Protein 5XEB (pdb70)

Foldseek 3Di:
DDDPDDPDDDDDDDDDDDDWPKDKDKFKKWKKFKWFDDQFKKKKFKWKWKKKAEAADPPDPRGDIDIDTAADADDPVQRVVCVVVLWHFAFDWDAFQKAPRQCVSPDPTDRHHIGNFFDWFQADDHPDHRMMTIGMTMGMDMDTGTFTWWWDADQQDIFIFGADLVGDTHGDDQQAWDWDDDRGMIMIGHNPRMDIDTDTDIWTWMQTPCRWTWTDDFQDTDTADFQAWAGETGMIIHGPPGHHPRDPHRYDDSVPQNDDDDPVRVVVVVVVVVVVVVVVVVVVVVVVVVVVVVVVVVLLVCLVVCCVPQCSVCVVVVAAWGWHDPDSRDIDIDHDDDDDDDPPPDDDDDDDDDHRHDDDHHPCPRPVNVVVVVVVVVNVVNVPDYDHRD/DDDPPVPDDDDDDDDDDDDWPKDWDKFKKWKKFKDFDDQFKKKKFKWKWKKKAEAADPVDPRGDIDIDIAADADDPVQSVVCVVVLWHFAFDWDAFQKAVSQCVSPDPTDRHHIGNFFDFFQADDHPDHRMMTMGITMGMHMDTHTFTWWWDADQNRIFIFGADLVGDTHGDDQQAWDWDDDGRMIMIGHNPRMDIDIDTDIWTWMQTPCRWTWTDDDLDIDTADAQAWAGDTGMIIHGPPGHHDRDDHNYDDLVDQNDDDDPVRVVVVVVVVVVVVVVVVVVVVVVVVVVVVCVVVVLLVCLVVCCVPQQVVCVVVVFGWGWDDPDSNDIDIGHDDPDDDDDPPDDDDDDDDDRRHDDDHHPCPRPVNVVVVVVVVVNVVNVPDYDHSD/DDDPPPDDDDDDDDDDDDDWKDKDKFWKWKKFKDFDDLFKKKKFKWKWKWKAEAQDPPDPRGGIDIDTAADADDPVQRVVCVVVVKHWAFDWDAFQKAVRRCVSVDPTDRDDIDNFFDFFFADDYDPHRMMTMGITMGMDMDGGTFDWFWDDDQNDIFIWGADLVRDTHGDDLPAWDWDADRRMIMTGHSPRMDIDTDTDIWTWMQTPCRWIWTDDDLDTDTDDAQEKEGDGRMIIGGPPGHYPSDPHNYDDSCDQADDDDPVVVVVVVVVVVVVVVVVVVVVVVVVVVVVVCVVVVLLVCLVVCCVPQQSVCVVVVHAWGWADPDSRDIDIGHDDDDDDDPDPDDDDDDDDDRRHDDDHHPCPRVVVVVVVVVVVSNCVSPPDYDHRD

Organism: Dhori virus (strain Indian/1313/61) (NCBI:txid11319)

B-factor: mean 64.74, std 34.16, range [5.28, 204.79]

Radius of gyration: 55.86 Å; Cα contacts (8 Å, |Δi|>4): 2138; chains: 3; bounding box: 98×103×205 Å

Sequence (1169 aa):
CNKAQQQGPYTLVDYQEKPLNISRIQIKVVKTSVATKGLNFHIGYRAVWRGYCYNGGSLDKNTGCYNDLIPKSPTESELRTWSKSQKCCTGPDAVDAWGSDARICWAEWKMELCHTAKELKKYSNNNHFAYHTCNLSWRCGLKSTHIEVRLQASGGLVSMVAVMPNGTLIPIEGTRPTYWTEDSFAYLYDPAGTEKKTESTFLWCFKEHIFNYYCRDNGYYFELPANRLVCLPTSCYKREGAIVNTMHPNTWKVSEKLHSASQFDVNNVVHSLVYETEGLRLALSQLDHRFATLSRLFNRLTQSLAKIDDRLLGTLLGQDVSSKFISPTKFMLSPCLSQPVDLYSFKELWLPQLLDVNVKGVVADEEGWSFVAQSKQALIDTMTYTKNGGCNKAQQQGPYTLVDYQEKPLNISRIQIKVVKTSVATKGLNFHIGYRAVWRGYCYNGGSLDKNTGCYNDLIPKSPTESELRTWSKSQKCCTGPDAVDAWGSDARICWAEWKMELCHTAKELKKYSNNNHFAYHTCNLSWRCGLKSTHIEVRLQASGGLVSMVAVMPNGTLIPIEGTRPTYWTEDSFAYLYDPAGTEKKTESTFLWCFKEHIFNYYCRDNGYYFELPANRLVCLPTSCYKREGAIVNTMHPNTWKVSEKLHSASQFDVNNVVHSLVYETEGLRLALSQLDHRFATLSRLFNRLTQSLAKIDDRLLGTLLGQDVSSKFISPTKFMLSPCLSQPVDLYSFKELWLPQLLDVNVKGVVADEEGWSFVAQSKQALIDTMTYTKNGGNKAQQQGPYTLVDYQEKPLNISRIQIKVVKTSVATKGLNFHIGYRAVWRGYCYNGGSLDKNTGCYNDLIPKSPTESELRTWSKSQKCCTGPDAVDAWGSDARICWAEWKMELCHTAKELKKYSNNNNHFAYHTCNLSWRCGLKSTHIEVRLQASGGLVSMVAVMPNGTLIPIEGTRPTYWTEDSFAYLYDPAGTEKKTESTFLWCFKEHIFNYYCRDNGYYFELPANRLVCLPTSCYKREGAIVNTMHPNTWKVSEKLHSASQFDVNNVVHSLVYETEGLRLALSQLDHRFATLSRLFNRLTQSLAKIDDRLLGTLLGQDVSSKFISPTKFMLSPCLSQPVDLYSFKELWLPQLLDVNVKGVVADEEGWSFVAQSKQALIDTMTYTKNGG

Secondary structure (DSSP, 8-state):
---S-------PPPP-PPP--EEEEEEEEEEEEEEE-SS-EEEEEEEEEEEEEEE--TT-TT-EEEEEEEE-PPPHHHHHHHHHHT-EEE---EEEEETTGGGGGGS-----EEES-B----B----STTEEEEEEEEEEEEEEE----EEEESSS-EEEEEE-TTS-EEEE-SSSPEEEEETTEEEEE--TTEEEEEEEEEEEEEEE---EEEEE-SS-EEE--SS--EEETTEEEEETT----SS--EE--THHHHSPPPHHHHHHHHHHHHHHHHHHHHHHHHHHHHHHHHHHHHHHHHHHHHTT-TTHHHHHHTS--EEE-SSSS--EEE--------SS---PPPPPPP--------GGGSHHHHHHHHHHHHHHHHTSS-B---/-----------PPPP-PPP--EEEEEEEEEEEEEEE-SS-EEEEEEEEEEEEEEE--TT-TT-EEEEEEEE-PPPHHHHHHHHHHT-EEE---EEEEETTGGGGGGS-----EEES-B----B----SBTEEEEEEEEEEEEEEE----EEEESSS-EEEEEE-TTS-EEEE-SSS-EEEEETTEEEEE--TTEEEEEEEEEEEEEEE---EEEEE-SS-EEE--TT--EEETTEEEEETT----SS--B---HHHHHSPPPHHHHHHHHHHHHHHHHHHHHHHHHHHHHHHHHHHHHHHHHHHHHTT-TTHHHHHHTS-EEEE-SSSS--EEEE-------SS-PPPP-PPPPP-------GGGSHHHHHHHHHHHHHHHHTSS-B---/--S-----------------EEEEEEEEEEEE-EE-SS-EEEEEEEEEEEEEEB--SS-TT-EEEEEEEE-PPPHHHHHHHHHHS-EEE---EEEEEGGGGGGGGS-----EEES------B----SBTSEEEEEEEEEEEEEE----EEEESSS-EEEEEE-TT-PEEEE-SSSPEEEEETTEEEEE--TTEE--EEEEEEEEEEE---EEEEE-SS-EEE--SS--EEETTEEE-BTT----SS--EEPPTHHHHSPPPHHHHHHHHHHHHHHHHHHHHHHHHHHHHHHHHHHHHHHHHHHHHTT-TTHHHHHHSS-EEEEESSSS-EEEEE-------SS-----PPPP---------STTSHHHHHHHHHHHHHHHHTSS-B---

Nearest PDB structures (foldseek):
  5xeb-assembly1_A  TM=1.003E+00  e=1.326E-77  Dhori virus (strain Indian/1313/61)
  5zkx-assembly1_A  TM=9.727E-01  e=6.119E-53  Bourbon virus
  5xea-assembly1_A  TM=9.105E-01  e=9.340E-40  Thogoto virus (isolate SiAr 126)
  5xea-assembly1_B  TM=9.023E-01  e=2.107E-38  Thogoto virus (isolate SiAr 126)
  5xea-assembly1_C  TM=9.132E-01  e=4.237E-38  Thogoto virus (isolate SiAr 126)

Structure (mmCIF, N/CA/C/O backbone):
data_5XEB
#
_entry.id   5XEB
#
_cell.length_a   106.729
_cell.length_b   106.729
_cell.length_c   134.440
_cell.angle_alpha   90.00
_cell.angle_beta   90.00
_cell.angle_gamma   120.00
#
_symmetry.space_group_name_H-M   'P 3'
#
loop_
_entity.id
_entity.type
_entity.pdbx_description
1 polymer 'Envelope glycoprotein'
2 non-polymer 2-acetamido-2-deoxy-beta-D-glucopyranose
3 water water
#
loop_
_atom_site.group_PDB
_atom_site.id
_atom_site.type_symbol
_atom_site.label_atom_id
_atom_site.label_alt_id
_atom_site.label_comp_id
_atom_site.label_asym_id
_atom_site.label_entity_id
_atom_site.label_seq_id
_atom_site.pdbx_PDB_ins_code
_atom_site.Cartn_x
_atom_site.Cartn_y
_atom_site.Cartn_z
_atom_site.occupancy
_atom_site.B_iso_or_equiv
_atom_site.auth_seq_id
_atom_site.auth_comp_id
_atom_site.auth_asym_id
_atom_site.auth_atom_id
_atom_site.pdbx_PDB_model_num
ATOM 1 N N . CYS A 1 4 ? -18.039 -10.460 73.860 1.00 93.59 24 CYS A N 1
ATOM 2 C CA . CYS A 1 4 ? -18.420 -11.850 74.079 1.00 103.26 24 CYS A CA 1
ATOM 3 C C . CYS A 1 4 ? -17.213 -12.775 73.943 1.00 90.94 24 CYS A C 1
ATOM 4 O O . CYS A 1 4 ? -16.432 -12.935 74.882 1.00 108.38 24 CYS A O 1
ATOM 7 N N . ASN A 1 5 ? -17.095 -13.385 72.762 1.00 72.73 25 ASN A N 1
ATOM 8 C CA . ASN A 1 5 ? -15.982 -14.240 72.354 1.00 70.49 25 ASN A CA 1
ATOM 9 C C . ASN A 1 5 ? -15.994 -15.578 73.083 1.00 61.26 25 ASN A C 1
ATOM 10 O O . ASN A 1 5 ? -16.730 -15.761 74.057 1.00 70.41 25 ASN A O 1
ATOM 15 N N . LYS A 1 6 ? -15.185 -16.521 72.606 1.00 65.27 26 LYS A N 1
ATOM 16 C CA . LYS A 1 6 ? -15.267 -17.917 73.005 1.00 73.10 26 LYS A CA 1
ATOM 17 C C . LYS A 1 6 ? -13.909 -18.414 73.481 1.00 74.53 26 LYS A C 1
ATOM 18 O O . LYS A 1 6 ? -12.872 -17.785 73.255 1.00 65.68 26 LYS A O 1
ATOM 24 N N . ALA A 1 7 ? -13.931 -19.563 74.163 1.00 95.69 27 ALA A N 1
ATOM 25 C CA . ALA A 1 7 ? -12.726 -20.356 74.368 1.00 102.28 27 ALA A CA 1
ATOM 26 C C . ALA A 1 7 ? -12.362 -21.158 73.129 1.00 99.68 27 ALA A C 1
ATOM 27 O O . ALA A 1 7 ? -11.253 -21.700 73.057 1.00 92.02 27 ALA A O 1
ATOM 29 N N . GLN A 1 8 ? -13.287 -21.263 72.177 1.00 109.21 28 GLN A N 1
ATOM 30 C CA . GLN A 1 8 ? -12.977 -21.733 70.836 1.00 118.42 28 GLN A CA 1
ATOM 31 C C . GLN A 1 8 ? -11.756 -21.009 70.284 1.00 122.31 28 GLN A C 1
ATOM 32 O O . GLN A 1 8 ? -11.618 -19.791 70.428 1.00 135.52 28 GLN A O 1
ATOM 38 N N . GLN A 1 9 ? -10.859 -21.768 69.656 1.00 106.28 29 GLN A N 1
ATOM 39 C CA . GLN A 1 9 ? -9.680 -21.206 69.003 1.00 95.02 29 GLN A CA 1
ATOM 40 C C . GLN A 1 9 ? -9.547 -21.806 67.599 1.00 103.86 29 GLN A C 1
ATOM 41 O O . GLN A 1 9 ? -8.568 -22.465 67.254 1.00 106.55 29 GLN A O 1
ATOM 47 N N . GLN A 1 10 ? -10.565 -21.564 66.768 1.00 108.38 30 GLN A N 1
ATOM 48 C CA . GLN A 1 10 ? -10.587 -22.091 65.405 1.00 105.76 30 GLN A CA 1
ATOM 49 C C . GLN A 1 10 ? -9.503 -21.390 64.591 1.00 86.27 30 GLN A C 1
ATOM 50 O O . GLN A 1 10 ? -9.732 -20.397 63.897 1.00 89.85 30 GLN A O 1
ATOM 56 N N . GLY A 1 11 ? -8.291 -21.919 64.707 1.00 71.69 31 GLY A N 1
ATOM 57 C CA . GLY A 1 11 ? -7.181 -21.534 63.861 1.00 74.18 31 GLY A CA 1
ATOM 58 C C . GLY A 1 11 ? -6.501 -22.810 63.414 1.00 87.41 31 GLY A C 1
ATOM 59 O O . GLY A 1 11 ? -7.175 -23.811 63.165 1.00 91.57 31 GLY A O 1
ATOM 60 N N . PRO A 1 12 ? -5.165 -22.791 63.304 1.00 85.03 32 PRO A N 1
ATOM 61 C CA . PRO A 1 12 ? -4.297 -21.616 63.423 1.00 75.30 32 PRO A CA 1
ATOM 62 C C . PRO A 1 12 ? -4.017 -20.994 62.060 1.00 81.81 32 PRO A C 1
ATOM 63 O O . PRO A 1 12 ? -3.845 -21.725 61.083 1.00 89.20 32 PRO A O 1
ATOM 67 N N . TYR A 1 13 ? -3.968 -19.669 61.991 1.00 65.05 33 TYR A N 1
ATOM 68 C CA . TYR A 1 13 ? -3.767 -18.972 60.731 1.00 49.28 33 TYR A CA 1
ATOM 69 C C . TYR A 1 13 ? -2.428 -18.245 60.726 1.00 40.89 33 TYR A C 1
ATOM 70 O O . TYR A 1 13 ? -1.798 -18.041 61.767 1.00 42.59 33 TYR A O 1
ATOM 79 N N . THR A 1 14 ? -1.997 -17.866 59.523 1.00 35.67 34 THR A N 1
ATOM 80 C CA . THR A 1 14 ? -0.735 -17.161 59.332 1.00 41.15 34 THR A CA 1
ATOM 81 C C . THR A 1 14 ? -0.824 -16.361 58.042 1.00 37.95 34 THR A C 1
ATOM 82 O O . THR A 1 14 ? -1.206 -16.906 57.001 1.00 51.37 34 THR A O 1
ATOM 86 N N . LEU A 1 15 ? -0.480 -15.078 58.115 1.00 36.55 35 LEU A N 1
ATOM 87 C CA . LEU A 1 15 ? -0.617 -14.193 56.965 1.00 48.84 35 LEU A CA 1
ATOM 88 C C . LEU A 1 15 ? 0.371 -14.578 55.871 1.00 48.00 35 LEU A C 1
ATOM 89 O O . LEU A 1 15 ? 1.556 -14.804 56.137 1.00 56.04 35 LEU A O 1
ATOM 94 N N . VAL A 1 16 ? -0.118 -14.648 54.636 1.00 46.05 36 VAL A N 1
ATOM 95 C CA . VAL A 1 16 ? 0.706 -14.969 53.477 1.00 53.38 36 VAL A CA 1
ATOM 96 C C . VAL A 1 16 ? 0.985 -13.694 52.698 1.00 56.60 36 VAL A C 1
ATOM 97 O O . VAL A 1 16 ? 0.095 -12.854 52.509 1.00 59.56 36 VAL A O 1
ATOM 101 N N . ASP A 1 17 ? 2.228 -13.544 52.250 1.00 40.93 37 ASP A N 1
ATOM 102 C CA . ASP A 1 17 ? 2.602 -12.411 51.421 1.00 30.46 37 ASP A CA 1
ATOM 103 C C . ASP A 1 17 ? 2.238 -12.676 49.967 1.00 42.18 37 ASP A C 1
ATOM 104 O O . ASP A 1 17 ? 2.231 -13.820 49.503 1.00 45.99 37 ASP A O 1
ATOM 109 N N . TYR A 1 18 ? 1.935 -11.602 49.246 1.00 41.55 38 TYR A N 1
ATOM 110 C CA . TYR A 1 18 ? 1.658 -11.708 47.822 1.00 29.37 38 TYR A CA 1
ATOM 111 C C . TYR A 1 18 ? 2.967 -11.890 47.066 1.00 39.73 38 TYR A C 1
ATOM 112 O O . TYR A 1 18 ? 3.876 -11.061 47.179 1.00 49.50 38 TYR A O 1
ATOM 121 N N . GLN A 1 19 ? 3.062 -12.967 46.292 1.00 55.74 39 GLN A N 1
ATOM 122 C CA . GLN A 1 19 ? 4.241 -13.247 45.484 1.00 61.14 39 GLN A CA 1
ATOM 123 C C . GLN A 1 19 ? 3.846 -13.252 44.015 1.00 46.89 39 GLN A C 1
ATOM 124 O O . GLN A 1 19 ? 3.033 -14.079 43.589 1.00 41.52 39 GLN A O 1
ATOM 130 N N . GLU A 1 20 ? 4.421 -12.332 43.249 1.00 44.11 40 GLU A N 1
ATOM 131 C CA . GLU A 1 20 ? 4.136 -12.209 41.830 1.00 45.64 40 GLU A CA 1
ATOM 132 C C . GLU A 1 20 ? 5.083 -13.089 41.022 1.00 57.57 40 GLU A C 1
ATOM 133 O O . GLU A 1 20 ? 6.178 -13.440 41.469 1.00 59.88 40 GLU A O 1
ATOM 139 N N . LYS A 1 21 ? 4.646 -13.449 39.823 1.00 66.63 41 LYS A N 1
ATOM 140 C CA . LYS A 1 21 ? 5.498 -14.226 38.931 1.00 67.03 41 LYS A CA 1
ATOM 141 C C . LYS A 1 21 ? 6.620 -13.341 38.407 1.00 67.57 41 LYS A C 1
ATOM 142 O O . LYS A 1 21 ? 6.344 -12.333 37.742 1.00 78.90 41 LYS A O 1
ATOM 148 N N . PRO A 1 22 ? 7.883 -13.669 38.675 1.00 55.36 42 PRO A N 1
ATOM 149 C CA . PRO A 1 22 ? 8.978 -12.766 38.307 1.00 56.50 42 PRO A CA 1
ATOM 150 C C . PRO A 1 22 ? 9.092 -12.602 36.800 1.00 70.42 42 PRO A C 1
ATOM 151 O O . PRO A 1 22 ? 8.592 -13.410 36.014 1.00 72.51 42 PRO A O 1
ATOM 155 N N . LEU A 1 23 ? 9.761 -11.525 36.402 1.00 72.27 43 LEU A N 1
ATOM 156 C CA . LEU A 1 23 ? 9.978 -11.241 34.989 1.00 67.84 43 LEU A CA 1
ATOM 157 C C . LEU A 1 23 ? 11.351 -10.610 34.838 1.00 72.12 43 LEU A C 1
ATOM 158 O O . LEU A 1 23 ? 11.585 -9.505 35.334 1.00 71.56 43 LEU A O 1
ATOM 163 N N . ASN A 1 24 ? 12.245 -11.299 34.141 1.00 74.84 44 ASN A N 1
ATOM 164 C CA . ASN A 1 24 ? 13.615 -10.831 33.945 1.00 82.06 44 ASN A CA 1
ATOM 165 C C . ASN A 1 24 ? 13.736 -9.889 32.748 1.00 70.75 44 ASN A C 1
ATOM 166 O O . ASN A 1 24 ? 14.605 -10.021 31.888 1.00 74.49 44 ASN A O 1
ATOM 171 N N . ILE A 1 25 ? 12.850 -8.910 32.694 1.00 55.22 45 ILE A N 1
ATOM 172 C CA . ILE A 1 25 ? 12.866 -7.915 31.634 1.00 43.01 45 ILE A CA 1
ATOM 173 C C . ILE A 1 25 ? 13.533 -6.662 32.176 1.00 39.79 45 ILE A C 1
ATOM 174 O O . ILE A 1 25 ? 13.350 -6.308 33.349 1.00 33.20 45 ILE A O 1
ATOM 179 N N . SER A 1 26 ? 14.336 -6.006 31.342 1.00 39.52 46 SER A N 1
ATOM 180 C CA . SER A 1 26 ? 15.031 -4.807 31.789 1.00 38.06 46 SER A CA 1
ATOM 181 C C . SER A 1 26 ? 15.474 -4.011 30.572 1.00 35.97 46 SER A C 1
ATOM 182 O O . SER A 1 26 ? 15.680 -4.568 29.494 1.00 28.92 46 SER A O 1
ATOM 185 N N . ARG A 1 27 ? 15.618 -2.701 30.763 1.00 23.12 47 ARG A N 1
ATOM 186 C CA . ARG A 1 27 ? 15.971 -1.770 29.696 1.00 27.09 47 ARG A CA 1
ATOM 187 C C . ARG A 1 27 ? 17.446 -1.408 29.831 1.00 49.10 47 ARG A C 1
ATOM 188 O O . ARG A 1 27 ? 17.823 -0.656 30.736 1.00 56.02 47 ARG A O 1
ATOM 196 N N . ILE A 1 28 ? 18.280 -1.940 28.940 1.00 58.64 48 ILE A N 1
ATOM 197 C CA . ILE A 1 28 ? 19.719 -1.707 28.996 1.00 55.08 48 ILE A CA 1
ATOM 198 C C . ILE A 1 28 ? 20.152 -0.847 27.817 1.00 50.52 48 ILE A C 1
ATOM 199 O O . ILE A 1 28 ? 19.428 -0.669 26.829 1.00 41.41 48 ILE A O 1
ATOM 204 N N . GLN A 1 29 ? 21.360 -0.300 27.943 1.00 48.72 49 GLN A N 1
ATOM 205 C CA . GLN A 1 29 ? 22.095 0.257 26.818 1.00 32.87 49 GLN A CA 1
ATOM 206 C C . GLN A 1 29 ? 22.988 -0.826 26.231 1.00 41.16 49 GLN A C 1
ATOM 207 O O . GLN A 1 29 ? 23.768 -1.454 26.954 1.00 50.85 49 GLN A O 1
ATOM 213 N N . ILE A 1 30 ? 22.871 -1.046 24.926 1.00 40.85 50 ILE A N 1
ATOM 214 C CA . ILE A 1 30 ? 23.680 -2.023 24.208 1.00 39.15 50 ILE A CA 1
ATOM 215 C C . ILE A 1 30 ? 24.667 -1.260 23.337 1.00 41.34 50 ILE A C 1
ATOM 216 O O . ILE A 1 30 ? 24.266 -0.431 22.511 1.00 40.27 50 ILE A O 1
ATOM 221 N N . LYS A 1 31 ? 25.956 -1.534 23.527 1.00 49.73 51 LYS A N 1
ATOM 222 C CA . LYS A 1 31 ? 26.977 -0.923 22.688 1.00 45.79 51 LYS A CA 1
ATOM 223 C C . LYS A 1 31 ? 26.977 -1.574 21.311 1.00 50.45 51 LYS A C 1
ATOM 224 O O . LYS A 1 31 ? 27.008 -2.804 21.195 1.00 49.79 51 LYS A O 1
ATOM 230 N N . VAL A 1 32 ? 26.940 -0.750 20.264 1.00 49.03 52 VAL A N 1
ATOM 231 C CA . VAL A 1 32 ? 26.838 -1.242 18.897 1.00 45.99 52 VAL A CA 1
ATOM 232 C C . VAL A 1 32 ? 27.780 -0.467 17.986 1.00 48.41 52 VAL A C 1
ATOM 233 O O . VAL A 1 32 ? 28.038 0.726 18.184 1.00 45.94 52 VAL A O 1
ATOM 237 N N . VAL A 1 33 ? 28.309 -1.175 16.994 1.00 39.22 53 VAL A N 1
ATOM 238 C CA . VAL A 1 33 ? 28.869 -0.568 15.795 1.00 33.28 53 VAL A CA 1
ATOM 239 C C . VAL A 1 33 ? 27.727 -0.408 14.802 1.00 42.03 53 VAL A C 1
ATOM 240 O O . VAL A 1 33 ? 27.097 -1.393 14.400 1.00 41.83 53 VAL A O 1
ATOM 244 N N . LYS A 1 34 ? 27.451 0.834 14.418 1.00 30.91 54 LYS A N 1
ATOM 245 C CA . LYS A 1 34 ? 26.320 1.185 13.572 1.00 33.54 54 LYS A CA 1
ATOM 246 C C . LYS A 1 34 ? 26.842 1.821 12.293 1.00 39.76 54 LYS A C 1
ATOM 247 O O . LYS A 1 34 ? 27.536 2.843 12.343 1.00 49.57 54 LYS A O 1
ATOM 253 N N . THR A 1 35 ? 26.515 1.215 11.157 1.00 47.23 55 THR A N 1
ATOM 254 C CA . THR A 1 35 ? 26.849 1.757 9.847 1.00 45.01 55 THR A CA 1
ATOM 255 C C . THR A 1 35 ? 25.635 2.508 9.314 1.00 49.90 55 THR A C 1
ATOM 256 O O . THR A 1 35 ? 24.572 1.912 9.108 1.00 39.88 55 THR A O 1
ATOM 260 N N . SER A 1 36 ? 25.792 3.810 9.100 1.00 42.18 56 SER A N 1
ATOM 261 C CA . SER A 1 36 ? 24.706 4.677 8.672 1.00 34.81 56 SER A CA 1
ATOM 262 C C . SER A 1 36 ? 24.963 5.191 7.261 1.00 46.31 56 SER A C 1
ATOM 263 O O . SER A 1 36 ? 26.066 5.080 6.721 1.00 57.33 56 SER A O 1
ATOM 266 N N . VAL A 1 37 ? 23.917 5.753 6.661 1.00 45.70 57 VAL A N 1
ATOM 267 C CA . VAL A 1 37 ? 24.020 6.395 5.353 1.00 32.76 57 VAL A CA 1
ATOM 268 C C . VAL A 1 37 ? 22.905 7.426 5.237 1.00 37.50 57 VAL A C 1
ATOM 269 O O . VAL A 1 37 ? 21.754 7.157 5.596 1.00 33.39 57 VAL A O 1
ATOM 273 N N . ALA A 1 38 ? 23.255 8.617 4.758 1.00 37.19 58 ALA A N 1
ATOM 274 C CA . ALA A 1 38 ? 22.297 9.694 4.568 1.00 31.31 58 ALA A CA 1
ATOM 275 C C . ALA A 1 38 ? 22.595 10.390 3.250 1.00 35.90 58 ALA A C 1
ATOM 276 O O . ALA A 1 38 ? 23.749 10.481 2.828 1.00 50.24 58 ALA A O 1
ATOM 278 N N . THR A 1 39 ? 21.541 10.873 2.597 1.00 41.56 59 THR A N 1
ATOM 279 C CA . THR A 1 39 ? 21.664 11.557 1.319 1.00 48.08 59 THR A CA 1
ATOM 280 C C . THR A 1 39 ? 20.937 12.892 1.387 1.00 59.75 59 THR A C 1
ATOM 281 O O . THR A 1 39 ? 19.973 13.053 2.140 1.00 49.40 59 THR A O 1
ATOM 285 N N . LYS A 1 40 ? 21.406 13.850 0.591 1.00 66.97 60 LYS A N 1
ATOM 286 C CA . LYS A 1 40 ? 20.836 15.189 0.606 1.00 61.65 60 LYS A CA 1
ATOM 287 C C . LYS A 1 40 ? 20.963 15.826 -0.769 1.00 53.57 60 LYS A C 1
ATOM 288 O O . LYS A 1 40 ? 21.945 15.598 -1.481 1.00 51.49 60 LYS A O 1
ATOM 294 N N . GLY A 1 41 ? 19.958 16.619 -1.133 1.00 44.18 61 GLY A N 1
ATOM 295 C CA . GLY A 1 41 ? 19.986 17.377 -2.364 1.00 44.93 61 GLY A CA 1
ATOM 296 C C . GLY A 1 41 ? 19.613 16.553 -3.582 1.00 55.35 61 GLY A C 1
ATOM 297 O O . GLY A 1 41 ? 19.445 15.333 -3.535 1.00 60.59 61 GLY A O 1
ATOM 298 N N . LEU A 1 42 ? 19.476 17.256 -4.703 1.00 52.79 62 LEU A N 1
ATOM 299 C CA . LEU A 1 42 ? 19.191 16.629 -5.992 1.00 41.03 62 LEU A CA 1
ATOM 300 C C . LEU A 1 42 ? 20.432 15.875 -6.449 1.00 49.27 62 LEU A C 1
ATOM 301 O O . LEU A 1 42 ? 21.378 16.467 -6.973 1.00 60.71 62 LEU A O 1
ATOM 306 N N . ASN A 1 43 ? 20.434 14.559 -6.249 1.00 44.86 63 ASN A N 1
ATOM 307 C CA . ASN A 1 43 ? 21.589 13.731 -6.561 1.00 47.97 63 ASN A CA 1
ATOM 308 C C . ASN A 1 43 ? 21.314 12.675 -7.621 1.00 47.87 63 ASN A C 1
ATOM 309 O O . ASN A 1 43 ? 22.205 11.868 -7.909 1.00 50.56 63 ASN A O 1
ATOM 314 N N . PHE A 1 44 ? 20.120 12.650 -8.209 1.00 26.68 64 PHE A N 1
ATOM 315 C CA . PHE A 1 44 ? 19.773 11.647 -9.207 1.00 30.95 64 PHE A CA 1
ATOM 316 C C . PHE A 1 44 ? 19.228 12.341 -10.444 1.00 38.11 64 PHE A C 1
ATOM 317 O O . PHE A 1 44 ? 18.333 13.184 -10.341 1.00 44.21 64 PHE A O 1
ATOM 325 N N . HIS A 1 45 ? 19.765 11.989 -11.609 1.00 44.55 65 HIS A N 1
ATOM 326 C CA . HIS A 1 45 ? 19.378 12.614 -12.866 1.00 37.08 65 HIS A CA 1
ATOM 327 C C . HIS A 1 45 ? 18.988 11.534 -13.863 1.00 33.76 65 HIS A C 1
ATOM 328 O O . HIS A 1 45 ? 19.770 10.615 -14.127 1.00 33.06 65 HIS A O 1
ATOM 335 N N . ILE A 1 46 ? 17.780 11.652 -14.410 1.00 35.79 66 ILE A N 1
ATOM 336 C CA . ILE A 1 46 ? 17.212 10.663 -15.318 1.00 38.15 66 ILE A CA 1
ATOM 337 C C . ILE A 1 46 ? 16.953 11.334 -16.659 1.00 38.33 66 ILE A C 1
ATOM 338 O O . ILE A 1 46 ? 16.298 12.381 -16.718 1.00 33.95 66 ILE A O 1
ATOM 343 N N . GLY A 1 47 ? 17.460 10.731 -17.728 1.00 37.49 67 GLY A N 1
ATOM 344 C CA . GLY A 1 47 ? 17.209 11.227 -19.066 1.00 25.11 67 GLY A CA 1
ATOM 345 C C . GLY A 1 47 ? 16.780 10.107 -19.989 1.00 34.68 67 GLY A C 1
ATOM 346 O O . GLY A 1 47 ? 17.135 8.946 -19.797 1.00 41.56 67 GLY A O 1
ATOM 347 N N . TYR A 1 48 ? 15.990 10.471 -20.996 1.00 28.84 68 TYR A N 1
ATOM 348 C CA . TYR A 1 48 ? 15.600 9.513 -22.020 1.00 42.37 68 TYR A CA 1
ATOM 349 C C . TYR A 1 48 ? 15.477 10.233 -23.353 1.00 45.60 68 TYR A C 1
ATOM 350 O O . TYR A 1 48 ? 15.193 11.433 -23.403 1.00 57.22 68 TYR A O 1
ATOM 359 N N . ARG A 1 49 ? 15.687 9.482 -24.433 1.00 38.56 69 ARG A N 1
ATOM 360 C CA . ARG A 1 49 ? 15.697 10.044 -25.776 1.00 38.91 69 ARG A CA 1
ATOM 361 C C . ARG A 1 49 ? 15.589 8.911 -26.785 1.00 43.29 69 ARG A C 1
ATOM 362 O O . ARG A 1 49 ? 16.268 7.889 -26.647 1.00 46.01 69 ARG A O 1
ATOM 370 N N . ALA A 1 50 ? 14.737 9.096 -27.792 1.00 31.55 70 ALA A N 1
ATOM 371 C CA . ALA A 1 50 ? 14.551 8.086 -28.826 1.00 32.21 70 ALA A CA 1
ATOM 372 C C . ALA A 1 50 ? 14.033 8.756 -30.089 1.00 23.33 70 ALA A C 1
ATOM 373 O O . ALA A 1 50 ? 13.492 9.865 -30.049 1.00 40.33 70 ALA A O 1
ATOM 375 N N . VAL A 1 51 ? 14.206 8.062 -31.214 1.00 29.37 71 VAL A N 1
ATOM 376 C CA . VAL A 1 51 ? 13.850 8.579 -32.532 1.00 30.06 71 VAL A CA 1
ATOM 377 C C . VAL A 1 51 ? 12.879 7.616 -33.197 1.00 28.88 71 VAL A C 1
ATOM 378 O O . VAL A 1 51 ? 13.154 6.415 -33.289 1.00 31.04 71 VAL A O 1
ATOM 382 N N . TRP A 1 52 ? 11.760 8.146 -33.676 1.00 31.45 72 TRP A N 1
ATOM 383 C CA . TRP A 1 52 ? 10.874 7.415 -34.573 1.00 21.33 72 TRP A CA 1
ATOM 384 C C . TRP A 1 52 ? 11.313 7.709 -36.000 1.00 30.24 72 TRP A C 1
ATOM 385 O O . TRP A 1 52 ? 11.212 8.851 -36.467 1.00 36.45 72 TRP A O 1
ATOM 396 N N . ARG A 1 53 ? 11.813 6.683 -36.687 1.00 31.37 73 ARG A N 1
ATOM 397 C CA . ARG A 1 53 ? 12.291 6.799 -38.060 1.00 42.54 73 ARG A CA 1
ATOM 398 C C . ARG A 1 53 ? 11.449 5.892 -38.947 1.00 31.71 73 ARG A C 1
ATOM 399 O O . ARG A 1 53 ? 11.558 4.664 -38.868 1.00 32.07 73 ARG A O 1
ATOM 407 N N . GLY A 1 54 ? 10.610 6.499 -39.781 1.00 30.60 74 GLY A N 1
ATOM 408 C CA . GLY A 1 54 ? 9.850 5.764 -40.770 1.00 28.35 74 GLY A CA 1
ATOM 409 C C . GLY A 1 54 ? 10.353 6.056 -42.167 1.00 38.82 74 GLY A C 1
ATOM 410 O O . GLY A 1 54 ? 10.148 7.157 -42.687 1.00 43.67 74 GLY A O 1
ATOM 411 N N . TYR A 1 55 ? 11.020 5.083 -42.784 1.00 41.02 75 TYR A N 1
ATOM 412 C CA . TYR A 1 55 ? 11.678 5.276 -44.073 1.00 38.58 75 TYR A CA 1
ATOM 413 C C . TYR A 1 55 ? 11.005 4.382 -45.105 1.00 41.45 75 TYR A C 1
ATOM 414 O O . TYR A 1 55 ? 11.134 3.156 -45.048 1.00 39.68 75 TYR A O 1
ATOM 423 N N . CYS A 1 56 ? 10.302 4.993 -46.055 1.00 45.50 76 CYS A N 1
ATOM 424 C CA . CYS A 1 56 ? 9.537 4.267 -47.056 1.00 50.37 76 CYS A CA 1
ATOM 425 C C . CYS A 1 56 ? 10.099 4.526 -48.448 1.00 43.77 76 CYS A C 1
ATOM 426 O O . CYS A 1 56 ? 10.860 5.471 -48.674 1.00 34.78 76 CYS A O 1
ATOM 429 N N . TYR A 1 57 ? 9.712 3.664 -49.386 1.00 45.22 77 TYR A N 1
ATOM 430 C CA . TYR A 1 57 ? 9.987 3.860 -50.801 1.00 39.85 77 TYR A CA 1
ATOM 431 C C . TYR A 1 57 ? 8.776 3.409 -51.600 1.00 36.07 77 TYR A C 1
ATOM 432 O O . TYR A 1 57 ? 8.166 2.379 -51.290 1.00 46.83 77 TYR A O 1
ATOM 441 N N . ASN A 1 58 ? 8.439 4.182 -52.631 1.00 22.49 78 ASN A N 1
ATOM 442 C CA . ASN A 1 58 ? 7.250 3.939 -53.446 1.00 25.30 78 ASN A CA 1
ATOM 443 C C . ASN A 1 58 ? 7.684 3.644 -54.880 1.00 32.59 78 ASN A C 1
ATOM 444 O O . ASN A 1 58 ? 7.848 4.558 -55.691 1.00 36.48 78 ASN A O 1
ATOM 449 N N . GLY A 1 59 ? 7.860 2.361 -55.192 1.00 30.85 79 GLY A N 1
ATOM 450 C CA . GLY A 1 59 ? 8.173 1.927 -56.539 1.00 30.49 79 GLY A CA 1
ATOM 451 C C . GLY A 1 59 ? 7.065 1.182 -57.247 1.00 23.61 79 GLY A C 1
ATOM 452 O O . GLY A 1 59 ? 7.304 0.635 -58.332 1.00 34.84 79 GLY A O 1
ATOM 453 N N . GLY A 1 60 ? 5.862 1.142 -56.688 1.00 19.48 80 GLY A N 1
ATOM 454 C CA . GLY A 1 60 ? 4.754 0.419 -57.271 1.00 17.90 80 GLY A CA 1
ATOM 455 C C . GLY A 1 60 ? 4.586 -0.959 -56.656 1.00 17.07 80 GLY A C 1
ATOM 456 O O . GLY A 1 60 ? 5.480 -1.501 -56.003 1.00 28.59 80 GLY A O 1
ATOM 457 N N . SER A 1 61 ? 3.402 -1.535 -56.877 1.00 18.59 81 SER A N 1
ATOM 458 C CA . SER A 1 61 ? 3.132 -2.891 -56.416 1.00 15.43 81 SER A CA 1
ATOM 459 C C . SER A 1 61 ? 4.087 -3.906 -57.029 1.00 37.68 81 SER A C 1
ATOM 460 O O . SER A 1 61 ? 4.256 -4.998 -56.476 1.00 49.91 81 SER A O 1
ATOM 463 N N . LEU A 1 62 ? 4.719 -3.566 -58.153 1.00 46.44 82 LEU A N 1
ATOM 464 C CA . LEU A 1 62 ? 5.599 -4.501 -58.842 1.00 43.95 82 LEU A CA 1
ATOM 465 C C . LEU A 1 62 ? 7.006 -4.500 -58.258 1.00 42.23 82 LEU A C 1
ATOM 466 O O . LEU A 1 62 ? 7.683 -5.534 -58.285 1.00 46.69 82 LEU A O 1
ATOM 471 N N . ASP A 1 63 ? 7.460 -3.365 -57.732 1.00 31.54 83 ASP A N 1
ATOM 472 C CA . ASP A 1 63 ? 8.813 -3.256 -57.204 1.00 28.64 83 ASP A CA 1
ATOM 473 C C . ASP A 1 63 ? 8.892 -3.920 -55.833 1.00 37.30 83 ASP A C 1
ATOM 474 O O . ASP A 1 63 ? 8.090 -3.623 -54.943 1.00 41.20 83 ASP A O 1
ATOM 479 N N . LYS A 1 64 ? 9.865 -4.822 -55.667 1.00 44.15 84 LYS A N 1
ATOM 480 C CA . LYS A 1 64 ? 10.058 -5.479 -54.379 1.00 36.99 84 LYS A CA 1
ATOM 481 C C . LYS A 1 64 ? 10.607 -4.539 -53.313 1.00 31.99 84 LYS A C 1
ATOM 482 O O . LYS A 1 64 ? 10.543 -4.871 -52.126 1.00 52.43 84 LYS A O 1
ATOM 488 N N . ASN A 1 65 ? 11.156 -3.388 -53.707 1.00 27.16 85 ASN A N 1
ATOM 489 C CA . ASN A 1 65 ? 11.660 -2.405 -52.757 1.00 24.30 85 ASN A CA 1
ATOM 490 C C . ASN A 1 65 ? 10.573 -1.483 -52.220 1.00 35.53 85 ASN A C 1
ATOM 491 O O . ASN A 1 65 ? 10.842 -0.700 -51.302 1.00 51.11 85 ASN A O 1
ATOM 496 N N . THR A 1 66 ? 9.362 -1.552 -52.765 1.00 26.93 86 THR A N 1
ATOM 497 C CA . THR A 1 66 ? 8.262 -0.736 -52.269 1.00 24.07 86 THR A CA 1
ATOM 498 C C . THR A 1 66 ? 7.879 -1.179 -50.862 1.00 46.64 86 THR A C 1
ATOM 499 O O . THR A 1 66 ? 7.730 -2.373 -50.595 1.00 57.14 86 THR A O 1
ATOM 503 N N . GLY A 1 67 ? 7.721 -0.220 -49.965 1.00 43.77 87 GLY A N 1
ATOM 504 C CA . GLY A 1 67 ? 7.313 -0.523 -48.610 1.00 31.41 87 GLY A CA 1
ATOM 505 C C . GLY A 1 67 ? 7.973 0.417 -47.625 1.00 31.75 87 GLY A C 1
ATOM 506 O O . GLY A 1 67 ? 8.645 1.370 -48.004 1.00 34.37 87 GLY A O 1
ATOM 507 N N . CYS A 1 68 ? 7.771 0.120 -46.345 1.00 36.11 88 CYS A N 1
ATOM 508 C CA . CYS A 1 68 ? 8.251 0.966 -45.262 1.00 35.27 88 CYS A CA 1
ATOM 509 C C . CYS A 1 68 ? 9.072 0.150 -44.275 1.00 31.73 88 CYS A C 1
ATOM 510 O O . CYS A 1 68 ? 8.633 -0.908 -43.813 1.00 29.33 88 CYS A O 1
ATOM 513 N N . TYR A 1 69 ? 10.267 0.647 -43.968 1.00 29.06 89 TYR A N 1
ATOM 514 C CA . TYR A 1 69 ? 11.092 0.167 -42.866 1.00 29.71 89 TYR A CA 1
ATOM 515 C C . TYR A 1 69 ? 11.035 1.223 -41.769 1.00 33.01 89 TYR A C 1
ATOM 516 O O . TYR A 1 69 ? 11.556 2.332 -41.939 1.00 50.07 89 TYR A O 1
ATOM 525 N N . ASN A 1 70 ? 10.387 0.888 -40.659 1.00 25.31 90 ASN A N 1
ATOM 526 C CA . ASN A 1 70 ? 10.242 1.788 -39.526 1.00 26.52 90 ASN A CA 1
ATOM 527 C C . ASN A 1 70 ? 11.019 1.251 -38.332 1.00 31.30 90 ASN A C 1
ATOM 528 O O . ASN A 1 70 ? 11.299 0.053 -38.233 1.00 41.97 90 ASN A O 1
ATOM 533 N N . ASP A 1 71 ? 11.364 2.154 -37.417 1.00 31.02 91 ASP A N 1
ATOM 534 C CA . ASP A 1 71 ? 12.093 1.752 -36.223 1.00 40.79 91 ASP A CA 1
ATOM 535 C C . ASP A 1 71 ? 11.995 2.846 -35.169 1.00 43.35 91 ASP A C 1
ATOM 536 O O . ASP A 1 71 ? 11.950 4.037 -35.491 1.00 48.44 91 ASP A O 1
ATOM 541 N N . LEU A 1 72 ? 11.964 2.421 -33.909 1.00 37.88 92 LEU A N 1
ATOM 542 C CA . LEU A 1 72 ? 12.016 3.311 -32.752 1.00 20.00 92 LEU A CA 1
ATOM 543 C C . LEU A 1 72 ? 13.402 3.141 -32.133 1.00 27.15 92 LEU A C 1
ATOM 544 O O . LEU A 1 72 ? 13.597 2.342 -31.215 1.00 41.59 92 LEU A O 1
ATOM 549 N N . ILE A 1 73 ? 14.364 3.897 -32.650 1.00 27.66 93 ILE A N 1
ATOM 550 C CA . ILE A 1 73 ? 15.767 3.778 -32.262 1.00 27.48 93 ILE A CA 1
ATOM 551 C C . ILE A 1 73 ? 15.991 4.427 -30.901 1.00 35.77 93 ILE A C 1
ATOM 552 O O . ILE A 1 73 ? 15.757 5.634 -30.738 1.00 45.38 93 ILE A O 1
ATOM 557 N N . PRO A 1 74 ? 16.441 3.670 -29.902 1.00 32.04 94 PRO A N 1
ATOM 558 C CA . PRO A 1 74 ? 16.801 4.284 -28.620 1.00 28.63 94 PRO A CA 1
ATOM 559 C C . PRO A 1 74 ? 18.149 4.985 -28.709 1.00 46.78 94 PRO A C 1
ATOM 560 O O . PRO A 1 74 ? 19.115 4.456 -29.266 1.00 46.28 94 PRO A O 1
ATOM 564 N N . LYS A 1 75 ? 18.206 6.200 -28.152 1.00 41.04 95 LYS A N 1
ATOM 565 C CA . LYS A 1 75 ? 19.424 7.003 -28.141 1.00 35.15 95 LYS A CA 1
ATOM 566 C C . LYS A 1 75 ? 19.597 7.604 -26.744 1.00 46.85 95 LYS A C 1
ATOM 567 O O . LYS A 1 75 ? 19.441 8.806 -26.520 1.00 49.22 95 LYS A O 1
ATOM 573 N N . SER A 1 76 ? 19.940 6.746 -25.790 1.00 39.70 96 SER A N 1
ATOM 574 C CA . SER A 1 76 ? 20.111 7.190 -24.416 1.00 43.12 96 SER A CA 1
ATOM 575 C C . SER A 1 76 ? 21.304 8.139 -24.319 1.00 44.69 96 SER A C 1
ATOM 576 O O . SER A 1 76 ? 22.321 7.932 -24.992 1.00 52.51 96 SER A O 1
ATOM 579 N N . PRO A 1 77 ? 21.219 9.183 -23.498 1.00 48.80 97 PRO A N 1
ATOM 580 C CA . PRO A 1 77 ? 22.313 10.155 -23.426 1.00 52.18 97 PRO A CA 1
ATOM 581 C C . PRO A 1 77 ? 23.540 9.571 -22.748 1.00 54.76 97 PRO A C 1
ATOM 582 O O . PRO A 1 77 ? 23.456 8.640 -21.944 1.00 62.96 97 PRO A O 1
ATOM 586 N N . THR A 1 78 ? 24.696 10.140 -23.078 1.00 60.85 98 THR A N 1
ATOM 587 C CA . THR A 1 78 ? 25.927 9.793 -22.392 1.00 59.74 98 THR A CA 1
ATOM 588 C C . THR A 1 78 ? 25.985 10.488 -21.034 1.00 58.62 98 THR A C 1
ATOM 589 O O . THR A 1 78 ? 25.185 11.375 -20.724 1.00 62.56 98 THR A O 1
ATOM 593 N N . GLU A 1 79 ? 26.945 10.061 -20.209 1.00 58.82 99 GLU A N 1
ATOM 594 C CA . GLU A 1 79 ? 27.165 10.723 -18.927 1.00 48.99 99 GLU A CA 1
ATOM 595 C C . GLU A 1 79 ? 27.477 12.202 -19.125 1.00 54.12 99 GLU A C 1
ATOM 596 O O . GLU A 1 79 ? 26.955 13.059 -18.400 1.00 53.05 99 GLU A O 1
ATOM 602 N N . SER A 1 80 ? 28.313 12.517 -20.117 1.00 48.90 100 SER A N 1
ATOM 603 C CA . SER A 1 80 ? 28.592 13.910 -20.449 1.00 47.79 100 SER A CA 1
ATOM 604 C C . SER A 1 80 ? 27.316 14.644 -20.842 1.00 50.39 100 SER A C 1
ATOM 605 O O . SER A 1 80 ? 26.999 15.707 -20.293 1.00 61.81 100 SER A O 1
ATOM 608 N N . GLU A 1 81 ? 26.564 14.081 -21.791 1.00 51.17 101 GLU A N 1
ATOM 609 C CA . GLU A 1 81 ? 25.354 14.739 -22.266 1.00 49.99 101 GLU A CA 1
ATOM 610 C C . GLU A 1 81 ? 24.299 14.816 -21.170 1.00 53.39 101 GLU A C 1
ATOM 611 O O . GLU A 1 81 ? 23.542 15.790 -21.095 1.00 58.32 101 GLU A O 1
ATOM 617 N N . LEU A 1 82 ? 24.240 13.804 -20.301 1.00 55.36 102 LEU A N 1
ATOM 618 C CA . LEU A 1 82 ? 23.267 13.831 -19.214 1.00 52.29 102 LEU A CA 1
ATOM 619 C C . LEU A 1 82 ? 23.616 14.906 -18.194 1.00 63.33 102 LEU A C 1
ATOM 620 O O . LEU A 1 82 ? 22.722 15.561 -17.646 1.00 51.79 102 LEU A O 1
ATOM 625 N N . ARG A 1 83 ? 24.910 15.101 -17.923 1.00 68.30 103 ARG A N 1
ATOM 626 C CA . ARG A 1 83 ? 25.325 16.186 -17.040 1.00 61.92 103 ARG A CA 1
ATOM 627 C C . ARG A 1 83 ? 25.015 17.543 -17.665 1.00 66.17 103 ARG A C 1
ATOM 628 O O . ARG A 1 83 ? 24.482 18.442 -16.999 1.00 73.56 103 ARG A O 1
ATOM 636 N N . THR A 1 84 ? 25.336 17.700 -18.953 1.00 70.09 104 THR A N 1
ATOM 637 C CA . THR A 1 84 ? 25.039 18.949 -19.651 1.00 69.41 104 THR A CA 1
ATOM 638 C C . THR A 1 84 ? 23.549 19.264 -19.611 1.00 73.47 104 THR A C 1
ATOM 639 O O . THR A 1 84 ? 23.156 20.411 -19.363 1.00 70.76 104 THR A O 1
ATOM 643 N N . TRP A 1 85 ? 22.703 18.261 -19.860 1.00 74.09 105 TRP A N 1
ATOM 644 C CA . TRP A 1 85 ? 21.266 18.438 -19.677 1.00 59.00 105 TRP A CA 1
ATOM 645 C C . TRP A 1 85 ? 20.944 18.835 -18.243 1.00 58.80 105 TRP A C 1
ATOM 646 O O . TRP A 1 85 ? 20.069 19.676 -18.003 1.00 57.50 105 TRP A O 1
ATOM 657 N N . SER A 1 86 ? 21.641 18.230 -17.277 1.00 63.24 106 SER A N 1
ATOM 658 C CA . SER A 1 86 ? 21.335 18.472 -15.872 1.00 69.41 106 SER A CA 1
ATOM 659 C C . SER A 1 86 ? 21.549 19.933 -15.503 1.00 69.50 106 SER A C 1
ATOM 660 O O . SER A 1 86 ? 20.732 20.525 -14.790 1.00 74.75 106 SER A O 1
ATOM 663 N N . LYS A 1 87 ? 22.641 20.534 -15.979 1.00 67.74 107 LYS A N 1
ATOM 664 C CA . LYS A 1 87 ? 22.862 21.947 -15.696 1.00 72.53 107 LYS A CA 1
ATOM 665 C C . LYS A 1 87 ? 22.072 22.861 -16.623 1.00 77.48 107 LYS A C 1
ATOM 666 O O . LYS A 1 87 ? 21.796 24.008 -16.253 1.00 81.31 107 LYS A O 1
ATOM 672 N N . SER A 1 88 ? 21.699 22.381 -17.809 1.00 71.40 108 SER A N 1
ATOM 673 C CA . SER A 1 88 ? 20.999 23.203 -18.788 1.00 57.07 108 SER A CA 1
ATOM 674 C C . SER A 1 88 ? 19.487 23.194 -18.614 1.00 58.50 108 SER A C 1
ATOM 675 O O . SER A 1 88 ? 18.819 24.101 -19.124 1.00 66.59 108 SER A O 1
ATOM 678 N N . GLN A 1 89 ? 18.939 22.197 -17.915 1.00 58.33 109 GLN A N 1
ATOM 679 C CA . GLN A 1 89 ? 17.491 22.011 -17.771 1.00 55.83 109 GLN A CA 1
ATOM 680 C C . GLN A 1 89 ? 16.798 21.865 -19.123 1.00 67.35 109 GLN A C 1
ATOM 681 O O . GLN A 1 89 ? 15.645 22.272 -19.290 1.00 71.72 109 GLN A O 1
ATOM 687 N N . LYS A 1 90 ? 17.497 21.277 -20.092 1.00 60.84 110 LYS A N 1
ATOM 688 C CA . LYS A 1 90 ? 16.948 21.003 -21.412 1.00 54.62 110 LYS A CA 1
ATOM 689 C C . LYS A 1 90 ? 17.557 19.709 -21.929 1.00 59.94 110 LYS A C 1
ATOM 690 O O . LYS A 1 90 ? 18.741 19.445 -21.701 1.00 68.02 110 LYS A O 1
ATOM 696 N N . CYS A 1 91 ? 16.750 18.909 -22.624 1.00 58.63 111 CYS A N 1
ATOM 697 C CA . CYS A 1 91 ? 17.233 17.698 -23.277 1.00 59.22 111 CYS A CA 1
ATOM 698 C C . CYS A 1 91 ? 17.458 17.980 -24.756 1.00 65.31 111 CYS A C 1
ATOM 699 O O . CYS A 1 91 ? 16.567 18.493 -25.440 1.00 55.95 111 CYS A O 1
ATOM 702 N N . CYS A 1 92 ? 18.648 17.652 -25.243 1.00 67.01 112 CYS A N 1
ATOM 703 C CA . CYS A 1 92 ? 19.038 17.975 -26.606 1.00 59.85 112 CYS A CA 1
ATOM 704 C C . CYS A 1 92 ? 18.816 16.777 -27.526 1.00 51.71 112 CYS A C 1
ATOM 705 O O . CYS A 1 92 ? 18.786 15.621 -27.097 1.00 44.83 112 CYS A O 1
ATOM 708 N N . THR A 1 93 ? 18.661 17.080 -28.811 1.00 56.39 113 THR A N 1
ATOM 709 C CA . THR A 1 93 ? 18.038 16.176 -29.765 1.00 59.79 113 THR A CA 1
ATOM 710 C C . THR A 1 93 ? 18.490 16.563 -31.165 1.00 56.01 113 THR A C 1
ATOM 711 O O . THR A 1 93 ? 19.049 17.643 -31.387 1.00 77.95 113 THR A O 1
ATOM 715 N N . GLY A 1 94 ? 18.226 15.664 -32.110 1.00 48.71 114 GLY A N 1
ATOM 716 C CA . GLY A 1 94 ? 18.486 15.912 -33.506 1.00 54.99 114 GLY A CA 1
ATOM 717 C C . GLY A 1 94 ? 17.295 16.553 -34.188 1.00 57.98 114 GLY A C 1
ATOM 718 O O . GLY A 1 94 ? 16.400 17.104 -33.539 1.00 56.42 114 GLY A O 1
ATOM 719 N N . PRO A 1 95 ? 17.262 16.497 -35.518 1.00 51.16 115 PRO A N 1
ATOM 720 C CA . PRO A 1 95 ? 16.179 17.148 -36.263 1.00 51.42 115 PRO A CA 1
ATOM 721 C C . PRO A 1 95 ? 14.993 16.230 -36.523 1.00 51.60 115 PRO A C 1
ATOM 722 O O . PRO A 1 95 ? 15.134 15.026 -36.746 1.00 48.43 115 PRO A O 1
ATOM 726 N N . ASP A 1 96 ? 13.804 16.825 -36.492 1.00 46.45 116 ASP A N 1
ATOM 727 C CA . ASP A 1 96 ? 12.587 16.151 -36.917 1.00 44.41 116 ASP A CA 1
ATOM 728 C C . ASP A 1 96 ? 12.336 16.417 -38.396 1.00 51.50 116 ASP A C 1
ATOM 729 O O . ASP A 1 96 ? 12.742 17.448 -38.940 1.00 51.23 116 ASP A O 1
ATOM 734 N N . ALA A 1 97 ? 11.658 15.474 -39.048 1.00 50.58 117 ALA A N 1
ATOM 735 C CA . ALA A 1 97 ? 11.386 15.567 -40.478 1.00 33.95 117 ALA A CA 1
ATOM 736 C C . ALA A 1 97 ? 10.007 14.996 -40.760 1.00 30.82 117 ALA A C 1
ATOM 737 O O . ALA A 1 97 ? 9.732 13.841 -40.422 1.00 46.93 117 ALA A O 1
ATOM 739 N N . VAL A 1 98 ? 9.149 15.799 -41.383 1.00 40.14 118 VAL A N 1
ATOM 740 C CA . VAL A 1 98 ? 7.799 15.389 -41.752 1.00 42.09 118 VAL A CA 1
ATOM 741 C C . VAL A 1 98 ? 7.681 15.452 -43.268 1.00 43.05 118 VAL A C 1
ATOM 742 O O . VAL A 1 98 ? 7.859 16.522 -43.865 1.00 61.07 118 VAL A O 1
ATOM 746 N N . ASP A 1 99 ? 7.385 14.307 -43.886 1.00 38.99 119 ASP A N 1
ATOM 747 C CA . ASP A 1 99 ? 7.102 14.224 -45.320 1.00 37.82 119 ASP A CA 1
ATOM 748 C C . ASP A 1 99 ? 8.278 14.744 -46.148 1.00 38.48 119 ASP A C 1
ATOM 749 O O . ASP A 1 99 ? 8.112 15.504 -47.103 1.00 40.70 119 ASP A O 1
ATOM 754 N N . ALA A 1 100 ? 9.484 14.327 -45.767 1.00 51.34 120 ALA A N 1
ATOM 755 C CA . ALA A 1 100 ? 10.703 14.704 -46.478 1.00 55.85 120 ALA A CA 1
ATOM 756 C C . ALA A 1 100 ? 11.009 13.612 -47.495 1.00 56.61 120 ALA A C 1
ATOM 757 O O . ALA A 1 100 ? 11.484 12.531 -47.139 1.00 57.68 120 ALA A O 1
ATOM 759 N N . TRP A 1 101 ? 10.742 13.894 -48.767 1.00 71.37 121 TRP A N 1
ATOM 760 C CA . TRP A 1 101 ? 10.841 12.896 -49.819 1.00 60.37 121 TRP A CA 1
ATOM 761 C C . TRP A 1 101 ? 11.921 13.269 -50.827 1.00 59.53 121 TRP A C 1
ATOM 762 O O . TRP A 1 101 ? 12.345 14.424 -50.924 1.00 56.51 121 TRP A O 1
ATOM 773 N N . GLY A 1 102 ? 12.360 12.262 -51.580 1.00 62.43 122 GLY A N 1
ATOM 774 C CA . GLY A 1 102 ? 13.385 12.449 -52.586 1.00 49.90 122 GLY A CA 1
ATOM 775 C C . GLY A 1 102 ? 14.766 12.646 -51.997 1.00 60.95 122 GLY A C 1
ATOM 776 O O . GLY A 1 102 ? 15.266 11.787 -51.265 1.00 62.29 122 GLY A O 1
ATOM 777 N N . SER A 1 103 ? 15.393 13.781 -52.314 1.00 70.51 123 SER A N 1
ATOM 778 C CA . SER A 1 103 ? 16.725 14.060 -51.790 1.00 61.25 123 SER A CA 1
ATOM 779 C C . SER A 1 103 ? 16.693 14.342 -50.294 1.00 49.13 123 SER A C 1
ATOM 780 O O . SER A 1 103 ? 17.645 14.001 -49.582 1.00 66.15 123 SER A O 1
ATOM 783 N N . ASP A 1 104 ? 15.616 14.958 -49.801 1.00 50.59 124 ASP A N 1
ATOM 784 C CA . ASP A 1 104 ? 15.528 15.272 -48.379 1.00 51.48 124 ASP A CA 1
ATOM 785 C C . ASP A 1 104 ? 15.445 14.012 -47.527 1.00 34.10 124 ASP A C 1
ATOM 786 O O . ASP A 1 104 ? 15.882 14.019 -46.370 1.00 49.68 124 ASP A O 1
ATOM 791 N N . ALA A 1 105 ? 14.904 12.924 -48.083 1.00 34.31 125 ALA A N 1
ATOM 792 C CA . ALA A 1 105 ? 14.752 11.683 -47.332 1.00 43.37 125 ALA A CA 1
ATOM 793 C C . ALA A 1 105 ? 16.076 11.159 -46.794 1.00 54.76 125 ALA A C 1
ATOM 794 O O . ALA A 1 105 ? 16.080 10.409 -45.810 1.00 72.57 125 ALA A O 1
ATOM 796 N N . ARG A 1 106 ? 17.199 11.547 -47.404 1.00 50.46 126 ARG A N 1
ATOM 797 C CA . ARG A 1 106 ? 18.504 11.121 -46.912 1.00 51.70 126 ARG A CA 1
ATOM 798 C C . ARG A 1 106 ? 18.773 11.595 -45.491 1.00 58.47 126 ARG A C 1
ATOM 799 O O . ARG A 1 106 ? 19.683 11.068 -44.839 1.00 74.52 126 ARG A O 1
ATOM 807 N N . ILE A 1 107 ? 18.002 12.566 -44.992 1.00 46.77 127 ILE A N 1
ATOM 808 C CA . ILE A 1 107 ? 18.133 12.982 -43.600 1.00 52.38 127 ILE A CA 1
ATOM 809 C C . ILE A 1 107 ? 17.873 11.817 -42.655 1.00 49.17 127 ILE A C 1
ATOM 810 O O . ILE A 1 107 ? 18.338 11.832 -41.511 1.00 55.35 127 ILE A O 1
ATOM 815 N N . CYS A 1 108 ? 17.150 10.792 -43.117 1.00 57.69 128 CYS A N 1
ATOM 816 C CA . CYS A 1 108 ? 16.906 9.610 -42.301 1.00 60.03 128 CYS A CA 1
ATOM 817 C C . CYS A 1 108 ? 18.178 8.821 -42.018 1.00 65.11 128 CYS A C 1
ATOM 818 O O . CYS A 1 108 ? 18.186 7.997 -41.098 1.00 72.91 128 CYS A O 1
ATOM 821 N N . TRP A 1 109 ? 19.255 9.052 -42.777 1.00 69.75 129 TRP A N 1
ATOM 822 C CA . TRP A 1 109 ? 20.463 8.246 -42.638 1.00 74.60 129 TRP A CA 1
ATOM 823 C C . TRP A 1 109 ? 21.713 9.094 -42.435 1.00 69.04 129 TRP A C 1
ATOM 824 O O . TRP A 1 109 ? 22.828 8.596 -42.615 1.00 77.71 129 TRP A O 1
ATOM 835 N N . ALA A 1 110 ? 21.553 10.361 -42.067 1.00 54.68 130 ALA A N 1
ATOM 836 C CA . ALA A 1 110 ? 22.681 11.197 -41.691 1.00 52.43 130 ALA A CA 1
ATOM 837 C C . ALA A 1 110 ? 22.968 11.011 -40.210 1.00 68.24 130 ALA A C 1
ATOM 838 O O . ALA A 1 110 ? 22.048 10.858 -39.403 1.00 73.12 130 ALA A O 1
ATOM 840 N N . GLU A 1 111 ? 24.250 11.011 -39.859 1.00 61.20 131 GLU A N 1
ATOM 841 C CA . GLU A 1 111 ? 24.649 10.954 -38.456 1.00 68.42 131 GLU A CA 1
ATOM 842 C C . GLU A 1 111 ? 24.349 12.308 -37.828 1.00 71.06 131 GLU A C 1
ATOM 843 O O . GLU A 1 111 ? 25.121 13.259 -37.969 1.00 67.92 131 GLU A O 1
ATOM 849 N N . TRP A 1 112 ? 23.218 12.399 -37.135 1.00 65.80 132 TRP A N 1
ATOM 850 C CA . TRP A 1 112 ? 22.729 13.682 -36.653 1.00 68.11 132 TRP A CA 1
ATOM 851 C C . TRP A 1 112 ? 23.596 14.219 -35.521 1.00 78.60 132 TRP A C 1
ATOM 852 O O . TRP A 1 112 ? 24.179 13.466 -34.737 1.00 86.71 132 TRP A O 1
ATOM 863 N N . LYS A 1 113 ? 23.669 15.542 -35.440 1.00 72.87 133 LYS A N 1
ATOM 864 C CA . LYS A 1 113 ? 24.237 16.224 -34.288 1.00 76.23 133 LYS A CA 1
ATOM 865 C C . LYS A 1 113 ? 23.107 16.630 -33.353 1.00 74.03 133 LYS A C 1
ATOM 866 O O . LYS A 1 113 ? 22.154 17.297 -33.772 1.00 68.57 133 LYS A O 1
ATOM 872 N N . MET A 1 114 ? 23.209 16.213 -32.091 1.00 68.75 134 MET A N 1
ATOM 873 C CA . MET A 1 114 ? 22.182 16.504 -31.098 1.00 54.20 134 MET A CA 1
ATOM 874 C C . MET A 1 114 ? 22.209 17.979 -30.720 1.00 59.67 134 MET A C 1
ATOM 875 O O . MET A 1 114 ? 22.651 18.336 -29.623 1.00 76.01 134 MET A O 1
ATOM 880 N N . GLU A 1 115 ? 21.727 18.841 -31.615 1.00 62.15 135 GLU A N 1
ATOM 881 C CA . GLU A 1 115 ? 21.869 20.282 -31.448 1.00 72.09 135 GLU A CA 1
ATOM 882 C C . GLU A 1 115 ? 20.690 20.915 -30.713 1.00 72.46 135 GLU A C 1
ATOM 883 O O . GLU A 1 115 ? 20.889 21.734 -29.811 1.00 80.50 135 GLU A O 1
ATOM 889 N N . LEU A 1 116 ? 19.463 20.551 -31.078 1.00 69.43 136 LEU A N 1
ATOM 890 C CA . LEU A 1 116 ? 18.289 21.303 -30.648 1.00 74.45 136 LEU A CA 1
ATOM 891 C C . LEU A 1 116 ? 17.836 20.833 -29.270 1.00 72.19 136 LEU A C 1
ATOM 892 O O . LEU A 1 116 ? 17.549 19.652 -29.082 1.00 76.55 136 LEU A O 1
ATOM 897 N N . CYS A 1 117 ? 17.754 21.744 -28.305 1.00 64.47 137 CYS A N 1
ATOM 898 C CA . CYS A 1 117 ? 17.440 21.356 -26.937 1.00 58.89 137 CYS A CA 1
ATOM 899 C C . CYS A 1 117 ? 16.059 21.866 -26.532 1.00 56.44 137 CYS A C 1
ATOM 900 O O . CYS A 1 117 ? 15.571 22.874 -27.051 1.00 56.70 137 CYS A O 1
ATOM 903 N N . HIS A 1 118 ? 15.424 21.138 -25.609 1.00 58.22 138 HIS A N 1
ATOM 904 C CA . HIS A 1 118 ? 14.006 21.287 -25.310 1.00 65.36 138 HIS A CA 1
ATOM 905 C C . HIS A 1 118 ? 13.760 21.327 -23.809 1.00 69.13 138 HIS A C 1
ATOM 906 O O . HIS A 1 118 ? 14.477 20.697 -23.025 1.00 57.03 138 HIS A O 1
ATOM 913 N N . THR A 1 119 ? 12.716 22.066 -23.422 1.00 84.38 139 THR A N 1
ATOM 914 C CA . THR A 1 119 ? 12.108 21.851 -22.112 1.00 90.98 139 THR A CA 1
ATOM 915 C C . THR A 1 119 ? 11.456 20.477 -22.043 1.00 78.81 139 THR A C 1
ATOM 916 O O . THR A 1 119 ? 11.531 19.794 -21.015 1.00 79.19 139 THR A O 1
ATOM 920 N N . ALA A 1 120 ? 10.807 20.064 -23.129 1.00 68.27 140 ALA A N 1
ATOM 921 C CA . ALA A 1 120 ? 10.138 18.776 -23.226 1.00 61.01 140 ALA A CA 1
ATOM 922 C C . ALA A 1 120 ? 9.965 18.452 -24.702 1.00 66.89 140 ALA A C 1
ATOM 923 O O . ALA A 1 120 ? 9.911 19.354 -25.542 1.00 65.72 140 ALA A O 1
ATOM 925 N N . LYS A 1 121 ? 9.888 17.160 -25.014 1.00 62.08 141 LYS A N 1
ATOM 926 C CA . LYS A 1 121 ? 9.764 16.742 -26.408 1.00 44.23 141 LYS A CA 1
ATOM 927 C C . LYS A 1 121 ? 9.180 15.341 -26.465 1.00 41.04 141 LYS A C 1
ATOM 928 O O . LYS A 1 121 ? 9.745 14.410 -25.882 1.00 38.23 141 LYS A O 1
ATOM 934 N N . GLU A 1 122 ? 8.057 15.197 -27.164 1.00 40.72 142 GLU A N 1
ATOM 935 C CA . GLU A 1 122 ? 7.458 13.907 -27.468 1.00 35.78 142 GLU A CA 1
ATOM 936 C C . GLU A 1 122 ? 7.394 13.742 -28.981 1.00 42.53 142 GLU A C 1
ATOM 937 O O . GLU A 1 122 ? 7.227 14.718 -29.720 1.00 42.21 142 GLU A O 1
ATOM 943 N N . LEU A 1 123 ? 7.538 12.505 -29.445 1.00 42.41 143 LEU A N 1
ATOM 944 C CA . LEU A 1 123 ? 7.580 12.249 -30.875 1.00 44.03 143 LEU A CA 1
ATOM 945 C C . LEU A 1 123 ? 6.178 12.003 -31.434 1.00 47.81 143 LEU A C 1
ATOM 946 O O . LEU A 1 123 ? 5.198 11.857 -30.700 1.00 44.76 143 LEU A O 1
ATOM 951 N N . LYS A 1 124 ? 6.097 11.972 -32.764 1.00 48.86 144 LYS A N 1
ATOM 952 C CA . LYS A 1 124 ? 4.871 11.675 -33.491 1.00 27.06 144 LYS A CA 1
ATOM 953 C C . LYS A 1 124 ? 5.125 10.515 -34.441 1.00 23.98 144 LYS A C 1
ATOM 954 O O . LYS A 1 124 ? 6.158 10.471 -35.116 1.00 27.15 144 LYS A O 1
ATOM 960 N N . LYS A 1 125 ? 4.180 9.576 -34.497 1.00 21.11 145 LYS A N 1
ATOM 961 C CA . LYS A 1 125 ? 4.333 8.375 -35.319 1.00 20.76 145 LYS A CA 1
ATOM 962 C C . LYS A 1 125 ? 3.913 8.683 -36.758 1.00 23.21 145 LYS A C 1
ATOM 963 O O . LYS A 1 125 ? 2.898 8.206 -37.271 1.00 37.25 145 LYS A O 1
ATOM 969 N N . TYR A 1 126 ? 4.729 9.505 -37.416 1.00 25.73 146 TYR A N 1
ATOM 970 C CA . TYR A 1 126 ? 4.472 9.889 -38.798 1.00 27.92 146 TYR A CA 1
ATOM 971 C C . TYR A 1 126 ? 4.937 8.804 -39.760 1.00 20.01 146 TYR A C 1
ATOM 972 O O . TYR A 1 126 ? 6.000 8.203 -39.574 1.00 33.60 146 TYR A O 1
ATOM 981 N N . SER A 1 127 ? 4.138 8.564 -40.799 1.00 30.83 147 SER A N 1
ATOM 982 C CA . SER A 1 127 ? 4.530 7.657 -41.871 1.00 38.33 147 SER A CA 1
ATOM 983 C C . SER A 1 127 ? 3.636 7.899 -43.077 1.00 41.57 147 SER A C 1
ATOM 984 O O . SER A 1 127 ? 2.410 7.962 -42.940 1.00 33.97 147 SER A O 1
ATOM 987 N N . ASN A 1 128 ? 4.254 8.043 -44.248 1.00 51.17 148 ASN A N 1
ATOM 988 C CA . ASN A 1 128 ? 3.536 8.122 -45.512 1.00 25.71 148 ASN A CA 1
ATOM 989 C C . ASN A 1 128 ? 4.470 7.656 -46.619 1.00 28.31 148 ASN A C 1
ATOM 990 O O . ASN A 1 128 ? 5.688 7.584 -46.438 1.00 30.11 148 ASN A O 1
ATOM 995 N N . ASN A 1 129 ? 3.885 7.334 -47.775 1.00 26.87 149 ASN A N 1
ATOM 996 C CA . ASN A 1 129 ? 4.638 6.700 -48.853 1.00 28.39 149 ASN A CA 1
ATOM 997 C C . ASN A 1 129 ? 3.981 6.999 -50.198 1.00 24.73 149 ASN A C 1
ATOM 998 O O . ASN A 1 129 ? 3.845 6.115 -51.051 1.00 37.19 149 ASN A O 1
ATOM 1003 N N . ASN A 1 130 ? 3.574 8.251 -50.406 1.00 19.96 150 ASN A N 1
ATOM 1004 C CA . ASN A 1 130 ? 2.727 8.618 -51.533 1.00 27.90 150 ASN A CA 1
ATOM 1005 C C . ASN A 1 130 ? 3.484 9.342 -52.642 1.00 27.66 150 ASN A C 1
ATOM 1006 O O . ASN A 1 130 ? 2.853 9.955 -53.510 1.00 48.93 150 ASN A O 1
ATOM 1011 N N . HIS A 1 131 ? 4.812 9.287 -52.640 1.00 28.52 151 HIS A N 1
ATOM 1012 C CA . HIS A 1 131 ? 5.630 9.945 -53.658 1.00 26.59 151 HIS A CA 1
ATOM 1013 C C . HIS A 1 131 ? 6.231 8.865 -54.555 1.00 25.56 151 HIS A C 1
ATOM 1014 O O . HIS A 1 131 ? 7.255 8.263 -54.217 1.00 29.43 151 HIS A O 1
ATOM 1021 N N . PHE A 1 132 ? 5.587 8.634 -55.700 1.00 45.83 152 PHE A N 1
ATOM 1022 C CA . PHE A 1 132 ? 5.979 7.555 -56.600 1.00 42.42 152 PHE A CA 1
ATOM 1023 C C . PHE A 1 132 ? 7.427 7.707 -57.050 1.00 41.00 152 PHE A C 1
ATOM 1024 O O . PHE A 1 132 ? 7.902 8.817 -57.305 1.00 46.09 152 PHE A O 1
ATOM 1032 N N . ALA A 1 133 ? 8.124 6.574 -57.147 1.00 40.78 153 ALA A N 1
ATOM 1033 C CA . ALA A 1 133 ? 9.524 6.500 -57.564 1.00 38.92 153 ALA A CA 1
ATOM 1034 C C . ALA A 1 133 ? 10.456 7.267 -56.632 1.00 48.41 153 ALA A C 1
ATOM 1035 O O . ALA A 1 133 ? 11.567 7.633 -57.027 1.00 50.12 153 ALA A O 1
ATOM 1037 N N . TYR A 1 134 ? 10.033 7.513 -55.393 1.00 69.67 154 TYR A N 1
ATOM 1038 C CA . TYR A 1 134 ? 10.847 8.246 -54.435 1.00 59.07 154 TYR A CA 1
ATOM 1039 C C . TYR A 1 134 ? 10.771 7.577 -53.070 1.00 58.99 154 TYR A C 1
ATOM 1040 O O . TYR A 1 134 ? 9.890 6.753 -52.797 1.00 69.00 154 TYR A O 1
ATOM 1049 N N . HIS A 1 135 ? 11.731 7.937 -52.221 1.00 60.12 155 HIS A N 1
ATOM 1050 C CA . HIS A 1 135 ? 11.719 7.596 -50.808 1.00 43.42 155 HIS A CA 1
ATOM 1051 C C . HIS A 1 135 ? 11.022 8.699 -50.024 1.00 38.32 155 HIS A C 1
ATOM 1052 O O . HIS A 1 135 ? 11.064 9.872 -50.401 1.00 38.40 155 HIS A O 1
ATOM 1059 N N . THR A 1 136 ? 10.381 8.314 -48.922 1.00 37.88 156 THR A N 1
ATOM 1060 C CA . THR A 1 136 ? 9.729 9.260 -48.024 1.00 28.46 156 THR A CA 1
ATOM 1061 C C . THR A 1 136 ? 10.209 8.988 -46.608 1.00 34.13 156 THR A C 1
ATOM 1062 O O . THR A 1 136 ? 10.045 7.875 -46.098 1.00 37.43 156 THR A O 1
ATOM 1066 N N . CYS A 1 137 ? 10.795 10.001 -45.978 1.00 35.73 157 CYS A N 1
ATOM 1067 C CA . CYS A 1 137 ? 11.398 9.878 -44.659 1.00 43.48 157 CYS A CA 1
ATOM 1068 C C . CYS A 1 137 ? 10.590 10.675 -43.645 1.00 46.46 157 CYS A C 1
ATOM 1069 O O . CYS A 1 137 ? 10.232 11.830 -43.899 1.00 44.36 157 CYS A O 1
ATOM 1072 N N . ASN A 1 138 ? 10.303 10.052 -42.505 1.00 48.65 158 ASN A N 1
ATOM 1073 C CA . ASN A 1 138 ? 9.669 10.715 -41.374 1.00 35.97 158 ASN A CA 1
ATOM 1074 C C . ASN A 1 138 ? 10.537 10.501 -40.145 1.00 39.89 158 ASN A C 1
ATOM 1075 O O . ASN A 1 138 ? 10.917 9.366 -39.840 1.00 33.51 158 ASN A O 1
ATOM 1080 N N . LEU A 1 139 ? 10.855 11.588 -39.448 1.00 38.53 159 LEU A N 1
ATOM 1081 C CA . LEU A 1 139 ? 11.754 11.553 -38.302 1.00 34.36 159 LEU A CA 1
ATOM 1082 C C . LEU A 1 139 ? 11.126 12.370 -37.184 1.00 33.03 159 LEU A C 1
ATOM 1083 O O . LEU A 1 139 ? 10.804 13.545 -37.382 1.00 48.62 159 LEU A O 1
ATOM 1088 N N . SER A 1 140 ? 10.943 11.753 -36.016 1.00 37.30 160 SER A N 1
ATOM 1089 C CA . SER A 1 140 ? 10.287 12.425 -34.898 1.00 35.71 160 SER A CA 1
ATOM 1090 C C . SER A 1 140 ? 10.959 12.012 -33.598 1.00 32.65 160 SER A C 1
ATOM 1091 O O . SER A 1 140 ? 10.920 10.838 -33.226 1.00 28.16 160 SER A O 1
ATOM 1094 N N . TRP A 1 141 ? 11.552 12.976 -32.900 1.00 32.99 161 TRP A N 1
ATOM 1095 C CA . TRP A 1 141 ? 12.344 12.716 -31.706 1.00 32.86 161 TRP A CA 1
ATOM 1096 C C . TRP A 1 141 ? 11.526 12.921 -30.435 1.00 32.28 161 TRP A C 1
ATOM 1097 O O . TRP A 1 141 ? 10.538 13.659 -30.412 1.00 41.93 161 TRP A O 1
ATOM 1108 N N . ARG A 1 142 ? 11.963 12.256 -29.363 1.00 32.25 162 ARG A N 1
ATOM 1109 C CA . ARG A 1 142 ? 11.419 12.481 -28.030 1.00 37.50 162 ARG A CA 1
ATOM 1110 C C . ARG A 1 142 ? 12.557 12.446 -27.020 1.00 39.32 162 ARG A C 1
ATOM 1111 O O . ARG A 1 142 ? 13.500 11.659 -27.164 1.00 38.12 162 ARG A O 1
ATOM 1119 N N . CYS A 1 143 ? 12.479 13.318 -26.014 1.00 42.47 163 CYS A N 1
ATOM 1120 C CA . CYS A 1 143 ? 13.464 13.343 -24.941 1.00 41.93 163 CYS A CA 1
ATOM 1121 C C . CYS A 1 143 ? 12.831 13.918 -23.683 1.00 42.12 163 CYS A C 1
ATOM 1122 O O . CYS A 1 143 ? 11.841 14.652 -23.737 1.00 46.61 163 CYS A O 1
ATOM 1125 N N . GLY A 1 144 ? 13.425 13.578 -22.544 1.00 43.94 164 GLY A N 1
ATOM 1126 C CA . GLY A 1 144 ? 12.947 14.074 -21.268 1.00 35.42 164 GLY A CA 1
ATOM 1127 C C . GLY A 1 144 ? 14.012 13.937 -20.209 1.00 38.63 164 GLY A C 1
ATOM 1128 O O . GLY A 1 144 ? 14.885 13.066 -20.291 1.00 41.97 164 GLY A O 1
ATOM 1129 N N . LEU A 1 145 ? 13.933 14.801 -19.199 1.00 37.26 165 LEU A N 1
ATOM 1130 C CA . LEU A 1 145 ? 14.927 14.852 -18.137 1.00 28.69 165 LEU A CA 1
ATOM 1131 C C . LEU A 1 145 ? 14.253 15.240 -16.830 1.00 41.29 165 LEU A C 1
ATOM 1132 O O . LEU A 1 145 ? 13.427 16.157 -16.800 1.00 48.79 165 LEU A O 1
ATOM 1137 N N . LYS A 1 146 ? 14.613 14.542 -15.754 1.00 46.59 166 LYS A N 1
ATOM 1138 C CA . LYS A 1 146 ? 14.177 14.917 -14.416 1.00 34.38 166 LYS A CA 1
ATOM 1139 C C . LYS A 1 146 ? 15.349 14.817 -13.454 1.00 31.36 166 LYS A C 1
ATOM 1140 O O . LYS A 1 146 ? 16.074 13.816 -13.451 1.00 33.60 166 LYS A O 1
ATOM 1146 N N . SER A 1 147 ? 15.531 15.862 -12.651 1.00 38.82 167 SER A N 1
ATOM 1147 C CA . SER A 1 147 ? 16.501 15.884 -11.566 1.00 39.86 167 SER A CA 1
ATOM 1148 C C . SER A 1 147 ? 15.749 15.760 -10.250 1.00 45.26 167 SER A C 1
ATOM 1149 O O . SER A 1 147 ? 14.798 16.509 -10.001 1.00 39.06 167 SER A O 1
ATOM 1152 N N . THR A 1 148 ? 16.170 14.814 -9.416 1.00 44.63 168 THR A N 1
ATOM 1153 C CA . THR A 1 148 ? 15.436 14.480 -8.207 1.00 45.42 168 THR A CA 1
ATOM 1154 C C . THR A 1 148 ? 16.409 13.963 -7.155 1.00 46.97 168 THR A C 1
ATOM 1155 O O . THR A 1 148 ? 17.628 13.936 -7.358 1.00 52.87 168 THR A O 1
ATOM 1159 N N . HIS A 1 149 ? 15.848 13.540 -6.026 1.00 41.44 169 HIS A N 1
ATOM 1160 C CA . HIS A 1 149 ? 16.603 13.084 -4.867 1.00 38.03 169 HIS A CA 1
ATOM 1161 C C . HIS A 1 149 ? 16.343 11.599 -4.652 1.00 39.11 169 HIS A C 1
ATOM 1162 O O . HIS A 1 149 ? 15.204 11.197 -4.391 1.00 46.05 169 HIS A O 1
ATOM 1169 N N . ILE A 1 150 ? 17.395 10.792 -4.763 1.00 26.03 170 ILE A N 1
ATOM 1170 C CA . ILE A 1 150 ? 17.315 9.359 -4.510 1.00 40.68 170 ILE A CA 1
ATOM 1171 C C . ILE A 1 150 ? 17.884 9.085 -3.125 1.00 48.31 170 ILE A C 1
ATOM 1172 O O . ILE A 1 150 ? 18.696 9.856 -2.597 1.00 65.95 170 ILE A O 1
ATOM 1177 N N . GLU A 1 151 ? 17.442 7.986 -2.517 1.00 44.46 171 GLU A N 1
ATOM 1178 C CA . GLU A 1 151 ? 17.877 7.598 -1.179 1.00 39.27 171 GLU A CA 1
ATOM 1179 C C . GLU A 1 151 ? 18.735 6.344 -1.286 1.00 37.21 171 GLU A C 1
ATOM 1180 O O . GLU A 1 151 ? 18.231 5.266 -1.617 1.00 46.53 171 GLU A O 1
ATOM 1186 N N . VAL A 1 152 ? 20.029 6.490 -1.003 1.00 34.04 172 VAL A N 1
ATOM 1187 C CA . VAL A 1 152 ? 20.943 5.356 -1.046 1.00 35.04 172 VAL A CA 1
ATOM 1188 C C . VAL A 1 152 ? 20.666 4.433 0.133 1.00 31.36 172 VAL A C 1
ATOM 1189 O O . VAL A 1 152 ? 20.406 4.888 1.255 1.00 40.93 172 VAL A O 1
ATOM 1193 N N . ARG A 1 153 ? 20.713 3.128 -0.116 1.00 33.42 173 ARG A N 1
ATOM 1194 C CA . ARG A 1 153 ? 20.414 2.138 0.907 1.00 29.14 173 ARG A CA 1
ATOM 1195 C C . ARG A 1 153 ? 21.605 1.206 1.091 1.00 38.31 173 ARG A C 1
ATOM 1196 O O . ARG A 1 153 ? 22.573 1.242 0.331 1.00 47.92 173 ARG A O 1
ATOM 1204 N N . LEU A 1 154 ? 21.542 0.377 2.130 1.00 29.20 174 LEU A N 1
ATOM 1205 C CA . LEU A 1 154 ? 22.662 -0.470 2.513 1.00 34.45 174 LEU A CA 1
ATOM 1206 C C . LEU A 1 154 ? 22.337 -1.940 2.284 1.00 37.38 174 LEU A C 1
ATOM 1207 O O . LEU A 1 154 ? 21.176 -2.356 2.341 1.00 25.90 174 LEU A O 1
ATOM 1212 N N . GLN A 1 155 ? 23.384 -2.723 2.030 1.00 34.88 175 GLN A N 1
ATOM 1213 C CA . GLN A 1 155 ? 23.236 -4.160 1.849 1.00 46.39 175 GLN A CA 1
ATOM 1214 C C . GLN A 1 155 ? 24.576 -4.823 2.137 1.00 51.19 175 GLN A C 1
ATOM 1215 O O . GLN A 1 155 ? 25.623 -4.310 1.738 1.00 52.19 175 GLN A O 1
ATOM 1221 N N . ALA A 1 156 ? 24.534 -5.959 2.831 1.00 55.02 176 ALA A N 1
ATOM 1222 C CA . ALA A 1 156 ? 25.735 -6.674 3.248 1.00 60.77 176 ALA A CA 1
ATOM 1223 C C . ALA A 1 156 ? 25.718 -8.075 2.657 1.00 72.62 176 ALA A C 1
ATOM 1224 O O . ALA A 1 156 ? 24.816 -8.867 2.953 1.00 69.13 176 ALA A O 1
ATOM 1226 N N . SER A 1 157 ? 26.714 -8.379 1.827 1.00 88.04 177 SER A N 1
ATOM 1227 C CA . SER A 1 157 ? 26.868 -9.700 1.227 1.00 91.95 177 SER A CA 1
ATOM 1228 C C . SER A 1 157 ? 28.344 -10.060 1.262 1.00 89.28 177 SER A C 1
ATOM 1229 O O . SER A 1 157 ? 29.168 -9.365 0.661 1.00 83.59 177 SER A O 1
ATOM 1232 N N . GLY A 1 158 ? 28.672 -11.144 1.956 1.00 99.25 178 GLY A N 1
ATOM 1233 C CA . GLY A 1 158 ? 30.043 -11.421 2.319 1.00 110.18 178 GLY A CA 1
ATOM 1234 C C . GLY A 1 158 ? 30.487 -10.763 3.604 1.00 116.47 178 GLY A C 1
ATOM 1235 O O . GLY A 1 158 ? 31.688 -10.762 3.899 1.00 122.37 178 GLY A O 1
ATOM 1236 N N . GLY A 1 159 ? 29.555 -10.203 4.380 1.00 109.93 179 GLY A N 1
ATOM 1237 C CA . GLY A 1 159 ? 29.872 -9.505 5.606 1.00 105.23 179 GLY A CA 1
ATOM 1238 C C . GLY A 1 159 ? 30.214 -8.042 5.441 1.00 97.81 179 GLY A C 1
ATOM 1239 O O . GLY A 1 159 ? 30.331 -7.332 6.449 1.00 90.93 179 GLY A O 1
ATOM 1240 N N . LEU A 1 160 ? 30.372 -7.565 4.210 1.00 90.16 180 LEU A N 1
ATOM 1241 C CA . LEU A 1 160 ? 30.789 -6.195 3.944 1.00 78.94 180 LEU A CA 1
ATOM 1242 C C . LEU A 1 160 ? 29.565 -5.351 3.614 1.00 62.82 180 LEU A C 1
ATOM 1243 O O . LEU A 1 160 ? 28.806 -5.683 2.696 1.00 62.65 180 LEU A O 1
ATOM 1248 N N . VAL A 1 161 ? 29.380 -4.263 4.355 1.00 59.13 181 VAL A N 1
ATOM 1249 C CA . VAL A 1 161 ? 28.248 -3.368 4.141 1.00 53.49 181 VAL A CA 1
ATOM 1250 C C . VAL A 1 161 ? 28.593 -2.401 3.015 1.00 63.49 181 VAL A C 1
ATOM 1251 O O . VAL A 1 161 ? 29.600 -1.688 3.082 1.00 65.14 181 VAL A O 1
ATOM 1255 N N . SER A 1 162 ? 27.753 -2.371 1.984 1.00 56.31 182 SER A N 1
ATOM 1256 C CA . SER A 1 162 ? 27.963 -1.535 0.814 1.00 43.36 182 SER A CA 1
ATOM 1257 C C . SER A 1 162 ? 26.675 -0.796 0.474 1.00 44.08 182 SER A C 1
ATOM 1258 O O . SER A 1 162 ? 25.587 -1.127 0.957 1.00 60.77 182 SER A O 1
ATOM 1261 N N . MET A 1 163 ? 26.814 0.216 -0.377 1.00 37.64 183 MET A N 1
ATOM 1262 C CA . MET A 1 163 ? 25.717 1.095 -0.754 1.00 33.02 183 MET A CA 1
ATOM 1263 C C . MET A 1 163 ? 25.139 0.652 -2.091 1.00 34.38 183 MET A C 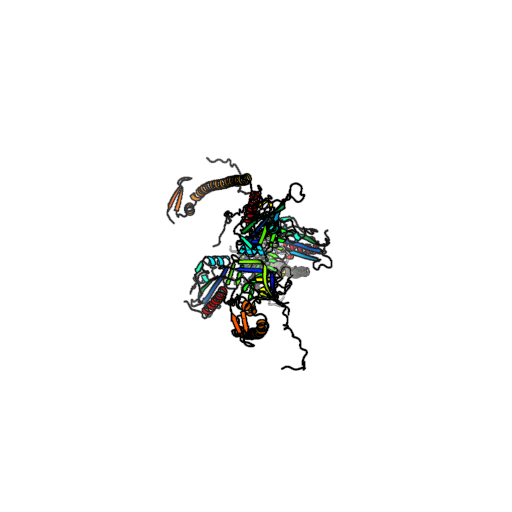1
ATOM 1264 O O . MET A 1 163 ? 25.885 0.370 -3.034 1.00 40.29 183 MET A O 1
ATOM 1269 N N . VAL A 1 164 ? 23.808 0.591 -2.164 1.00 27.24 184 VAL A N 1
ATOM 1270 C CA . VAL A 1 164 ? 23.088 0.205 -3.369 1.00 25.26 184 VAL A CA 1
ATOM 1271 C C . VAL A 1 164 ? 21.914 1.155 -3.567 1.00 27.48 184 VAL A C 1
ATOM 1272 O O . VAL A 1 164 ? 21.439 1.805 -2.631 1.00 23.43 184 VAL A O 1
ATOM 1276 N N . ALA A 1 165 ? 21.453 1.230 -4.815 1.00 31.53 185 ALA A N 1
ATOM 1277 C CA . ALA A 1 165 ? 20.250 1.965 -5.185 1.00 42.08 185 ALA A CA 1
ATOM 1278 C C . ALA A 1 165 ? 19.231 0.964 -5.708 1.00 32.25 185 ALA A C 1
ATOM 1279 O O . ALA A 1 165 ? 19.497 0.254 -6.683 1.00 32.12 185 ALA A O 1
ATOM 1281 N N . VAL A 1 166 ? 18.077 0.903 -5.056 1.00 36.98 186 VAL A N 1
ATOM 1282 C CA . VAL A 1 166 ? 17.063 -0.088 -5.396 1.00 31.09 186 VAL A CA 1
ATOM 1283 C C . VAL A 1 166 ? 16.216 0.438 -6.545 1.00 31.80 186 VAL A C 1
ATOM 1284 O O . VAL A 1 166 ? 15.752 1.584 -6.519 1.00 36.48 186 VAL A O 1
ATOM 1288 N N . MET A 1 167 ? 16.015 -0.394 -7.554 1.00 33.07 187 MET A N 1
ATOM 1289 C CA . MET A 1 167 ? 15.180 -0.062 -8.694 1.00 37.78 187 MET A CA 1
ATOM 1290 C C . MET A 1 167 ? 13.841 -0.776 -8.595 1.00 34.87 187 MET A C 1
ATOM 1291 O O . MET A 1 167 ? 13.727 -1.815 -7.935 1.00 39.09 187 MET A O 1
ATOM 1296 N N . PRO A 1 168 ? 12.797 -0.237 -9.239 1.00 32.91 188 PRO A N 1
ATOM 1297 C CA . PRO A 1 168 ? 11.444 -0.795 -9.064 1.00 31.81 188 PRO A CA 1
ATOM 1298 C C . PRO A 1 168 ? 11.331 -2.297 -9.266 1.00 20.91 188 PRO A C 1
ATOM 1299 O O . PRO A 1 168 ? 10.491 -2.931 -8.612 1.00 43.38 188 PRO A O 1
ATOM 1303 N N . ASN A 1 169 ? 12.140 -2.896 -10.134 1.00 20.62 189 ASN A N 1
ATOM 1304 C CA . ASN A 1 169 ? 12.046 -4.330 -10.372 1.00 23.51 189 ASN A CA 1
ATOM 1305 C C . ASN A 1 169 ? 12.863 -5.154 -9.382 1.00 23.71 189 ASN A C 1
ATOM 1306 O O . ASN A 1 169 ? 12.905 -6.383 -9.508 1.00 39.00 189 ASN A O 1
ATOM 1311 N N . GLY A 1 170 ? 13.501 -4.516 -8.402 1.00 23.08 190 GLY A N 1
ATOM 1312 C CA . GLY A 1 170 ? 14.211 -5.217 -7.353 1.00 20.16 190 GLY A CA 1
ATOM 1313 C C . GLY A 1 170 ? 15.714 -5.292 -7.525 1.00 27.74 190 GLY A C 1
ATOM 1314 O O . GLY A 1 170 ? 16.403 -5.731 -6.594 1.00 26.38 190 GLY A O 1
ATOM 1315 N N . THR A 1 171 ? 16.243 -4.886 -8.676 1.00 25.48 191 THR A N 1
ATOM 1316 C CA . THR A 1 171 ? 17.681 -4.948 -8.898 1.00 25.08 191 THR A CA 1
ATOM 1317 C C . THR A 1 171 ? 18.395 -3.916 -8.033 1.00 37.03 191 THR A C 1
ATOM 1318 O O . THR A 1 171 ? 18.005 -2.745 -7.993 1.00 27.80 191 THR A O 1
ATOM 1322 N N . LEU A 1 172 ? 19.438 -4.357 -7.334 1.00 38.96 192 LEU A N 1
ATOM 1323 C CA . LEU A 1 172 ? 20.244 -3.472 -6.505 1.00 29.44 192 LEU A CA 1
ATOM 1324 C C . LEU A 1 172 ? 21.434 -2.980 -7.320 1.00 30.31 192 LEU A C 1
ATOM 1325 O O . LEU A 1 172 ? 22.273 -3.780 -7.748 1.00 39.38 192 LEU A O 1
ATOM 1330 N N . ILE A 1 173 ? 21.501 -1.670 -7.539 1.00 37.57 193 ILE A N 1
ATOM 1331 C CA . ILE A 1 173 ? 22.568 -1.057 -8.324 1.00 38.84 193 ILE A CA 1
ATOM 1332 C C . ILE A 1 173 ? 23.716 -0.725 -7.371 1.00 49.87 193 ILE A C 1
ATOM 1333 O O . ILE A 1 173 ? 23.541 0.135 -6.491 1.00 53.83 193 ILE A O 1
ATOM 1338 N N . PRO A 1 174 ? 24.875 -1.370 -7.498 1.00 51.50 194 PRO A N 1
ATOM 1339 C CA . PRO A 1 174 ? 26.007 -1.025 -6.627 1.00 36.55 194 PRO A CA 1
ATOM 1340 C C . PRO A 1 174 ? 26.435 0.420 -6.839 1.00 34.18 194 PRO A C 1
ATOM 1341 O O . PRO A 1 174 ? 26.578 0.885 -7.971 1.00 43.55 194 PRO A O 1
ATOM 1345 N N . ILE A 1 175 ? 26.634 1.131 -5.732 1.00 34.36 195 ILE A N 1
ATOM 1346 C CA . ILE A 1 175 ? 26.952 2.553 -5.745 1.00 36.84 195 ILE A CA 1
ATOM 1347 C C . ILE A 1 175 ? 28.204 2.779 -4.910 1.00 52.41 195 ILE A C 1
ATOM 1348 O O . ILE A 1 175 ? 28.315 2.256 -3.795 1.00 51.28 195 ILE A O 1
ATOM 1353 N N . GLU A 1 176 ? 29.145 3.546 -5.452 1.00 61.53 196 GLU A N 1
ATOM 1354 C CA . GLU A 1 176 ? 30.323 3.973 -4.714 1.00 68.06 196 GLU A CA 1
ATOM 1355 C C . GLU A 1 176 ? 30.154 5.416 -4.249 1.00 66.01 196 GLU A C 1
ATOM 1356 O O . GLU A 1 176 ? 29.268 6.146 -4.701 1.00 57.91 196 GLU A O 1
ATOM 1362 N N . GLY A 1 177 ? 31.027 5.825 -3.333 1.00 70.27 197 GLY A N 1
ATOM 1363 C CA . GLY A 1 177 ? 30.911 7.108 -2.677 1.00 77.87 197 GLY A CA 1
ATOM 1364 C C . GLY A 1 177 ? 31.823 8.211 -3.165 1.00 86.59 197 GLY A C 1
ATOM 1365 O O . GLY A 1 177 ? 31.718 9.338 -2.670 1.00 93.23 197 GLY A O 1
ATOM 1366 N N . THR A 1 178 ? 32.712 7.936 -4.119 1.00 90.85 198 THR A N 1
ATOM 1367 C CA . THR A 1 178 ? 33.644 8.943 -4.621 1.00 93.39 198 THR A CA 1
ATOM 1368 C C . THR A 1 178 ? 33.235 9.474 -5.992 1.00 97.49 198 THR A C 1
ATOM 1369 O O . THR A 1 178 ? 32.941 10.664 -6.138 1.00 98.57 198 THR A O 1
ATOM 1373 N N . ARG A 1 179 ? 33.212 8.606 -7.006 1.00 97.55 199 ARG A N 1
ATOM 1374 C CA . ARG A 1 179 ? 32.909 8.979 -8.384 1.00 96.02 199 ARG A CA 1
ATOM 1375 C C . ARG A 1 179 ? 31.426 8.766 -8.683 1.00 88.82 199 ARG A C 1
ATOM 1376 O O . ARG A 1 179 ? 30.816 7.830 -8.155 1.00 90.26 199 ARG A O 1
ATOM 1384 N N . PRO A 1 180 ? 30.824 9.631 -9.502 1.00 81.37 200 PRO A N 1
ATOM 1385 C CA . PRO A 1 180 ? 29.430 9.414 -9.910 1.00 64.98 200 PRO A CA 1
ATOM 1386 C C . PRO A 1 180 ? 29.242 8.080 -10.620 1.00 43.20 200 PRO A C 1
ATOM 1387 O O . PRO A 1 180 ? 30.072 7.655 -11.425 1.00 51.68 200 PRO A O 1
ATOM 1391 N N . THR A 1 181 ? 28.132 7.416 -10.305 1.00 45.81 201 THR A N 1
ATOM 1392 C CA . THR A 1 181 ? 27.739 6.169 -10.942 1.00 55.59 201 THR A CA 1
ATOM 1393 C C . THR A 1 181 ? 26.739 6.477 -12.048 1.00 42.12 201 THR A C 1
ATOM 1394 O O . THR A 1 181 ? 25.812 7.267 -11.848 1.00 42.39 201 THR A O 1
ATOM 1398 N N . TYR A 1 182 ? 26.930 5.855 -13.209 1.00 31.32 202 TYR A N 1
ATOM 1399 C CA . TYR A 1 182 ? 26.109 6.114 -14.384 1.00 33.86 202 TYR A CA 1
ATOM 1400 C C . TYR A 1 182 ? 25.783 4.792 -15.058 1.00 41.65 202 TYR A C 1
ATOM 1401 O O . TYR A 1 182 ? 26.682 3.972 -15.271 1.00 49.06 202 TYR A O 1
ATOM 1410 N N . TRP A 1 183 ? 24.512 4.581 -15.401 1.00 38.96 203 TRP A N 1
ATOM 1411 C CA . TRP A 1 183 ? 24.139 3.368 -16.120 1.00 39.65 203 TRP A CA 1
ATOM 1412 C C . TRP A 1 183 ? 22.996 3.691 -17.076 1.00 44.82 203 TRP A C 1
ATOM 1413 O O . TRP A 1 183 ? 22.476 4.808 -17.097 1.00 54.16 203 TRP A O 1
ATOM 1424 N N . THR A 1 184 ? 22.615 2.700 -17.880 1.00 36.97 204 THR A N 1
ATOM 1425 C CA . THR A 1 184 ? 21.711 2.926 -18.999 1.00 42.65 204 THR A CA 1
ATOM 1426 C C . THR A 1 184 ? 20.888 1.672 -19.256 1.00 45.94 204 THR A C 1
ATOM 1427 O O . THR A 1 184 ? 21.424 0.561 -19.242 1.00 60.11 204 THR A O 1
ATOM 1431 N N . GLU A 1 185 ? 19.586 1.855 -19.484 1.00 43.40 205 GLU A N 1
ATOM 1432 C CA . GLU A 1 185 ? 18.701 0.764 -19.882 1.00 53.65 205 GLU A CA 1
ATOM 1433 C C . GLU A 1 185 ? 17.879 1.222 -21.081 1.00 48.81 205 GLU A C 1
ATOM 1434 O O . GLU A 1 185 ? 17.034 2.114 -20.957 1.00 53.44 205 GLU A O 1
ATOM 1440 N N . ASP A 1 186 ? 18.140 0.618 -22.243 1.00 50.41 206 ASP A N 1
ATOM 1441 C CA . ASP A 1 186 ? 17.421 0.923 -23.476 1.00 45.56 206 ASP A CA 1
ATOM 1442 C C . ASP A 1 186 ? 17.436 2.414 -23.792 1.00 39.71 206 ASP A C 1
ATOM 1443 O O . ASP A 1 186 ? 18.454 2.953 -24.239 1.00 49.62 206 ASP A O 1
ATOM 1448 N N . SER A 1 187 ? 16.311 3.086 -23.559 1.00 36.51 207 SER A N 1
ATOM 1449 C CA . SER A 1 187 ? 16.181 4.499 -23.888 1.00 47.56 207 SER A CA 1
ATOM 1450 C C . SER A 1 187 ? 16.642 5.424 -22.769 1.00 56.88 207 SER A C 1
ATOM 1451 O O . SER A 1 187 ? 16.893 6.606 -23.030 1.00 53.08 207 SER A O 1
ATOM 1454 N N . PHE A 1 188 ? 16.767 4.918 -21.546 1.00 53.05 208 PHE A N 1
ATOM 1455 C CA . PHE A 1 188 ? 17.034 5.732 -20.370 1.00 33.57 208 PHE A CA 1
ATOM 1456 C C . PHE A 1 188 ? 18.502 5.677 -19.966 1.00 31.09 208 PHE A C 1
ATOM 1457 O O . PHE A 1 188 ? 19.187 4.668 -20.156 1.00 35.29 208 PHE A O 1
ATOM 1465 N N . ALA A 1 189 ? 18.969 6.783 -19.389 1.00 29.76 209 ALA A N 1
ATOM 1466 C CA . ALA A 1 189 ? 20.290 6.895 -18.789 1.00 36.88 209 ALA A CA 1
ATOM 1467 C C . ALA A 1 189 ? 20.142 7.587 -17.443 1.00 39.49 209 ALA A C 1
ATOM 1468 O O . ALA A 1 189 ? 19.472 8.622 -17.342 1.00 39.50 209 ALA A O 1
ATOM 1470 N N . TYR A 1 190 ? 20.757 7.005 -16.414 1.00 45.68 210 TYR A N 1
ATOM 1471 C CA . TYR A 1 190 ? 20.676 7.494 -15.047 1.00 32.03 210 TYR A CA 1
ATOM 1472 C C . TYR A 1 190 ? 22.069 7.841 -14.542 1.00 34.95 210 TYR A C 1
ATOM 1473 O O . TYR A 1 190 ? 23.034 7.101 -14.787 1.00 31.39 210 TYR A O 1
ATOM 1482 N N . LEU A 1 191 ? 22.156 8.961 -13.822 1.00 38.71 211 LEU A N 1
ATOM 1483 C CA . LEU A 1 191 ? 23.408 9.468 -13.270 1.00 42.06 211 LEU A CA 1
ATOM 1484 C C . LEU A 1 191 ? 23.190 9.875 -11.820 1.00 45.76 211 LEU A C 1
ATOM 1485 O O . LEU A 1 191 ? 22.389 10.772 -11.539 1.00 52.50 211 LEU A O 1
ATOM 1490 N N . TYR A 1 192 ? 23.905 9.225 -10.908 1.00 39.83 212 TYR A N 1
ATOM 1491 C CA . TYR A 1 192 ? 23.906 9.576 -9.494 1.00 44.24 212 TYR A CA 1
ATOM 1492 C C . TYR A 1 192 ? 25.289 10.082 -9.114 1.00 39.19 212 TYR A C 1
ATOM 1493 O O . TYR A 1 192 ? 26.294 9.441 -9.435 1.00 49.05 212 TYR A O 1
ATOM 1502 N N . ASP A 1 193 ? 25.346 11.226 -8.436 1.00 30.60 213 ASP A N 1
ATOM 1503 C CA . ASP A 1 193 ? 26.631 11.700 -7.945 1.00 47.09 213 ASP A CA 1
ATOM 1504 C C . ASP A 1 193 ? 26.680 11.577 -6.430 1.00 50.35 213 ASP A C 1
ATOM 1505 O O . ASP A 1 193 ? 25.730 11.982 -5.746 1.00 34.73 213 ASP A O 1
ATOM 1510 N N . PRO A 1 194 ? 27.750 11.008 -5.873 1.00 52.77 214 PRO A N 1
ATOM 1511 C CA . PRO A 1 194 ? 27.798 10.742 -4.432 1.00 52.13 214 PRO A CA 1
ATOM 1512 C C . PRO A 1 194 ? 28.102 11.955 -3.567 1.00 59.16 214 PRO A C 1
ATOM 1513 O O . PRO A 1 194 ? 28.350 11.787 -2.370 1.00 71.59 214 PRO A O 1
ATOM 1517 N N . ALA A 1 195 ? 28.100 13.161 -4.129 1.00 59.68 215 ALA A N 1
ATOM 1518 C CA . ALA A 1 195 ? 28.239 14.359 -3.313 1.00 47.99 215 ALA A CA 1
ATOM 1519 C C . ALA A 1 195 ? 26.956 14.601 -2.530 1.00 57.95 215 ALA A C 1
ATOM 1520 O O . ALA A 1 195 ? 25.852 14.350 -3.022 1.00 80.38 215 ALA A O 1
ATOM 1522 N N . GLY A 1 196 ? 27.104 15.087 -1.301 1.00 46.04 216 GLY A N 1
ATOM 1523 C CA . GLY A 1 196 ? 25.968 15.225 -0.415 1.00 65.72 216 GLY A CA 1
ATOM 1524 C C . GLY A 1 196 ? 25.486 13.933 0.202 1.00 64.43 216 GLY A C 1
ATOM 1525 O O . GLY A 1 196 ? 24.433 13.930 0.852 1.00 67.05 216 GLY A O 1
ATOM 1526 N N . THR A 1 197 ? 26.218 12.837 0.018 1.00 51.95 217 THR A N 1
ATOM 1527 C CA . THR A 1 197 ? 25.878 11.536 0.575 1.00 45.36 217 THR A CA 1
ATOM 1528 C C . THR A 1 197 ? 26.997 11.086 1.505 1.00 44.07 217 THR A C 1
ATOM 1529 O O . THR A 1 197 ? 28.179 11.272 1.200 1.00 60.69 217 THR A O 1
ATOM 1533 N N . GLU A 1 198 ? 26.621 10.495 2.639 1.00 41.21 218 GLU A N 1
ATOM 1534 C CA . GLU A 1 198 ? 27.563 10.173 3.702 1.00 30.58 218 GLU A CA 1
ATOM 1535 C C . GLU A 1 198 ? 27.287 8.777 4.241 1.00 34.15 218 GLU A C 1
ATOM 1536 O O . GLU A 1 198 ? 26.138 8.442 4.543 1.00 46.36 218 GLU A O 1
ATOM 1542 N N . LYS A 1 199 ? 28.343 7.971 4.369 1.00 38.35 219 LYS A N 1
ATOM 1543 C CA . LYS A 1 199 ? 28.263 6.616 4.910 1.00 38.74 219 LYS A CA 1
ATOM 1544 C C . LYS A 1 199 ? 29.169 6.532 6.132 1.00 40.89 219 LYS A C 1
ATOM 1545 O O . LYS A 1 199 ? 30.397 6.581 6.003 1.00 55.05 219 LYS A O 1
ATOM 1551 N N . LYS A 1 200 ? 28.568 6.396 7.311 1.00 49.30 220 LYS A N 1
ATOM 1552 C CA . LYS A 1 200 ? 29.289 6.375 8.575 1.00 43.49 220 LYS A CA 1
ATOM 1553 C C . LYS A 1 200 ? 29.438 4.955 9.114 1.00 51.43 220 LYS A C 1
ATOM 1554 O O . LYS A 1 200 ? 28.665 4.050 8.791 1.00 58.60 220 LYS A O 1
ATOM 1560 N N . THR A 1 201 ? 30.455 4.781 9.956 1.00 44.96 221 THR A N 1
ATOM 1561 C CA . THR A 1 201 ? 30.592 3.631 10.840 1.00 42.40 221 THR A CA 1
ATOM 1562 C C . THR A 1 201 ? 30.925 4.174 12.220 1.00 34.99 221 THR A C 1
ATOM 1563 O O . THR A 1 201 ? 31.873 4.952 12.366 1.00 51.66 221 THR A O 1
ATOM 1567 N N . GLU A 1 202 ? 30.147 3.778 13.227 1.00 50.18 222 GLU A N 1
ATOM 1568 C CA . GLU A 1 202 ? 30.089 4.543 14.466 1.00 24.66 222 GLU A CA 1
ATOM 1569 C C . GLU A 1 202 ? 29.962 3.637 15.680 1.00 36.10 222 GLU A C 1
ATOM 1570 O O . GLU A 1 202 ? 29.134 2.724 15.691 1.00 57.51 222 GLU A O 1
ATOM 1576 N N . SER A 1 203 ? 30.756 3.910 16.710 1.00 39.10 223 SER A N 1
ATOM 1577 C CA . SER A 1 203 ? 30.618 3.234 17.997 1.00 46.07 223 SER A CA 1
ATOM 1578 C C . SER A 1 203 ? 29.646 4.033 18.858 1.00 48.05 223 SER A C 1
ATOM 1579 O O . SER A 1 203 ? 29.965 5.142 19.298 1.00 59.71 223 SER A O 1
ATOM 1582 N N . THR A 1 204 ? 28.462 3.479 19.097 1.00 40.49 224 THR A N 1
ATOM 1583 C CA . THR A 1 204 ? 27.453 4.187 19.880 1.00 34.09 224 THR A CA 1
ATOM 1584 C C . THR A 1 204 ? 26.663 3.167 20.696 1.00 39.20 224 THR A C 1
ATOM 1585 O O . THR A 1 204 ? 27.134 2.053 20.947 1.00 46.63 224 THR A O 1
ATOM 1589 N N . PHE A 1 205 ? 25.457 3.552 21.112 1.00 48.02 225 PHE A N 1
ATOM 1590 C CA . PHE A 1 205 ? 24.638 2.749 22.007 1.00 54.42 225 PHE A CA 1
ATOM 1591 C C . PHE A 1 205 ? 23.194 2.759 21.523 1.00 48.83 225 PHE A C 1
ATOM 1592 O O . PHE A 1 205 ? 22.776 3.641 20.767 1.00 55.74 225 PHE A O 1
ATOM 1600 N N . LEU A 1 206 ? 22.434 1.764 21.980 1.00 36.69 226 LEU A N 1
ATOM 1601 C CA . LEU A 1 206 ? 21.008 1.665 21.706 1.00 27.51 226 LEU A CA 1
ATOM 1602 C C . LEU A 1 206 ? 20.269 1.338 22.996 1.00 28.32 226 LEU A C 1
ATOM 1603 O O . LEU A 1 206 ? 20.782 0.599 23.841 1.00 33.08 226 LEU A O 1
ATOM 1608 N N . TRP A 1 207 ? 19.069 1.889 23.148 1.00 23.64 227 TRP A N 1
ATOM 1609 C CA . TRP A 1 207 ? 18.211 1.572 24.286 1.00 32.87 227 TRP A CA 1
ATOM 1610 C C . TRP A 1 207 ? 17.343 0.378 23.911 1.00 34.98 227 TRP A C 1
ATOM 1611 O O . TRP A 1 207 ? 16.463 0.487 23.052 1.00 39.36 227 TRP A O 1
ATOM 1622 N N . CYS A 1 208 ? 17.585 -0.761 24.554 1.00 25.85 228 CYS A N 1
ATOM 1623 C CA . CYS A 1 208 ? 16.923 -2.002 24.183 1.00 34.71 228 CYS A CA 1
ATOM 1624 C C . CYS A 1 208 ? 16.279 -2.647 25.402 1.00 32.87 228 CYS A C 1
ATOM 1625 O O . CYS A 1 208 ? 16.661 -2.392 26.549 1.00 38.93 228 CYS A O 1
ATOM 1628 N N . PHE A 1 209 ? 15.291 -3.500 25.129 1.00 28.70 229 PHE A N 1
ATOM 1629 C CA . PHE A 1 209 ? 14.622 -4.301 26.147 1.00 20.30 229 PHE A CA 1
ATOM 1630 C C . PHE A 1 209 ? 15.154 -5.728 26.062 1.00 36.12 229 PHE A C 1
ATOM 1631 O O . PHE A 1 209 ? 14.958 -6.416 25.053 1.00 39.52 229 PHE A O 1
ATOM 1639 N N . LYS A 1 210 ? 15.848 -6.151 27.115 1.00 39.80 230 LYS A N 1
ATOM 1640 C CA . LYS A 1 210 ? 16.350 -7.509 27.261 1.00 41.77 230 LYS A CA 1
ATOM 1641 C C . LYS A 1 210 ? 15.348 -8.313 28.077 1.00 34.82 230 LYS A C 1
ATOM 1642 O O . LYS A 1 210 ? 14.978 -7.908 29.188 1.00 36.58 230 LYS A O 1
ATOM 1648 N N . GLU A 1 211 ? 14.903 -9.443 27.525 1.00 24.06 231 GLU A N 1
ATOM 1649 C CA . GLU A 1 211 ? 13.853 -10.235 28.161 1.00 37.56 231 GLU A CA 1
ATOM 1650 C C . GLU A 1 211 ? 14.060 -11.702 27.807 1.00 43.80 231 GLU A C 1
ATOM 1651 O O . GLU A 1 211 ? 13.937 -12.079 26.639 1.00 55.50 231 GLU A O 1
ATOM 1657 N N . HIS A 1 212 ? 14.353 -12.523 28.814 1.00 36.22 232 HIS A N 1
ATOM 1658 C CA . HIS A 1 212 ? 14.572 -13.946 28.590 1.00 52.06 232 HIS A CA 1
ATOM 1659 C C . HIS A 1 212 ? 13.289 -14.628 28.130 1.00 64.12 232 HIS A C 1
ATOM 1660 O O . HIS A 1 212 ? 12.198 -14.338 28.627 1.00 70.12 232 HIS A O 1
ATOM 1667 N N . ILE A 1 213 ? 13.429 -15.548 27.179 1.00 67.35 233 ILE A N 1
ATOM 1668 C CA . ILE A 1 213 ? 12.289 -16.289 26.650 1.00 67.41 233 ILE A CA 1
ATOM 1669 C C . ILE A 1 213 ? 11.776 -17.264 27.703 1.00 63.62 233 ILE A C 1
ATOM 1670 O O . ILE A 1 213 ? 10.685 -17.820 27.573 1.00 67.67 233 ILE A O 1
ATOM 1675 N N . PHE A 1 239 ? 17.434 -14.879 26.450 1.00 56.36 259 PHE A N 1
ATOM 1676 C CA . PHE A 1 239 ? 17.254 -13.442 26.280 1.00 56.42 259 PHE A CA 1
ATOM 1677 C C . PHE A 1 239 ? 17.006 -13.048 24.831 1.00 58.83 259 PHE A C 1
ATOM 1678 O O . PHE A 1 239 ? 17.703 -13.498 23.923 1.00 53.89 259 PHE A O 1
ATOM 1686 N N . ASN A 1 240 ? 16.003 -12.202 24.626 1.00 59.15 260 ASN A N 1
ATOM 1687 C CA . ASN A 1 240 ? 15.838 -11.458 23.389 1.00 33.50 260 ASN A CA 1
ATOM 1688 C C . ASN A 1 240 ? 16.084 -9.981 23.662 1.00 31.80 260 ASN A C 1
ATOM 1689 O O . ASN A 1 240 ? 16.004 -9.513 24.803 1.00 49.57 260 ASN A O 1
ATOM 1694 N N . TYR A 1 241 ? 16.394 -9.251 22.593 1.00 38.39 261 TYR A N 1
ATOM 1695 C CA . TYR A 1 241 ? 16.771 -7.846 22.679 1.00 35.54 261 TYR A CA 1
ATOM 1696 C C . TYR A 1 241 ? 15.961 -7.066 21.657 1.00 36.27 261 TYR A C 1
ATOM 1697 O O . TYR A 1 241 ? 16.078 -7.313 20.452 1.00 41.87 261 TYR A O 1
ATOM 1706 N N . TYR A 1 242 ? 15.142 -6.133 22.136 1.00 33.17 262 TYR A N 1
ATOM 1707 C CA . TYR A 1 242 ? 14.260 -5.342 21.285 1.00 21.15 262 TYR A CA 1
ATOM 1708 C C . TYR A 1 242 ? 14.750 -3.901 21.283 1.00 27.27 262 TYR A C 1
ATOM 1709 O O . TYR A 1 242 ? 14.713 -3.228 22.319 1.00 29.82 262 TYR A O 1
ATOM 1718 N N . CYS A 1 243 ? 15.200 -3.429 20.123 1.00 22.63 263 CYS A N 1
ATOM 1719 C CA . CYS A 1 243 ? 15.958 -2.192 20.028 1.00 16.76 263 CYS A CA 1
ATOM 1720 C C . CYS A 1 243 ? 15.272 -1.176 19.124 1.00 20.89 263 CYS A C 1
ATOM 1721 O O . CYS A 1 243 ? 14.428 -1.511 18.284 1.00 20.70 263 CYS A O 1
ATOM 1724 N N . ARG A 1 244 ? 15.679 0.080 19.307 1.00 20.25 264 ARG A N 1
ATOM 1725 C CA . ARG A 1 244 ? 15.155 1.225 18.578 1.00 28.86 264 ARG A CA 1
ATOM 1726 C C . ARG A 1 244 ? 16.309 2.156 18.233 1.00 39.80 264 ARG A C 1
ATOM 1727 O O . ARG A 1 244 ? 17.285 2.255 18.982 1.00 35.15 264 ARG A O 1
ATOM 1735 N N . ASP A 1 245 ? 16.199 2.833 17.088 1.00 47.41 265 ASP A N 1
ATOM 1736 C CA . ASP A 1 245 ? 17.226 3.787 16.683 1.00 59.82 265 ASP A CA 1
ATOM 1737 C C . ASP A 1 245 ? 16.632 5.165 16.405 1.00 93.56 265 ASP A C 1
ATOM 1738 O O . ASP A 1 245 ? 16.538 5.999 17.310 1.00 105.26 265 ASP A O 1
ATOM 1743 N N . ASN A 1 246 ? 16.246 5.421 15.155 1.00 100.95 266 ASN A N 1
ATOM 1744 C CA . ASN A 1 246 ? 15.630 6.690 14.780 1.00 114.36 266 ASN A CA 1
ATOM 1745 C C . ASN A 1 246 ? 14.135 6.492 14.594 1.00 105.40 266 ASN A C 1
ATOM 1746 O O . ASN A 1 246 ? 13.327 6.911 15.430 1.00 115.52 266 ASN A O 1
ATOM 1751 N N . GLY A 1 247 ? 13.760 5.863 13.488 1.00 56.33 267 GLY A N 1
ATOM 1752 C CA . GLY A 1 247 ? 12.384 5.481 13.245 1.00 42.75 267 GLY A CA 1
ATOM 1753 C C . GLY A 1 247 ? 12.276 3.993 12.997 1.00 36.25 267 GLY A C 1
ATOM 1754 O O . GLY A 1 247 ? 11.254 3.498 12.512 1.00 38.21 267 GLY A O 1
ATOM 1755 N N . TYR A 1 248 ? 13.343 3.275 13.332 1.00 22.92 268 TYR A N 1
ATOM 1756 C CA . TYR A 1 248 ? 13.450 1.845 13.102 1.00 25.81 268 TYR A CA 1
ATOM 1757 C C . TYR A 1 248 ? 13.378 1.101 14.425 1.00 22.14 268 TYR A C 1
ATOM 1758 O O . TYR A 1 248 ? 13.987 1.513 15.417 1.00 38.43 268 TYR A O 1
ATOM 1767 N N . TYR A 1 249 ? 12.630 0.003 14.428 1.00 28.97 269 TYR A N 1
ATOM 1768 C CA . TYR A 1 249 ? 12.490 -0.867 15.585 1.00 29.36 269 TYR A CA 1
ATOM 1769 C C . TYR A 1 249 ? 12.784 -2.285 15.128 1.00 26.44 269 TYR A C 1
ATOM 1770 O O . TYR A 1 249 ? 12.262 -2.725 14.099 1.00 21.96 269 TYR A O 1
ATOM 1779 N N . PHE A 1 250 ? 13.629 -2.991 15.873 1.00 19.70 270 PHE A N 1
ATOM 1780 C CA . PHE A 1 250 ? 14.161 -4.244 15.358 1.00 15.83 270 PHE A CA 1
ATOM 1781 C C . PHE A 1 250 ? 14.778 -5.051 16.488 1.00 19.90 270 PHE A C 1
ATOM 1782 O O . PHE A 1 250 ? 15.316 -4.492 17.446 1.00 18.50 270 PHE A O 1
ATOM 1790 N N . GLU A 1 251 ? 14.702 -6.373 16.356 1.00 31.77 271 GLU A N 1
ATOM 1791 C CA . GLU A 1 251 ? 15.440 -7.250 17.252 1.00 29.61 271 GLU A CA 1
ATOM 1792 C C . GLU A 1 251 ? 16.916 -7.238 16.881 1.00 24.14 271 GLU A C 1
ATOM 1793 O O . GLU A 1 251 ? 17.278 -7.269 15.701 1.00 46.41 271 GLU A O 1
ATOM 1799 N N . LEU A 1 252 ? 17.774 -7.190 17.899 1.00 33.75 272 LEU A N 1
ATOM 1800 C CA . LEU A 1 252 ? 19.225 -7.142 17.722 1.00 39.94 272 LEU A CA 1
ATOM 1801 C C . LEU A 1 252 ? 19.815 -8.381 18.382 1.00 43.99 272 LEU A C 1
ATOM 1802 O O . LEU A 1 252 ? 20.186 -8.351 19.566 1.00 56.45 272 LEU A O 1
ATOM 1807 N N . PRO A 1 253 ? 19.909 -9.501 17.658 1.00 55.76 273 PRO A N 1
ATOM 1808 C CA . PRO A 1 253 ? 20.445 -10.730 18.259 1.00 63.54 273 PRO A CA 1
ATOM 1809 C C . PRO A 1 253 ? 21.938 -10.655 18.540 1.00 63.43 273 PRO A C 1
ATOM 1810 O O . PRO A 1 253 ? 22.570 -9.615 18.334 1.00 58.77 273 PRO A O 1
ATOM 1814 N N . ALA A 1 254 ? 22.508 -11.763 19.005 1.00 67.97 274 ALA A N 1
ATOM 1815 C CA . ALA A 1 254 ? 23.924 -11.842 19.332 1.00 63.41 274 ALA A CA 1
ATOM 1816 C C . ALA A 1 254 ? 24.695 -12.493 18.192 1.00 64.11 274 ALA A C 1
ATOM 1817 O O . ALA A 1 254 ? 24.257 -13.501 17.627 1.00 53.56 274 ALA A O 1
ATOM 1819 N N . ASN A 1 255 ? 25.846 -11.905 17.858 1.00 71.70 275 ASN A N 1
ATOM 1820 C CA . ASN A 1 255 ? 26.734 -12.420 16.814 1.00 81.77 275 ASN A CA 1
ATOM 1821 C C . ASN A 1 255 ? 26.017 -12.509 15.466 1.00 71.72 275 ASN A C 1
ATOM 1822 O O . ASN A 1 255 ? 26.089 -13.517 14.760 1.00 66.82 275 ASN A O 1
ATOM 1827 N N . ARG A 1 256 ? 25.322 -11.431 15.110 1.00 73.56 276 ARG A N 1
ATOM 1828 C CA . ARG A 1 256 ? 24.626 -11.349 13.833 1.00 55.04 276 ARG A CA 1
ATOM 1829 C C . ARG A 1 256 ? 24.472 -9.883 13.461 1.00 38.87 276 ARG A C 1
ATOM 1830 O O . ARG A 1 256 ? 24.052 -9.074 14.292 1.00 27.83 276 ARG A O 1
ATOM 1838 N N . LEU A 1 257 ? 24.825 -9.547 12.223 1.00 43.35 277 LEU A N 1
ATOM 1839 C CA . LEU A 1 257 ? 24.665 -8.185 11.731 1.00 38.59 277 LEU A CA 1
ATOM 1840 C C . LEU A 1 257 ? 23.222 -7.966 11.295 1.00 44.62 277 LEU A C 1
ATOM 1841 O O . LEU A 1 257 ? 22.672 -8.759 10.525 1.00 55.36 277 LEU A O 1
ATOM 1846 N N . VAL A 1 258 ? 22.609 -6.896 11.792 1.00 40.10 278 VAL A N 1
ATOM 1847 C CA . VAL A 1 258 ? 21.210 -6.591 11.513 1.00 40.00 278 VAL A CA 1
ATOM 1848 C C . VAL A 1 258 ? 21.173 -5.395 10.575 1.00 26.30 278 VAL A C 1
ATOM 1849 O O . VAL A 1 258 ? 21.436 -4.261 10.991 1.00 45.10 278 VAL A O 1
ATOM 1853 N N . CYS A 1 259 ? 20.834 -5.633 9.314 1.00 23.42 279 CYS A N 1
ATOM 1854 C CA . CYS A 1 259 ? 20.807 -4.574 8.316 1.00 32.41 279 CYS A CA 1
ATOM 1855 C C . CYS A 1 259 ? 19.373 -4.160 8.014 1.00 40.15 279 CYS A C 1
ATOM 1856 O O . CYS A 1 259 ? 18.504 -5.006 7.778 1.00 41.95 279 CYS A O 1
ATOM 1859 N N . LEU A 1 260 ? 19.139 -2.857 8.039 1.00 32.59 280 LEU A N 1
ATOM 1860 C CA . LEU A 1 260 ? 17.917 -2.184 7.643 1.00 31.31 280 LEU A CA 1
ATOM 1861 C C . LEU A 1 260 ? 18.266 -1.207 6.527 1.00 34.78 280 LEU A C 1
ATOM 1862 O O . LEU A 1 260 ? 19.425 -0.788 6.411 1.00 51.54 280 LEU A O 1
ATOM 1867 N N . PRO A 1 261 ? 17.280 -0.816 5.681 1.00 35.25 281 PRO A N 1
ATOM 1868 C CA . PRO A 1 261 ? 17.578 -0.059 4.451 1.00 27.26 281 PRO A CA 1
ATOM 1869 C C . PRO A 1 261 ? 18.728 0.935 4.529 1.00 30.48 281 PRO A C 1
ATOM 1870 O O . PRO A 1 261 ? 19.608 0.931 3.662 1.00 44.49 281 PRO A O 1
ATOM 1874 N N . THR A 1 262 ? 18.758 1.773 5.567 1.00 35.18 282 THR A N 1
ATOM 1875 C CA . THR A 1 262 ? 19.759 2.829 5.657 1.00 40.51 282 THR A CA 1
ATOM 1876 C C . THR A 1 262 ? 20.644 2.721 6.901 1.00 30.20 282 THR A C 1
ATOM 1877 O O . THR A 1 262 ? 21.311 3.695 7.259 1.00 32.26 282 THR A O 1
ATOM 1881 N N . SER A 1 263 ? 20.698 1.567 7.563 1.00 33.26 283 SER A N 1
ATOM 1882 C CA . SER A 1 263 ? 21.499 1.456 8.777 1.00 27.61 283 SER A CA 1
ATOM 1883 C C . SER A 1 263 ? 21.647 -0.012 9.138 1.00 34.91 283 SER A C 1
ATOM 1884 O O . SER A 1 263 ? 20.648 -0.730 9.180 1.00 34.59 283 SER A O 1
ATOM 1887 N N . CYS A 1 264 ? 22.880 -0.438 9.404 1.00 31.43 284 CYS A N 1
ATOM 1888 C CA . CYS A 1 264 ? 23.171 -1.766 9.932 1.00 30.16 284 CYS A CA 1
ATOM 1889 C C . CYS A 1 264 ? 23.758 -1.653 11.338 1.00 19.52 284 CYS A C 1
ATOM 1890 O O . CYS A 1 264 ? 24.368 -0.643 11.703 1.00 28.98 284 CYS A O 1
ATOM 1893 N N . TYR A 1 265 ? 23.563 -2.709 12.129 1.00 23.03 285 TYR A N 1
ATOM 1894 C CA . TYR A 1 265 ? 23.926 -2.704 13.539 1.00 25.25 285 TYR A CA 1
ATOM 1895 C C . TYR A 1 265 ? 24.590 -4.019 13.912 1.00 28.54 285 TYR A C 1
ATOM 1896 O O . TYR A 1 265 ? 24.137 -5.096 13.509 1.00 42.10 285 TYR A O 1
ATOM 1905 N N . LYS A 1 266 ? 25.658 -3.914 14.697 1.00 34.42 286 LYS A N 1
ATOM 1906 C CA . LYS A 1 266 ? 26.437 -5.053 15.157 1.00 25.16 286 LYS A CA 1
ATOM 1907 C C . LYS A 1 266 ? 26.776 -4.837 16.623 1.00 39.11 286 LYS A C 1
ATOM 1908 O O . LYS A 1 266 ? 26.995 -3.704 17.051 1.00 50.32 286 LYS A O 1
ATOM 1914 N N . ARG A 1 267 ? 26.794 -5.916 17.398 1.00 42.41 287 ARG A N 1
ATOM 1915 C CA . ARG A 1 267 ? 27.198 -5.808 18.793 1.00 43.42 287 ARG A CA 1
ATOM 1916 C C . ARG A 1 267 ? 28.699 -5.559 18.883 1.00 40.22 287 ARG A C 1
ATOM 1917 O O . ARG A 1 267 ? 29.493 -6.253 18.240 1.00 48.73 287 ARG A O 1
ATOM 1925 N N . GLU A 1 268 ? 29.082 -4.559 19.677 1.00 34.14 288 GLU A N 1
ATOM 1926 C CA . GLU A 1 268 ? 30.483 -4.171 19.781 1.00 53.59 288 GLU A CA 1
ATOM 1927 C C . GLU A 1 268 ? 31.310 -5.291 20.398 1.00 64.81 288 GLU A C 1
ATOM 1928 O O . GLU A 1 268 ? 30.985 -5.800 21.476 1.00 62.89 288 GLU A O 1
ATOM 1934 N N . GLY A 1 269 ? 32.389 -5.666 19.713 1.00 80.32 289 GLY A N 1
ATOM 1935 C CA . GLY A 1 269 ? 33.243 -6.737 20.167 1.00 96.57 289 GLY A CA 1
ATOM 1936 C C . GLY A 1 269 ? 32.692 -8.132 19.976 1.00 105.35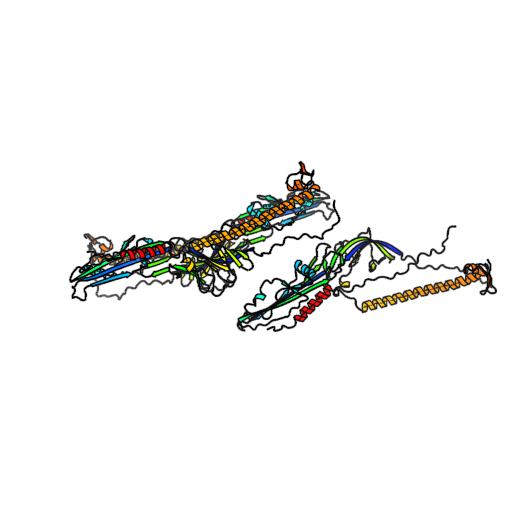 289 GLY A C 1
ATOM 1937 O O . GLY A 1 269 ? 33.333 -9.097 20.409 1.00 121.26 289 GLY A O 1
ATOM 1938 N N . ALA A 1 270 ? 31.521 -8.274 19.361 1.00 93.85 290 ALA A N 1
ATOM 1939 C CA . ALA A 1 270 ? 30.960 -9.571 19.018 1.00 83.19 290 ALA A CA 1
ATOM 1940 C C . ALA A 1 270 ? 31.312 -9.910 17.575 1.00 90.68 290 ALA A C 1
ATOM 1941 O O . ALA A 1 270 ? 31.522 -9.024 16.744 1.00 84.05 290 ALA A O 1
ATOM 1943 N N . ILE A 1 271 ? 31.387 -11.202 17.283 1.00 109.23 291 ILE A N 1
ATOM 1944 C CA . ILE A 1 271 ? 31.814 -11.680 15.974 1.00 116.81 291 ILE A CA 1
ATOM 1945 C C . ILE A 1 271 ? 30.572 -11.973 15.146 1.00 112.55 291 ILE A C 1
ATOM 1946 O O . ILE A 1 271 ? 29.860 -12.951 15.393 1.00 107.11 291 ILE A O 1
ATOM 1951 N N . VAL A 1 272 ? 30.301 -11.109 14.167 1.00 111.58 292 VAL A N 1
ATOM 1952 C CA . VAL A 1 272 ? 29.241 -11.387 13.210 1.00 111.09 292 VAL A CA 1
ATOM 1953 C C . VAL A 1 272 ? 29.560 -12.679 12.478 1.00 112.42 292 VAL A C 1
ATOM 1954 O O . VAL A 1 272 ? 30.701 -12.912 12.060 1.00 119.17 292 VAL A O 1
ATOM 1958 N N . ASN A 1 273 ? 28.559 -13.542 12.337 1.00 107.58 293 ASN A N 1
ATOM 1959 C CA . ASN A 1 273 ? 28.666 -14.612 11.358 1.00 110.23 293 ASN A CA 1
ATOM 1960 C C . ASN A 1 273 ? 28.734 -13.972 9.976 1.00 117.97 293 ASN A C 1
ATOM 1961 O O . ASN A 1 273 ? 27.783 -13.308 9.547 1.00 115.40 293 ASN A O 1
ATOM 1966 N N . THR A 1 274 ? 29.877 -14.150 9.306 1.00 119.16 294 THR A N 1
ATOM 1967 C CA . THR A 1 274 ? 30.233 -13.518 8.037 1.00 115.78 294 THR A CA 1
ATOM 1968 C C . THR A 1 274 ? 29.018 -13.160 7.188 1.00 105.21 294 THR A C 1
ATOM 1969 O O . THR A 1 274 ? 28.725 -11.978 6.986 1.00 101.56 294 THR A O 1
ATOM 1973 N N . MET A 1 275 ? 28.289 -14.163 6.705 1.00 95.20 295 MET A N 1
ATOM 1974 C CA . MET A 1 275 ? 27.061 -13.931 5.967 1.00 95.91 295 MET A CA 1
ATOM 1975 C C . MET A 1 275 ? 25.883 -14.410 6.829 1.00 105.79 295 MET A C 1
ATOM 1976 O O . MET A 1 275 ? 25.963 -14.347 8.068 1.00 102.78 295 MET A O 1
ATOM 1981 N N . HIS A 1 276 ? 24.815 -14.892 6.184 1.00 115.72 296 HIS A N 1
ATOM 1982 C CA . HIS A 1 276 ? 23.567 -15.246 6.850 1.00 118.35 296 HIS A CA 1
ATOM 1983 C C . HIS A 1 276 ? 23.065 -14.147 7.799 1.00 102.82 296 HIS A C 1
ATOM 1984 O O . HIS A 1 276 ? 22.649 -14.435 8.924 1.00 101.35 296 HIS A O 1
ATOM 1991 N N . PRO A 1 277 ? 23.077 -12.889 7.367 1.00 79.65 297 PRO A N 1
ATOM 1992 C CA . PRO A 1 277 ? 22.714 -11.813 8.288 1.00 58.41 297 PRO A CA 1
ATOM 1993 C C . PRO A 1 277 ? 21.203 -11.602 8.292 1.00 59.82 297 PRO A C 1
ATOM 1994 O O . PRO A 1 277 ? 20.465 -12.202 7.519 1.00 64.73 297 PRO A O 1
ATOM 1998 N N . ASN A 1 278 ? 20.768 -10.750 9.219 1.00 54.30 298 ASN A N 1
ATOM 1999 C CA . ASN A 1 278 ? 19.373 -10.320 9.286 1.00 49.87 298 ASN A CA 1
ATOM 2000 C C . ASN A 1 278 ? 19.270 -8.996 8.537 1.00 42.78 298 ASN A C 1
ATOM 2001 O O . ASN A 1 278 ? 19.587 -7.937 9.082 1.00 48.45 298 ASN A O 1
ATOM 2006 N N . THR A 1 279 ? 18.829 -9.056 7.284 1.00 46.09 299 THR A N 1
ATOM 2007 C CA . THR A 1 279 ? 18.752 -7.878 6.437 1.00 43.18 299 THR A CA 1
ATOM 2008 C C . THR A 1 279 ? 17.323 -7.677 5.949 1.00 42.99 299 THR A C 1
ATOM 2009 O O . THR A 1 279 ? 16.518 -8.612 5.899 1.00 49.63 299 THR A O 1
ATOM 2013 N N . TRP A 1 280 ? 17.019 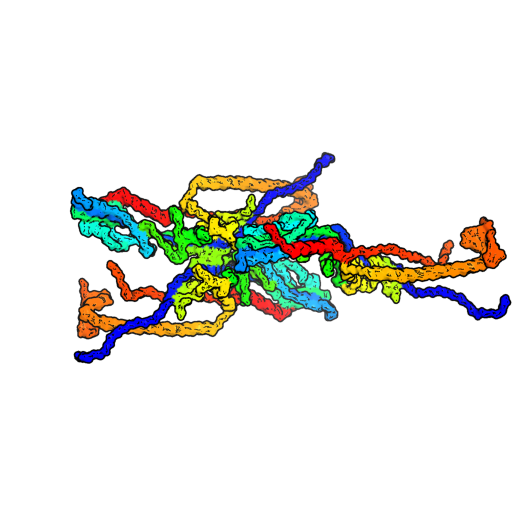-6.431 5.596 1.00 29.17 300 TRP A N 1
ATOM 2014 C CA . TRP A 1 280 ? 15.689 -6.083 5.117 1.00 27.12 300 TRP A CA 1
ATOM 2015 C C . TRP A 1 280 ? 15.403 -6.761 3.784 1.00 31.56 300 TRP A C 1
ATOM 2016 O O . TRP A 1 280 ? 16.292 -6.912 2.941 1.00 27.60 300 TRP A O 1
ATOM 2027 N N . LYS A 1 281 ? 14.152 -7.174 3.597 1.00 28.13 301 LYS A N 1
ATOM 2028 C CA . LYS A 1 281 ? 13.741 -7.804 2.349 1.00 30.34 301 LYS A CA 1
ATOM 2029 C C . LYS A 1 281 ? 13.391 -6.721 1.337 1.00 38.40 301 LYS A C 1
ATOM 2030 O O . LYS A 1 281 ? 12.506 -5.892 1.585 1.00 48.91 301 LYS A O 1
ATOM 2036 N N . VAL A 1 282 ? 14.096 -6.722 0.202 1.00 47.94 302 VAL A N 1
ATOM 2037 C CA . VAL A 1 282 ? 13.865 -5.717 -0.833 1.00 39.55 302 VAL A CA 1
ATOM 2038 C C . VAL A 1 282 ? 12.415 -5.737 -1.302 1.00 40.07 302 VAL A C 1
ATOM 2039 O O . VAL A 1 282 ? 11.837 -4.684 -1.606 1.00 47.54 302 VAL A O 1
ATOM 2043 N N . SER A 1 283 ? 11.805 -6.925 -1.355 1.00 35.72 303 SER A N 1
ATOM 2044 C CA . SER A 1 283 ? 10.405 -7.043 -1.763 1.00 18.47 303 SER A CA 1
ATOM 2045 C C . SER A 1 283 ? 9.502 -6.117 -0.959 1.00 21.81 303 SER A C 1
ATOM 2046 O O . SER A 1 283 ? 8.639 -5.431 -1.521 1.00 44.53 303 SER A O 1
ATOM 2049 N N . GLU A 1 284 ? 9.692 -6.078 0.362 1.00 22.54 304 GLU A N 1
ATOM 2050 C CA . GLU A 1 284 ? 8.843 -5.273 1.233 1.00 27.64 304 GLU A CA 1
ATOM 2051 C C . GLU A 1 284 ? 9.009 -3.776 1.009 1.00 21.48 304 GLU A C 1
ATOM 2052 O O . GLU A 1 284 ? 8.189 -3.000 1.511 1.00 36.51 304 GLU A O 1
ATOM 2058 N N . LYS A 1 285 ? 10.040 -3.354 0.278 1.00 21.50 305 LYS A N 1
ATOM 2059 C CA . LYS A 1 285 ? 10.165 -1.960 -0.124 1.00 26.71 305 LYS A CA 1
ATOM 2060 C C . LYS A 1 285 ? 9.560 -1.691 -1.494 1.00 33.07 305 LYS A C 1
ATOM 2061 O O . LYS A 1 285 ? 9.245 -0.535 -1.802 1.00 34.10 305 LYS A O 1
ATOM 2067 N N . LEU A 1 286 ? 9.393 -2.728 -2.317 1.00 21.24 306 LEU A N 1
ATOM 2068 C CA . LEU A 1 286 ? 8.757 -2.585 -3.621 1.00 33.52 306 LEU A CA 1
ATOM 2069 C C . LEU A 1 286 ? 7.255 -2.808 -3.559 1.00 34.90 306 LEU A C 1
ATOM 2070 O O . LEU A 1 286 ? 6.513 -2.217 -4.353 1.00 28.22 306 LEU A O 1
ATOM 2075 N N . HIS A 1 287 ? 6.797 -3.645 -2.632 1.00 21.77 307 HIS A N 1
ATOM 2076 C CA . HIS A 1 287 ? 5.410 -4.081 -2.574 1.00 22.42 307 HIS A CA 1
ATOM 2077 C C . HIS A 1 287 ? 4.661 -3.345 -1.472 1.00 22.12 307 HIS A C 1
ATOM 2078 O O . HIS A 1 287 ? 5.186 -3.138 -0.374 1.00 28.74 307 HIS A O 1
ATOM 2085 N N . SER A 1 288 ? 3.427 -2.963 -1.773 1.00 22.07 308 SER A N 1
ATOM 2086 C CA . SER A 1 288 ? 2.614 -2.191 -0.852 1.00 34.58 308 SER A CA 1
ATOM 2087 C C . SER A 1 288 ? 1.888 -3.104 0.133 1.00 40.11 308 SER A C 1
ATOM 2088 O O . SER A 1 288 ? 1.714 -4.305 -0.096 1.00 42.05 308 SER A O 1
ATOM 2091 N N . ALA A 1 289 ? 1.461 -2.511 1.242 1.00 25.74 309 ALA A N 1
ATOM 2092 C CA . ALA A 1 289 ? 0.670 -3.214 2.239 1.00 6.53 309 ALA A CA 1
ATOM 2093 C C . ALA A 1 289 ? -0.810 -3.057 1.929 1.00 15.48 309 ALA A C 1
ATOM 2094 O O . ALA A 1 289 ? -1.269 -1.970 1.568 1.00 22.50 309 ALA A O 1
ATOM 2096 N N . SER A 1 290 ? -1.554 -4.148 2.071 1.00 15.93 310 SER A N 1
ATOM 2097 C CA . SER A 1 290 ? -2.979 -4.113 1.794 1.00 17.33 310 SER A CA 1
ATOM 2098 C C . SER A 1 290 ? -3.728 -3.435 2.936 1.00 16.51 310 SER A C 1
ATOM 2099 O O . SER A 1 290 ? -3.221 -3.300 4.053 1.00 26.99 310 SER A O 1
ATOM 2102 N N . GLN A 1 291 ? -4.955 -2.996 2.639 1.00 25.20 311 GLN A N 1
ATOM 2103 C CA . GLN A 1 291 ? -5.809 -2.447 3.688 1.00 15.07 311 GLN A CA 1
ATOM 2104 C C . GLN A 1 291 ? -6.103 -3.487 4.759 1.00 17.00 311 GLN A C 1
ATOM 2105 O O . GLN A 1 291 ? -6.299 -3.137 5.929 1.00 28.96 311 GLN A O 1
ATOM 2111 N N . PHE A 1 292 ? -6.134 -4.768 4.381 1.00 21.15 312 PHE A N 1
ATOM 2112 C CA . PHE A 1 292 ? -6.374 -5.820 5.361 1.00 30.16 312 PHE A CA 1
ATOM 2113 C C . PHE A 1 292 ? -5.212 -5.942 6.339 1.00 29.59 312 PHE A C 1
ATOM 2114 O O . PHE A 1 292 ? -5.422 -6.228 7.523 1.00 37.85 312 PHE A O 1
ATOM 2122 N N . ASP A 1 293 ? -3.980 -5.741 5.865 1.00 37.65 313 ASP A N 1
ATOM 2123 C CA . ASP A 1 293 ? -2.827 -5.789 6.760 1.00 29.40 313 ASP A CA 1
ATOM 2124 C C . ASP A 1 293 ? -2.920 -4.702 7.825 1.00 22.39 313 ASP A C 1
ATOM 2125 O O . ASP A 1 293 ? -2.744 -4.967 9.021 1.00 21.17 313 ASP A O 1
ATOM 2130 N N . VAL A 1 294 ? -3.208 -3.468 7.404 1.00 13.57 314 VAL A N 1
ATOM 2131 C CA . VAL A 1 294 ? -3.261 -2.356 8.348 1.00 12.48 314 VAL A CA 1
ATOM 2132 C C . VAL A 1 294 ? -4.452 -2.501 9.286 1.00 11.12 314 VAL A C 1
ATOM 2133 O O . VAL A 1 294 ? -4.333 -2.268 10.495 1.00 25.90 314 VAL A O 1
ATOM 2137 N N . ASN A 1 295 ? -5.615 -2.891 8.754 1.00 13.83 315 ASN A N 1
ATOM 2138 C CA . ASN A 1 295 ? -6.759 -3.169 9.620 1.00 6.26 315 ASN A CA 1
ATOM 2139 C C . ASN A 1 295 ? -6.426 -4.255 10.636 1.00 14.94 315 ASN A C 1
ATOM 2140 O O . ASN A 1 295 ? -6.880 -4.204 11.786 1.00 26.44 315 ASN A O 1
ATOM 2145 N N . ASN A 1 296 ? -5.624 -5.242 10.229 1.00 13.90 316 ASN A N 1
ATOM 2146 C CA . ASN A 1 296 ? -5.202 -6.283 11.158 1.00 19.11 316 ASN A CA 1
ATOM 2147 C C . ASN A 1 296 ? -4.293 -5.716 12.241 1.00 18.85 316 ASN A C 1
ATOM 2148 O O . ASN A 1 296 ? -4.402 -6.100 13.412 1.00 20.87 316 ASN A O 1
ATOM 2153 N N . VAL A 1 297 ? -3.391 -4.800 11.873 1.00 23.55 317 VAL A N 1
ATOM 2154 C CA . VAL A 1 297 ? -2.565 -4.134 12.878 1.00 14.16 317 VAL A CA 1
ATOM 2155 C C . VAL A 1 297 ? -3.441 -3.357 13.853 1.00 21.85 317 VAL A C 1
ATOM 2156 O O . VAL A 1 297 ? -3.184 -3.335 15.064 1.00 25.22 317 VAL A O 1
ATOM 2160 N N . VAL A 1 298 ? -4.499 -2.722 13.342 1.00 17.96 318 VAL A N 1
ATOM 2161 C CA . VAL A 1 298 ? -5.438 -2.008 14.205 1.00 25.01 318 VAL A CA 1
ATOM 2162 C C . VAL A 1 298 ? -6.101 -2.972 15.183 1.00 20.14 318 VAL A C 1
ATOM 2163 O O . VAL A 1 298 ? -6.211 -2.691 16.383 1.00 34.03 318 VAL A O 1
ATOM 2167 N N . HIS A 1 299 ? -6.546 -4.129 14.684 1.00 16.80 319 HIS A N 1
ATOM 2168 C CA . HIS A 1 299 ? -7.204 -5.102 15.552 1.00 19.18 319 HIS A CA 1
ATOM 2169 C C . HIS A 1 299 ? -6.248 -5.638 16.612 1.00 22.70 319 HIS A C 1
ATOM 2170 O O . HIS A 1 299 ? -6.639 -5.834 17.770 1.00 34.08 319 HIS A O 1
ATOM 2177 N N . SER A 1 300 ? -4.990 -5.888 16.235 1.00 22.35 320 SER A N 1
ATOM 2178 C CA . SER A 1 300 ? -3.990 -6.277 17.224 1.00 17.74 320 SER A CA 1
ATOM 2179 C C . SER A 1 300 ? -3.818 -5.190 18.275 1.00 19.15 320 SER A C 1
ATOM 2180 O O . SER A 1 300 ? -3.699 -5.481 19.471 1.00 21.38 320 SER A O 1
ATOM 2183 N N . LEU A 1 301 ? -3.818 -3.926 17.847 1.00 33.34 321 LEU A N 1
ATOM 2184 C CA . LEU A 1 301 ? -3.772 -2.827 18.804 1.00 24.73 321 LEU A CA 1
ATOM 2185 C C . LEU A 1 301 ? -4.965 -2.874 19.752 1.00 18.84 321 LEU A C 1
ATOM 2186 O O . LEU A 1 301 ? -4.823 -2.601 20.948 1.00 29.59 321 LEU A O 1
ATOM 2191 N N . VAL A 1 302 ? -6.144 -3.239 19.241 1.00 12.93 322 VAL A N 1
ATOM 2192 C CA . VAL A 1 302 ? -7.335 -3.311 20.087 1.00 15.61 322 VAL A CA 1
ATOM 2193 C C . VAL A 1 302 ? -7.190 -4.419 21.125 1.00 19.02 322 VAL A C 1
ATOM 2194 O O . VAL A 1 302 ? -7.447 -4.213 22.317 1.00 33.48 322 VAL A O 1
ATOM 2198 N N . TYR A 1 303 ? -6.792 -5.614 20.682 1.00 15.87 323 TYR A N 1
ATOM 2199 C CA . TYR A 1 303 ? -6.543 -6.729 21.595 1.00 25.58 323 TYR A CA 1
ATOM 2200 C C . TYR A 1 303 ? -5.549 -6.332 22.686 1.00 22.82 323 TYR A C 1
ATOM 2201 O O . TYR A 1 303 ? -5.788 -6.542 23.887 1.00 30.16 323 TYR A O 1
ATOM 2210 N N . GLU A 1 304 ? -4.433 -5.731 22.270 1.00 20.04 324 GLU A N 1
ATOM 2211 C CA . GLU A 1 304 ? -3.418 -5.262 23.207 1.00 5.28 324 GLU A CA 1
ATOM 2212 C C . GLU A 1 304 ? -4.008 -4.301 24.232 1.00 29.81 324 GLU A C 1
ATOM 2213 O O . GLU A 1 304 ? -3.845 -4.488 25.445 1.00 32.97 324 GLU A O 1
ATOM 2219 N N . THR A 1 305 ? -4.704 -3.261 23.762 1.00 16.80 325 THR A N 1
ATOM 2220 C CA . THR A 1 305 ? -5.268 -2.278 24.679 1.00 30.86 325 THR A CA 1
ATOM 2221 C C . THR A 1 305 ? -6.305 -2.900 25.603 1.00 31.96 325 THR A C 1
ATOM 2222 O O . THR A 1 305 ? -6.505 -2.412 26.717 1.00 36.39 325 THR A O 1
ATOM 2226 N N . GLU A 1 306 ? -6.977 -3.965 25.163 1.00 29.89 326 GLU A N 1
ATOM 2227 C CA . GLU A 1 306 ? -7.848 -4.703 26.072 1.00 20.73 326 GLU A CA 1
ATOM 2228 C C . GLU A 1 306 ? -7.039 -5.326 27.202 1.00 26.81 326 GLU A C 1
ATOM 2229 O O . GLU A 1 306 ? -7.406 -5.218 28.380 1.00 28.89 326 GLU A O 1
ATOM 2235 N N . GLY A 1 307 ? -5.920 -5.974 26.862 1.00 11.29 327 GLY A N 1
ATOM 2236 C CA . GLY A 1 307 ? -5.037 -6.476 27.906 1.00 11.26 327 GLY A CA 1
ATOM 2237 C C . GLY A 1 307 ? -4.587 -5.389 28.867 1.00 23.36 327 GLY A C 1
ATOM 2238 O O . GLY A 1 307 ? -4.567 -5.588 30.087 1.00 32.18 327 GLY A O 1
ATOM 2239 N N . LEU A 1 308 ? -4.241 -4.215 28.330 1.00 21.54 328 LEU A N 1
ATOM 2240 C CA . LEU A 1 308 ? -3.779 -3.115 29.174 1.00 19.95 328 LEU A CA 1
ATOM 2241 C C . LEU A 1 308 ? -4.892 -2.600 30.081 1.00 19.20 328 LEU A C 1
ATOM 2242 O O . LEU A 1 308 ? -4.647 -2.276 31.249 1.00 31.53 328 LEU A O 1
ATOM 2247 N N . ARG A 1 309 ? -6.119 -2.509 29.557 1.00 21.67 329 ARG A N 1
ATOM 2248 C CA . ARG A 1 309 ? -7.262 -2.139 30.386 1.00 21.64 329 ARG A CA 1
ATOM 2249 C C . ARG A 1 309 ? -7.451 -3.128 31.526 1.00 24.67 329 ARG A C 1
ATOM 2250 O O . ARG A 1 309 ? -7.694 -2.731 32.674 1.00 23.06 329 ARG A O 1
ATOM 2258 N N . LEU A 1 310 ? -7.350 -4.424 31.224 1.00 16.12 330 LEU A N 1
ATOM 2259 C CA . LEU A 1 310 ? -7.467 -5.441 32.263 1.00 15.44 330 LEU A CA 1
ATOM 2260 C C . LEU A 1 310 ? -6.421 -5.235 33.353 1.00 26.82 330 LEU A C 1
ATOM 2261 O O . LEU A 1 310 ? -6.758 -5.124 34.539 1.00 41.06 330 LEU A O 1
ATOM 2266 N N . ALA A 1 311 ? -5.143 -5.164 32.965 1.00 18.89 331 ALA A N 1
ATOM 2267 C CA . ALA A 1 311 ? -4.073 -5.050 33.955 1.00 19.09 331 ALA A CA 1
ATOM 2268 C C . ALA A 1 311 ? -4.217 -3.779 34.787 1.00 20.07 331 ALA A C 1
ATOM 2269 O O . ALA A 1 311 ? -4.163 -3.820 36.025 1.00 24.62 331 ALA A O 1
ATOM 2271 N N . LEU A 1 312 ? -4.410 -2.636 34.120 1.00 15.25 332 LEU A N 1
ATOM 2272 C CA . LEU A 1 312 ? -4.521 -1.368 34.837 1.00 29.01 332 LEU A CA 1
ATOM 2273 C C . LEU A 1 312 ? -5.708 -1.369 35.793 1.00 16.64 332 LEU A C 1
ATOM 2274 O O . LEU A 1 312 ? -5.610 -0.858 36.916 1.00 25.14 332 LEU A O 1
ATOM 2279 N N . SER A 1 313 ? -6.838 -1.943 35.369 1.00 27.84 333 SER A N 1
ATOM 2280 C CA . SER A 1 313 ? -7.995 -2.019 36.256 1.00 10.88 333 SER A CA 1
ATOM 2281 C C . SER A 1 313 ? -7.709 -2.913 37.457 1.00 19.20 333 SER A C 1
ATOM 2282 O O . SER A 1 313 ? -8.142 -2.617 38.578 1.00 31.24 333 SER A O 1
ATOM 2285 N N . GLN A 1 314 ? -6.974 -4.008 37.244 1.00 22.82 334 GLN A N 1
ATOM 2286 C CA . GLN A 1 314 ? -6.607 -4.877 38.359 1.00 17.90 334 GLN A CA 1
ATOM 2287 C C . GLN A 1 314 ? -5.750 -4.132 39.376 1.00 26.45 334 GLN A C 1
ATOM 2288 O O . GLN A 1 314 ? -5.997 -4.206 40.587 1.00 40.21 334 GLN A O 1
ATOM 2294 N N . LEU A 1 315 ? -4.733 -3.404 38.902 1.00 27.41 335 LEU A N 1
ATOM 2295 C CA . LEU A 1 315 ? -3.930 -2.583 39.807 1.00 21.76 335 LEU A CA 1
ATOM 2296 C C . LEU A 1 315 ? -4.797 -1.570 40.549 1.00 26.41 335 LEU A C 1
ATOM 2297 O O . LEU A 1 315 ? -4.610 -1.337 41.753 1.00 41.17 335 LEU A O 1
ATOM 2302 N N . ASP A 1 316 ? -5.754 -0.961 39.843 1.00 25.38 336 ASP A N 1
ATOM 2303 C CA . ASP A 1 316 ? -6.689 -0.040 40.481 1.00 28.98 336 ASP A CA 1
ATOM 2304 C C . ASP A 1 316 ? -7.403 -0.709 41.653 1.00 23.01 336 ASP A C 1
ATOM 2305 O O . ASP A 1 316 ? -7.418 -0.186 42.779 1.00 43.19 336 ASP A O 1
ATOM 2310 N N . HIS A 1 317 ? -7.991 -1.882 41.403 1.00 14.14 337 HIS A N 1
ATOM 2311 C CA . HIS A 1 317 ? -8.664 -2.629 42.461 1.00 18.61 337 HIS A CA 1
ATOM 2312 C C . HIS A 1 317 ? -7.716 -2.926 43.616 1.00 17.09 337 HIS A C 1
ATOM 2313 O O . HIS A 1 317 ? -8.116 -2.888 44.788 1.00 33.94 337 HIS A O 1
ATOM 2320 N N . ARG A 1 318 ? -6.450 -3.217 43.305 1.00 22.81 338 ARG A N 1
ATOM 2321 C CA . ARG A 1 318 ? -5.466 -3.450 44.357 1.00 23.61 338 ARG A CA 1
ATOM 2322 C C . ARG A 1 318 ? -5.325 -2.228 45.255 1.00 31.10 338 ARG A C 1
ATOM 2323 O O . ARG A 1 318 ? -5.310 -2.347 46.487 1.00 47.08 338 ARG A O 1
ATOM 2331 N N . PHE A 1 319 ? -5.218 -1.037 44.657 1.00 17.50 339 PHE A N 1
ATOM 2332 C CA . PHE A 1 319 ? -5.127 0.163 45.485 1.00 18.84 339 PHE A CA 1
ATOM 2333 C C . PHE A 1 319 ? -6.395 0.386 46.296 1.00 24.21 339 PHE A C 1
ATOM 2334 O O . PHE A 1 319 ? -6.333 0.947 47.396 1.00 33.21 339 PHE A O 1
ATOM 2342 N N . ALA A 1 320 ? -7.553 -0.030 45.777 1.00 25.45 340 ALA A N 1
ATOM 2343 C CA . ALA A 1 320 ? -8.766 0.024 46.592 1.00 18.51 340 ALA A CA 1
ATOM 2344 C C . ALA A 1 320 ? -8.631 -0.861 47.829 1.00 33.81 340 ALA A C 1
ATOM 2345 O O . ALA A 1 320 ? -8.905 -0.425 48.959 1.00 34.30 340 ALA A O 1
ATOM 2347 N N . THR A 1 321 ? -8.197 -2.109 47.631 1.00 31.93 341 THR A N 1
ATOM 2348 C CA . THR A 1 321 ? -8.000 -3.024 48.753 1.00 14.42 341 THR A CA 1
ATOM 2349 C C . THR A 1 321 ? -7.046 -2.435 49.788 1.00 21.41 341 THR A C 1
ATOM 2350 O O . THR A 1 321 ? -7.367 -2.371 50.983 1.00 31.14 341 THR A O 1
ATOM 2354 N N . LEU A 1 322 ? -5.866 -1.990 49.340 1.00 26.67 342 LEU A N 1
ATOM 2355 C CA . LEU A 1 322 ? -4.892 -1.410 50.261 1.00 14.49 342 LEU A CA 1
ATOM 2356 C C . LEU A 1 322 ? -5.459 -0.189 50.973 1.00 19.35 342 LEU A C 1
ATOM 2357 O O . LEU A 1 322 ? -5.146 0.056 52.144 1.00 23.32 342 LEU A O 1
ATOM 2362 N N . SER A 1 323 ? -6.289 0.594 50.282 1.00 30.47 343 SER A N 1
ATOM 2363 C CA . SER A 1 323 ? -6.948 1.725 50.927 1.00 19.99 343 SER A CA 1
ATOM 2364 C C . SER A 1 323 ? -7.811 1.259 52.093 1.00 21.26 343 SER A C 1
ATOM 2365 O O . SER A 1 323 ? -7.737 1.811 53.198 1.00 19.69 343 SER A O 1
ATOM 2368 N N . ARG A 1 324 ? -8.630 0.228 51.865 1.00 30.50 344 ARG A N 1
ATOM 2369 C CA . ARG A 1 324 ? -9.490 -0.279 52.933 1.00 22.34 344 ARG A CA 1
ATOM 2370 C C . ARG A 1 324 ? -8.666 -0.789 54.113 1.00 35.81 344 ARG A C 1
ATOM 2371 O O . ARG A 1 324 ? -8.859 -0.354 55.260 1.00 42.86 344 ARG A O 1
ATOM 2379 N N . LEU A 1 325 ? -7.734 -1.711 53.846 1.00 27.11 345 LEU A N 1
ATOM 2380 C CA . LEU A 1 325 ? -6.926 -2.291 54.917 1.00 25.34 345 LEU A CA 1
ATOM 2381 C C . LEU A 1 325 ? -6.189 -1.211 55.700 1.00 29.53 345 LEU A C 1
ATOM 2382 O O . LEU A 1 325 ? -6.229 -1.183 56.939 1.00 45.41 345 LEU A O 1
ATOM 2387 N N . PHE A 1 326 ? -5.513 -0.306 54.988 1.00 33.77 346 PHE A N 1
ATOM 2388 C CA . PHE A 1 326 ? -4.780 0.765 55.650 1.00 30.24 346 PHE A CA 1
ATOM 2389 C C . PHE A 1 326 ? -5.704 1.651 56.473 1.00 31.72 346 PHE A C 1
ATOM 2390 O O . PHE A 1 326 ? -5.289 2.180 57.510 1.00 28.01 346 PHE A O 1
ATOM 2398 N N . ASN A 1 327 ? -6.952 1.828 56.035 1.00 38.88 347 ASN A N 1
ATOM 2399 C CA . ASN A 1 327 ? -7.886 2.630 56.820 1.00 34.38 347 ASN A CA 1
ATOM 2400 C C . ASN A 1 327 ? -8.247 1.936 58.128 1.00 33.40 347 ASN A C 1
ATOM 2401 O O . ASN A 1 327 ? -8.201 2.553 59.200 1.00 32.84 347 ASN A O 1
ATOM 2406 N N . ARG A 1 328 ? -8.609 0.651 58.064 1.00 26.19 348 ARG A N 1
ATOM 2407 C CA . ARG A 1 328 ? -8.948 -0.076 59.286 1.00 31.85 348 ARG A CA 1
ATOM 2408 C C . ARG A 1 328 ? -7.780 -0.075 60.265 1.00 29.06 348 ARG A C 1
ATOM 2409 O O . ARG A 1 328 ? -7.935 0.252 61.452 1.00 30.43 348 ARG A O 1
ATOM 2417 N N . LEU A 1 329 ? -6.592 -0.429 59.775 1.00 22.88 349 LEU A N 1
ATOM 2418 C CA . LEU A 1 329 ? -5.416 -0.470 60.634 1.00 23.26 349 LEU A CA 1
ATOM 2419 C C . LEU A 1 329 ? -5.082 0.913 61.187 1.00 42.52 349 LEU A C 1
ATOM 2420 O O . LEU A 1 329 ? -4.645 1.044 62.338 1.00 45.57 349 LEU A O 1
ATOM 2425 N N . THR A 1 330 ? -5.297 1.960 60.384 1.00 46.02 350 THR A N 1
ATOM 2426 C CA . THR A 1 330 ? -5.113 3.324 60.871 1.00 35.86 350 THR A CA 1
ATOM 2427 C C . THR A 1 330 ? -6.066 3.630 62.020 1.00 39.31 350 THR A C 1
ATOM 2428 O O . THR A 1 330 ? -5.681 4.282 62.998 1.00 40.75 350 THR A O 1
ATOM 2432 N N . GLN A 1 331 ? -7.317 3.174 61.916 1.00 44.96 351 GLN A N 1
ATOM 2433 C CA . GLN A 1 331 ? -8.241 3.305 63.038 1.00 37.15 351 GLN A CA 1
ATOM 2434 C C . GLN A 1 331 ? -7.706 2.594 64.272 1.00 30.14 351 GLN A C 1
ATOM 2435 O O . GLN A 1 331 ? -7.790 3.120 65.388 1.00 38.03 351 GLN A O 1
ATOM 2441 N N . SER A 1 332 ? -7.159 1.390 64.091 1.00 39.87 352 SER A N 1
ATOM 2442 C CA . SER A 1 332 ? -6.671 0.623 65.234 1.00 23.11 352 SER A CA 1
ATOM 2443 C C . SER A 1 332 ? -5.526 1.345 65.938 1.00 33.91 352 SER A C 1
ATOM 2444 O O . SER A 1 332 ? -5.557 1.538 67.157 1.00 40.91 352 SER A O 1
ATOM 2447 N N . LEU A 1 333 ? -4.503 1.757 65.183 1.00 47.71 353 LEU A N 1
ATOM 2448 C CA . LEU A 1 333 ? -3.361 2.419 65.808 1.00 28.24 353 LEU A CA 1
ATOM 2449 C C . LEU A 1 333 ? -3.719 3.813 66.310 1.00 42.21 353 LEU A C 1
ATOM 2450 O O . LEU A 1 333 ? -3.084 4.317 67.245 1.00 38.49 353 LEU A O 1
ATOM 2455 N N . ALA A 1 334 ? -4.741 4.440 65.722 1.00 49.00 354 ALA A N 1
ATOM 2456 C CA . ALA A 1 334 ? -5.046 5.832 66.036 1.00 37.10 354 ALA A CA 1
ATOM 2457 C C . ALA A 1 334 ? -5.669 5.976 67.420 1.00 36.48 354 ALA A C 1
ATOM 2458 O O . ALA A 1 334 ? -5.422 6.968 68.115 1.00 42.86 354 ALA A O 1
ATOM 2460 N N . LYS A 1 335 ? -6.486 5.005 67.838 1.00 27.61 355 LYS A N 1
ATOM 2461 C CA . LYS A 1 335 ? -7.060 5.058 69.178 1.00 19.94 355 LYS A CA 1
ATOM 2462 C C . LYS A 1 335 ? -5.995 4.953 70.262 1.00 20.23 355 LYS A C 1
ATOM 2463 O O . LYS A 1 335 ? -6.253 5.333 71.409 1.00 41.16 355 LYS A O 1
ATOM 2469 N N . ILE A 1 336 ? -4.813 4.443 69.928 1.00 49.47 356 ILE A N 1
ATOM 2470 C CA . ILE A 1 336 ? -3.692 4.411 70.864 1.00 38.57 356 ILE A CA 1
ATOM 2471 C C . ILE A 1 336 ? -2.851 5.674 70.756 1.00 36.92 356 ILE A C 1
ATOM 2472 O O . ILE A 1 336 ? -2.549 6.324 71.762 1.00 50.35 356 ILE A O 1
ATOM 2477 N N . ASP A 1 337 ? -2.462 6.039 69.536 1.00 39.87 357 ASP A N 1
ATOM 2478 C CA . ASP A 1 337 ? -1.661 7.231 69.276 1.00 34.94 357 ASP A CA 1
ATOM 2479 C C . ASP A 1 337 ? -2.575 8.297 68.682 1.00 38.28 357 ASP A C 1
ATOM 2480 O O . ASP A 1 337 ? -2.949 8.218 67.506 1.00 49.86 357 ASP A O 1
ATOM 2485 N N . ASP A 1 338 ? -2.931 9.294 69.492 1.00 34.61 358 ASP A N 1
ATOM 2486 C CA . ASP A 1 338 ? -3.828 10.348 69.037 1.00 48.34 358 ASP A CA 1
ATOM 2487 C C . ASP A 1 338 ? -3.134 11.390 68.169 1.00 41.69 358 ASP A C 1
ATOM 2488 O O . ASP A 1 338 ? -3.821 12.212 67.553 1.00 42.84 358 ASP A O 1
ATOM 2493 N N . ARG A 1 339 ? -1.804 11.381 68.103 1.00 29.17 359 ARG A N 1
ATOM 2494 C CA . ARG A 1 339 ? -1.066 12.239 67.185 1.00 37.60 359 ARG A CA 1
ATOM 2495 C C . ARG A 1 339 ? -0.821 11.578 65.833 1.00 37.92 359 ARG A C 1
ATOM 2496 O O . ARG A 1 339 ? -0.174 12.183 64.972 1.00 47.40 359 ARG A O 1
ATOM 2504 N N . LEU A 1 340 ? -1.328 10.360 65.628 1.00 40.27 360 LEU A N 1
ATOM 2505 C CA . LEU A 1 340 ? -1.073 9.625 64.392 1.00 41.26 360 LEU A CA 1
ATOM 2506 C C . LEU A 1 340 ? -1.737 10.304 63.198 1.00 42.48 360 LEU A C 1
ATOM 2507 O O . LEU A 1 340 ? -1.065 10.694 62.235 1.00 37.03 360 LEU A O 1
ATOM 2512 N N . LEU A 1 341 ? -3.066 10.445 63.247 1.00 33.32 361 LEU A N 1
ATOM 2513 C CA . LEU A 1 341 ? -3.807 11.034 62.136 1.00 22.75 361 LEU A CA 1
ATOM 2514 C C . LEU A 1 341 ? -3.286 12.419 61.773 1.00 33.71 361 LEU A C 1
ATOM 2515 O O . LEU A 1 341 ? -3.346 12.817 60.604 1.00 58.44 361 LEU A O 1
ATOM 2520 N N . GLY A 1 342 ? -2.772 13.160 62.755 1.00 21.03 362 GLY A N 1
ATOM 2521 C CA . GLY A 1 342 ? -2.208 14.468 62.503 1.00 34.31 362 GLY A CA 1
ATOM 2522 C C . GLY A 1 342 ? -1.036 14.426 61.549 1.00 27.42 362 GLY A C 1
ATOM 2523 O O . GLY A 1 342 ? -1.044 15.085 60.506 1.00 45.37 362 GLY A O 1
ATOM 2524 N N . THR A 1 343 ? -0.009 13.646 61.898 1.00 40.52 363 THR A N 1
ATOM 2525 C CA . THR A 1 343 ? 1.143 13.508 61.019 1.00 45.71 363 THR A CA 1
ATOM 2526 C C . THR A 1 343 ? 0.759 12.820 59.719 1.00 52.88 363 THR A C 1
ATOM 2527 O O . THR A 1 343 ? 1.423 13.017 58.695 1.00 50.67 363 THR A O 1
ATOM 2531 N N . LEU A 1 344 ? -0.310 12.020 59.736 1.00 52.18 364 LEU A N 1
ATOM 2532 C CA . LEU A 1 344 ? -0.800 11.430 58.497 1.00 34.15 364 LEU A CA 1
ATOM 2533 C C . LEU A 1 344 ? -1.346 12.499 57.562 1.00 45.05 364 LEU A C 1
ATOM 2534 O O . LEU A 1 344 ? -1.176 12.411 56.341 1.00 61.11 364 LEU A O 1
ATOM 2539 N N . LEU A 1 345 ? -2.016 13.507 58.112 1.00 41.32 365 LEU A N 1
ATOM 2540 C CA . LEU A 1 345 ? -2.582 14.588 57.318 1.00 38.63 365 LEU A CA 1
ATOM 2541 C C . LEU A 1 345 ? -1.604 15.736 57.100 1.00 44.69 365 LEU A C 1
ATOM 2542 O O . LEU A 1 345 ? -1.959 16.717 56.443 1.00 54.63 365 LEU A O 1
ATOM 2547 N N . GLY A 1 346 ? -0.388 15.651 57.629 1.00 48.04 366 GLY A N 1
ATOM 2548 C CA . GLY A 1 346 ? 0.450 16.833 57.692 1.00 54.54 366 GLY A CA 1
ATOM 2549 C C . GLY A 1 346 ? -0.127 17.988 58.507 1.00 68.80 366 GLY A C 1
ATOM 2550 O O . GLY A 1 346 ? 0.458 19.078 58.508 1.00 81.24 366 GLY A O 1
ATOM 2551 N N . GLN A 1 347 ? -1.245 17.771 59.201 1.00 65.48 367 GLN A N 1
ATOM 2552 C CA . GLN A 1 347 ? -1.949 18.778 59.984 1.00 54.12 367 GLN A CA 1
ATOM 2553 C C . GLN A 1 347 ? -1.614 18.573 61.451 1.00 63.06 367 GLN A C 1
ATOM 2554 O O . GLN A 1 347 ? -1.491 17.436 61.913 1.00 61.12 367 GLN A O 1
ATOM 2560 N N . ASP A 1 348 ? -1.441 19.669 62.162 1.00 75.11 368 ASP A N 1
ATOM 2561 C CA . ASP A 1 348 ? -1.134 19.615 63.579 1.00 75.66 368 ASP A CA 1
ATOM 2562 C C . ASP A 1 348 ? -2.442 19.416 64.328 1.00 71.77 368 ASP A C 1
ATOM 2563 O O . ASP A 1 348 ? -3.243 20.345 64.461 1.00 70.59 368 ASP A O 1
ATOM 2568 N N . VAL A 1 349 ? -2.665 18.197 64.817 1.00 66.12 369 VAL A N 1
ATOM 2569 C CA . VAL A 1 349 ? -3.994 17.797 65.257 1.00 55.26 369 VAL A CA 1
ATOM 2570 C C . VAL A 1 349 ? -3.914 16.490 66.046 1.00 62.38 369 VAL A C 1
ATOM 2571 O O . VAL A 1 349 ? -3.059 15.637 65.781 1.00 72.20 369 VAL A O 1
ATOM 2575 N N . SER A 1 350 ? -4.782 16.357 67.046 1.00 50.56 370 SER A N 1
ATOM 2576 C CA . SER A 1 350 ? -4.965 15.176 67.872 1.00 42.83 370 SER A CA 1
ATOM 2577 C C . SER A 1 350 ? -6.413 14.724 67.752 1.00 50.57 370 SER A C 1
ATOM 2578 O O . SER A 1 350 ? -7.320 15.542 67.554 1.00 53.92 370 SER A O 1
ATOM 2581 N N . SER A 1 351 ? -6.626 13.417 67.878 1.00 42.53 371 SER A N 1
ATOM 2582 C CA . SER A 1 351 ? -7.929 12.815 67.651 1.00 36.71 371 SER A CA 1
ATOM 2583 C C . SER A 1 351 ? -8.453 12.169 68.926 1.00 48.19 371 SER A C 1
ATOM 2584 O O . SER A 1 351 ? -7.684 11.785 69.813 1.00 49.60 371 SER A O 1
ATOM 2587 N N . LYS A 1 352 ? -9.777 12.060 69.006 1.00 44.70 372 LYS A N 1
ATOM 2588 C CA . LYS A 1 352 ? -10.451 11.309 70.059 1.00 39.66 372 LYS A CA 1
ATOM 2589 C C . LYS A 1 352 ? -11.608 10.560 69.421 1.00 50.71 372 LYS A C 1
ATOM 2590 O O . LYS A 1 352 ? -12.489 11.178 68.815 1.00 51.98 372 LYS A O 1
ATOM 2596 N N . PHE A 1 353 ? -11.605 9.237 69.550 1.00 48.56 373 PHE A N 1
ATOM 2597 C CA . PHE A 1 353 ? -12.602 8.394 68.900 1.00 46.00 373 PHE A CA 1
ATOM 2598 C C . PHE A 1 353 ? -13.820 8.261 69.807 1.00 53.67 373 PHE A C 1
ATOM 2599 O O . PHE A 1 353 ? -13.772 7.571 70.830 1.00 67.91 373 PHE A O 1
ATOM 2607 N N . ILE A 1 354 ? -14.913 8.935 69.430 1.00 40.64 374 ILE A N 1
ATOM 2608 C CA . ILE A 1 354 ? -16.202 8.738 70.091 1.00 40.87 374 ILE A CA 1
ATOM 2609 C C . ILE A 1 354 ? -16.917 7.498 69.589 1.00 43.41 374 ILE A C 1
ATOM 2610 O O . ILE A 1 354 ? -18.041 7.217 70.027 1.00 42.92 374 ILE A O 1
ATOM 2615 N N . SER A 1 355 ? -16.293 6.746 68.690 1.00 54.21 375 SER A N 1
ATOM 2616 C CA . SER A 1 355 ? -16.900 5.604 68.025 1.00 53.88 375 SER A CA 1
ATOM 2617 C C . SER A 1 355 ? -15.777 4.708 67.526 1.00 54.02 375 SER A C 1
ATOM 2618 O O . SER A 1 355 ? -14.630 5.157 67.417 1.00 61.33 375 SER A O 1
ATOM 2621 N N . PRO A 1 356 ? -16.060 3.434 67.247 1.00 48.47 376 PRO A N 1
ATOM 2622 C CA . PRO A 1 356 ? -15.039 2.598 66.597 1.00 42.48 376 PRO A CA 1
ATOM 2623 C C . PRO A 1 356 ? -14.502 3.192 65.304 1.00 59.94 376 PRO A C 1
ATOM 2624 O O . PRO A 1 356 ? -13.349 2.923 64.939 1.00 65.43 376 PRO A O 1
ATOM 2628 N N . THR A 1 357 ? -15.294 4.006 64.610 1.00 61.09 377 THR A N 1
ATOM 2629 C CA . THR A 1 357 ? -14.889 4.616 63.348 1.00 59.29 377 THR A CA 1
ATOM 2630 C C . THR A 1 357 ? -14.869 6.137 63.387 1.00 68.39 377 THR A C 1
ATOM 2631 O O . THR A 1 357 ? -13.974 6.749 62.796 1.00 68.07 377 THR A O 1
ATOM 2635 N N . LYS A 1 358 ? -15.827 6.767 64.064 1.00 67.51 378 LYS A N 1
ATOM 2636 C CA . LYS A 1 358 ? -15.914 8.222 64.085 1.00 61.48 378 LYS A CA 1
ATOM 2637 C C . LYS A 1 358 ? -14.975 8.810 65.134 1.00 40.94 378 LYS A C 1
ATOM 2638 O O . LYS A 1 358 ? -14.761 8.231 66.204 1.00 55.85 378 LYS A O 1
ATOM 2644 N N . PHE A 1 359 ? -14.419 9.982 64.823 1.00 27.01 379 PHE A N 1
ATOM 2645 C CA . PHE A 1 359 ? -13.431 10.610 65.692 1.00 42.35 379 PHE A CA 1
ATOM 2646 C C . PHE A 1 359 ? -13.507 12.127 65.552 1.00 51.11 379 PHE A C 1
ATOM 2647 O O . PHE A 1 359 ? -14.167 12.660 64.657 1.00 60.55 379 PHE A O 1
ATOM 2655 N N . MET A 1 360 ? -12.811 12.819 66.458 1.00 45.60 380 MET A N 1
ATOM 2656 C CA . MET A 1 360 ? -12.833 14.274 66.554 1.00 55.21 380 MET A CA 1
ATOM 2657 C C . MET A 1 360 ? -11.405 14.805 66.664 1.00 47.02 380 MET A C 1
ATOM 2658 O O . MET A 1 360 ? -10.491 14.087 67.074 1.00 51.70 380 MET A O 1
ATOM 2663 N N . LEU A 1 361 ? -11.218 16.083 66.310 1.00 43.42 381 LEU A N 1
ATOM 2664 C CA . LEU A 1 361 ? -9.886 16.644 66.087 1.00 63.91 381 LEU A CA 1
ATOM 2665 C C . LEU A 1 361 ? -9.690 17.975 66.818 1.00 72.68 381 LEU A C 1
ATOM 2666 O O . LEU A 1 361 ? -10.638 18.746 66.999 1.00 83.79 381 LEU A O 1
ATOM 2671 N N . SER A 1 362 ? -8.441 18.239 67.216 1.00 60.04 382 SER A N 1
ATOM 2672 C CA . SER A 1 362 ? -8.030 19.439 67.939 1.00 60.27 382 SER A CA 1
ATOM 2673 C C . SER A 1 362 ? -6.586 19.758 67.564 1.00 68.41 382 SER A C 1
ATOM 2674 O O . SER A 1 362 ? -5.836 18.862 67.182 1.00 82.33 382 SER A O 1
ATOM 2677 N N . PRO A 1 363 ? -6.153 21.026 67.679 1.00 57.85 383 PRO A N 1
ATOM 2678 C CA . PRO A 1 363 ? -4.907 21.419 66.994 1.00 71.74 383 PRO A CA 1
ATOM 2679 C C . PRO A 1 363 ? -3.658 21.569 67.862 1.00 71.67 383 PRO A C 1
ATOM 2680 O O . PRO A 1 363 ? -3.185 20.600 68.467 1.00 71.00 383 PRO A O 1
ATOM 2684 N N . CYS A 1 364 ? -3.078 22.779 67.834 1.00 69.71 384 CYS A N 1
ATOM 2685 C CA . CYS A 1 364 ? -2.012 23.263 68.715 1.00 91.91 384 CYS A CA 1
ATOM 2686 C C . CYS A 1 364 ? -0.605 22.772 68.383 1.00 87.40 384 CYS A C 1
ATOM 2687 O O . CYS A 1 364 ? -0.345 21.564 68.376 1.00 90.72 384 CYS A O 1
ATOM 2690 N N . LEU A 1 365 ? 0.307 23.715 68.128 1.00 84.96 385 LEU A N 1
ATOM 2691 C CA . LEU A 1 365 ? 1.753 23.471 68.163 1.00 91.06 385 LEU A CA 1
ATOM 2692 C C . LEU A 1 365 ? 2.369 24.328 69.263 1.00 91.10 385 LEU A C 1
ATOM 2693 O O . LEU A 1 365 ? 3.377 23.961 69.863 1.00 94.65 385 LEU A O 1
ATOM 2698 N N . SER A 1 400 ? 21.900 12.028 59.841 1.00 72.98 420 SER A N 1
ATOM 2699 C CA . SER A 1 400 ? 21.297 10.708 59.984 1.00 78.46 420 SER A CA 1
ATOM 2700 C C . SER A 1 400 ? 21.288 9.961 58.655 1.00 71.40 420 SER A C 1
ATOM 2701 O O . SER A 1 400 ? 21.125 10.562 57.594 1.00 66.77 420 SER A O 1
ATOM 2704 N N . GLN A 1 401 ? 21.465 8.646 58.723 1.00 69.66 421 GLN A N 1
ATOM 2705 C CA . GLN A 1 401 ? 21.413 7.822 57.528 1.00 74.14 421 GLN A CA 1
ATOM 2706 C C . GLN A 1 401 ? 19.964 7.591 57.101 1.00 73.75 421 GLN A C 1
ATOM 2707 O O . GLN A 1 401 ? 19.070 7.491 57.944 1.00 78.41 421 GLN A O 1
ATOM 2713 N N . PRO A 1 402 ? 19.705 7.523 55.799 1.00 66.72 422 PRO A N 1
ATOM 2714 C CA . PRO A 1 402 ? 18.362 7.181 55.323 1.00 56.00 422 PRO A CA 1
ATOM 2715 C C . PRO A 1 402 ? 18.160 5.678 55.219 1.00 45.75 422 PRO A C 1
ATOM 2716 O O . PRO A 1 402 ? 19.087 4.909 54.958 1.00 56.33 422 PRO A O 1
ATOM 2720 N N . VAL A 1 403 ? 16.913 5.263 55.435 1.00 43.48 423 VAL A N 1
ATOM 2721 C CA . VAL A 1 403 ? 16.525 3.859 55.357 1.00 48.74 423 VAL A CA 1
ATOM 2722 C C . VAL A 1 403 ? 15.260 3.755 54.518 1.00 42.89 423 VAL A C 1
ATOM 2723 O O . VAL A 1 403 ? 14.266 4.436 54.795 1.00 46.43 423 VAL A O 1
ATOM 2727 N N . ASP A 1 404 ? 15.301 2.908 53.493 1.00 42.28 424 ASP A N 1
ATOM 2728 C CA . ASP A 1 404 ? 14.218 2.765 52.527 1.00 42.52 424 ASP A CA 1
ATOM 2729 C C . ASP A 1 404 ? 13.620 1.370 52.653 1.00 41.63 424 ASP A C 1
ATOM 2730 O O . ASP A 1 404 ? 14.298 0.374 52.379 1.00 40.18 424 ASP A O 1
ATOM 2735 N N . LEU A 1 405 ? 12.352 1.303 53.055 1.00 37.29 425 LEU A N 1
ATOM 2736 C CA . LEU A 1 405 ? 11.674 0.032 53.272 1.00 25.88 425 LEU A CA 1
ATOM 2737 C C . LEU A 1 405 ? 11.067 -0.555 52.005 1.00 27.14 425 LEU A C 1
ATOM 2738 O O . LEU A 1 405 ? 10.649 -1.718 52.023 1.00 38.04 425 LEU A O 1
ATOM 2743 N N . TYR A 1 406 ? 11.008 0.205 50.912 1.00 31.20 426 TYR A N 1
ATOM 2744 C CA . TYR A 1 406 ? 10.178 -0.159 49.771 1.00 34.60 426 TYR A CA 1
ATOM 2745 C C . TYR A 1 406 ? 10.957 -0.576 48.536 1.00 28.93 426 TYR A C 1
ATOM 2746 O O . TYR A 1 406 ? 10.458 -1.397 47.762 1.00 33.64 426 TYR A O 1
ATOM 2755 N N . SER A 1 407 ? 12.159 -0.034 48.330 1.00 30.68 427 SER A N 1
ATOM 2756 C CA . SER A 1 407 ? 12.981 -0.341 47.159 1.00 38.06 427 SER A CA 1
ATOM 2757 C C . SER A 1 407 ? 12.256 -0.013 45.856 1.00 38.00 427 SER A C 1
ATOM 2758 O O . SER A 1 407 ? 12.517 -0.623 44.817 1.00 48.47 427 SER A O 1
ATOM 2761 N N . PHE A 1 408 ? 11.334 0.945 45.905 1.00 47.32 428 PHE A N 1
ATOM 2762 C CA . PHE A 1 408 ? 10.665 1.400 44.694 1.00 33.06 428 PHE A CA 1
ATOM 2763 C C . PHE A 1 408 ? 11.665 2.114 43.793 1.00 38.30 428 PHE A C 1
ATOM 2764 O O . PHE A 1 408 ? 12.358 3.039 44.229 1.00 44.17 428 PHE A O 1
ATOM 2772 N N . LYS A 1 409 ? 11.738 1.693 42.536 1.00 43.05 429 LYS A N 1
ATOM 2773 C CA . LYS A 1 409 ? 12.653 2.285 41.573 1.00 47.51 429 LYS A CA 1
ATOM 2774 C C . LYS A 1 409 ? 11.886 3.110 40.548 1.00 39.63 429 LYS A C 1
ATOM 2775 O O . LYS A 1 409 ? 10.654 3.075 40.477 1.00 52.23 429 LYS A O 1
ATOM 2781 N N . GLU A 1 410 ? 12.640 3.869 39.756 1.00 36.37 430 GLU A N 1
ATOM 2782 C CA . GLU A 1 410 ? 12.046 4.788 38.792 1.00 34.56 430 GLU A CA 1
ATOM 2783 C C . GLU A 1 410 ? 11.186 4.028 37.792 1.00 36.91 430 GLU A C 1
ATOM 2784 O O . GLU A 1 410 ? 11.672 3.132 37.093 1.00 34.79 430 GLU A O 1
ATOM 2790 N N . LEU A 1 411 ? 9.907 4.385 37.728 1.00 27.04 431 LEU A N 1
ATOM 2791 C CA . LEU A 1 411 ? 8.969 3.715 36.838 1.00 21.11 431 LEU A CA 1
ATOM 2792 C C . LEU A 1 411 ? 9.197 4.193 35.410 1.00 39.85 431 LEU A C 1
ATOM 2793 O O . LEU A 1 411 ? 9.149 5.398 35.136 1.00 41.88 431 LEU A O 1
ATOM 2798 N N . TRP A 1 412 ? 9.442 3.255 34.500 1.00 35.07 432 TRP A N 1
ATOM 2799 C CA . TRP A 1 412 ? 9.696 3.608 33.111 1.00 45.31 432 TRP A CA 1
ATOM 2800 C C . TRP A 1 412 ? 8.384 3.965 32.423 1.00 55.11 432 TRP A C 1
ATOM 2801 O O . TRP A 1 412 ? 7.489 3.122 32.298 1.00 62.62 432 TRP A O 1
ATOM 2812 N N . LEU A 1 413 ? 8.272 5.205 31.983 1.00 40.77 433 LEU A N 1
ATOM 2813 C CA . LEU A 1 413 ? 7.097 5.619 31.229 1.00 29.55 433 LEU A CA 1
ATOM 2814 C C . LEU A 1 413 ? 7.370 5.474 29.739 1.00 46.24 433 LEU A C 1
ATOM 2815 O O . LEU A 1 413 ? 8.392 5.973 29.253 1.00 52.78 433 LEU A O 1
ATOM 2820 N N . PRO A 1 414 ? 6.493 4.805 28.995 1.00 48.80 434 PRO A N 1
ATOM 2821 C CA . PRO A 1 414 ? 6.758 4.579 27.570 1.00 39.12 434 PRO A CA 1
ATOM 2822 C C . PRO A 1 414 ? 6.788 5.889 26.800 1.00 36.63 434 PRO A C 1
ATOM 2823 O O . PRO A 1 414 ? 5.959 6.775 27.013 1.00 23.73 434 PRO A O 1
ATOM 2827 N N . GLN A 1 415 ? 7.756 6.004 25.900 1.00 26.33 435 GLN A N 1
ATOM 2828 C CA . GLN A 1 415 ? 7.948 7.222 25.131 1.00 26.83 435 GLN A CA 1
ATOM 2829 C C . GLN A 1 415 ? 7.131 7.177 23.843 1.00 28.49 435 GLN A C 1
ATOM 2830 O O . GLN A 1 415 ? 6.714 6.114 23.377 1.00 42.42 435 GLN A O 1
ATOM 2836 N N . LEU A 1 416 ? 6.896 8.357 23.273 1.00 41.29 436 LEU A N 1
ATOM 2837 C CA . LEU A 1 416 ? 6.176 8.445 22.010 1.00 45.70 436 LEU A CA 1
ATOM 2838 C C . LEU A 1 416 ? 7.068 7.959 20.875 1.00 46.08 436 LEU A C 1
ATOM 2839 O O . LEU A 1 416 ? 8.229 8.365 20.767 1.00 57.78 436 LEU A O 1
ATOM 2844 N N . LEU A 1 417 ? 6.522 7.096 20.023 1.00 40.51 437 LEU A N 1
ATOM 2845 C CA . LEU A 1 417 ? 7.330 6.342 19.072 1.00 62.88 437 LEU A CA 1
ATOM 2846 C C . LEU A 1 417 ? 7.434 7.069 17.735 1.00 63.57 437 LEU A C 1
ATOM 2847 O O . LEU A 1 417 ? 6.429 7.263 17.040 1.00 50.16 437 LEU A O 1
ATOM 2852 N N . ASP A 1 418 ? 8.656 7.468 17.388 1.00 60.49 438 ASP A N 1
ATOM 2853 C CA . ASP A 1 418 ? 8.985 7.933 16.046 1.00 56.72 438 ASP A CA 1
ATOM 2854 C C . ASP A 1 418 ? 9.063 6.729 15.112 1.00 38.59 438 ASP A C 1
ATOM 2855 O O . ASP A 1 418 ? 9.900 5.843 15.309 1.00 46.20 438 ASP A O 1
ATOM 2860 N N . VAL A 1 419 ? 8.196 6.688 14.100 1.00 9.70 439 VAL A N 1
ATOM 2861 C CA . VAL A 1 419 ? 8.103 5.544 13.197 1.00 24.22 439 VAL A CA 1
ATOM 2862 C C . VAL A 1 419 ? 8.160 6.038 11.758 1.00 32.94 439 VAL A C 1
ATOM 2863 O O . VAL A 1 419 ? 7.418 6.951 11.380 1.00 38.86 439 VAL A O 1
ATOM 2867 N N . ASN A 1 420 ? 9.027 5.422 10.955 1.00 42.27 440 ASN A N 1
ATOM 2868 C CA . ASN A 1 420 ? 9.199 5.816 9.563 1.00 34.11 440 ASN A CA 1
ATOM 2869 C C . ASN A 1 420 ? 8.146 5.167 8.675 1.00 35.79 440 ASN A C 1
ATOM 2870 O O . ASN A 1 420 ? 7.863 3.971 8.792 1.00 39.45 440 ASN A O 1
ATOM 2875 N N . VAL A 1 421 ? 7.569 5.966 7.779 1.00 26.72 441 VAL A N 1
ATOM 2876 C CA . VAL A 1 421 ? 6.642 5.495 6.754 1.00 20.59 441 VAL A CA 1
ATOM 2877 C C . VAL A 1 421 ? 7.075 6.144 5.446 1.00 28.05 441 VAL A C 1
ATOM 2878 O O . VAL A 1 421 ? 6.888 7.352 5.259 1.00 52.22 441 VAL A O 1
ATOM 2882 N N . LYS A 1 422 ? 7.653 5.348 4.542 1.00 28.32 442 LYS A N 1
ATOM 2883 C CA . LYS A 1 422 ? 8.268 5.881 3.334 1.00 25.23 442 LYS A CA 1
ATOM 2884 C C . LYS A 1 422 ? 7.582 5.462 2.041 1.00 25.28 442 LYS A C 1
ATOM 2885 O O . LYS A 1 422 ? 7.807 6.106 1.012 1.00 29.27 442 LYS A O 1
ATOM 2891 N N . GLY A 1 423 ? 6.770 4.413 2.059 1.00 17.89 443 GLY A N 1
ATOM 2892 C CA . GLY A 1 423 ? 6.076 3.987 0.860 1.00 15.40 443 GLY A CA 1
ATOM 2893 C C . GLY A 1 423 ? 6.893 3.039 0.007 1.00 27.44 443 GLY A C 1
ATOM 2894 O O . GLY A 1 423 ? 7.946 2.526 0.401 1.00 37.37 443 GLY A O 1
ATOM 2895 N N . VAL A 1 424 ? 6.383 2.805 -1.201 1.00 24.18 444 VAL A N 1
ATOM 2896 C CA . VAL A 1 424 ? 7.005 1.873 -2.129 1.00 15.89 444 VAL A CA 1
ATOM 2897 C C . VAL A 1 424 ? 7.990 2.622 -3.018 1.00 19.34 444 VAL A C 1
ATOM 2898 O O . VAL A 1 424 ? 7.929 3.845 -3.172 1.00 26.16 444 VAL A O 1
ATOM 2902 N N . VAL A 1 425 ? 8.912 1.867 -3.620 1.00 17.95 445 VAL A N 1
ATOM 2903 C CA . VAL A 1 425 ? 9.942 2.468 -4.462 1.00 22.32 445 VAL A CA 1
ATOM 2904 C C . VAL A 1 425 ? 9.342 3.021 -5.748 1.00 18.75 445 VAL A C 1
ATOM 2905 O O . VAL A 1 425 ? 9.794 4.054 -6.257 1.00 22.69 445 VAL A O 1
ATOM 2909 N N . ALA A 1 426 ? 8.314 2.361 -6.289 1.00 25.37 446 ALA A N 1
ATOM 2910 C CA . ALA A 1 426 ? 7.723 2.811 -7.546 1.00 35.70 446 ALA A CA 1
ATOM 2911 C C . ALA A 1 426 ? 7.152 4.218 -7.436 1.00 34.03 446 ALA A C 1
ATOM 2912 O O . ALA A 1 426 ? 7.048 4.925 -8.445 1.00 45.01 446 ALA A O 1
ATOM 2914 N N . ASP A 1 427 ? 6.780 4.643 -6.231 1.00 36.88 447 ASP A N 1
ATOM 2915 C CA . ASP A 1 427 ? 6.222 5.971 -6.022 1.00 23.97 447 ASP A CA 1
ATOM 2916 C C . ASP A 1 427 ? 7.282 7.025 -5.732 1.00 32.54 447 ASP A C 1
ATOM 2917 O O . ASP A 1 427 ? 6.929 8.185 -5.492 1.00 35.58 447 ASP A O 1
ATOM 2922 N N . GLU A 1 428 ? 8.562 6.657 -5.739 1.00 28.33 448 GLU A N 1
ATOM 2923 C CA . GLU A 1 428 ? 9.614 7.663 -5.718 1.00 13.83 448 GLU A CA 1
ATOM 2924 C C . GLU A 1 428 ? 9.522 8.521 -6.975 1.00 25.59 448 GLU A C 1
ATOM 2925 O O . GLU A 1 428 ? 9.120 8.053 -8.044 1.00 40.71 448 GLU A O 1
ATOM 2931 N N . GLU A 1 429 ? 9.899 9.795 -6.836 1.00 33.52 449 GLU A N 1
ATOM 2932 C CA . GLU A 1 429 ? 9.655 10.771 -7.896 1.00 32.67 449 GLU A CA 1
ATOM 2933 C C . GLU A 1 429 ? 10.299 10.348 -9.213 1.00 36.28 449 GLU A C 1
ATOM 2934 O O . GLU A 1 429 ? 9.672 10.427 -10.276 1.00 41.21 449 GLU A O 1
ATOM 2940 N N . GLY A 1 430 ? 11.551 9.889 -9.160 1.00 33.17 450 GLY A N 1
ATOM 2941 C CA . GLY A 1 430 ? 12.259 9.560 -10.387 1.00 20.51 450 GLY A CA 1
ATOM 2942 C C . GLY A 1 430 ? 11.657 8.372 -11.114 1.00 31.14 450 GLY A C 1
ATOM 2943 O O . GLY A 1 430 ? 11.417 8.424 -12.326 1.00 35.99 450 GLY A O 1
ATOM 2944 N N . TRP A 1 431 ? 11.406 7.280 -10.386 1.00 26.67 451 TRP A N 1
ATOM 2945 C CA . TRP A 1 431 ? 10.810 6.106 -11.015 1.00 22.47 451 TRP A CA 1
ATOM 2946 C C . TRP A 1 431 ? 9.388 6.382 -11.486 1.00 29.65 451 TRP A C 1
ATOM 2947 O O . TRP A 1 431 ? 8.963 5.848 -12.519 1.00 52.59 451 TRP A O 1
ATOM 2958 N N . SER A 1 432 ? 8.641 7.207 -10.746 1.00 26.06 452 SER A N 1
ATOM 2959 C CA . SER A 1 432 ? 7.356 7.692 -11.241 1.00 29.74 452 SER A CA 1
ATOM 2960 C C . SER A 1 432 ? 7.519 8.419 -12.571 1.00 35.02 452 SER A C 1
ATOM 2961 O O . SER A 1 432 ? 6.705 8.249 -13.488 1.00 51.69 452 SER A O 1
ATOM 2964 N N . PHE A 1 433 ? 8.573 9.230 -12.693 1.00 29.98 453 PHE A N 1
ATOM 2965 C CA . PHE A 1 433 ? 8.836 9.933 -13.945 1.00 20.98 453 PHE A CA 1
ATOM 2966 C C . PHE A 1 433 ? 9.138 8.956 -15.074 1.00 33.84 453 PHE A C 1
ATOM 2967 O O . PHE A 1 433 ? 8.660 9.134 -16.202 1.00 39.68 453 PHE A O 1
ATOM 2975 N N . VAL A 1 434 ? 9.926 7.916 -14.790 1.00 24.17 454 VAL A N 1
ATOM 2976 C CA . VAL A 1 434 ? 10.243 6.918 -15.811 1.00 27.07 454 VAL A CA 1
ATOM 2977 C C . VAL A 1 434 ? 8.973 6.220 -16.285 1.00 32.26 454 VAL A C 1
ATOM 2978 O O . VAL A 1 434 ? 8.707 6.122 -17.492 1.00 41.72 454 VAL A O 1
ATOM 2982 N N . ALA A 1 435 ? 8.167 5.727 -15.340 1.00 27.50 455 ALA A N 1
ATOM 2983 C CA . ALA A 1 435 ? 6.925 5.052 -15.706 1.00 22.10 455 ALA A CA 1
ATOM 2984 C C . ALA A 1 435 ? 6.009 5.973 -16.504 1.00 26.63 455 ALA A C 1
ATOM 2985 O O . ALA A 1 435 ? 5.376 5.543 -17.477 1.00 38.18 455 ALA A O 1
ATOM 2987 N N . GLN A 1 436 ? 5.933 7.247 -16.109 1.00 26.53 456 GLN A N 1
ATOM 2988 C CA . GLN A 1 436 ? 5.125 8.209 -16.851 1.00 18.15 456 GLN A CA 1
ATOM 2989 C C . GLN A 1 436 ? 5.627 8.356 -18.281 1.00 28.82 456 GLN A C 1
ATOM 2990 O O . GLN A 1 436 ? 4.837 8.372 -19.232 1.00 35.34 456 GLN A O 1
ATOM 2996 N N . SER A 1 437 ? 6.947 8.464 -18.449 1.00 30.63 457 SER A N 1
ATOM 2997 C CA . SER A 1 437 ? 7.527 8.579 -19.784 1.00 24.50 457 SER A CA 1
ATOM 2998 C C . SER A 1 437 ? 7.157 7.381 -20.650 1.00 38.39 457 SER A C 1
ATOM 2999 O O . SER A 1 437 ? 6.697 7.538 -21.790 1.00 38.34 457 SER A O 1
ATOM 3002 N N . LYS A 1 438 ? 7.356 6.169 -20.120 1.00 32.96 458 LYS A N 1
ATOM 3003 C CA . LYS A 1 438 ? 7.001 4.970 -20.873 1.00 16.27 458 LYS A CA 1
ATOM 3004 C C . LYS A 1 438 ? 5.527 4.977 -21.258 1.00 20.82 458 LYS A C 1
ATOM 3005 O O . LYS A 1 438 ? 5.173 4.649 -22.399 1.00 26.62 458 LYS A O 1
ATOM 3011 N N . GLN A 1 439 ? 4.654 5.368 -20.327 1.00 24.69 459 GLN A N 1
ATOM 3012 C CA . GLN A 1 439 ? 3.226 5.387 -20.629 1.00 29.12 459 GLN A CA 1
ATOM 3013 C C . GLN A 1 439 ? 2.900 6.410 -21.711 1.00 31.13 459 GLN A C 1
ATOM 3014 O O . GLN A 1 439 ? 2.014 6.182 -22.542 1.00 47.48 459 GLN A O 1
ATOM 3020 N N . ALA A 1 440 ? 3.602 7.545 -21.716 1.00 19.25 460 ALA A N 1
ATOM 3021 C CA . ALA A 1 440 ? 3.409 8.522 -22.782 1.00 19.03 460 ALA A CA 1
ATOM 3022 C C . ALA A 1 440 ? 3.822 7.945 -24.130 1.00 32.59 460 ALA A C 1
ATOM 3023 O O . ALA A 1 440 ? 3.106 8.101 -25.130 1.00 30.73 460 ALA A O 1
ATOM 3025 N N . LEU A 1 441 ? 4.974 7.267 -24.173 1.00 45.83 461 LEU A N 1
ATOM 3026 C CA . LEU A 1 441 ? 5.400 6.608 -25.404 1.00 28.34 461 LEU A CA 1
ATOM 3027 C C . LEU A 1 441 ? 4.350 5.619 -25.895 1.00 25.10 461 LEU A C 1
ATOM 3028 O O . LEU A 1 441 ? 4.044 5.573 -27.092 1.00 29.50 461 LEU A O 1
ATOM 3033 N N . ILE A 1 442 ? 3.787 4.818 -24.987 1.00 28.05 462 ILE A N 1
ATOM 3034 C CA . ILE A 1 442 ? 2.726 3.894 -25.381 1.00 20.01 462 ILE A CA 1
ATOM 3035 C C . ILE A 1 442 ? 1.530 4.660 -25.932 1.00 31.01 462 ILE A C 1
ATOM 3036 O O . ILE A 1 442 ? 0.946 4.279 -26.953 1.00 34.63 462 ILE A O 1
ATOM 3041 N N . ASP A 1 443 ? 1.154 5.760 -25.270 1.00 33.94 463 ASP A N 1
ATOM 3042 C CA . ASP A 1 443 ? -0.013 6.525 -25.695 1.00 16.01 463 ASP A CA 1
ATOM 3043 C C . ASP A 1 443 ? 0.163 7.109 -27.088 1.00 30.62 463 ASP A C 1
ATOM 3044 O O . ASP A 1 443 ? -0.814 7.230 -27.836 1.00 38.32 463 ASP A O 1
ATOM 3049 N N . THR A 1 444 ? 1.385 7.482 -27.457 1.00 29.36 464 THR A N 1
ATOM 3050 C CA . THR A 1 444 ? 1.592 8.162 -28.728 1.00 18.13 464 THR A CA 1
ATOM 3051 C C . THR A 1 444 ? 1.890 7.214 -29.887 1.00 34.15 464 THR A C 1
ATOM 3052 O O . THR A 1 444 ? 1.872 7.651 -31.043 1.00 22.84 464 THR A O 1
ATOM 3056 N N . MET A 1 445 ? 2.148 5.933 -29.616 1.00 37.54 465 MET A N 1
ATOM 3057 C CA . MET A 1 445 ? 2.374 4.941 -30.659 1.00 32.33 465 MET A CA 1
ATOM 3058 C C . MET A 1 445 ? 1.110 4.158 -31.002 1.00 36.62 465 MET A C 1
ATOM 3059 O O . MET A 1 445 ? 1.198 3.100 -31.636 1.00 50.52 465 MET A O 1
ATOM 3064 N N . THR A 1 446 ? -0.062 4.659 -30.604 1.00 23.41 466 THR A N 1
ATOM 3065 C CA . THR A 1 446 ? -1.293 3.887 -30.758 1.00 19.48 466 THR A CA 1
ATOM 3066 C C . THR A 1 446 ? -1.657 3.686 -32.225 1.00 28.20 466 THR A C 1
ATOM 3067 O O . THR A 1 446 ? -2.130 2.610 -32.609 1.00 49.41 466 THR A O 1
ATOM 3071 N N . TYR A 1 447 ? -1.452 4.700 -33.061 1.00 17.49 467 TYR A N 1
ATOM 3072 C CA . TYR A 1 447 ? -1.777 4.572 -34.473 1.00 24.37 467 TYR A CA 1
ATOM 3073 C C . TYR A 1 447 ? -0.909 5.523 -35.281 1.00 27.44 467 TYR A C 1
ATOM 3074 O O . TYR A 1 447 ? -0.515 6.590 -34.802 1.00 29.29 467 TYR A O 1
ATOM 3083 N N . THR A 1 448 ? -0.612 5.114 -36.511 1.00 42.76 468 THR A N 1
ATOM 3084 C CA . THR A 1 448 ? 0.201 5.923 -37.407 1.00 35.06 468 THR A CA 1
ATOM 3085 C C . THR A 1 448 ? -0.580 7.143 -37.879 1.00 27.88 468 THR A C 1
ATOM 3086 O O . THR A 1 448 ? -1.774 7.059 -38.178 1.00 34.61 468 THR A O 1
ATOM 3090 N N . LYS A 1 449 ? 0.102 8.283 -37.940 1.00 21.44 469 LYS A N 1
ATOM 3091 C CA . LYS A 1 449 ? -0.481 9.528 -38.417 1.00 34.24 469 LYS A CA 1
ATOM 3092 C C . LYS A 1 449 ? 0.177 9.928 -39.730 1.00 38.76 469 LYS A C 1
ATOM 3093 O O . LYS A 1 449 ? 1.409 9.950 -39.832 1.00 48.46 469 LYS A O 1
ATOM 3099 N N . ASN A 1 450 ? -0.645 10.237 -40.730 1.00 41.55 470 ASN A N 1
ATOM 3100 C CA . ASN A 1 450 ? -0.163 10.647 -42.045 1.00 37.55 470 ASN A CA 1
ATOM 3101 C C . ASN A 1 450 ? 0.038 12.159 -42.031 1.00 43.25 470 ASN A C 1
ATOM 3102 O O . ASN A 1 450 ? -0.930 12.921 -41.940 1.00 43.31 470 ASN A O 1
ATOM 3107 N N . GLY A 1 451 ? 1.292 12.591 -42.120 1.00 41.44 471 GLY A N 1
ATOM 3108 C CA . GLY A 1 451 ? 1.636 13.994 -42.065 1.00 54.13 471 GLY A CA 1
ATOM 3109 C C . GLY A 1 451 ? 1.814 14.685 -43.396 1.00 64.11 471 GLY A C 1
ATOM 3110 O O . GLY A 1 451 ? 2.148 15.873 -43.418 1.00 78.32 471 GLY A O 1
ATOM 3111 N N . GLY A 1 452 ? 1.604 13.986 -44.507 1.00 60.18 472 GLY A N 1
ATOM 3112 C CA . GLY A 1 452 ? 1.733 14.591 -45.819 1.00 52.87 472 GLY A CA 1
ATOM 3113 C C . GLY A 1 452 ? 0.622 15.575 -46.130 1.00 56.03 472 GLY A C 1
ATOM 3114 O O . GLY A 1 452 ? -0.430 15.196 -46.645 1.00 53.70 472 GLY A O 1
ATOM 3115 N N . CYS B 1 4 ? 74.235 41.755 -53.897 1.00 146.63 24 CYS B N 1
ATOM 3116 C CA . CYS B 1 4 ? 74.280 41.933 -52.451 1.00 150.89 24 CYS B CA 1
ATOM 3117 C C . CYS B 1 4 ? 74.539 40.598 -51.759 1.00 144.17 24 CYS B C 1
ATOM 3118 O O . CYS B 1 4 ? 75.470 40.458 -50.965 1.00 151.76 24 CYS B O 1
ATOM 3121 N N . ASN B 1 5 ? 73.687 39.627 -52.079 1.00 127.42 25 ASN B N 1
ATOM 3122 C CA . ASN B 1 5 ? 73.828 38.260 -51.594 1.00 114.77 25 ASN B CA 1
ATOM 3123 C C . ASN B 1 5 ? 75.046 37.592 -52.233 1.00 108.91 25 ASN B C 1
ATOM 3124 O O . ASN B 1 5 ? 75.398 37.862 -53.383 1.00 118.78 25 ASN B O 1
ATOM 3129 N N . LYS B 1 6 ? 75.692 36.710 -51.468 1.00 94.79 26 LYS B N 1
ATOM 3130 C CA . LYS B 1 6 ? 76.874 35.979 -51.917 1.00 98.40 26 LYS B CA 1
ATOM 3131 C C . LYS B 1 6 ? 76.773 34.546 -51.401 1.00 94.99 26 LYS B C 1
ATOM 3132 O O . LYS B 1 6 ? 75.929 34.227 -50.561 1.00 85.02 26 LYS B O 1
ATOM 3138 N N . ALA B 1 7 ? 77.627 33.670 -51.920 1.00 106.56 27 ALA B N 1
ATOM 3139 C CA . ALA B 1 7 ? 77.533 32.229 -51.670 1.00 114.38 27 ALA B CA 1
ATOM 3140 C C . ALA B 1 7 ? 78.503 31.754 -50.595 1.00 117.73 27 ALA B C 1
ATOM 3141 O O . ALA B 1 7 ? 79.226 30.779 -50.793 1.00 111.64 27 ALA B O 1
ATOM 3143 N N . GLN B 1 8 ? 78.540 32.420 -49.441 1.00 127.83 28 GLN B N 1
ATOM 3144 C CA . GLN B 1 8 ? 79.073 31.794 -48.230 1.00 130.98 28 GLN B CA 1
ATOM 3145 C C . GLN B 1 8 ? 77.934 30.971 -47.639 1.00 119.00 28 GLN B C 1
ATOM 3146 O O . GLN B 1 8 ? 77.275 31.364 -46.673 1.00 126.81 28 GLN B O 1
ATOM 3152 N N . GLN B 1 9 ? 77.683 29.807 -48.243 1.00 98.61 29 GLN B N 1
ATOM 3153 C CA . GLN B 1 9 ? 76.568 28.990 -47.778 1.00 77.03 29 GLN B CA 1
ATOM 3154 C C . GLN B 1 9 ? 76.879 28.448 -46.386 1.00 84.96 29 GLN B C 1
ATOM 3155 O O . GLN B 1 9 ? 76.915 27.234 -46.162 1.00 87.81 29 GLN B O 1
ATOM 3161 N N . GLN B 1 10 ? 77.088 29.361 -45.438 1.00 88.36 30 GLN B N 1
ATOM 3162 C CA . GLN B 1 10 ? 77.497 28.993 -44.090 1.00 85.95 30 GLN B CA 1
ATOM 3163 C C . GLN B 1 10 ? 76.384 28.195 -43.430 1.00 69.73 30 GLN B C 1
ATOM 3164 O O . GLN B 1 10 ? 75.291 28.714 -43.184 1.00 68.50 30 GLN B O 1
ATOM 3170 N N . GLY B 1 11 ? 76.663 26.928 -43.162 1.00 62.52 31 GLY B N 1
ATOM 3171 C CA . GLY B 1 11 ? 75.718 26.033 -42.533 1.00 57.10 31 GLY B CA 1
ATOM 3172 C C . GLY B 1 11 ? 76.365 24.672 -42.405 1.00 67.32 31 GLY B C 1
ATOM 3173 O O . GLY B 1 11 ? 77.591 24.571 -42.371 1.00 77.58 31 GLY B O 1
ATOM 3174 N N . PRO B 1 12 ? 75.547 23.615 -42.342 1.00 62.38 32 PRO B N 1
ATOM 3175 C CA . PRO B 1 12 ? 74.087 23.721 -42.355 1.00 64.98 32 PRO B CA 1
ATOM 3176 C C . PRO B 1 12 ? 73.506 23.864 -40.950 1.00 83.26 32 PRO B C 1
ATOM 3177 O O . PRO B 1 12 ? 74.129 23.424 -39.983 1.00 96.08 32 PRO B O 1
ATOM 3181 N N . TYR B 1 13 ? 72.330 24.475 -40.840 1.00 64.65 33 TYR B N 1
ATOM 3182 C CA . TYR B 1 13 ? 71.687 24.702 -39.556 1.00 39.58 33 TYR B CA 1
ATOM 3183 C C . TYR B 1 13 ? 70.421 23.860 -39.439 1.00 42.03 33 TYR B C 1
ATOM 3184 O O . TYR B 1 13 ? 69.900 23.338 -40.428 1.00 59.11 33 TYR B O 1
ATOM 3193 N N . THR B 1 14 ? 69.951 23.708 -38.201 1.00 48.44 34 THR B N 1
ATOM 3194 C CA . THR B 1 14 ? 68.762 22.917 -37.907 1.00 50.02 34 THR B CA 1
ATOM 3195 C C . THR B 1 14 ? 68.111 23.463 -36.646 1.00 41.26 34 THR B C 1
ATOM 3196 O O . THR B 1 14 ? 68.771 23.578 -35.609 1.00 54.72 34 THR B O 1
ATOM 3200 N N . LEU B 1 15 ? 66.825 23.796 -36.740 1.00 31.93 35 LEU B N 1
ATOM 3201 C CA . LEU B 1 15 ? 66.113 24.379 -35.609 1.00 45.39 35 LEU B CA 1
ATOM 3202 C C . LEU B 1 15 ? 65.944 23.355 -34.494 1.00 45.75 35 LEU B C 1
ATOM 3203 O O . LEU B 1 15 ? 65.526 22.218 -34.737 1.00 51.92 35 LEU B O 1
ATOM 3208 N N . VAL B 1 16 ? 66.263 23.761 -33.269 1.00 41.45 36 VAL B N 1
ATOM 3209 C CA . VAL B 1 16 ? 66.127 22.907 -32.095 1.00 45.75 36 VAL B CA 1
ATOM 3210 C C . VAL B 1 16 ? 64.880 23.319 -31.328 1.00 49.98 36 VAL B C 1
ATOM 3211 O O . VAL B 1 16 ? 64.631 24.514 -31.121 1.00 49.80 36 VAL B O 1
ATOM 3215 N N . ASP B 1 17 ? 64.091 22.331 -30.917 1.00 46.03 37 ASP B N 1
ATOM 3216 C CA . ASP B 1 17 ? 62.947 22.588 -30.062 1.00 35.03 37 ASP B CA 1
ATOM 3217 C C . ASP B 1 17 ? 63.414 22.903 -28.644 1.00 40.51 37 ASP B C 1
ATOM 3218 O O . ASP B 1 17 ? 64.576 22.704 -28.280 1.00 57.04 37 ASP B O 1
ATOM 3223 N N . TYR B 1 18 ? 62.487 23.403 -27.833 1.00 36.18 38 TYR B N 1
ATOM 3224 C CA . TYR B 1 18 ? 62.734 23.574 -26.410 1.00 35.39 38 TYR B CA 1
ATOM 3225 C C . TYR B 1 18 ? 62.274 22.326 -25.670 1.00 40.29 38 TYR B C 1
ATOM 3226 O O . TYR B 1 18 ? 61.139 21.874 -25.846 1.00 42.60 38 TYR B O 1
ATOM 3235 N N . GLN B 1 19 ? 63.160 21.770 -24.847 1.00 57.98 39 GLN B N 1
ATOM 3236 C CA . GLN B 1 19 ? 62.893 20.544 -24.102 1.00 58.38 39 GLN B CA 1
ATOM 3237 C C . GLN B 1 19 ? 62.947 20.867 -22.615 1.00 47.77 39 GLN B C 1
ATOM 3238 O O . GLN B 1 19 ? 64.026 21.126 -22.070 1.00 46.26 39 GLN B O 1
ATOM 3244 N N . GLU B 1 20 ? 61.789 20.853 -21.961 1.00 45.58 40 GLU B N 1
ATOM 3245 C CA . GLU B 1 20 ? 61.724 21.181 -20.546 1.00 45.52 40 GLU B CA 1
ATOM 3246 C C . GLU B 1 20 ? 62.049 19.956 -19.698 1.00 57.72 40 GLU B C 1
ATOM 3247 O O . GLU B 1 20 ? 61.901 18.810 -20.130 1.00 56.32 40 GLU B O 1
ATOM 3253 N N . LYS B 1 21 ? 62.503 20.213 -18.478 1.00 60.21 41 LYS B N 1
ATOM 3254 C CA . LYS B 1 21 ? 62.853 19.130 -17.566 1.00 59.93 41 LYS B CA 1
ATOM 3255 C C . LYS B 1 21 ? 61.584 18.441 -17.083 1.00 53.98 41 LYS B C 1
ATOM 3256 O O . LYS B 1 21 ? 60.725 19.098 -16.478 1.00 47.39 41 LYS B O 1
ATOM 3262 N N . PRO B 1 22 ? 61.420 17.141 -17.318 1.00 56.05 42 PRO B N 1
ATOM 3263 C CA . PRO B 1 22 ? 60.136 16.494 -17.028 1.00 54.17 42 PRO B CA 1
ATOM 3264 C C . PRO B 1 22 ? 59.855 16.419 -15.536 1.00 67.24 42 PRO B C 1
ATOM 3265 O O . PRO B 1 22 ? 60.759 16.267 -14.710 1.00 73.35 42 PRO B O 1
ATOM 3269 N N . LEU B 1 23 ? 58.571 16.523 -15.199 1.00 69.84 43 LEU B N 1
ATOM 3270 C CA . LEU B 1 23 ? 58.115 16.488 -13.812 1.00 68.66 43 LEU B CA 1
ATOM 3271 C C . LEU B 1 23 ? 56.789 15.743 -13.775 1.00 68.39 43 LEU B C 1
ATOM 3272 O O . LEU B 1 23 ? 55.763 16.284 -14.202 1.00 68.61 43 LEU B O 1
ATOM 3277 N N . ASN B 1 24 ? 56.802 14.509 -13.271 1.00 72.54 44 ASN B N 1
ATOM 3278 C CA . ASN B 1 24 ? 55.568 13.732 -13.139 1.00 82.77 44 ASN B CA 1
ATOM 3279 C C . ASN B 1 24 ? 54.973 13.956 -11.749 1.00 86.61 44 ASN B C 1
ATOM 3280 O O . ASN B 1 24 ? 54.929 13.073 -10.890 1.00 88.76 44 ASN B O 1
ATOM 3285 N N . ILE B 1 25 ? 54.527 15.186 -11.541 1.00 52.50 45 ILE B N 1
ATOM 3286 C CA . ILE B 1 25 ? 53.714 15.560 -10.394 1.00 47.92 45 ILE B CA 1
ATOM 3287 C C . ILE B 1 25 ? 52.272 15.630 -10.868 1.00 45.24 45 ILE B C 1
ATOM 3288 O O . ILE B 1 25 ? 52.000 15.946 -12.032 1.00 54.76 45 ILE B O 1
ATOM 3293 N N . SER B 1 26 ? 51.333 15.312 -9.981 1.00 36.61 46 SER B N 1
ATOM 3294 C CA . SER B 1 26 ? 49.937 15.407 -10.389 1.00 35.06 46 SER B CA 1
ATOM 3295 C C . SER B 1 26 ? 49.058 15.591 -9.162 1.00 20.83 46 SER B C 1
ATOM 3296 O O . SER B 1 26 ? 49.443 15.260 -8.033 1.00 19.42 46 SER B O 1
ATOM 3299 N N . ARG B 1 27 ? 47.866 16.129 -9.415 1.00 19.30 47 ARG B N 1
ATOM 3300 C CA . ARG B 1 27 ? 46.814 16.256 -8.414 1.00 25.56 47 ARG B CA 1
ATOM 3301 C C . ARG B 1 27 ? 45.897 15.045 -8.540 1.00 43.30 47 ARG B C 1
ATOM 3302 O O . ARG B 1 27 ? 45.177 14.903 -9.534 1.00 52.95 47 ARG B O 1
ATOM 3310 N N . ILE B 1 28 ? 45.924 14.172 -7.538 1.00 58.60 48 ILE B N 1
ATOM 3311 C CA . ILE B 1 28 ? 45.192 12.915 -7.585 1.00 52.19 48 ILE B CA 1
ATOM 3312 C C . ILE B 1 28 ? 44.220 12.845 -6.417 1.00 34.84 48 ILE B C 1
ATOM 3313 O O . ILE B 1 28 ? 44.475 13.373 -5.328 1.00 34.63 48 ILE B O 1
ATOM 3318 N N . GLN B 1 29 ? 43.084 12.196 -6.667 1.00 26.61 49 GLN B N 1
ATOM 3319 C CA . GLN B 1 29 ? 42.163 11.811 -5.609 1.00 24.23 49 GLN B CA 1
ATOM 3320 C C . GLN B 1 29 ? 42.628 10.499 -4.994 1.00 39.65 49 GLN B C 1
ATOM 3321 O O . GLN B 1 29 ? 42.908 9.533 -5.711 1.00 53.29 49 GLN B O 1
ATOM 3327 N N . ILE B 1 30 ? 42.709 10.462 -3.668 1.00 48.14 50 ILE B N 1
ATOM 3328 C CA . ILE B 1 30 ? 43.177 9.292 -2.938 1.00 35.28 50 ILE B CA 1
ATOM 3329 C C . ILE B 1 30 ? 42.054 8.823 -2.026 1.00 37.31 50 ILE B C 1
ATOM 3330 O O . ILE B 1 30 ? 41.611 9.568 -1.143 1.00 38.53 50 ILE B O 1
ATOM 3335 N N . LYS B 1 31 ? 41.590 7.594 -2.247 1.00 44.94 51 LYS B N 1
ATOM 3336 C CA . LYS B 1 31 ? 40.565 7.012 -1.392 1.00 41.44 51 LYS B CA 1
ATOM 3337 C C . LYS B 1 31 ? 41.155 6.688 -0.027 1.00 39.17 51 LYS B C 1
ATOM 3338 O O . LYS B 1 31 ? 42.190 6.022 0.071 1.00 46.54 51 LYS B O 1
ATOM 3344 N N . VAL B 1 32 ? 40.500 7.162 1.029 1.00 40.88 52 VAL B N 1
ATOM 3345 C CA . VAL B 1 32 ? 41.015 7.017 2.385 1.00 38.98 52 VAL B CA 1
ATOM 3346 C C . VAL B 1 32 ? 39.892 6.590 3.319 1.00 45.02 52 VAL B C 1
ATOM 3347 O O . VAL B 1 32 ? 38.743 7.024 3.178 1.00 50.21 52 VAL B O 1
ATOM 3351 N N . VAL B 1 33 ? 40.231 5.711 4.257 1.00 34.32 53 VAL B N 1
ATOM 3352 C CA . VAL B 1 33 ? 39.450 5.524 5.472 1.00 31.81 53 VAL B CA 1
ATOM 3353 C C . VAL B 1 33 ? 39.875 6.605 6.457 1.00 34.04 53 VAL B C 1
ATOM 3354 O O . VAL B 1 33 ? 41.053 6.703 6.822 1.00 32.18 53 VAL B O 1
ATOM 3358 N N . LYS B 1 34 ? 38.918 7.429 6.873 1.00 27.51 54 LYS B N 1
ATOM 3359 C CA . LYS B 1 34 ? 39.167 8.583 7.725 1.00 22.92 54 LYS B CA 1
ATOM 3360 C C . LYS B 1 34 ? 38.352 8.445 9.001 1.00 36.51 54 LYS B C 1
ATOM 3361 O O . LYS B 1 34 ? 37.115 8.432 8.955 1.00 42.57 54 LYS B O 1
ATOM 3367 N N . THR B 1 35 ? 39.045 8.323 10.128 1.00 42.89 55 THR B N 1
ATOM 3368 C CA . THR B 1 35 ? 38.433 8.437 11.441 1.00 36.45 55 THR B CA 1
ATOM 3369 C C . THR B 1 35 ? 38.429 9.903 11.853 1.00 37.88 55 THR B C 1
ATOM 3370 O O . THR B 1 35 ? 39.376 10.642 11.569 1.00 45.97 55 THR B O 1
ATOM 3374 N N . SER B 1 36 ? 37.353 10.324 12.510 1.00 40.38 56 SER B N 1
ATOM 3375 C CA . SER B 1 36 ? 37.183 11.722 12.870 1.00 32.77 56 SER B CA 1
ATOM 3376 C C . SER B 1 36 ? 36.407 11.806 14.175 1.00 29.46 56 SER B C 1
ATOM 3377 O O . SER B 1 36 ? 35.726 10.860 14.578 1.00 38.84 56 SER B O 1
ATOM 3380 N N . VAL B 1 37 ? 36.520 12.956 14.835 1.00 26.78 57 VAL B N 1
ATOM 3381 C CA . VAL B 1 37 ? 35.814 13.203 16.090 1.00 16.95 57 VAL B CA 1
ATOM 3382 C C . VAL B 1 37 ? 35.446 14.680 16.157 1.00 37.87 57 VAL B C 1
ATOM 3383 O O . VAL B 1 37 ? 36.271 15.551 15.862 1.00 26.19 57 VAL B O 1
ATOM 3387 N N . ALA B 1 38 ? 34.197 14.958 16.524 1.00 33.78 58 ALA B N 1
ATOM 3388 C CA . ALA B 1 38 ? 33.708 16.317 16.697 1.00 33.03 58 ALA B CA 1
ATOM 3389 C C . ALA B 1 38 ? 33.004 16.423 18.041 1.00 38.99 58 ALA B C 1
ATOM 3390 O O . ALA B 1 38 ? 32.443 15.446 18.543 1.00 51.36 58 ALA B O 1
ATOM 3392 N N . THR B 1 39 ? 33.050 17.615 18.630 1.00 38.60 59 THR B N 1
ATOM 3393 C CA . THR B 1 39 ? 32.443 17.866 19.930 1.00 44.80 59 THR B CA 1
ATOM 3394 C C . THR B 1 39 ? 31.556 19.100 19.847 1.00 58.33 59 THR B C 1
ATOM 3395 O O . THR B 1 39 ? 31.742 19.967 18.987 1.00 53.35 59 THR B O 1
ATOM 3399 N N . LYS B 1 40 ? 30.585 19.172 20.757 1.00 64.65 60 LYS B N 1
ATOM 3400 C CA . LYS B 1 40 ? 29.597 20.238 20.726 1.00 65.00 60 LYS B CA 1
ATOM 3401 C C . LYS B 1 40 ? 29.155 20.582 22.141 1.00 56.33 60 LYS B C 1
ATOM 3402 O O . LYS B 1 40 ? 28.886 19.690 22.951 1.00 61.14 60 LYS B O 1
ATOM 3408 N N . GLY B 1 41 ? 29.081 21.882 22.422 1.00 45.78 61 GLY B N 1
ATOM 3409 C CA . GLY B 1 41 ? 28.473 22.367 23.643 1.00 45.94 61 GLY B CA 1
ATOM 3410 C C . GLY B 1 41 ? 29.325 22.171 24.885 1.00 50.81 61 GLY B C 1
ATOM 3411 O O . GLY B 1 41 ? 30.406 21.579 24.869 1.00 49.99 61 GLY B O 1
ATOM 3412 N N . LEU B 1 42 ? 28.801 22.694 25.992 1.00 43.89 62 LEU B N 1
ATOM 3413 C CA . LEU B 1 42 ? 29.442 22.599 27.303 1.00 35.25 62 LEU B CA 1
ATOM 3414 C C . LEU B 1 42 ? 29.450 21.141 27.743 1.00 43.45 62 LEU B C 1
ATOM 3415 O O . LEU B 1 42 ? 28.469 20.639 28.295 1.00 55.60 62 LEU B O 1
ATOM 3420 N N . ASN B 1 43 ? 30.565 20.458 27.506 1.00 47.09 63 ASN B N 1
ATOM 3421 C CA . ASN B 1 43 ? 30.686 19.038 27.799 1.00 49.18 63 ASN B CA 1
ATOM 3422 C C . ASN B 1 43 ? 31.707 18.723 28.883 1.00 41.40 63 ASN B C 1
ATOM 3423 O O . ASN B 1 43 ? 31.907 17.543 29.194 1.00 44.91 63 ASN B O 1
ATOM 3428 N N . PHE B 1 44 ? 32.357 19.729 29.463 1.00 33.86 64 PHE B N 1
ATOM 3429 C CA . PHE B 1 44 ? 33.389 19.518 30.469 1.00 41.31 64 PHE B CA 1
ATOM 3430 C C . PHE B 1 44 ? 33.036 20.326 31.707 1.00 45.43 64 PHE B C 1
ATOM 3431 O O . PHE B 1 44 ? 32.654 21.494 31.599 1.00 54.68 64 PHE B O 1
ATOM 3439 N N . HIS B 1 45 ? 33.154 19.704 32.878 1.00 44.97 65 HIS B N 1
ATOM 3440 C CA . HIS B 1 45 ? 32.773 20.326 34.140 1.00 45.90 65 HIS B CA 1
ATOM 3441 C C . HIS B 1 45 ? 33.908 20.152 35.134 1.00 44.13 65 HIS B C 1
ATOM 3442 O O . HIS B 1 45 ? 34.329 19.022 35.410 1.00 41.68 65 HIS B O 1
ATOM 3449 N N . ILE B 1 46 ? 34.399 21.269 35.666 1.00 32.27 66 ILE B N 1
ATOM 3450 C CA . ILE B 1 46 ? 35.519 21.286 36.598 1.00 27.66 66 ILE B CA 1
ATOM 3451 C C . ILE B 1 46 ? 35.028 21.823 37.933 1.00 33.13 66 ILE B C 1
ATOM 3452 O O . ILE B 1 46 ? 34.440 22.910 37.992 1.00 46.25 66 ILE B O 1
ATOM 3457 N N . GLY B 1 47 ? 35.272 21.067 38.995 1.00 31.82 67 GLY B N 1
ATOM 3458 C CA . GLY B 1 47 ? 34.950 21.514 40.333 1.00 29.90 67 GLY B CA 1
ATOM 3459 C C . GLY B 1 47 ? 36.135 21.340 41.257 1.00 33.94 67 GLY B C 1
ATOM 3460 O O . GLY B 1 47 ? 36.992 20.482 41.051 1.00 41.64 67 GLY B O 1
ATOM 3461 N N . TYR B 1 48 ? 36.183 22.187 42.280 1.00 34.86 68 TYR B N 1
ATOM 3462 C CA . TYR B 1 48 ? 37.186 22.042 43.321 1.00 48.86 68 TYR B CA 1
ATOM 3463 C C . TYR B 1 48 ? 36.611 22.570 44.622 1.00 53.27 68 TYR B C 1
ATOM 3464 O O . TYR B 1 48 ? 35.680 23.383 44.628 1.00 62.61 68 TYR B O 1
ATOM 3473 N N . ARG B 1 49 ? 37.193 22.105 45.728 1.00 45.55 69 ARG B N 1
ATOM 3474 C CA . ARG B 1 49 ? 36.720 22.443 47.064 1.00 47.24 69 ARG B CA 1
ATOM 3475 C C . ARG B 1 49 ? 37.686 21.867 48.103 1.00 41.25 69 ARG B C 1
ATOM 3476 O O . ARG B 1 49 ? 38.131 20.726 47.974 1.00 51.77 69 ARG B O 1
ATOM 3484 N N . ALA B 1 50 ? 38.032 22.662 49.119 1.00 33.29 70 ALA B N 1
ATOM 3485 C CA . ALA B 1 50 ? 39.018 22.237 50.103 1.00 32.26 70 ALA B CA 1
ATOM 3486 C C . ALA B 1 50 ? 38.756 22.955 51.415 1.00 32.94 70 ALA B C 1
ATOM 3487 O O . ALA B 1 50 ? 37.997 23.931 51.477 1.00 35.80 70 ALA B O 1
ATOM 3489 N N . VAL B 1 51 ? 39.424 22.472 52.460 1.00 38.84 71 VAL B N 1
ATOM 3490 C CA . VAL B 1 51 ? 39.143 22.822 53.848 1.00 33.77 71 VAL B CA 1
ATOM 3491 C C . VAL B 1 51 ? 40.413 23.391 54.461 1.00 34.18 71 VAL B C 1
ATOM 3492 O O . VAL B 1 51 ? 41.455 22.727 54.451 1.00 38.28 71 VAL B O 1
ATOM 3496 N N . TRP B 1 52 ? 40.338 24.601 55.010 1.00 36.76 72 TRP B N 1
ATOM 3497 C CA . TRP B 1 52 ? 41.398 25.093 55.885 1.00 29.32 72 TRP B CA 1
ATOM 3498 C C . TRP B 1 52 ? 40.957 24.884 57.327 1.00 32.44 72 TRP B C 1
ATOM 3499 O O . TRP B 1 52 ? 39.978 25.494 57.774 1.00 43.90 72 TRP B O 1
ATOM 3510 N N . ARG B 1 53 ? 41.683 24.032 58.051 1.00 41.18 73 ARG B N 1
ATOM 3511 C CA . ARG B 1 53 ? 41.340 23.670 59.426 1.00 50.48 73 ARG B CA 1
ATOM 3512 C C . ARG B 1 53 ? 42.551 23.911 60.321 1.00 38.16 73 ARG B C 1
ATOM 3513 O O . ARG B 1 53 ? 43.506 23.129 60.304 1.00 48.34 73 ARG B O 1
ATOM 3521 N N . GLY B 1 54 ? 42.510 24.989 61.100 1.00 36.69 74 GLY B N 1
ATOM 3522 C CA . GLY B 1 54 ? 43.537 25.245 62.091 1.00 30.32 74 GLY B CA 1
ATOM 3523 C C . GLY B 1 54 ? 43.042 24.921 63.485 1.00 36.03 74 GLY B C 1
ATOM 3524 O O . GLY B 1 54 ? 42.189 25.638 64.023 1.00 44.25 74 GLY B O 1
ATOM 3525 N N . TYR B 1 55 ? 43.537 23.830 64.072 1.00 45.48 75 TYR B N 1
ATOM 3526 C CA . TYR B 1 55 ? 43.023 23.315 65.339 1.00 49.20 75 TYR B CA 1
ATOM 3527 C C . TYR B 1 55 ? 44.103 23.443 66.404 1.00 58.13 75 TYR B C 1
ATOM 3528 O O . TYR B 1 55 ? 45.095 22.709 66.383 1.00 47.39 75 TYR B O 1
ATOM 3537 N N . CYS B 1 56 ? 43.893 24.355 67.348 1.00 62.53 76 CYS B N 1
ATOM 3538 C CA . CYS B 1 56 ? 44.896 24.706 68.338 1.00 51.31 76 CYS B CA 1
ATOM 3539 C C . CYS B 1 56 ? 44.415 24.359 69.741 1.00 48.42 76 CYS B C 1
ATOM 3540 O O . CYS B 1 56 ? 43.218 24.180 69.989 1.00 38.49 76 CYS B O 1
ATOM 3543 N N . TYR B 1 57 ? 45.375 24.270 70.660 1.00 38.95 77 TYR B N 1
ATOM 3544 C CA . TYR B 1 57 ? 45.101 24.070 72.075 1.00 36.21 77 TYR B CA 1
ATOM 3545 C C . TYR B 1 57 ? 46.050 24.933 72.890 1.00 41.24 77 TYR B C 1
ATOM 3546 O O . TYR B 1 57 ? 47.262 24.938 72.643 1.00 37.95 77 TYR B O 1
ATOM 3555 N N . ASN B 1 58 ? 45.490 25.656 73.857 1.00 39.65 78 ASN B N 1
ATOM 3556 C CA . ASN B 1 58 ? 46.244 26.486 74.785 1.00 36.95 78 ASN B CA 1
ATOM 3557 C C . ASN B 1 58 ? 46.152 25.858 76.169 1.00 36.77 78 ASN B C 1
ATOM 3558 O O . ASN B 1 58 ? 45.051 25.709 76.719 1.00 40.61 78 ASN B O 1
ATOM 3563 N N . GLY B 1 59 ? 47.304 25.485 76.720 1.00 31.65 79 GLY B N 1
ATOM 3564 C CA . GLY B 1 59 ? 47.381 24.895 78.041 1.00 31.24 79 GLY B CA 1
ATOM 3565 C C . GLY B 1 59 ? 48.630 25.318 78.786 1.00 30.50 79 GLY B C 1
ATOM 3566 O O . GLY B 1 59 ? 48.967 24.749 79.828 1.00 53.83 79 GLY B O 1
ATOM 3567 N N . GLY B 1 60 ? 49.326 26.318 78.258 1.00 29.59 80 GLY B N 1
ATOM 3568 C CA . GLY B 1 60 ? 50.513 26.846 78.892 1.00 47.06 80 GLY B CA 1
ATOM 3569 C C . GLY B 1 60 ? 51.789 26.329 78.247 1.00 29.20 80 GLY B C 1
ATOM 3570 O O . GLY B 1 60 ? 51.818 25.284 77.593 1.00 26.76 80 GLY B O 1
ATOM 3571 N N . SER B 1 61 ? 52.870 27.088 78.448 1.00 30.43 81 SER B N 1
ATOM 3572 C CA . SER B 1 61 ? 54.172 26.707 77.913 1.00 30.24 81 SER B CA 1
ATOM 3573 C C . SER B 1 61 ? 54.664 25.381 78.478 1.00 40.28 81 SER B C 1
ATOM 3574 O O . SER B 1 61 ? 55.529 24.742 77.868 1.00 52.39 81 SER B O 1
ATOM 3577 N N . LEU B 1 62 ? 54.135 24.957 79.626 1.00 43.38 82 LEU B N 1
ATOM 3578 C CA . LEU B 1 62 ? 54.579 23.717 80.253 1.00 55.63 82 LEU B CA 1
ATOM 3579 C C . LEU B 1 62 ? 53.873 22.499 79.674 1.00 53.88 82 LEU B C 1
ATOM 3580 O O . LEU B 1 62 ? 54.415 21.389 79.726 1.00 56.11 82 LEU B O 1
ATOM 3585 N N . ASP B 1 63 ? 52.676 22.683 79.124 1.00 44.25 83 ASP B N 1
ATOM 3586 C CA . ASP B 1 63 ? 51.906 21.577 78.576 1.00 47.73 83 ASP B CA 1
ATOM 3587 C C . ASP B 1 63 ? 52.470 21.148 77.226 1.00 58.87 83 ASP B C 1
ATOM 3588 O O . ASP B 1 63 ? 52.781 21.983 76.371 1.00 57.44 83 ASP B O 1
ATOM 3593 N N . LYS B 1 64 ? 52.602 19.834 77.038 1.00 60.11 84 LYS B N 1
ATOM 3594 C CA . LYS B 1 64 ? 53.037 19.299 75.755 1.00 58.89 84 LYS B CA 1
ATOM 3595 C C . LYS B 1 64 ? 51.919 19.260 74.722 1.00 41.50 84 LYS B C 1
ATOM 3596 O O . LYS B 1 64 ? 52.198 19.014 73.545 1.00 48.82 84 LYS B O 1
ATOM 3602 N N . ASN B 1 65 ? 50.672 19.494 75.131 1.00 34.12 85 ASN B N 1
ATOM 3603 C CA . ASN B 1 65 ? 49.544 19.562 74.211 1.00 35.94 85 ASN B CA 1
ATOM 3604 C C . ASN B 1 65 ? 49.335 20.955 73.629 1.00 34.25 85 ASN B C 1
ATOM 3605 O O . ASN B 1 65 ? 48.555 21.104 72.682 1.00 52.56 85 ASN B O 1
ATOM 3610 N N . THR B 1 66 ? 50.002 21.970 74.171 1.00 34.67 86 THR B N 1
ATOM 3611 C CA . THR B 1 66 ? 49.869 23.325 73.654 1.00 34.06 86 THR B CA 1
ATOM 3612 C C . THR B 1 66 ? 50.472 23.415 72.259 1.00 46.31 86 THR B C 1
ATOM 3613 O O . THR B 1 66 ? 51.568 22.904 72.013 1.00 46.78 86 THR B O 1
ATOM 3617 N N . GLY B 1 67 ? 49.757 24.057 71.343 1.00 49.31 87 GLY B N 1
ATOM 3618 C CA . GLY B 1 67 ? 50.247 24.244 69.998 1.00 43.63 87 GLY B CA 1
ATOM 3619 C C . GLY B 1 67 ? 49.111 24.160 69.009 1.00 47.99 87 GLY B C 1
ATOM 3620 O O . GLY B 1 67 ? 47.940 24.146 69.381 1.00 56.03 87 GLY B O 1
ATOM 3621 N N . CYS B 1 68 ? 49.460 24.092 67.727 1.00 31.74 88 CYS B N 1
ATOM 3622 C CA . CYS B 1 68 ? 48.470 24.082 66.660 1.00 29.54 88 CYS B CA 1
ATOM 3623 C C . CYS B 1 68 ? 48.756 22.952 65.685 1.00 27.85 88 CYS B C 1
ATOM 3624 O O . CYS B 1 68 ? 49.905 22.752 65.276 1.00 24.95 88 CYS B O 1
ATOM 3627 N N . TYR B 1 69 ? 47.707 22.214 65.329 1.00 38.18 89 TYR B N 1
ATOM 3628 C CA . TYR B 1 69 ? 47.703 21.274 64.214 1.00 31.90 89 TYR B CA 1
ATOM 3629 C C . TYR B 1 69 ? 46.836 21.882 63.118 1.00 32.16 89 TYR B C 1
ATOM 3630 O O . TYR B 1 69 ? 45.609 21.943 63.253 1.00 38.48 89 TYR B O 1
ATOM 3639 N N . ASN B 1 70 ? 47.471 22.343 62.046 1.00 23.71 90 ASN B N 1
ATOM 3640 C CA . ASN B 1 70 ? 46.784 23.013 60.952 1.00 19.91 90 ASN B CA 1
ATOM 3641 C C . ASN B 1 70 ? 46.925 22.191 59.681 1.00 42.79 90 ASN B C 1
ATOM 3642 O O . ASN B 1 70 ? 48.017 21.709 59.364 1.00 54.06 90 ASN B O 1
ATOM 3647 N N . ASP B 1 71 ? 45.821 22.043 58.950 1.00 38.07 91 ASP B N 1
ATOM 3648 C CA . ASP B 1 71 ? 45.787 21.215 57.754 1.00 43.82 91 ASP B CA 1
ATOM 3649 C C . ASP B 1 71 ? 44.965 21.890 56.665 1.00 51.03 91 ASP B C 1
ATOM 3650 O O . ASP B 1 71 ? 44.021 22.638 56.943 1.00 50.92 91 ASP B O 1
ATOM 3655 N N . LEU B 1 72 ? 45.343 21.609 55.417 1.00 41.24 92 LEU B N 1
ATOM 3656 C CA . LEU B 1 72 ? 44.562 21.951 54.231 1.00 29.98 92 LEU B CA 1
ATOM 3657 C C . LEU B 1 72 ? 44.076 20.631 53.638 1.00 42.57 92 LEU B C 1
ATOM 3658 O O . LEU B 1 72 ? 44.826 19.933 52.949 1.00 56.21 92 LEU B O 1
ATOM 3663 N N . ILE B 1 73 ? 42.823 20.295 53.919 1.00 41.56 93 ILE B N 1
ATOM 3664 C CA . ILE B 1 73 ? 42.255 18.996 53.574 1.00 43.66 93 ILE B CA 1
ATOM 3665 C C . ILE B 1 73 ? 41.631 19.102 52.186 1.00 50.46 93 ILE B C 1
ATOM 3666 O O . ILE B 1 73 ? 40.689 19.890 52.005 1.00 69.20 93 ILE B O 1
ATOM 3671 N N . PRO B 1 74 ? 42.112 18.350 51.199 1.00 35.25 94 PRO B N 1
ATOM 3672 C CA . PRO B 1 74 ? 41.397 18.275 49.922 1.00 38.42 94 PRO B CA 1
ATOM 3673 C C . PRO B 1 74 ? 40.169 17.389 50.058 1.00 54.18 94 PRO B C 1
ATOM 3674 O O . PRO B 1 74 ? 40.211 16.326 50.683 1.00 53.36 94 PRO B O 1
ATOM 3678 N N . LYS B 1 75 ? 39.049 17.855 49.490 1.00 51.30 95 LYS B N 1
ATOM 3679 C CA . LYS B 1 75 ? 37.816 17.074 49.431 1.00 52.62 95 LYS B CA 1
ATOM 3680 C C . LYS B 1 75 ? 37.163 17.331 48.069 1.00 51.04 95 LYS B C 1
ATOM 3681 O O . LYS B 1 75 ? 36.150 18.020 47.951 1.00 51.45 95 LYS B O 1
ATOM 3687 N N . SER B 1 76 ? 37.759 16.765 47.027 1.00 46.67 96 SER B N 1
ATOM 3688 C CA . SER B 1 76 ? 37.234 16.939 45.681 1.00 45.60 96 SER B CA 1
ATOM 3689 C C . SER B 1 76 ? 35.795 16.433 45.606 1.00 50.74 96 SER B C 1
ATOM 3690 O O . SER B 1 76 ? 35.446 15.448 46.269 1.00 53.75 96 SER B O 1
ATOM 3693 N N . PRO B 1 77 ? 34.937 17.077 44.821 1.00 50.37 97 PRO B N 1
ATOM 3694 C CA . PRO B 1 77 ? 33.538 16.646 44.745 1.00 55.75 97 PRO B CA 1
ATOM 3695 C C . PRO B 1 77 ? 33.408 15.297 44.056 1.00 62.67 97 PRO B C 1
ATOM 3696 O O . PRO B 1 77 ? 34.270 14.868 43.287 1.00 71.18 97 PRO B O 1
ATOM 3700 N N . THR B 1 78 ? 32.301 14.623 44.348 1.00 60.95 98 THR B N 1
ATOM 3701 C CA . THR B 1 78 ? 31.992 13.383 43.660 1.00 57.51 98 THR B CA 1
ATOM 3702 C C . THR B 1 78 ? 31.309 13.676 42.328 1.00 62.76 98 THR B C 1
ATOM 3703 O O . THR B 1 78 ? 30.828 14.784 42.077 1.00 61.72 98 THR B O 1
ATOM 3707 N N . GLU B 1 79 ? 31.287 12.659 41.463 1.00 73.60 99 GLU B N 1
ATOM 3708 C CA . GLU B 1 79 ? 30.564 12.763 40.200 1.00 64.56 99 GLU B CA 1
ATOM 3709 C C . GLU B 1 79 ? 29.119 13.192 40.432 1.00 59.52 99 GLU B C 1
ATOM 3710 O O . GLU B 1 79 ? 28.596 14.061 39.722 1.00 53.05 99 GLU B O 1
ATOM 3716 N N . SER B 1 80 ? 28.470 12.602 41.437 1.00 63.72 100 SER B N 1
ATOM 3717 C CA . SER B 1 80 ? 27.130 13.029 41.829 1.00 56.84 100 SER B CA 1
ATOM 3718 C C . SER B 1 80 ? 27.111 14.510 42.194 1.00 52.67 100 SER B C 1
ATOM 3719 O O . SER B 1 80 ? 26.364 15.306 41.607 1.00 55.05 100 SER B O 1
ATOM 3722 N N . GLU B 1 81 ? 27.942 14.900 43.163 1.00 59.26 101 GLU B N 1
ATOM 3723 C CA . GLU B 1 81 ? 27.949 16.278 43.641 1.00 60.35 101 GLU B CA 1
ATOM 3724 C C . GLU B 1 81 ? 28.372 17.247 42.543 1.00 56.59 101 GLU B C 1
ATOM 3725 O O . GLU B 1 81 ? 27.798 18.334 42.409 1.00 54.39 101 GLU B O 1
ATOM 3731 N N . LEU B 1 82 ? 29.373 16.870 41.743 1.00 64.76 102 LEU B N 1
ATOM 3732 C CA . LEU B 1 82 ? 29.818 17.740 40.657 1.00 57.32 102 LEU B CA 1
ATOM 3733 C C . LEU B 1 82 ? 28.735 17.923 39.600 1.00 61.24 102 LEU B C 1
ATOM 3734 O O . LEU B 1 82 ? 28.623 19.004 39.011 1.00 55.60 102 LEU B O 1
ATOM 3739 N N . ARG B 1 83 ? 27.936 16.885 39.341 1.00 66.21 103 ARG B N 1
ATOM 3740 C CA . ARG B 1 83 ? 26.809 17.024 38.421 1.00 62.51 103 ARG B CA 1
ATOM 3741 C C . ARG B 1 83 ? 25.746 17.959 38.995 1.00 63.64 103 ARG B C 1
ATOM 3742 O O . ARG B 1 83 ? 25.263 18.874 38.309 1.00 62.80 103 ARG B O 1
ATOM 3750 N N . THR B 1 84 ? 25.380 17.745 40.265 1.00 75.57 104 THR B N 1
ATOM 3751 C CA . THR B 1 84 ? 24.426 18.634 40.925 1.00 72.22 104 THR B CA 1
ATOM 3752 C C . THR B 1 84 ? 24.893 20.084 40.869 1.00 71.53 104 THR B C 1
ATOM 3753 O O . THR B 1 84 ? 24.084 20.997 40.659 1.00 63.67 104 THR B O 1
ATOM 3757 N N . TRP B 1 85 ? 26.194 20.315 41.056 1.00 73.75 105 TRP B N 1
ATOM 3758 C CA . TRP B 1 85 ? 26.746 21.652 40.861 1.00 66.81 105 TRP B CA 1
ATOM 3759 C C . TRP B 1 85 ? 26.572 22.109 39.421 1.00 66.91 105 TRP B C 1
ATOM 3760 O O . TRP B 1 85 ? 26.222 23.267 39.166 1.00 56.50 105 TRP B O 1
ATOM 3771 N N . SER B 1 86 ? 26.824 21.210 38.465 1.00 88.40 106 SER B N 1
ATOM 3772 C CA . SER B 1 86 ? 26.760 21.577 37.054 1.00 90.86 106 SER B CA 1
ATOM 3773 C C . SER B 1 86 ? 25.383 22.106 36.681 1.00 77.94 106 SER B C 1
ATOM 3774 O O . SER B 1 86 ? 25.267 23.060 35.904 1.00 83.45 106 SER B O 1
ATOM 3777 N N . LYS B 1 87 ? 24.325 21.503 37.227 1.00 69.04 107 LYS B N 1
ATOM 3778 C CA . LYS B 1 87 ? 22.989 22.018 36.946 1.00 60.50 107 LYS B CA 1
ATOM 3779 C C . LYS B 1 87 ? 22.630 23.200 37.838 1.00 57.31 107 LYS B C 1
ATOM 3780 O O . LYS B 1 87 ? 21.888 24.092 37.410 1.00 55.83 107 LYS B O 1
ATOM 3786 N N . SER B 1 88 ? 23.145 23.229 39.068 1.00 61.36 108 SER B N 1
ATOM 3787 C CA . SER B 1 88 ? 22.831 24.305 39.999 1.00 54.68 108 SER B CA 1
ATOM 3788 C C . SER B 1 88 ? 23.700 25.537 39.794 1.00 60.67 108 SER B C 1
ATOM 3789 O O . SER B 1 88 ? 23.317 26.625 40.240 1.00 65.70 108 SER B O 1
ATOM 3792 N N . GLN B 1 89 ? 24.853 25.389 39.138 1.00 68.95 109 GLN B N 1
ATOM 3793 C CA . GLN B 1 89 ? 25.835 26.465 38.984 1.00 61.26 109 GLN B CA 1
ATOM 3794 C C . GLN B 1 89 ? 26.290 27.010 40.335 1.00 58.95 109 GLN B C 1
ATOM 3795 O O . GLN B 1 89 ? 26.633 28.188 40.460 1.00 49.66 109 GLN B O 1
ATOM 3801 N N . LYS B 1 90 ? 26.298 26.152 41.355 1.00 68.46 110 LYS B N 1
ATOM 3802 C CA . LYS B 1 90 ? 26.726 26.526 42.697 1.00 71.01 110 LYS B CA 1
ATOM 3803 C C . LYS B 1 90 ? 27.490 25.368 43.319 1.00 66.69 110 LYS B C 1
ATOM 3804 O O . LYS B 1 90 ? 27.048 24.219 43.239 1.00 62.95 110 LYS B O 1
ATOM 3810 N N . CYS B 1 91 ? 28.629 25.673 43.940 1.00 60.80 111 CYS B N 1
ATOM 3811 C CA . CYS B 1 91 ? 29.433 24.670 44.627 1.00 59.47 111 CYS B CA 1
ATOM 3812 C C . CYS B 1 91 ? 29.067 24.654 46.106 1.00 63.99 111 CYS B C 1
ATOM 3813 O O . CYS B 1 91 ? 29.123 25.687 46.778 1.00 54.45 111 CYS B O 1
ATOM 3816 N N . CYS B 1 92 ? 28.686 23.486 46.608 1.00 71.40 112 CYS B N 1
ATOM 3817 C CA . CYS B 1 92 ? 28.242 23.357 47.987 1.00 73.11 112 CYS B CA 1
ATOM 3818 C C . CYS B 1 92 ? 29.408 22.956 48.883 1.00 72.09 112 CYS B C 1
ATOM 3819 O O . CYS B 1 92 ? 30.389 22.360 48.433 1.00 65.98 112 CYS B O 1
ATOM 3822 N N . THR B 1 93 ? 29.286 23.288 50.165 1.00 73.05 113 THR B N 1
ATOM 3823 C CA . THR B 1 93 ? 30.415 23.257 51.084 1.00 75.93 113 THR B CA 1
ATOM 3824 C C . THR B 1 93 ? 29.886 23.152 52.508 1.00 71.79 113 THR B C 1
ATOM 3825 O O . THR B 1 93 ? 28.690 23.325 52.765 1.00 80.26 113 THR B O 1
ATOM 3829 N N . GLY B 1 94 ? 30.802 22.872 53.434 1.00 62.01 114 GLY B N 1
ATOM 3830 C CA . GLY B 1 94 ? 30.478 22.772 54.836 1.00 53.38 114 GLY B CA 1
ATOM 3831 C C . GLY B 1 94 ? 30.543 24.109 55.547 1.00 50.06 114 GLY B C 1
ATOM 3832 O O . GLY B 1 94 ? 30.615 25.172 54.921 1.00 53.96 114 GLY B O 1
ATOM 3833 N N . PRO B 1 95 ? 30.512 24.083 56.875 1.00 46.81 115 PRO B N 1
ATOM 3834 C CA . PRO B 1 95 ? 30.425 25.334 57.634 1.00 48.15 115 PRO B CA 1
ATOM 3835 C C . PRO B 1 95 ? 31.790 25.948 57.895 1.00 51.39 115 PRO B C 1
ATOM 3836 O O . PRO B 1 95 ? 32.781 25.246 58.108 1.00 50.34 115 PRO B O 1
ATOM 3840 N N . ASP B 1 96 ? 31.829 27.281 57.875 1.00 46.04 116 ASP B N 1
ATOM 3841 C CA . ASP B 1 96 ? 33.014 28.036 58.262 1.00 43.40 116 ASP B CA 1
ATOM 3842 C C . ASP B 1 96 ? 32.959 28.376 59.747 1.00 45.37 116 ASP B C 1
ATOM 3843 O O . ASP B 1 96 ? 31.903 28.733 60.276 1.00 50.99 116 ASP B O 1
ATOM 3848 N N . ALA B 1 97 ? 34.107 28.268 60.415 1.00 44.78 117 ALA B N 1
ATOM 3849 C CA . ALA B 1 97 ? 34.207 28.526 61.847 1.00 43.18 117 ALA B CA 1
ATOM 3850 C C . ALA B 1 97 ? 35.368 29.474 62.104 1.00 40.66 117 ALA B C 1
ATOM 3851 O O . ALA B 1 97 ? 36.521 29.139 61.813 1.00 52.51 117 ALA B O 1
ATOM 3853 N N . VAL B 1 98 ? 35.064 30.648 62.649 1.00 41.84 118 VAL B N 1
ATOM 3854 C CA . VAL B 1 98 ? 36.068 31.641 63.012 1.00 45.95 118 VAL B CA 1
ATOM 3855 C C . VAL B 1 98 ? 36.048 31.799 64.525 1.00 47.56 118 VAL B C 1
ATOM 3856 O O . VAL B 1 98 ? 35.013 32.151 65.105 1.00 61.93 118 VAL B O 1
ATOM 3860 N N . ASP B 1 99 ? 37.191 31.535 65.161 1.00 45.46 119 ASP B N 1
ATOM 3861 C CA . ASP B 1 99 ? 37.364 31.718 66.603 1.00 49.42 119 ASP B CA 1
ATOM 3862 C C . ASP B 1 99 ? 36.322 30.924 67.393 1.00 54.52 119 ASP B C 1
ATOM 3863 O O . ASP B 1 99 ? 35.638 31.448 68.274 1.00 58.91 119 ASP B O 1
ATOM 3868 N N . ALA B 1 100 ? 36.200 29.641 67.061 1.00 63.64 120 ALA B N 1
ATOM 3869 C CA . ALA B 1 100 ? 35.304 28.732 67.773 1.00 68.59 120 ALA B CA 1
ATOM 3870 C C . ALA B 1 100 ? 36.120 28.031 68.851 1.00 71.70 120 ALA B C 1
ATOM 3871 O O . ALA B 1 100 ? 36.872 27.096 68.569 1.00 76.79 120 ALA B O 1
ATOM 3873 N N . TRP B 1 101 ? 35.978 28.489 70.092 1.00 80.83 121 TRP B N 1
ATOM 3874 C CA . TRP B 1 101 ? 36.768 27.981 71.202 1.00 77.93 121 TRP B CA 1
ATOM 3875 C C . TRP B 1 101 ? 35.864 27.365 72.262 1.00 72.25 121 TRP B C 1
ATOM 3876 O O . TRP B 1 101 ? 34.679 27.693 72.371 1.00 81.65 121 TRP B O 1
ATOM 3887 N N . GLY B 1 102 ? 36.443 26.473 73.042 1.00 60.15 122 GLY B N 1
ATOM 3888 C CA . GLY B 1 102 ? 35.692 25.727 74.048 1.00 57.73 122 GLY B CA 1
ATOM 3889 C C . GLY B 1 102 ? 35.104 24.452 73.456 1.00 67.82 122 GLY B C 1
ATOM 3890 O O . GLY B 1 102 ? 35.837 23.631 72.905 1.00 61.74 122 GLY B O 1
ATOM 3891 N N . SER B 1 103 ? 33.785 24.297 73.573 1.00 74.51 123 SER B N 1
ATOM 3892 C CA . SER B 1 103 ? 33.108 23.150 72.984 1.00 74.83 123 SER B CA 1
ATOM 3893 C C . SER B 1 103 ? 32.637 23.412 71.561 1.00 57.81 123 SER B C 1
ATOM 3894 O O . SER B 1 103 ? 32.311 22.457 70.847 1.00 70.15 123 SER B O 1
ATOM 3897 N N . ASP B 1 104 ? 32.587 24.678 71.135 1.00 52.29 124 ASP B N 1
ATOM 3898 C CA . ASP B 1 104 ? 32.426 24.967 69.714 1.00 56.45 124 ASP B CA 1
ATOM 3899 C C . ASP B 1 104 ? 33.571 24.376 68.903 1.00 49.62 124 ASP B C 1
ATOM 3900 O O . ASP B 1 104 ? 33.384 23.999 67.741 1.00 54.00 124 ASP B O 1
ATOM 3905 N N . ALA B 1 105 ? 34.754 24.264 69.513 1.00 52.99 125 ALA B N 1
ATOM 3906 C CA . ALA B 1 105 ? 35.985 23.912 68.815 1.00 57.97 125 ALA B CA 1
ATOM 3907 C C . ALA B 1 105 ? 35.984 22.503 68.237 1.00 70.77 125 ALA B C 1
ATOM 3908 O O . ALA B 1 105 ? 36.902 22.171 67.481 1.00 79.26 125 ALA B O 1
ATOM 3910 N N . ARG B 1 106 ? 35.005 21.666 68.565 1.00 78.23 126 ARG B N 1
ATOM 3911 C CA . ARG B 1 106 ? 34.932 20.349 67.948 1.00 89.67 126 ARG B CA 1
ATOM 3912 C C . ARG B 1 106 ? 34.100 20.339 66.671 1.00 84.70 126 ARG B C 1
ATOM 3913 O O . ARG B 1 106 ? 33.969 19.280 66.045 1.00 82.83 126 ARG B O 1
ATOM 3921 N N . ILE B 1 107 ? 33.557 21.490 66.255 1.00 72.14 127 ILE B N 1
ATOM 3922 C CA . ILE B 1 107 ? 33.014 21.600 64.903 1.00 60.31 127 ILE B CA 1
ATOM 3923 C C . ILE B 1 107 ? 34.085 21.251 63.880 1.00 50.09 127 ILE B C 1
ATOM 3924 O O . ILE B 1 107 ? 33.778 20.807 62.766 1.00 52.14 127 ILE B O 1
ATOM 3929 N N . CYS B 1 108 ? 35.357 21.429 64.246 1.00 45.65 128 CYS B N 1
ATOM 3930 C CA . CYS B 1 108 ? 36.470 21.079 63.375 1.00 52.96 128 CYS B CA 1
ATOM 3931 C C . CYS B 1 108 ? 36.543 19.587 63.084 1.00 57.26 128 CYS B C 1
ATOM 3932 O O . CYS B 1 108 ? 37.236 19.186 62.141 1.00 73.40 128 CYS B O 1
ATOM 3935 N N . TRP B 1 109 ? 35.859 18.751 63.869 1.00 55.51 129 TRP B N 1
ATOM 3936 C CA . TRP B 1 109 ? 35.964 17.306 63.702 1.00 62.56 129 TRP B CA 1
ATOM 3937 C C . TRP B 1 109 ? 34.596 16.637 63.639 1.00 67.02 129 TRP B C 1
ATOM 3938 O O . TRP B 1 109 ? 34.493 15.426 63.864 1.00 70.17 129 TRP B O 1
ATOM 3949 N N . ALA B 1 110 ? 33.548 17.398 63.341 1.00 55.82 130 ALA B N 1
ATOM 3950 C CA . ALA B 1 110 ? 32.228 16.837 63.099 1.00 52.31 130 ALA B CA 1
ATOM 3951 C C . ALA B 1 110 ? 32.067 16.544 61.615 1.00 69.36 130 ALA B C 1
ATOM 3952 O O . ALA B 1 110 ? 32.461 17.349 60.767 1.00 75.99 130 ALA B O 1
ATOM 3954 N N . GLU B 1 111 ? 31.499 15.379 61.307 1.00 72.32 131 GLU B N 1
ATOM 3955 C CA . GLU B 1 111 ? 31.264 15.005 59.918 1.00 72.76 131 GLU B CA 1
ATOM 3956 C C . GLU B 1 111 ? 30.282 15.982 59.283 1.00 73.42 131 GLU B C 1
ATOM 3957 O O . GLU B 1 111 ? 29.064 15.825 59.417 1.00 75.41 131 GLU B O 1
ATOM 3963 N N . TRP B 1 112 ? 30.806 16.995 58.598 1.00 67.13 132 TRP B N 1
ATOM 3964 C CA . TRP B 1 112 ? 29.969 18.065 58.079 1.00 67.00 132 TRP B CA 1
ATOM 3965 C C . TRP B 1 112 ? 29.132 17.588 56.898 1.00 83.04 132 TRP B C 1
ATOM 3966 O O . TRP B 1 112 ? 29.529 16.697 56.141 1.00 82.29 132 TRP B O 1
ATOM 3977 N N . LYS B 1 113 ? 27.962 18.198 56.745 1.00 89.53 133 LYS B N 1
ATOM 3978 C CA . LYS B 1 113 ? 27.147 18.042 55.550 1.00 93.01 133 LYS B CA 1
ATOM 3979 C C . LYS B 1 113 ? 27.374 19.240 54.641 1.00 89.57 133 LYS B C 1
ATOM 3980 O O . LYS B 1 113 ? 27.244 20.390 55.076 1.00 84.65 133 LYS B O 1
ATOM 3986 N N . MET B 1 114 ? 27.727 18.968 53.384 1.00 86.16 134 MET B N 1
ATOM 3987 C CA . MET B 1 114 ? 28.008 20.015 52.402 1.00 70.00 134 MET B CA 1
ATOM 3988 C C . MET B 1 114 ? 26.696 20.703 52.042 1.00 76.83 134 MET B C 1
ATOM 3989 O O . MET B 1 114 ? 26.096 20.467 50.989 1.00 85.26 134 MET B O 1
ATOM 3994 N N . GLU B 1 115 ? 26.245 21.580 52.938 1.00 80.61 135 GLU B N 1
ATOM 3995 C CA . GLU B 1 115 ? 24.938 22.215 52.819 1.00 84.26 135 GLU B CA 1
ATOM 3996 C C . GLU B 1 115 ? 24.984 23.579 52.140 1.00 90.68 135 GLU B C 1
ATOM 3997 O O . GLU B 1 115 ? 24.106 23.883 51.327 1.00 96.27 135 GLU B O 1
ATOM 4003 N N . LEU B 1 116 ? 25.980 24.408 52.445 1.00 91.25 136 LEU B N 1
ATOM 4004 C CA . LEU B 1 116 ? 25.990 25.805 52.015 1.00 90.68 136 LEU B CA 1
ATOM 4005 C C . LEU B 1 116 ? 26.616 25.918 50.628 1.00 83.43 136 LEU B C 1
ATOM 4006 O O . LEU B 1 116 ? 27.821 25.718 50.469 1.00 85.61 136 LEU B O 1
ATOM 4011 N N . CYS B 1 117 ? 25.812 26.269 49.631 1.00 73.68 137 CYS B N 1
ATOM 4012 C CA . CYS B 1 117 ? 26.292 26.370 48.262 1.00 67.91 137 CYS B CA 1
ATOM 4013 C C . CYS B 1 117 ? 26.526 27.832 47.884 1.00 62.01 137 CYS B C 1
ATOM 4014 O O . CYS B 1 117 ? 25.894 28.743 48.425 1.00 60.07 137 CYS B O 1
ATOM 4017 N N . HIS B 1 118 ? 27.465 28.044 46.959 1.00 48.59 138 HIS B N 1
ATOM 4018 C CA . HIS B 1 118 ? 27.938 29.376 46.607 1.00 53.50 138 HIS B CA 1
ATOM 4019 C C . HIS B 1 118 ? 28.087 29.495 45.098 1.00 61.12 138 HIS B C 1
ATOM 4020 O O . HIS B 1 118 ? 28.276 28.501 44.389 1.00 49.57 138 HIS B O 1
ATOM 4027 N N . THR B 1 119 ? 28.010 30.736 44.613 1.00 74.49 139 THR B N 1
ATOM 4028 C CA . THR B 1 119 ? 28.482 31.032 43.266 1.00 72.85 139 THR B CA 1
ATOM 4029 C C . THR B 1 119 ? 30.005 31.054 43.210 1.00 69.45 139 THR B C 1
ATOM 4030 O O . THR B 1 119 ? 30.592 30.723 42.174 1.00 62.04 139 THR B O 1
ATOM 4034 N N . ALA B 1 120 ? 30.652 31.431 44.312 1.00 70.76 140 ALA B N 1
ATOM 4035 C CA . ALA B 1 120 ? 32.103 31.424 44.445 1.00 72.01 140 ALA B CA 1
ATOM 4036 C C . ALA B 1 120 ? 32.438 31.506 45.927 1.00 69.15 140 ALA B C 1
ATOM 4037 O O . ALA B 1 120 ? 31.676 32.074 46.713 1.00 70.54 140 ALA B O 1
ATOM 4039 N N . LYS B 1 121 ? 33.579 30.929 46.304 1.00 61.57 141 LYS B N 1
ATOM 4040 C CA . LYS B 1 121 ? 33.967 30.886 47.713 1.00 43.74 141 LYS B CA 1
ATOM 4041 C C . LYS B 1 121 ? 35.457 30.607 47.818 1.00 47.13 141 LYS B C 1
ATOM 4042 O O . LYS B 1 121 ? 35.936 29.598 47.292 1.00 48.45 141 LYS B O 1
ATOM 4048 N N . GLU B 1 122 ? 36.182 31.491 48.501 1.00 50.18 142 GLU B N 1
ATOM 4049 C CA . GLU B 1 122 ? 37.597 31.315 48.789 1.00 40.73 142 GLU B CA 1
ATOM 4050 C C . GLU B 1 122 ? 37.797 31.254 50.299 1.00 42.42 142 GLU B C 1
ATOM 4051 O O . GLU B 1 122 ? 37.040 31.860 51.064 1.00 48.14 142 GLU B O 1
ATOM 4057 N N . LEU B 1 123 ? 38.816 30.513 50.727 1.00 40.78 143 LEU B N 1
ATOM 4058 C CA . LEU B 1 123 ? 39.057 30.316 52.148 1.00 40.21 143 LEU B CA 1
ATOM 4059 C C . LEU B 1 123 ? 39.950 31.418 52.714 1.00 37.95 143 LEU B C 1
ATOM 4060 O O . LEU B 1 123 ? 40.582 32.187 51.986 1.00 29.76 143 LEU B O 1
ATOM 4065 N N . LYS B 1 124 ? 39.998 31.478 54.042 1.00 33.83 144 LYS B N 1
ATOM 4066 C CA . LYS B 1 124 ? 40.864 32.393 54.769 1.00 35.03 144 LYS B CA 1
ATOM 4067 C C . LYS B 1 124 ? 41.733 31.604 55.736 1.00 32.88 144 LYS B C 1
ATOM 4068 O O . LYS B 1 124 ? 41.255 30.682 56.404 1.00 37.94 144 LYS B O 1
ATOM 4074 N N . LYS B 1 125 ? 43.012 31.971 55.808 1.00 27.19 145 LYS B N 1
ATOM 4075 C CA . LYS B 1 125 ? 43.971 31.268 56.659 1.00 33.74 145 LYS B CA 1
ATOM 4076 C C . LYS B 1 125 ? 43.853 31.794 58.092 1.00 38.71 145 LYS B C 1
ATOM 4077 O O . LYS B 1 125 ? 44.721 32.494 58.617 1.00 39.21 145 LYS B O 1
ATOM 4083 N N . TYR B 1 126 ? 42.739 31.435 58.726 1.00 32.18 146 TYR B N 1
ATOM 4084 C CA . TYR B 1 126 ? 42.465 31.852 60.095 1.00 30.26 146 TYR B CA 1
ATOM 4085 C C . TYR B 1 126 ? 43.153 30.929 61.090 1.00 30.11 146 TYR B C 1
ATOM 4086 O O . TYR B 1 126 ? 43.177 29.707 60.912 1.00 39.23 146 TYR B O 1
ATOM 4095 N N . SER B 1 127 ? 43.708 31.522 62.148 1.00 46.58 147 SER B N 1
ATOM 4096 C CA . SER B 1 127 ? 44.312 30.755 63.231 1.00 48.48 147 SER B CA 1
ATOM 4097 C C . SER B 1 127 ? 44.556 31.624 64.459 1.00 46.59 147 SER B C 1
ATOM 4098 O O . SER B 1 127 ? 45.153 32.701 64.359 1.00 47.80 147 SER B O 1
ATOM 4101 N N . ASN B 1 128 ? 44.092 31.162 65.618 1.00 40.51 148 ASN B N 1
ATOM 4102 C CA . ASN B 1 128 ? 44.377 31.818 66.886 1.00 29.64 148 ASN B CA 1
ATOM 4103 C C . ASN B 1 128 ? 44.309 30.773 67.989 1.00 33.37 148 ASN B C 1
ATOM 4104 O O . ASN B 1 128 ? 43.739 29.693 67.812 1.00 34.93 148 ASN B O 1
ATOM 4109 N N . ASN B 1 129 ? 44.912 31.103 69.141 1.00 39.80 149 ASN B N 1
ATOM 4110 C CA . ASN B 1 129 ? 45.016 30.144 70.236 1.00 39.90 149 ASN B CA 1
ATOM 4111 C C . ASN B 1 129 ? 45.069 30.841 71.593 1.00 27.15 149 ASN B C 1
ATOM 4112 O O . ASN B 1 129 ? 45.717 30.344 72.521 1.00 39.07 149 ASN B O 1
ATOM 4117 N N . ASN B 1 130 ? 44.391 31.982 71.731 1.00 29.47 150 ASN B N 1
ATOM 4118 C CA . ASN B 1 130 ? 44.516 32.836 72.906 1.00 30.30 150 ASN B CA 1
ATOM 4119 C C . ASN B 1 130 ? 43.508 32.501 74.001 1.00 42.96 150 ASN B C 1
ATOM 4120 O O . ASN B 1 130 ? 43.145 33.383 74.791 1.00 55.43 150 ASN B O 1
ATOM 4125 N N . HIS B 1 131 ? 43.050 31.253 74.078 1.00 42.63 151 HIS B N 1
ATOM 4126 C CA . HIS B 1 131 ? 42.073 30.830 75.080 1.00 37.54 151 HIS B CA 1
ATOM 4127 C C . HIS B 1 131 ? 42.716 29.750 75.946 1.00 42.42 151 HIS B C 1
ATOM 4128 O O . HIS B 1 131 ? 42.731 28.572 75.575 1.00 32.68 151 HIS B O 1
ATOM 4135 N N . PHE B 1 132 ? 43.237 30.160 77.103 1.00 48.33 152 PHE B N 1
ATOM 4136 C CA . PHE B 1 132 ? 43.995 29.262 77.965 1.00 51.23 152 PHE B CA 1
ATOM 4137 C C . PHE B 1 132 ? 43.144 28.082 78.418 1.00 48.94 152 PHE B C 1
ATOM 4138 O O . PHE B 1 132 ? 41.937 28.206 78.644 1.00 51.26 152 PHE B O 1
ATOM 4146 N N . ALA B 1 133 ? 43.798 26.924 78.548 1.00 55.57 153 ALA B N 1
ATOM 4147 C CA . ALA B 1 133 ? 43.158 25.674 78.964 1.00 44.65 153 ALA B CA 1
ATOM 4148 C C . ALA B 1 133 ? 42.022 25.279 78.027 1.00 44.67 153 ALA B C 1
ATOM 4149 O O . ALA B 1 133 ? 41.079 24.596 78.437 1.00 48.83 153 ALA B O 1
ATOM 4151 N N . TYR B 1 134 ? 42.103 25.688 76.762 1.00 61.92 154 TYR B N 1
ATOM 4152 C CA . TYR B 1 134 ? 40.982 25.519 75.849 1.00 62.68 154 TYR B CA 1
ATOM 4153 C C . TYR B 1 134 ? 41.490 25.267 74.438 1.00 59.43 154 TYR B C 1
ATOM 4154 O O . TYR B 1 134 ? 42.606 25.652 74.077 1.00 59.87 154 TYR B O 1
ATOM 4163 N N . HIS B 1 135 ? 40.650 24.610 73.645 1.00 54.26 155 HIS B N 1
ATOM 4164 C CA . HIS B 1 135 ? 40.888 24.435 72.222 1.00 49.57 155 HIS B CA 1
ATOM 4165 C C . HIS B 1 135 ? 40.293 25.604 71.448 1.00 50.89 155 HIS B C 1
ATOM 4166 O O . HIS B 1 135 ? 39.301 26.207 71.863 1.00 49.12 155 HIS B O 1
ATOM 4173 N N . THR B 1 136 ? 40.909 25.914 70.310 1.00 39.99 156 THR B N 1
ATOM 4174 C CA . THR B 1 136 ? 40.401 26.929 69.396 1.00 30.93 156 THR B CA 1
ATOM 4175 C C . THR B 1 136 ? 40.408 26.362 67.985 1.00 34.40 156 THR B C 1
ATOM 4176 O O . THR B 1 136 ? 41.448 25.900 67.505 1.00 36.24 156 THR B O 1
ATOM 4180 N N . CYS B 1 137 ? 39.254 26.400 67.327 1.00 47.35 157 CYS B N 1
ATOM 4181 C CA . CYS B 1 137 ? 39.074 25.802 66.012 1.00 46.94 157 CYS B CA 1
ATOM 4182 C C . CYS B 1 137 ? 38.849 26.879 64.961 1.00 51.49 157 CYS B C 1
ATOM 4183 O O . CYS B 1 137 ? 38.147 27.865 65.207 1.00 46.98 157 CYS B O 1
ATOM 4186 N N . ASN B 1 138 ? 39.453 26.686 63.788 1.00 53.76 158 ASN B N 1
ATOM 4187 C CA . ASN B 1 138 ? 39.260 27.579 62.651 1.00 43.23 158 ASN B CA 1
ATOM 4188 C C . ASN B 1 138 ? 38.961 26.746 61.414 1.00 44.52 158 ASN B C 1
ATOM 4189 O O . ASN B 1 138 ? 39.744 25.861 61.053 1.00 34.59 158 ASN B O 1
ATOM 4194 N N . LEU B 1 139 ? 37.832 27.035 60.769 1.00 55.70 159 LEU B N 1
ATOM 4195 C CA . LEU B 1 139 ? 37.380 26.321 59.581 1.00 49.17 159 LEU B CA 1
ATOM 4196 C C . LEU B 1 139 ? 37.024 27.348 58.517 1.00 46.35 159 LEU B C 1
ATOM 4197 O O . LEU B 1 139 ? 36.176 28.215 58.753 1.00 48.53 159 LEU B O 1
ATOM 4202 N N . SER B 1 140 ? 37.673 27.261 57.355 1.00 45.69 160 SER B N 1
ATOM 4203 C CA . SER B 1 140 ? 37.426 28.198 56.260 1.00 39.38 160 SER B CA 1
ATOM 4204 C C . SER B 1 140 ? 37.501 27.442 54.942 1.00 45.25 160 SER B C 1
ATOM 4205 O O . SER B 1 140 ? 38.557 26.901 54.597 1.00 45.55 160 SER B O 1
ATOM 4208 N N . TRP B 1 141 ? 36.378 27.372 54.232 1.00 46.22 161 TRP B N 1
ATOM 4209 C CA . TRP B 1 141 ? 36.223 26.525 53.057 1.00 46.15 161 TRP B CA 1
ATOM 4210 C C . TRP B 1 141 ? 36.494 27.299 51.772 1.00 44.99 161 TRP B C 1
ATOM 4211 O O . TRP B 1 141 ? 36.401 28.529 51.726 1.00 43.75 161 TRP B O 1
ATOM 4222 N N . ARG B 1 142 ? 36.815 26.555 50.712 1.00 48.75 162 ARG B N 1
ATOM 4223 C CA . ARG B 1 142 ? 36.900 27.139 49.378 1.00 39.42 162 ARG B CA 1
ATOM 4224 C C . ARG B 1 142 ? 36.291 26.176 48.369 1.00 37.44 162 ARG B C 1
ATOM 4225 O O . ARG B 1 142 ? 36.447 24.959 48.493 1.00 40.33 162 ARG B O 1
ATOM 4233 N N . CYS B 1 143 ? 35.575 26.720 47.384 1.00 36.15 163 CYS B N 1
ATOM 4234 C CA . CYS B 1 143 ? 35.017 25.900 46.317 1.00 37.62 163 CYS B CA 1
ATOM 4235 C C . CYS B 1 143 ? 34.848 26.737 45.058 1.00 45.18 163 CYS B C 1
ATOM 4236 O O . CYS B 1 143 ? 34.731 27.965 45.109 1.00 51.79 163 CYS B O 1
ATOM 4239 N N . GLY B 1 144 ? 34.829 26.049 43.921 1.00 35.90 164 GLY B N 1
ATOM 4240 C CA . GLY B 1 144 ? 34.658 26.704 42.640 1.00 35.60 164 GLY B CA 1
ATOM 4241 C C . GLY B 1 144 ? 34.235 25.714 41.584 1.00 27.79 164 GLY B C 1
ATOM 4242 O O . GLY B 1 144 ? 34.574 24.527 41.648 1.00 40.38 164 GLY B O 1
ATOM 4243 N N . LEU B 1 145 ? 33.493 26.210 40.597 1.00 31.82 165 LEU B N 1
ATOM 4244 C CA . LEU B 1 145 ? 32.930 25.386 39.538 1.00 32.71 165 LEU B CA 1
ATOM 4245 C C . LEU B 1 145 ? 32.965 26.150 38.224 1.00 43.37 165 LEU B C 1
ATOM 4246 O O . LEU B 1 145 ? 32.734 27.362 38.197 1.00 49.08 165 LEU B O 1
ATOM 4251 N N . LYS B 1 146 ? 33.255 25.437 37.137 1.00 42.99 166 LYS B N 1
ATOM 4252 C CA . LYS B 1 146 ? 33.145 26.019 35.805 1.00 30.50 166 LYS B CA 1
ATOM 4253 C C . LYS B 1 146 ? 32.737 24.940 34.814 1.00 28.57 166 LYS B C 1
ATOM 4254 O O . LYS B 1 146 ? 33.299 23.840 34.821 1.00 34.63 166 LYS B O 1
ATOM 4260 N N . SER B 1 147 ? 31.755 25.262 33.976 1.00 36.83 167 SER B N 1
ATOM 4261 C CA . SER B 1 147 ? 31.329 24.411 32.874 1.00 37.54 167 SER B CA 1
ATOM 4262 C C . SER B 1 147 ? 31.837 25.028 31.578 1.00 43.08 167 SER B C 1
ATOM 4263 O O . SER B 1 147 ? 31.553 26.196 31.288 1.00 42.36 167 SER B O 1
ATOM 4266 N N . THR B 1 148 ? 32.591 24.247 30.807 1.00 46.56 168 THR B N 1
ATOM 4267 C CA . THR B 1 148 ? 33.241 24.733 29.600 1.00 52.23 168 THR B CA 1
ATOM 4268 C C . THR B 1 148 ? 33.184 23.647 28.533 1.00 44.51 168 THR B C 1
ATOM 4269 O O . THR B 1 148 ? 32.676 22.543 28.761 1.00 47.94 168 THR B O 1
ATOM 4273 N N . HIS B 1 149 ? 33.719 23.972 27.359 1.00 46.87 169 HIS B N 1
ATOM 4274 C CA . HIS B 1 149 ? 33.739 23.075 26.210 1.00 50.29 169 HIS B CA 1
ATOM 4275 C C . HIS B 1 149 ? 35.161 22.577 25.992 1.00 53.01 169 HIS B C 1
ATOM 4276 O O . HIS B 1 149 ? 36.078 23.378 25.779 1.00 52.69 169 HIS B O 1
ATOM 4283 N N . ILE B 1 150 ? 35.340 21.261 26.046 1.00 47.43 170 ILE B N 1
ATOM 4284 C CA . ILE B 1 150 ? 36.630 20.635 25.796 1.00 45.84 170 ILE B CA 1
ATOM 4285 C C . ILE B 1 150 ? 36.576 19.958 24.432 1.00 49.98 170 ILE B C 1
ATOM 4286 O O . ILE B 1 150 ? 35.507 19.604 23.923 1.00 61.70 170 ILE B O 1
ATOM 4291 N N . GLU B 1 151 ? 37.748 19.790 23.826 1.00 48.86 171 GLU B N 1
ATOM 4292 C CA . GLU B 1 151 ? 37.873 19.196 22.500 1.00 41.84 171 GLU B CA 1
ATOM 4293 C C . GLU B 1 151 ? 38.535 17.829 22.620 1.00 37.77 171 GLU B C 1
ATOM 4294 O O . GLU B 1 151 ? 39.692 17.731 23.040 1.00 51.15 171 GLU B O 1
ATOM 4300 N N . VAL B 1 152 ? 37.803 16.788 22.247 1.00 39.85 172 VAL B N 1
ATOM 4301 C CA . VAL B 1 152 ? 38.306 15.419 22.309 1.00 35.95 172 VAL B CA 1
ATOM 4302 C C . VAL B 1 152 ? 39.281 15.192 21.163 1.00 31.88 172 VAL B C 1
ATOM 4303 O O . VAL B 1 152 ? 39.050 15.638 20.031 1.00 44.82 172 VAL B O 1
ATOM 4307 N N . ARG B 1 153 ? 40.381 14.496 21.446 1.00 32.05 173 ARG B N 1
ATOM 4308 C CA . ARG B 1 153 ? 41.416 14.267 20.451 1.00 23.68 173 ARG B CA 1
ATOM 4309 C C . ARG B 1 153 ? 41.671 12.773 20.291 1.00 29.65 173 ARG B C 1
ATOM 4310 O O . ARG B 1 153 ? 41.305 11.968 21.146 1.00 50.83 173 ARG B O 1
ATOM 4318 N N . LEU B 1 154 ? 42.287 12.405 19.173 1.00 38.30 174 LEU B N 1
ATOM 4319 C CA . LEU B 1 154 ? 42.461 11.005 18.814 1.00 36.28 174 LEU B CA 1
ATOM 4320 C C . LEU B 1 154 ? 43.885 10.537 19.085 1.00 47.98 174 LEU B C 1
ATOM 4321 O O . LEU B 1 154 ? 44.841 11.315 19.015 1.00 41.67 174 LEU B O 1
ATOM 4326 N N . GLN B 1 155 ? 44.016 9.247 19.391 1.00 49.16 175 GLN B N 1
ATOM 4327 C CA . GLN B 1 155 ? 45.323 8.627 19.557 1.00 53.54 175 GLN B CA 1
ATOM 4328 C C . GLN B 1 155 ? 45.198 7.138 19.267 1.00 50.18 175 GLN B C 1
ATOM 4329 O O . GLN B 1 155 ? 44.199 6.514 19.629 1.00 61.47 175 GLN B O 1
ATOM 4335 N N . ALA B 1 156 ? 46.215 6.576 18.616 1.00 55.33 176 ALA B N 1
ATOM 4336 C CA . ALA B 1 156 ? 46.209 5.176 18.204 1.00 59.65 176 ALA B CA 1
ATOM 4337 C C . ALA B 1 156 ? 47.372 4.450 18.866 1.00 68.05 176 ALA B C 1
ATOM 4338 O O . ALA B 1 156 ? 48.536 4.775 18.613 1.00 61.85 176 ALA B O 1
ATOM 4340 N N . SER B 1 157 ? 47.053 3.466 19.704 1.00 84.65 177 SER B N 1
ATOM 4341 C CA . SER B 1 157 ? 48.045 2.648 20.392 1.00 98.29 177 SER B CA 1
ATOM 4342 C C . SER B 1 157 ? 47.772 1.189 20.062 1.00 113.87 177 SER B C 1
ATOM 4343 O O . SER B 1 157 ? 46.703 0.664 20.394 1.00 116.64 177 SER B O 1
ATOM 4346 N N . GLY B 1 158 ? 48.735 0.536 19.417 1.00 131.25 178 GLY B N 1
ATOM 4347 C CA . GLY B 1 158 ? 48.502 -0.797 18.904 1.00 137.32 178 GLY B CA 1
ATOM 4348 C C . GLY B 1 158 ? 47.663 -0.836 17.649 1.00 134.85 178 GLY B C 1
ATOM 4349 O O . GLY B 1 158 ? 47.070 -1.876 17.344 1.00 142.63 178 GLY B O 1
ATOM 4350 N N . GLY B 1 159 ? 47.592 0.270 16.910 1.00 118.84 179 GLY B N 1
ATOM 4351 C CA . GLY B 1 159 ? 46.770 0.332 15.719 1.00 104.87 179 GLY B CA 1
ATOM 4352 C C . GLY B 1 159 ? 45.291 0.508 15.969 1.00 89.21 179 GLY B C 1
ATOM 4353 O O . GLY B 1 159 ? 44.488 0.234 15.072 1.00 67.39 179 GLY B O 1
ATOM 4354 N N . LEU B 1 160 ? 44.901 0.962 17.160 1.00 88.73 180 LEU B N 1
ATOM 4355 C CA . LEU B 1 160 ? 43.498 1.114 17.535 1.00 78.36 180 LEU B CA 1
ATOM 4356 C C . LEU B 1 160 ? 43.248 2.573 17.893 1.00 60.79 180 LEU B C 1
ATOM 4357 O O . LEU B 1 160 ? 43.784 3.075 18.888 1.00 67.31 180 LEU B O 1
ATOM 4362 N N . VAL B 1 161 ? 42.436 3.249 17.086 1.00 57.19 181 VAL B N 1
ATOM 4363 C CA . VAL B 1 161 ? 42.155 4.667 17.282 1.00 60.78 181 VAL B CA 1
ATOM 4364 C C . VAL B 1 161 ? 41.130 4.827 18.396 1.00 59.26 181 VAL B C 1
ATOM 4365 O O . VAL B 1 161 ? 40.050 4.225 18.357 1.00 69.16 181 VAL B O 1
ATOM 4369 N N . SER B 1 162 ? 41.463 5.651 19.388 1.00 52.50 182 SER B N 1
ATOM 4370 C CA . SER B 1 162 ? 40.609 5.880 20.541 1.00 53.94 182 SER B CA 1
ATOM 4371 C C . SER B 1 162 ? 40.667 7.352 20.928 1.00 42.57 182 SER B C 1
ATOM 4372 O O . SER B 1 162 ? 41.542 8.105 20.486 1.00 60.38 182 SER B O 1
ATOM 4375 N N . MET B 1 163 ? 39.721 7.752 21.773 1.00 42.26 183 MET B N 1
ATOM 4376 C CA . MET B 1 163 ? 39.526 9.142 22.156 1.00 41.22 183 MET B CA 1
ATOM 4377 C C . MET B 1 163 ? 40.189 9.427 23.498 1.00 40.96 183 MET B C 1
ATOM 4378 O O . MET B 1 163 ? 40.116 8.617 24.427 1.00 41.30 183 MET B O 1
ATOM 4383 N N . VAL B 1 164 ? 40.829 10.595 23.591 1.00 30.17 184 VAL B N 1
ATOM 4384 C CA . VAL B 1 164 ? 41.553 11.024 24.779 1.00 32.83 184 VAL B CA 1
ATOM 4385 C C . VAL B 1 164 ? 41.340 12.519 24.981 1.00 29.95 184 VAL B C 1
ATOM 4386 O O . VAL B 1 164 ? 41.039 13.265 24.044 1.00 25.69 184 VAL B O 1
ATOM 4390 N N . ALA B 1 165 ? 41.504 12.944 26.231 1.00 33.06 185 ALA B N 1
ATOM 4391 C CA . ALA B 1 165 ? 41.527 14.350 26.610 1.00 38.43 185 ALA B CA 1
ATOM 4392 C C . ALA B 1 165 ? 42.927 14.696 27.099 1.00 36.52 185 ALA B C 1
ATOM 4393 O O . ALA B 1 165 ? 43.456 14.033 27.998 1.00 37.01 185 ALA B O 1
ATOM 4395 N N . VAL B 1 166 ? 43.523 15.723 26.504 1.00 40.03 186 VAL B N 1
ATOM 4396 C CA . VAL B 1 166 ? 44.906 16.091 26.786 1.00 28.88 186 VAL B CA 1
ATOM 4397 C C . VAL B 1 166 ? 44.938 17.037 27.979 1.00 27.19 186 VAL B C 1
ATOM 4398 O O . VAL B 1 166 ? 44.208 18.034 28.016 1.00 44.11 186 VAL B O 1
ATOM 4402 N N . MET B 1 167 ? 45.788 16.724 28.958 1.00 19.15 187 MET B N 1
ATOM 4403 C CA . MET B 1 167 ? 45.949 17.578 30.122 1.00 34.89 187 MET B CA 1
ATOM 4404 C C . MET B 1 167 ? 47.195 18.448 29.980 1.00 41.24 187 MET B C 1
ATOM 4405 O O . MET B 1 167 ? 48.126 18.091 29.251 1.00 42.76 187 MET B O 1
ATOM 4410 N N . PRO B 1 168 ? 47.230 19.598 30.662 1.00 33.73 188 PRO B N 1
ATOM 4411 C CA . PRO B 1 168 ? 48.359 20.529 30.483 1.00 38.66 188 PRO B CA 1
ATOM 4412 C C . PRO B 1 168 ? 49.731 19.913 30.706 1.00 36.85 188 PRO B C 1
ATOM 4413 O O . PRO B 1 168 ? 50.716 20.416 30.151 1.00 42.42 188 PRO B O 1
ATOM 4417 N N . ASN B 1 169 ? 49.835 18.844 31.491 1.00 35.01 189 ASN B N 1
ATOM 4418 C CA . ASN B 1 169 ? 51.121 18.210 31.741 1.00 35.65 189 ASN B CA 1
ATOM 4419 C C . ASN B 1 169 ? 51.411 17.064 30.776 1.00 31.68 189 ASN B C 1
ATOM 4420 O O . ASN B 1 169 ? 52.420 16.370 30.941 1.00 56.06 189 ASN B O 1
ATOM 4425 N N . GLY B 1 170 ? 50.556 16.852 29.775 1.00 21.63 190 GLY B N 1
ATOM 4426 C CA . GLY B 1 170 ? 50.797 15.870 28.739 1.00 19.46 190 GLY B CA 1
ATOM 4427 C C . GLY B 1 170 ? 50.054 14.561 28.896 1.00 39.69 190 GLY B C 1
ATOM 4428 O O . GLY B 1 170 ? 50.044 13.761 27.951 1.00 39.20 190 GLY B O 1
ATOM 4429 N N . THR B 1 171 ? 49.440 14.314 30.050 1.00 33.67 191 THR B N 1
ATOM 4430 C CA . THR B 1 171 ? 48.742 13.055 30.273 1.00 32.15 191 THR B CA 1
ATOM 4431 C C . THR B 1 171 ? 47.528 12.950 29.357 1.00 34.27 191 THR B C 1
ATOM 4432 O O . THR B 1 171 ? 46.750 13.900 29.227 1.00 35.50 191 THR B O 1
ATOM 4436 N N . LEU B 1 172 ? 47.376 11.795 28.710 1.00 42.28 192 LEU B N 1
ATOM 4437 C CA . LEU B 1 172 ? 46.240 11.519 27.839 1.00 33.60 192 LEU B CA 1
ATOM 4438 C C . LEU B 1 172 ? 45.208 10.724 28.630 1.00 39.08 192 LEU B C 1
ATOM 4439 O O . LEU B 1 172 ? 45.414 9.540 28.917 1.00 46.24 192 LEU B O 1
ATOM 4444 N N . ILE B 1 173 ? 44.104 11.375 28.983 1.00 41.45 193 ILE B N 1
ATOM 4445 C CA . ILE B 1 173 ? 43.030 10.732 29.735 1.00 42.64 193 ILE B CA 1
ATOM 4446 C C . ILE B 1 173 ? 42.142 9.955 28.769 1.00 58.24 193 ILE B C 1
ATOM 4447 O O . ILE B 1 173 ? 41.535 10.556 27.870 1.00 65.52 193 ILE B O 1
ATOM 4452 N N . PRO B 1 174 ? 42.043 8.632 28.904 1.00 57.25 194 PRO B N 1
ATOM 4453 C CA . PRO B 1 174 ? 41.165 7.865 28.011 1.00 42.55 194 PRO B CA 1
ATOM 4454 C C . PRO B 1 174 ? 39.709 8.268 28.193 1.00 42.42 194 PRO B C 1
ATOM 4455 O O . PRO B 1 174 ? 39.259 8.557 29.304 1.00 50.27 194 PRO B O 1
ATOM 4459 N N . ILE B 1 175 ? 38.973 8.290 27.085 1.00 29.81 195 ILE B N 1
ATOM 4460 C CA . ILE B 1 175 ? 37.575 8.702 27.079 1.00 37.51 195 ILE B CA 1
ATOM 4461 C C . ILE B 1 175 ? 36.770 7.703 26.259 1.00 44.78 195 ILE B C 1
ATOM 4462 O O . ILE B 1 175 ? 37.132 7.392 25.119 1.00 60.49 195 ILE B O 1
ATOM 4467 N N . GLU B 1 176 ? 35.688 7.197 26.845 1.00 42.08 196 GLU B N 1
ATOM 4468 C CA . GLU B 1 176 ? 34.742 6.331 26.158 1.00 64.98 196 GLU B CA 1
ATOM 4469 C C . GLU B 1 176 ? 33.523 7.144 25.735 1.00 68.23 196 GLU B C 1
ATOM 4470 O O . GLU B 1 176 ? 33.192 8.162 26.348 1.00 67.01 196 GLU B O 1
ATOM 4476 N N . GLY B 1 177 ? 32.852 6.681 24.685 1.00 69.11 197 GLY B N 1
ATOM 4477 C CA . GLY B 1 177 ? 31.849 7.477 24.010 1.00 73.93 197 GLY B CA 1
ATOM 4478 C C . GLY B 1 177 ? 30.407 7.292 24.434 1.00 76.12 197 GLY B C 1
ATOM 4479 O O . GLY B 1 177 ? 29.520 7.856 23.785 1.00 81.65 197 GLY B O 1
ATOM 4480 N N . THR B 1 178 ? 30.131 6.538 25.496 1.00 76.60 198 THR B N 1
ATOM 4481 C CA . THR B 1 178 ? 28.757 6.307 25.927 1.00 82.31 198 THR B CA 1
ATOM 4482 C C . THR B 1 178 ? 28.470 6.854 27.317 1.00 96.15 198 THR B C 1
ATOM 4483 O O . THR B 1 178 ? 27.470 7.558 27.505 1.00 96.82 198 THR B O 1
ATOM 4487 N N . ARG B 1 179 ? 29.317 6.552 28.301 1.00 106.92 199 ARG B N 1
ATOM 4488 C CA . ARG B 1 179 ? 29.119 6.994 29.673 1.00 116.02 199 ARG B CA 1
ATOM 4489 C C . ARG B 1 179 ? 30.102 8.102 30.015 1.00 107.09 199 ARG B C 1
ATOM 4490 O O . ARG B 1 179 ? 31.283 8.001 29.654 1.00 110.42 199 ARG B O 1
ATOM 4498 N N . PRO B 1 180 ? 29.648 9.190 30.666 1.00 92.28 200 PRO B N 1
ATOM 4499 C CA . PRO B 1 180 ? 30.581 10.198 31.187 1.00 75.04 200 PRO B CA 1
ATOM 4500 C C . PRO B 1 180 ? 31.804 9.635 31.898 1.00 54.64 200 PRO B C 1
ATOM 4501 O O . PRO B 1 180 ? 31.721 8.650 32.638 1.00 54.49 200 PRO B O 1
ATOM 4505 N N . THR B 1 181 ? 32.949 10.264 31.653 1.00 47.45 201 THR B N 1
ATOM 4506 C CA . THR B 1 181 ? 34.206 9.943 32.311 1.00 41.88 201 THR B CA 1
ATOM 4507 C C . THR B 1 181 ? 34.454 10.951 33.425 1.00 38.32 201 THR B C 1
ATOM 4508 O O . THR B 1 181 ? 34.375 12.163 33.203 1.00 48.95 201 THR B O 1
ATOM 4512 N N . TYR B 1 182 ? 34.745 10.447 34.618 1.00 40.76 202 TYR B N 1
ATOM 4513 C CA . TYR B 1 182 ? 34.987 11.270 35.794 1.00 36.88 202 TYR B CA 1
ATOM 4514 C C . TYR B 1 182 ? 36.327 10.887 36.398 1.00 48.94 202 TYR B C 1
ATOM 4515 O O . TYR B 1 182 ? 36.633 9.699 36.537 1.00 56.51 202 TYR B O 1
ATOM 4524 N N . TRP B 1 183 ? 37.129 11.888 36.758 1.00 43.39 203 TRP B N 1
ATOM 4525 C CA . TRP B 1 183 ? 38.378 11.601 37.450 1.00 41.14 203 TRP B CA 1
ATOM 4526 C C . TRP B 1 183 ? 38.686 12.740 38.412 1.00 45.02 203 TRP B C 1
ATOM 4527 O O . TRP B 1 183 ? 38.047 13.793 38.388 1.00 46.50 203 TRP B O 1
ATOM 4538 N N . THR B 1 184 ? 39.674 12.511 39.275 1.00 44.88 204 THR B N 1
ATOM 4539 C CA . THR B 1 184 ? 39.925 13.401 40.399 1.00 43.61 204 THR B CA 1
ATOM 4540 C C . THR B 1 184 ? 41.418 13.466 40.685 1.00 47.72 204 THR B C 1
ATOM 4541 O O . THR B 1 184 ? 42.097 12.436 40.699 1.00 63.90 204 THR B O 1
ATOM 4545 N N . GLU B 1 185 ? 41.921 14.679 40.913 1.00 46.54 205 GLU B N 1
ATOM 4546 C CA . GLU B 1 185 ? 43.298 14.887 41.348 1.00 48.25 205 GLU B CA 1
ATOM 4547 C C . GLU B 1 185 ? 43.303 15.900 42.483 1.00 55.51 205 GLU B C 1
ATOM 4548 O O . GLU B 1 185 ? 42.934 17.062 42.282 1.00 61.87 205 GLU B O 1
ATOM 4554 N N . ASP B 1 186 ? 43.714 15.453 43.672 1.00 54.14 206 ASP B N 1
ATOM 4555 C CA . ASP B 1 186 ? 43.771 16.302 44.859 1.00 38.69 206 ASP B CA 1
ATOM 4556 C C . ASP B 1 186 ? 42.432 16.978 45.124 1.00 33.64 206 ASP B C 1
ATOM 4557 O O . ASP B 1 186 ? 41.445 16.314 45.458 1.00 48.79 206 ASP B O 1
ATOM 4562 N N . SER B 1 187 ? 42.391 18.299 44.968 1.00 36.24 207 SER B N 1
ATOM 4563 C CA . SER B 1 187 ? 41.192 19.076 45.244 1.00 47.63 207 SER B CA 1
ATOM 4564 C C . SER B 1 187 ? 40.219 19.126 44.074 1.00 50.13 207 SER B C 1
ATOM 4565 O O . SER B 1 187 ? 39.071 19.544 44.265 1.00 48.11 207 SER B O 1
ATOM 4568 N N . PHE B 1 188 ? 40.636 18.709 42.882 1.00 38.86 208 PHE B N 1
ATOM 4569 C CA . PHE B 1 188 ? 39.856 18.902 41.668 1.00 28.46 208 PHE B CA 1
ATOM 4570 C C . PHE B 1 188 ? 39.149 17.622 41.246 1.00 31.69 208 PHE B C 1
ATOM 4571 O O . PHE B 1 188 ? 39.692 16.519 41.380 1.00 47.85 208 PHE B O 1
ATOM 4579 N N . ALA B 1 189 ? 37.934 17.786 40.729 1.00 35.00 209 ALA B N 1
ATOM 4580 C CA . ALA B 1 189 ? 37.162 16.721 40.108 1.00 41.71 209 ALA B CA 1
ATOM 4581 C C . ALA B 1 189 ? 36.719 17.196 38.734 1.00 42.24 209 ALA B C 1
ATOM 4582 O O . ALA B 1 189 ? 36.221 18.319 38.591 1.00 36.51 209 ALA B O 1
ATOM 4584 N N . TYR B 1 190 ? 36.912 16.343 37.729 1.00 42.70 210 TYR B N 1
ATOM 4585 C CA . TYR B 1 190 ? 36.568 16.632 36.346 1.00 30.99 210 TYR B CA 1
ATOM 4586 C C . TYR B 1 190 ? 35.550 15.615 35.850 1.00 40.25 210 TYR B C 1
ATOM 4587 O O . TYR B 1 190 ? 35.689 14.408 36.098 1.00 53.48 210 TYR B O 1
ATOM 4596 N N . LEU B 1 191 ? 34.538 16.114 35.138 1.00 34.34 211 LEU B N 1
ATOM 4597 C CA . LEU B 1 191 ? 33.447 15.298 34.616 1.00 41.51 211 LEU B CA 1
ATOM 4598 C C . LEU B 1 191 ? 33.196 15.671 33.162 1.00 40.19 211 LEU B C 1
ATOM 4599 O O . LEU B 1 191 ? 32.921 16.835 32.857 1.00 50.70 211 LEU B O 1
ATOM 4604 N N . TYR B 1 192 ? 33.279 14.687 32.272 1.00 41.45 212 TYR B N 1
ATOM 4605 C CA . TYR B 1 192 ? 33.015 14.875 30.851 1.00 43.70 212 TYR B CA 1
ATOM 4606 C C . TYR B 1 192 ? 31.880 13.952 30.433 1.00 41.99 212 TYR B C 1
ATOM 4607 O O . TYR B 1 192 ? 31.929 12.751 30.704 1.00 52.71 212 TYR B O 1
ATOM 4616 N N . ASP B 1 193 ? 30.862 14.503 29.775 1.00 43.87 213 ASP B N 1
ATOM 4617 C CA . ASP B 1 193 ? 29.824 13.629 29.247 1.00 52.34 213 ASP B CA 1
ATOM 4618 C C . ASP B 1 193 ? 29.934 13.548 27.733 1.00 43.86 213 ASP B C 1
ATOM 4619 O O . ASP B 1 193 ? 30.059 14.585 27.065 1.00 23.64 213 ASP B O 1
ATOM 4624 N N . PRO B 1 194 ? 29.914 12.341 27.159 1.00 46.41 214 PRO B N 1
ATOM 4625 C CA . PRO B 1 194 ? 30.129 12.200 25.712 1.00 50.81 214 PRO B CA 1
ATOM 4626 C C . PRO B 1 194 ? 28.945 12.621 24.860 1.00 63.62 214 PRO B C 1
ATOM 4627 O O . PRO B 1 194 ? 29.045 12.560 23.629 1.00 73.97 214 PRO B O 1
ATOM 4631 N N . ALA B 1 195 ? 27.830 13.032 25.462 1.00 66.46 215 ALA B N 1
ATOM 4632 C CA . ALA B 1 195 ? 26.706 13.530 24.682 1.00 63.58 215 ALA B CA 1
ATOM 4633 C C . ALA B 1 195 ? 27.119 14.779 23.914 1.00 66.31 215 ALA B C 1
ATOM 4634 O O . ALA B 1 195 ? 27.788 15.667 24.451 1.00 92.44 215 ALA B O 1
ATOM 4636 N N . GLY B 1 196 ? 26.727 14.839 22.646 1.00 51.55 216 GLY B N 1
ATOM 4637 C CA . GLY B 1 196 ? 27.164 15.913 21.780 1.00 66.09 216 GLY B CA 1
ATOM 4638 C C . GLY B 1 196 ? 28.534 15.723 21.172 1.00 59.40 216 GLY B C 1
ATOM 4639 O O . GLY B 1 196 ? 29.061 16.662 20.565 1.00 63.04 216 GLY B O 1
ATOM 4640 N N . THR B 1 197 ? 29.129 14.540 21.319 1.00 46.01 217 THR B N 1
ATOM 4641 C CA . THR B 1 197 ? 30.433 14.221 20.755 1.00 41.48 217 THR B CA 1
ATOM 4642 C C . THR B 1 197 ? 30.299 12.981 19.882 1.00 40.79 217 THR B C 1
ATOM 4643 O O . THR B 1 197 ? 29.672 11.998 20.288 1.00 53.27 217 THR B O 1
ATOM 4647 N N . GLU B 1 198 ? 30.892 13.029 18.689 1.00 36.20 218 GLU B N 1
ATOM 4648 C CA . GLU B 1 198 ? 30.692 12.009 17.667 1.00 40.17 218 GLU B CA 1
ATOM 4649 C C . GLU B 1 198 ? 32.038 11.602 17.086 1.00 40.95 218 GLU B C 1
ATOM 4650 O O . GLU B 1 198 ? 32.755 12.441 16.529 1.00 29.55 218 GLU B O 1
ATOM 4656 N N . LYS B 1 199 ? 32.376 10.320 17.216 1.00 39.32 219 LYS B N 1
ATOM 4657 C CA . LYS B 1 199 ? 33.564 9.733 16.605 1.00 35.88 219 LYS B CA 1
ATOM 4658 C C . LYS B 1 199 ? 33.114 8.744 15.538 1.00 33.33 219 LYS B C 1
ATOM 4659 O O . LYS B 1 199 ? 32.395 7.786 15.843 1.00 42.72 219 LYS B O 1
ATOM 4665 N N . LYS B 1 200 ? 33.543 8.967 14.297 1.00 32.66 220 LYS B N 1
ATOM 4666 C CA . LYS B 1 200 ? 33.056 8.198 13.161 1.00 44.17 220 LYS B CA 1
ATOM 4667 C C . LYS B 1 200 ? 34.214 7.727 12.289 1.00 51.51 220 LYS B C 1
ATOM 4668 O O . LYS B 1 200 ? 35.302 8.308 12.288 1.00 56.57 220 LYS B O 1
ATOM 4674 N N . THR B 1 201 ? 33.957 6.655 11.540 1.00 45.46 221 THR B N 1
ATOM 4675 C CA . THR B 1 201 ? 34.861 6.140 10.521 1.00 40.27 221 THR B CA 1
ATOM 4676 C C . THR B 1 201 ? 34.175 6.265 9.167 1.00 36.64 221 THR B C 1
ATOM 4677 O O . THR B 1 201 ? 32.976 5.991 9.047 1.00 57.89 221 THR B O 1
ATOM 4681 N N . GLU B 1 202 ? 34.925 6.681 8.147 1.00 36.29 222 GLU B N 1
ATOM 4682 C CA . GLU B 1 202 ? 34.292 7.150 6.920 1.00 27.97 222 GLU B CA 1
ATOM 4683 C C . GLU B 1 202 ? 35.165 6.873 5.706 1.00 32.71 222 GLU B C 1
ATOM 4684 O O . GLU B 1 202 ? 36.333 7.265 5.681 1.00 55.06 222 GLU B O 1
ATOM 4690 N N . SER B 1 203 ? 34.591 6.230 4.691 1.00 39.08 223 SER B N 1
ATOM 4691 C CA . SER B 1 203 ? 35.272 6.050 3.412 1.00 35.13 223 SER B CA 1
ATOM 4692 C C . SER B 1 203 ? 35.066 7.301 2.566 1.00 48.74 223 SER B C 1
ATOM 4693 O O . SER B 1 203 ? 33.939 7.605 2.161 1.00 52.68 223 SER B O 1
ATOM 4696 N N . THR B 1 204 ? 36.145 8.026 2.293 1.00 42.88 224 THR B N 1
ATOM 4697 C CA . THR B 1 204 ? 36.056 9.277 1.546 1.00 36.91 224 THR B CA 1
ATOM 4698 C C . THR B 1 204 ? 37.284 9.393 0.647 1.00 44.26 224 THR B C 1
ATOM 4699 O O . THR B 1 204 ? 37.972 8.407 0.360 1.00 46.34 224 THR B O 1
ATOM 4703 N N . PHE B 1 205 ? 37.561 10.612 0.189 1.00 42.68 225 PHE B N 1
ATOM 4704 C CA . PHE B 1 205 ? 38.675 10.879 -0.708 1.00 57.15 225 PHE B CA 1
ATOM 4705 C C . PHE B 1 205 ? 39.380 12.153 -0.268 1.00 50.38 225 PHE B C 1
ATOM 4706 O O . PHE B 1 205 ? 38.798 13.013 0.400 1.00 43.68 225 PHE B O 1
ATOM 4714 N N . LEU B 1 206 ? 40.648 12.264 -0.654 1.00 44.57 226 LEU B N 1
ATOM 4715 C CA . LEU B 1 206 ? 41.447 13.454 -0.406 1.00 27.23 226 LEU B CA 1
ATOM 4716 C C . LEU B 1 206 ? 42.071 13.920 -1.712 1.00 33.36 226 LEU B C 1
ATOM 4717 O O . LEU B 1 206 ? 42.303 13.124 -2.625 1.00 39.75 226 LEU B O 1
ATOM 4722 N N . TRP B 1 207 ? 42.339 15.219 -1.795 1.00 28.27 227 TRP B N 1
ATOM 4723 C CA . TRP B 1 207 ? 43.040 15.804 -2.931 1.00 35.30 227 TRP B CA 1
ATOM 4724 C C . TRP B 1 207 ? 44.507 15.956 -2.552 1.00 43.44 227 TRP B C 1
ATOM 4725 O O . TRP B 1 207 ? 44.861 16.828 -1.751 1.00 50.82 227 TRP B O 1
ATOM 4736 N N . CYS B 1 208 ? 45.357 15.109 -3.121 1.00 41.97 228 CYS B N 1
ATOM 4737 C CA . CYS B 1 208 ? 46.765 15.075 -2.764 1.00 43.97 228 CYS B CA 1
ATOM 4738 C C . CYS B 1 208 ? 47.619 15.343 -3.995 1.00 37.45 228 CYS B C 1
ATOM 4739 O O . CYS B 1 208 ? 47.198 15.101 -5.128 1.00 40.26 228 CYS B O 1
ATOM 4742 N N . PHE B 1 209 ? 48.822 15.854 -3.757 1.00 32.63 229 PHE B N 1
ATOM 4743 C CA . PHE B 1 209 ? 49.829 16.021 -4.795 1.00 28.13 229 PHE B CA 1
ATOM 4744 C C . PHE B 1 209 ? 50.817 14.871 -4.686 1.00 36.13 229 PHE B C 1
ATOM 4745 O O . PHE B 1 209 ? 51.507 14.737 -3.667 1.00 30.95 229 PHE B O 1
ATOM 4753 N N . LYS B 1 210 ? 50.871 14.032 -5.715 1.00 42.63 230 LYS B N 1
ATOM 4754 C CA . LYS B 1 210 ? 51.841 12.946 -5.761 1.00 49.34 230 LYS B CA 1
ATOM 4755 C C . LYS B 1 210 ? 52.988 13.365 -6.668 1.00 33.82 230 LYS B C 1
ATOM 4756 O O . LYS B 1 210 ? 52.760 13.850 -7.787 1.00 34.43 230 LYS B O 1
ATOM 4762 N N . GLU B 1 211 ? 54.214 13.211 -6.169 1.00 30.55 231 GLU B N 1
ATOM 4763 C CA . GLU B 1 211 ? 55.406 13.638 -6.885 1.00 40.76 231 GLU B CA 1
ATOM 4764 C C . GLU B 1 211 ? 56.536 12.655 -6.625 1.00 55.24 231 GLU B C 1
ATOM 4765 O O . GLU B 1 211 ? 56.822 12.323 -5.471 1.00 58.89 231 GLU B O 1
ATOM 4771 N N . HIS B 1 212 ? 57.170 12.201 -7.703 1.00 61.42 232 HIS B N 1
ATOM 4772 C CA . HIS B 1 212 ? 58.346 11.347 -7.605 1.00 72.29 232 HIS B CA 1
ATOM 4773 C C . HIS B 1 212 ? 59.453 12.046 -6.818 1.00 71.23 232 HIS B C 1
ATOM 4774 O O . HIS B 1 212 ? 59.616 13.269 -6.876 1.00 75.24 232 HIS B O 1
ATOM 4781 N N . ILE B 1 213 ? 60.202 11.258 -6.054 1.00 77.07 233 ILE B N 1
ATOM 4782 C CA . ILE B 1 213 ? 61.391 11.752 -5.379 1.00 76.09 233 ILE B CA 1
ATOM 4783 C C . ILE B 1 213 ? 62.488 11.943 -6.419 1.00 66.13 233 ILE B C 1
ATOM 4784 O O . ILE B 1 213 ? 63.408 12.739 -6.233 1.00 60.47 233 ILE B O 1
ATOM 4789 N N . PHE B 1 239 ? 57.248 7.630 -4.606 1.00 52.63 259 PHE B N 1
ATOM 4790 C CA . PHE B 1 239 ? 56.503 8.882 -4.674 1.00 62.25 259 PHE B CA 1
ATOM 4791 C C . PHE B 1 239 ? 56.351 9.534 -3.303 1.00 63.35 259 PHE B C 1
ATOM 4792 O O . PHE B 1 239 ? 56.761 8.977 -2.284 1.00 50.92 259 PHE B O 1
ATOM 4800 N N . ASN B 1 240 ? 55.760 10.727 -3.297 1.00 59.54 260 ASN B N 1
ATOM 4801 C CA . ASN B 1 240 ? 55.390 11.430 -2.078 1.00 25.02 260 ASN B CA 1
ATOM 4802 C C . ASN B 1 240 ? 54.015 12.044 -2.282 1.00 25.25 260 ASN B C 1
ATOM 4803 O O . ASN B 1 240 ? 53.692 12.511 -3.379 1.00 39.57 260 ASN B O 1
ATOM 4808 N N . TYR B 1 241 ? 53.207 12.034 -1.224 1.00 36.33 261 TYR B N 1
ATOM 4809 C CA . TYR B 1 241 ? 51.803 12.421 -1.295 1.00 40.28 261 TYR B CA 1
ATOM 4810 C C . TYR B 1 241 ? 51.536 13.523 -0.282 1.00 38.30 261 TYR B C 1
ATOM 4811 O O . TYR B 1 241 ? 51.677 13.306 0.926 1.00 32.59 261 TYR B O 1
ATOM 4820 N N . TYR B 1 242 ? 51.142 14.696 -0.773 1.00 32.82 262 TYR B N 1
ATOM 4821 C CA . TYR B 1 242 ? 50.923 15.877 0.057 1.00 21.04 262 TYR B CA 1
ATOM 4822 C C . TYR B 1 242 ? 49.430 16.187 0.055 1.00 24.40 262 TYR B C 1
ATOM 4823 O O . TYR B 1 242 ? 48.877 16.598 -0.971 1.00 28.26 262 TYR B O 1
ATOM 4832 N N . CYS B 1 243 ? 48.786 15.997 1.203 1.00 24.27 263 CYS B N 1
ATOM 4833 C CA . CYS B 1 243 ? 47.336 15.978 1.301 1.00 17.62 263 CYS B CA 1
ATOM 4834 C C . CYS B 1 243 ? 46.821 17.080 2.219 1.00 21.74 263 CYS B C 1
ATOM 4835 O O . CYS B 1 243 ? 47.557 17.652 3.032 1.00 25.69 263 CYS B O 1
ATOM 4838 N N . ARG B 1 244 ? 45.521 17.344 2.081 1.00 22.54 264 ARG B N 1
ATOM 4839 C CA . ARG B 1 244 ? 44.810 18.373 2.823 1.00 26.29 264 ARG B CA 1
ATOM 4840 C C . ARG B 1 244 ? 43.430 17.849 3.193 1.00 35.40 264 ARG B C 1
ATOM 4841 O O . ARG B 1 244 ? 42.820 17.089 2.436 1.00 39.06 264 ARG B O 1
ATOM 4849 N N . ASP B 1 245 ? 42.945 18.250 4.369 1.00 43.46 265 ASP B N 1
ATOM 4850 C CA . ASP B 1 245 ? 41.571 17.939 4.747 1.00 41.75 265 ASP B CA 1
ATOM 4851 C C . ASP B 1 245 ? 40.960 19.039 5.611 1.00 52.97 265 ASP B C 1
ATOM 4852 O O . ASP B 1 245 ? 40.702 20.147 5.130 1.00 59.12 265 ASP B O 1
ATOM 4857 N N . ASN B 1 246 ? 40.727 18.743 6.890 1.00 48.69 266 ASN B N 1
ATOM 4858 C CA . ASN B 1 246 ? 39.965 19.629 7.774 1.00 62.95 266 ASN B CA 1
ATOM 4859 C C . ASN B 1 246 ? 40.899 20.665 8.402 1.00 54.90 266 ASN B C 1
ATOM 4860 O O . ASN B 1 246 ? 41.250 20.616 9.580 1.00 58.01 266 ASN B O 1
ATOM 4865 N N . GLY B 1 247 ? 41.303 21.624 7.580 1.00 42.57 267 GLY B N 1
ATOM 4866 C CA . GLY B 1 247 ? 42.320 22.561 8.016 1.00 29.24 267 GLY B CA 1
ATOM 4867 C C . GLY B 1 247 ? 43.676 21.948 8.339 1.00 27.15 267 GLY B C 1
ATOM 4868 O O . GLY B 1 247 ? 44.519 22.625 8.934 1.00 19.39 267 GLY B O 1
ATOM 4869 N N . TYR B 1 248 ? 43.910 20.699 7.938 1.00 26.54 268 TYR B N 1
ATOM 4870 C CA . TYR B 1 248 ? 45.115 19.941 8.250 1.00 24.33 268 TYR B CA 1
ATOM 4871 C C . TYR B 1 248 ? 45.825 19.627 6.944 1.00 26.59 268 TYR B C 1
ATOM 4872 O O . TYR B 1 248 ? 45.179 19.197 5.981 1.00 34.31 268 TYR B O 1
ATOM 4881 N N . TYR B 1 249 ? 47.125 19.880 6.899 1.00 34.34 269 TYR B N 1
ATOM 4882 C CA . TYR B 1 249 ? 47.958 19.587 5.744 1.00 25.53 269 TYR B CA 1
ATOM 4883 C C . TYR B 1 249 ? 49.037 18.624 6.205 1.00 20.49 269 TYR B C 1
ATOM 4884 O O . TYR B 1 249 ? 49.666 18.850 7.244 1.00 13.69 269 TYR B O 1
ATOM 4893 N N . PHE B 1 250 ? 49.230 17.544 5.455 1.00 21.93 270 PHE B N 1
ATOM 4894 C CA . PHE B 1 250 ? 50.048 16.453 5.968 1.00 24.40 270 PHE B CA 1
ATOM 4895 C C . PHE B 1 250 ? 50.392 15.500 4.837 1.00 18.03 270 PHE B C 1
ATOM 4896 O O . PHE B 1 250 ? 49.640 15.374 3.869 1.00 24.02 270 PHE B O 1
ATOM 4904 N N . GLU B 1 251 ? 51.525 14.820 4.982 1.00 35.42 271 GLU B N 1
ATOM 4905 C CA . GLU B 1 251 ? 51.866 13.733 4.078 1.00 32.68 271 GLU B CA 1
ATOM 4906 C C . GLU B 1 251 ? 51.097 12.475 4.456 1.00 26.10 271 GLU B C 1
ATOM 4907 O O . GLU B 1 251 ? 50.822 12.217 5.631 1.00 38.73 271 GLU B O 1
ATOM 4913 N N . LEU B 1 252 ? 50.749 11.688 3.440 1.00 37.34 272 LEU B N 1
ATOM 4914 C CA . LEU B 1 252 ? 50.038 10.425 3.625 1.00 42.35 272 LEU B CA 1
ATOM 4915 C C . LEU B 1 252 ? 50.824 9.332 2.916 1.00 43.71 272 LEU B C 1
ATOM 4916 O O . LEU B 1 252 ? 50.550 9.008 1.752 1.00 62.74 272 LEU B O 1
ATOM 4921 N N . PRO B 1 253 ? 51.820 8.746 3.584 1.00 52.25 273 PRO B N 1
ATOM 4922 C CA . PRO B 1 253 ? 52.601 7.674 2.952 1.00 58.78 273 PRO B CA 1
ATOM 4923 C C . PRO B 1 253 ? 51.791 6.403 2.756 1.00 68.57 273 PRO B C 1
ATOM 4924 O O . PRO B 1 253 ? 50.621 6.334 3.145 1.00 57.16 273 PRO B O 1
ATOM 4928 N N . ALA B 1 254 ? 52.409 5.390 2.155 1.00 86.96 274 ALA B N 1
ATOM 4929 C CA . ALA B 1 254 ? 51.744 4.121 1.901 1.00 92.68 274 ALA B CA 1
ATOM 4930 C C . ALA B 1 254 ? 51.958 3.167 3.068 1.00 82.24 274 ALA B C 1
ATOM 4931 O O . ALA B 1 254 ? 53.043 3.115 3.655 1.00 73.60 274 ALA B O 1
ATOM 4933 N N . ASN B 1 255 ? 50.906 2.415 3.401 1.00 83.49 275 ASN B N 1
ATOM 4934 C CA . ASN B 1 255 ? 50.944 1.415 4.471 1.00 92.65 275 ASN B CA 1
ATOM 4935 C C . ASN B 1 255 ? 51.294 2.043 5.819 1.00 86.12 275 ASN B C 1
ATOM 4936 O O . ASN B 1 255 ? 52.086 1.498 6.590 1.00 88.56 275 ASN B O 1
ATOM 4941 N N . ARG B 1 256 ? 50.694 3.196 6.111 1.00 73.40 276 ARG B N 1
ATOM 4942 C CA . ARG B 1 256 ? 50.876 3.849 7.399 1.00 57.06 276 ARG B CA 1
ATOM 4943 C C . ARG B 1 256 ? 49.631 4.653 7.740 1.00 45.65 276 ARG B C 1
ATOM 4944 O O . ARG B 1 256 ? 49.064 5.331 6.878 1.00 47.83 276 ARG B O 1
ATOM 4952 N N . LEU B 1 257 ? 49.213 4.567 9.000 1.00 44.29 277 LEU B N 1
ATOM 4953 C CA . LEU B 1 257 ? 48.095 5.349 9.513 1.00 41.98 277 LEU B CA 1
ATOM 4954 C C . LEU B 1 257 ? 48.624 6.682 10.029 1.00 49.84 277 LEU B C 1
ATOM 4955 O O . LEU B 1 257 ? 49.441 6.711 10.956 1.00 57.94 277 LEU B O 1
ATOM 4960 N N . VAL B 1 258 ? 48.168 7.778 9.431 1.00 46.67 278 VAL B N 1
ATOM 4961 C CA . VAL B 1 258 ? 48.621 9.115 9.797 1.00 37.83 278 VAL B CA 1
ATOM 4962 C C . VAL B 1 258 ? 47.577 9.736 10.713 1.00 32.95 278 VAL B C 1
ATOM 4963 O O . VAL B 1 258 ? 46.437 9.966 10.297 1.00 46.51 278 VAL B O 1
ATOM 4967 N N . CYS B 1 259 ? 47.955 10.020 11.955 1.00 29.38 279 CYS B N 1
ATOM 4968 C CA . CYS B 1 259 ? 47.028 10.581 12.926 1.00 34.35 279 CYS B CA 1
ATOM 4969 C C . CYS B 1 259 ? 47.335 12.050 13.191 1.00 40.82 279 CYS B C 1
ATOM 4970 O O . CYS B 1 259 ? 48.497 12.470 13.201 1.00 44.53 279 CYS B O 1
ATOM 4973 N N . LEU B 1 260 ? 46.273 12.813 13.397 1.00 33.57 280 LEU B N 1
ATOM 4974 C CA . LEU B 1 260 ? 46.269 14.232 13.708 1.00 31.39 280 LEU B CA 1
ATOM 4975 C C . LEU B 1 260 ? 45.218 14.446 14.786 1.00 36.97 280 LEU B C 1
ATOM 4976 O O . LEU B 1 260 ? 44.284 13.647 14.909 1.00 47.62 280 LEU B O 1
ATOM 4981 N N . PRO B 1 261 ? 45.340 15.536 15.586 1.00 30.97 281 PRO B N 1
ATOM 4982 C CA . PRO B 1 261 ? 44.526 15.686 16.806 1.00 35.86 281 PRO B CA 1
ATOM 4983 C C . PRO B 1 261 ? 43.094 15.172 16.741 1.00 34.90 281 PRO B C 1
ATOM 4984 O O . PRO B 1 261 ? 42.681 14.396 17.606 1.00 36.66 281 PRO B O 1
ATOM 4988 N N . THR B 1 262 ? 42.330 15.569 15.725 1.00 41.80 282 THR B N 1
ATOM 4989 C CA . THR B 1 262 ? 40.920 15.206 15.650 1.00 41.80 282 THR B CA 1
ATOM 4990 C C . THR B 1 262 ? 40.584 14.307 14.465 1.00 32.50 282 THR B C 1
ATOM 4991 O O . THR B 1 262 ? 39.398 14.104 14.179 1.00 35.22 282 THR B O 1
ATOM 4995 N N . SER B 1 263 ? 41.580 13.759 13.770 1.00 31.96 283 SER B N 1
ATOM 4996 C CA . SER B 1 263 ? 41.305 12.949 12.590 1.00 29.54 283 SER B CA 1
ATOM 4997 C C . SER B 1 263 ? 42.504 12.060 12.303 1.00 36.67 283 SER B C 1
ATOM 4998 O O . SER B 1 263 ? 43.643 12.502 12.435 1.00 27.65 283 SER B O 1
ATOM 5001 N N . CYS B 1 264 ? 42.245 10.819 11.896 1.00 36.57 284 CYS B N 1
ATOM 5002 C CA . CYS B 1 264 ? 43.290 9.927 11.414 1.00 23.22 284 CYS B CA 1
ATOM 5003 C C . CYS B 1 264 ? 42.909 9.424 10.028 1.00 22.34 284 CYS B C 1
ATOM 5004 O O . CYS B 1 264 ? 41.728 9.272 9.709 1.00 31.88 284 CYS B O 1
ATOM 5007 N N . TYR B 1 265 ? 43.922 9.180 9.199 1.00 26.95 285 TYR B N 1
ATOM 5008 C CA . TYR B 1 265 ? 43.729 8.861 7.792 1.00 29.19 285 TYR B CA 1
ATOM 5009 C C . TYR B 1 265 ? 44.560 7.645 7.415 1.00 33.94 285 TYR B C 1
ATOM 5010 O O . TYR B 1 265 ? 45.704 7.496 7.862 1.00 45.79 285 TYR B O 1
ATOM 5019 N N . LYS B 1 266 ? 43.977 6.788 6.579 1.00 34.83 286 LYS B N 1
ATOM 5020 C CA . LYS B 1 266 ? 44.611 5.556 6.135 1.00 23.42 286 LYS B CA 1
ATOM 5021 C C . LYS B 1 266 ? 44.188 5.292 4.698 1.00 34.75 286 LYS B C 1
ATOM 5022 O O . LYS B 1 266 ? 43.072 5.628 4.301 1.00 43.42 286 LYS B O 1
ATOM 5028 N N . ARG B 1 267 ? 45.091 4.712 3.912 1.00 32.97 287 ARG B N 1
ATOM 5029 C CA . ARG B 1 267 ? 44.758 4.368 2.536 1.00 40.44 287 ARG B CA 1
ATOM 5030 C C . ARG B 1 267 ? 43.763 3.214 2.508 1.00 37.74 287 ARG B C 1
ATOM 5031 O O . ARG B 1 267 ? 43.927 2.220 3.223 1.00 44.71 287 ARG B O 1
ATOM 5039 N N . GLU B 1 268 ? 42.729 3.350 1.678 1.00 36.31 288 GLU B N 1
ATOM 5040 C CA . GLU B 1 268 ? 41.654 2.366 1.634 1.00 46.87 288 GLU B CA 1
ATOM 5041 C C . GLU B 1 268 ? 42.171 1.024 1.130 1.00 67.72 288 GLU B C 1
ATOM 5042 O O . GLU B 1 268 ? 42.776 0.940 0.057 1.00 72.53 288 GLU B O 1
ATOM 5048 N N . GLY B 1 269 ? 41.925 -0.029 1.907 1.00 87.45 289 GLY B N 1
ATOM 5049 C CA . GLY B 1 269 ? 42.375 -1.355 1.537 1.00 98.75 289 GLY B CA 1
ATOM 5050 C C . GLY B 1 269 ? 43.863 -1.584 1.651 1.00 103.44 289 GLY B C 1
ATOM 5051 O O . GLY B 1 269 ? 44.357 -2.601 1.154 1.00 107.59 289 GLY B O 1
ATOM 5052 N N . ALA B 1 270 ? 44.594 -0.674 2.285 1.00 95.91 290 ALA B N 1
ATOM 5053 C CA . ALA B 1 270 ? 46.030 -0.810 2.470 1.00 94.48 290 ALA B CA 1
ATOM 5054 C C . ALA B 1 270 ? 46.336 -1.289 3.882 1.00 89.92 290 ALA B C 1
ATOM 5055 O O . ALA B 1 270 ? 45.645 -0.942 4.843 1.00 86.63 290 ALA B O 1
ATOM 5057 N N . ILE B 1 271 ? 47.387 -2.096 4.000 1.00 91.23 291 ILE B N 1
ATOM 5058 C CA . ILE B 1 271 ? 47.757 -2.701 5.275 1.00 91.84 291 ILE B CA 1
ATOM 5059 C C . ILE B 1 271 ? 48.552 -1.683 6.085 1.00 92.62 291 ILE B C 1
ATOM 5060 O O . ILE B 1 271 ? 49.701 -1.375 5.760 1.00 90.76 291 ILE B O 1
ATOM 5065 N N . VAL B 1 272 ? 47.938 -1.151 7.142 1.00 96.41 292 VAL B N 1
ATOM 5066 C CA . VAL B 1 272 ? 48.671 -0.322 8.088 1.00 99.11 292 VAL B CA 1
ATOM 5067 C C . VAL B 1 272 ? 49.717 -1.177 8.789 1.00 104.04 292 VAL B C 1
ATOM 5068 O O . VAL B 1 272 ? 49.493 -2.365 9.064 1.00 110.31 292 VAL B O 1
ATOM 5072 N N . ASN B 1 273 ? 50.877 -0.584 9.060 1.00 108.62 293 ASN B N 1
ATOM 5073 C CA . ASN B 1 273 ? 51.891 -1.252 9.861 1.00 121.54 293 ASN B CA 1
ATOM 5074 C C . ASN B 1 273 ? 51.313 -1.638 11.222 1.00 140.06 293 ASN B C 1
ATOM 5075 O O . ASN B 1 273 ? 50.287 -1.112 11.663 1.00 138.26 293 ASN B O 1
ATOM 5080 N N . THR B 1 274 ? 51.979 -2.587 11.883 1.00 161.91 294 THR B N 1
ATOM 5081 C CA . THR B 1 274 ? 51.561 -3.035 13.208 1.00 169.53 294 THR B CA 1
ATOM 5082 C C . THR B 1 274 ? 51.426 -1.853 14.157 1.00 162.64 294 THR B C 1
ATOM 5083 O O . THR B 1 274 ? 50.320 -1.526 14.603 1.00 165.93 294 THR B O 1
ATOM 5087 N N . MET B 1 275 ? 52.548 -1.208 14.466 1.00 144.48 295 MET B N 1
ATOM 5088 C CA . MET B 1 275 ? 52.555 0.022 15.245 1.00 126.43 295 MET B CA 1
ATOM 5089 C C . MET B 1 275 ? 53.253 1.111 14.440 1.00 123.77 295 MET B C 1
ATOM 5090 O O . MET B 1 275 ? 53.129 1.153 13.209 1.00 121.38 295 MET B O 1
ATOM 5095 N N . HIS B 1 276 ? 53.994 1.980 15.121 1.00 121.65 296 HIS B N 1
ATOM 5096 C CA . HIS B 1 276 ? 54.780 3.037 14.493 1.00 124.21 296 HIS B CA 1
ATOM 5097 C C . HIS B 1 276 ? 53.983 3.873 13.490 1.00 110.40 296 HIS B C 1
ATOM 5098 O O . HIS B 1 276 ? 54.357 3.966 12.314 1.00 107.69 296 HIS B O 1
ATOM 5105 N N . PRO B 1 277 ? 52.883 4.495 13.912 1.00 86.37 297 PRO B N 1
ATOM 5106 C CA . PRO B 1 277 ? 52.132 5.361 13.006 1.00 62.84 297 PRO B CA 1
ATOM 5107 C C . PRO B 1 277 ? 52.575 6.814 13.124 1.00 60.81 297 PRO B C 1
ATOM 5108 O O . PRO B 1 277 ? 53.091 7.261 14.151 1.00 70.33 297 PRO B O 1
ATOM 5112 N N . ASN B 1 278 ? 52.372 7.546 12.036 1.00 54.94 298 ASN B N 1
ATOM 5113 C CA . ASN B 1 278 ? 52.650 8.977 12.049 1.00 56.08 298 ASN B CA 1
ATOM 5114 C C . ASN B 1 278 ? 51.571 9.693 12.848 1.00 52.66 298 ASN B C 1
ATOM 5115 O O . ASN B 1 278 ? 50.509 10.025 12.316 1.00 55.42 298 ASN B O 1
ATOM 5120 N N . THR B 1 279 ? 51.836 9.935 14.128 1.00 45.57 299 THR B N 1
ATOM 5121 C CA . THR B 1 279 ? 50.868 10.544 15.025 1.00 44.06 299 THR B CA 1
ATOM 5122 C C . THR B 1 279 ? 51.333 11.933 15.447 1.00 48.47 299 THR B C 1
ATOM 5123 O O . THR B 1 279 ? 52.524 12.256 15.411 1.00 54.56 299 THR B O 1
ATOM 5127 N N . TRP B 1 280 ? 50.365 12.759 15.837 1.00 32.70 300 TRP B N 1
ATOM 5128 C CA . TRP B 1 280 ? 50.657 14.127 16.240 1.00 33.13 300 TRP B CA 1
ATOM 5129 C C . TRP B 1 280 ? 51.416 14.145 17.559 1.00 34.53 300 TRP B C 1
ATOM 5130 O O . TRP B 1 280 ? 51.129 13.368 18.473 1.00 38.85 300 TRP B O 1
ATOM 5141 N N . LYS B 1 281 ? 52.394 15.041 17.654 1.00 37.36 301 LYS B N 1
ATOM 5142 C CA . LYS B 1 281 ? 53.217 15.147 18.851 1.00 33.88 301 LYS B CA 1
ATOM 5143 C C . LYS B 1 281 ? 52.497 16.015 19.878 1.00 48.79 301 LYS B C 1
ATOM 5144 O O . LYS B 1 281 ? 52.261 17.204 19.636 1.00 62.33 301 LYS B O 1
ATOM 5150 N N . VAL B 1 282 ? 52.138 15.416 21.018 1.00 52.96 302 VAL B N 1
ATOM 5151 C CA . VAL B 1 282 ? 51.467 16.162 22.080 1.00 41.41 302 VAL B CA 1
ATOM 5152 C C . VAL B 1 282 ? 52.341 17.308 22.570 1.00 29.02 302 VAL B C 1
ATOM 5153 O O . VAL B 1 282 ? 51.831 18.357 22.987 1.00 26.42 302 VAL B O 1
ATOM 5157 N N . SER B 1 283 ? 53.666 17.133 22.518 1.00 32.40 303 SER B N 1
ATOM 5158 C CA . SER B 1 283 ? 54.589 18.198 22.899 1.00 11.86 303 SER B CA 1
ATOM 5159 C C . SER B 1 283 ? 54.291 19.491 22.152 1.00 25.72 303 SER B C 1
ATOM 5160 O O . SER B 1 283 ? 54.361 20.583 22.729 1.00 34.33 303 SER B O 1
ATOM 5163 N N . GLU B 1 284 ? 53.957 19.387 20.864 1.00 22.82 304 GLU B N 1
ATOM 5164 C CA . GLU B 1 284 ? 53.705 20.570 20.052 1.00 32.69 304 GLU B CA 1
ATOM 5165 C C . GLU B 1 284 ? 52.354 21.211 20.339 1.00 29.87 304 GLU B C 1
ATOM 5166 O O . GLU B 1 284 ? 52.200 22.416 20.115 1.00 34.78 304 GLU B O 1
ATOM 5172 N N . LYS B 1 285 ? 51.375 20.440 20.817 1.00 19.54 305 LYS B N 1
ATOM 5173 C CA . LYS B 1 285 ? 50.115 21.022 21.269 1.00 23.33 305 LYS B CA 1
ATOM 5174 C C . LYS B 1 285 ? 50.212 21.627 22.665 1.00 32.62 305 LYS B C 1
ATOM 5175 O O . LYS B 1 285 ? 49.442 22.539 22.985 1.00 36.45 305 LYS B O 1
ATOM 5181 N N . LEU B 1 286 ? 51.134 21.142 23.503 1.00 22.86 306 LEU B N 1
ATOM 5182 C CA . LEU B 1 286 ? 51.339 21.739 24.821 1.00 34.11 306 LEU B CA 1
ATOM 5183 C C . LEU B 1 286 ? 52.189 23.003 24.748 1.00 34.19 306 LEU B C 1
ATOM 5184 O O . LEU B 1 286 ? 51.906 23.988 25.441 1.00 26.18 306 LEU B O 1
ATOM 5189 N N . HIS B 1 287 ? 53.225 22.996 23.918 1.00 29.13 307 HIS B N 1
ATOM 5190 C CA . HIS B 1 287 ? 54.222 24.054 23.903 1.00 24.39 307 HIS B CA 1
ATOM 5191 C C . HIS B 1 287 ? 53.930 25.066 22.803 1.00 27.73 307 HIS B C 1
ATOM 5192 O O . HIS B 1 287 ? 53.403 24.729 21.740 1.00 34.09 307 HIS B O 1
ATOM 5199 N N . SER B 1 288 ? 54.284 26.317 23.076 1.00 19.61 308 SER B N 1
ATOM 5200 C CA . SER B 1 288 ? 54.003 27.419 22.173 1.00 28.77 308 SER B CA 1
ATOM 5201 C C . SER B 1 288 ? 55.161 27.641 21.207 1.00 33.94 308 SER B C 1
ATOM 5202 O O . SER B 1 288 ? 56.300 27.236 21.451 1.00 37.88 308 SER B O 1
ATOM 5205 N N . ALA B 1 289 ? 54.848 28.296 20.094 1.00 16.10 309 ALA B N 1
ATOM 5206 C CA . ALA B 1 289 ? 55.843 28.650 19.098 1.00 7.69 309 ALA B CA 1
ATOM 5207 C C . ALA B 1 289 ? 56.431 30.016 19.417 1.00 15.80 309 ALA B C 1
ATOM 5208 O O . ALA B 1 289 ? 55.710 30.945 19.788 1.00 17.22 309 ALA B O 1
ATOM 5210 N N . SER B 1 290 ? 57.747 30.131 19.270 1.00 18.17 310 SER B N 1
ATOM 5211 C CA . SER B 1 290 ? 58.423 31.385 19.555 1.00 14.41 310 SER B CA 1
ATOM 5212 C C . SER B 1 290 ? 58.155 32.402 18.449 1.00 21.54 310 SER B C 1
ATOM 5213 O O . SER B 1 290 ? 57.710 32.063 17.349 1.00 20.31 310 SER B O 1
ATOM 5216 N N . GLN B 1 291 ? 58.428 33.672 18.759 1.00 18.98 311 GLN B N 1
ATOM 5217 C CA . GLN B 1 291 ? 58.382 34.698 17.722 1.00 21.41 311 GLN B CA 1
ATOM 5218 C C . GLN B 1 291 ? 59.415 34.427 16.638 1.00 22.75 311 GLN B C 1
ATOM 5219 O O . GLN B 1 291 ? 59.176 34.723 15.460 1.00 25.27 311 GLN B O 1
ATOM 5225 N N . PHE B 1 292 ? 60.564 33.861 17.016 1.00 22.58 312 PHE B N 1
ATOM 5226 C CA . PHE B 1 292 ? 61.593 33.539 16.034 1.00 25.10 312 PHE B CA 1
ATOM 5227 C C . PHE B 1 292 ? 61.115 32.468 15.060 1.00 18.92 312 PHE B C 1
ATOM 5228 O O . PHE B 1 292 ? 61.425 32.530 13.865 1.00 27.26 312 PHE B O 1
ATOM 5236 N N . ASP B 1 293 ? 60.375 31.472 15.554 1.00 27.95 313 ASP B N 1
ATOM 5237 C CA . ASP B 1 293 ? 59.812 30.455 14.669 1.00 20.27 313 ASP B CA 1
ATOM 5238 C C . ASP B 1 293 ? 58.943 31.089 13.590 1.00 16.89 313 ASP B C 1
ATOM 5239 O O . ASP B 1 293 ? 59.144 30.853 12.392 1.00 8.01 313 ASP B O 1
ATOM 5244 N N . VAL B 1 294 ? 57.975 31.911 14.000 1.00 12.41 314 VAL B N 1
ATOM 5245 C CA . VAL B 1 294 ? 57.029 32.481 13.047 1.00 20.94 314 VAL B CA 1
ATOM 5246 C C . VAL B 1 294 ? 57.729 33.454 12.107 1.00 14.92 314 VAL B C 1
ATOM 5247 O O . VAL B 1 294 ? 57.441 33.489 10.905 1.00 28.18 314 VAL B O 1
ATOM 5251 N N . ASN B 1 295 ? 58.662 34.254 12.630 1.00 8.01 315 ASN B N 1
ATOM 5252 C CA . ASN B 1 295 ? 59.433 35.141 11.763 1.00 14.67 315 ASN B CA 1
ATOM 5253 C C . ASN B 1 295 ? 60.232 34.348 10.735 1.00 33.20 315 ASN B C 1
ATOM 5254 O O . ASN B 1 295 ? 60.388 34.781 9.586 1.00 26.36 315 ASN B O 1
ATOM 5259 N N . ASN B 1 296 ? 60.739 33.176 11.127 1.00 23.12 316 ASN B N 1
ATOM 5260 C CA . ASN B 1 296 ? 61.450 32.324 10.181 1.00 27.32 316 ASN B CA 1
ATOM 5261 C C . ASN B 1 296 ? 60.505 31.730 9.142 1.00 31.57 316 ASN B C 1
ATOM 5262 O O . ASN B 1 296 ? 60.898 31.546 7.984 1.00 27.91 316 ASN B O 1
ATOM 5267 N N . VAL B 1 297 ? 59.263 31.426 9.531 1.00 33.16 317 VAL B N 1
ATOM 5268 C CA . VAL B 1 297 ? 58.256 31.026 8.551 1.00 26.51 317 VAL B CA 1
ATOM 5269 C C . VAL B 1 297 ? 58.009 32.155 7.556 1.00 33.22 317 VAL B C 1
ATOM 5270 O O . VAL B 1 297 ? 57.899 31.924 6.343 1.00 32.02 317 VAL B O 1
ATOM 5274 N N . VAL B 1 298 ? 57.927 33.393 8.052 1.00 19.84 318 VAL B N 1
ATOM 5275 C CA . VAL B 1 298 ? 57.767 34.550 7.174 1.00 17.30 318 VAL B CA 1
ATOM 5276 C C . VAL B 1 298 ? 58.934 34.642 6.197 1.00 25.32 318 VAL B C 1
ATOM 5277 O O . VAL B 1 298 ? 58.745 34.862 4.994 1.00 28.92 318 VAL B O 1
ATOM 5281 N N . HIS B 1 299 ? 60.159 34.471 6.701 1.00 18.59 319 HIS B N 1
ATOM 5282 C CA . HIS B 1 299 ? 61.330 34.530 5.831 1.00 13.77 319 HIS B CA 1
ATOM 5283 C C . HIS B 1 299 ? 61.297 33.426 4.780 1.00 26.97 319 HIS B C 1
ATOM 5284 O O . HIS B 1 299 ? 61.697 33.643 3.628 1.00 27.17 319 HIS B O 1
ATOM 5291 N N . SER B 1 300 ? 60.824 32.234 5.155 1.00 7.25 320 SER B N 1
ATOM 5292 C CA . SER B 1 300 ? 60.657 31.169 4.170 1.00 14.53 320 SER B CA 1
ATOM 5293 C C . SER B 1 300 ? 59.662 31.578 3.094 1.00 16.16 320 SER B C 1
ATOM 5294 O O . SER B 1 300 ? 59.903 31.368 1.899 1.00 21.18 320 SER B O 1
ATOM 5297 N N . LEU B 1 301 ? 58.538 32.175 3.502 1.00 30.11 321 LEU B N 1
ATOM 5298 C CA . LEU B 1 301 ? 57.574 32.677 2.530 1.00 14.42 321 LEU B CA 1
ATOM 5299 C C . LEU B 1 301 ? 58.217 33.690 1.590 1.00 25.51 321 LEU B C 1
ATOM 5300 O O . LEU B 1 301 ? 57.957 33.676 0.382 1.00 40.25 321 LEU B O 1
ATOM 5305 N N . VAL B 1 302 ? 59.074 34.566 2.123 1.00 19.26 322 VAL B N 1
ATOM 5306 C CA . VAL B 1 302 ? 59.741 35.567 1.291 1.00 6.81 322 VAL B CA 1
ATOM 5307 C C . VAL B 1 302 ? 60.654 34.893 0.272 1.00 18.32 322 VAL B C 1
ATOM 5308 O O . VAL B 1 302 ? 60.665 35.248 -0.913 1.00 21.42 322 VAL B O 1
ATOM 5312 N N . TYR B 1 303 ? 61.439 33.913 0.724 1.00 7.20 323 TYR B N 1
ATOM 5313 C CA . TYR B 1 303 ? 62.324 33.177 -0.177 1.00 23.27 323 TYR B CA 1
ATOM 5314 C C . TYR B 1 303 ? 61.534 32.515 -1.303 1.00 19.21 323 TYR B C 1
ATOM 5315 O O . TYR B 1 303 ? 61.851 32.679 -2.494 1.00 37.71 323 TYR B O 1
ATOM 5324 N N . GLU B 1 304 ? 60.481 31.777 -0.940 1.00 11.99 324 GLU B N 1
ATOM 5325 C CA . GLU B 1 304 ? 59.662 31.102 -1.940 1.00 7.40 324 GLU B CA 1
ATOM 5326 C C . GLU B 1 304 ? 59.055 32.097 -2.922 1.00 40.40 324 GLU B C 1
ATOM 5327 O O . GLU B 1 304 ? 59.058 31.862 -4.137 1.00 45.69 324 GLU B O 1
ATOM 5333 N N . THR B 1 305 ? 58.533 33.218 -2.415 1.00 28.99 325 THR B N 1
ATOM 5334 C CA . THR B 1 305 ? 57.945 34.214 -3.304 1.00 33.31 325 THR B CA 1
ATOM 5335 C C . THR B 1 305 ? 58.988 34.827 -4.225 1.00 29.98 325 THR B C 1
ATOM 5336 O O . THR B 1 305 ? 58.666 35.195 -5.357 1.00 26.12 325 THR B O 1
ATOM 5340 N N . GLU B 1 306 ? 60.235 34.952 -3.766 1.00 21.64 326 GLU B N 1
ATOM 5341 C CA . GLU B 1 306 ? 61.301 35.378 -4.668 1.00 14.19 326 GLU B CA 1
ATOM 5342 C C . GLU B 1 306 ? 61.473 34.379 -5.805 1.00 24.76 326 GLU B C 1
ATOM 5343 O O . GLU B 1 306 ? 61.566 34.764 -6.980 1.00 27.23 326 GLU B O 1
ATOM 5349 N N . GLY B 1 307 ? 61.497 33.085 -5.474 1.00 15.54 327 GLY B N 1
ATOM 5350 C CA . GLY B 1 307 ? 61.548 32.076 -6.524 1.00 7.67 327 GLY B CA 1
ATOM 5351 C C . GLY B 1 307 ? 60.403 32.205 -7.513 1.00 24.06 327 GLY B C 1
ATOM 5352 O O . GLY B 1 307 ? 60.605 32.155 -8.732 1.00 40.06 327 GLY B O 1
ATOM 5353 N N . LEU B 1 308 ? 59.184 32.392 -6.999 1.00 22.33 328 LEU B N 1
ATOM 5354 C CA . LEU B 1 308 ? 58.015 32.496 -7.871 1.00 21.73 328 LEU B CA 1
ATOM 5355 C C . LEU B 1 308 ? 58.073 33.750 -8.739 1.00 24.66 328 LEU B C 1
ATOM 5356 O O . LEU B 1 308 ? 57.644 33.728 -9.899 1.00 32.65 328 LEU B O 1
ATOM 5361 N N . ARG B 1 309 ? 58.589 34.853 -8.191 1.00 25.04 329 ARG B N 1
ATOM 5362 C CA . ARG B 1 309 ? 58.815 36.053 -8.990 1.00 21.88 329 ARG B CA 1
ATOM 5363 C C . ARG B 1 309 ? 59.767 35.765 -10.142 1.00 32.15 329 ARG B C 1
ATOM 5364 O O . ARG B 1 309 ? 59.520 36.164 -11.288 1.00 33.33 329 ARG B O 1
ATOM 5372 N N . LEU B 1 310 ? 60.872 35.073 -9.849 1.00 16.34 330 LEU B N 1
ATOM 5373 C CA . LEU B 1 310 ? 61.809 34.694 -10.901 1.00 16.58 330 LEU B CA 1
ATOM 5374 C C . LEU B 1 310 ? 61.113 33.886 -11.991 1.00 28.05 330 LEU B C 1
ATOM 5375 O O . LEU B 1 310 ? 61.211 34.211 -13.182 1.00 46.04 330 LEU B O 1
ATOM 5380 N N . ALA B 1 311 ? 60.388 32.834 -11.598 1.00 20.13 331 ALA B N 1
ATOM 5381 C CA . ALA B 1 311 ? 59.747 31.966 -12.583 1.00 7.81 331 ALA B CA 1
ATOM 5382 C C . ALA B 1 311 ? 58.742 32.737 -13.433 1.00 14.10 331 ALA B C 1
ATOM 5383 O O . ALA B 1 311 ? 58.769 32.665 -14.669 1.00 22.48 331 ALA B O 1
ATOM 5385 N N . LEU B 1 312 ? 57.846 33.487 -12.785 1.00 16.38 332 LEU B N 1
ATOM 5386 C CA . LEU B 1 312 ? 56.821 34.216 -13.526 1.00 29.51 332 LEU B CA 1
ATOM 5387 C C . LEU B 1 312 ? 57.439 35.245 -14.465 1.00 24.08 332 LEU B C 1
ATOM 5388 O O . LEU B 1 312 ? 56.941 35.458 -15.578 1.00 24.43 332 LEU B O 1
ATOM 5393 N N . SER B 1 313 ? 58.527 35.894 -14.038 1.00 28.56 333 SER B N 1
ATOM 5394 C CA . SER B 1 313 ? 59.207 36.833 -14.924 1.00 16.10 333 SER B CA 1
ATOM 5395 C C . SER B 1 313 ? 59.798 36.114 -16.131 1.00 16.80 333 SER B C 1
ATOM 5396 O O . SER B 1 313 ? 59.716 36.613 -17.262 1.00 24.09 333 SER B O 1
ATOM 5399 N N . GLN B 1 314 ? 60.385 34.934 -15.912 1.00 15.17 334 GLN B N 1
ATOM 5400 C CA . GLN B 1 314 ? 60.909 34.150 -17.028 1.00 19.86 334 GLN B CA 1
ATOM 5401 C C . GLN B 1 314 ? 59.808 33.806 -18.026 1.00 24.45 334 GLN B C 1
ATOM 5402 O O . GLN B 1 314 ? 59.980 33.972 -19.241 1.00 29.55 334 GLN B O 1
ATOM 5408 N N . LEU B 1 315 ? 58.663 33.323 -17.530 1.00 15.46 335 LEU B N 1
ATOM 5409 C CA . LEU B 1 315 ? 57.550 32.993 -18.418 1.00 17.95 335 LEU B CA 1
ATOM 5410 C C . LEU B 1 315 ? 57.075 34.218 -19.190 1.00 17.77 335 LEU B C 1
ATOM 5411 O O . LEU B 1 315 ? 56.822 34.144 -20.402 1.00 31.83 335 LEU B O 1
ATOM 5416 N N . ASP B 1 316 ? 56.950 35.355 -18.503 1.00 23.82 336 ASP B N 1
ATOM 5417 C CA . ASP B 1 316 ? 56.561 36.595 -19.167 1.00 39.17 336 ASP B CA 1
ATOM 5418 C C . ASP B 1 316 ? 57.516 36.925 -20.311 1.00 30.52 336 ASP B C 1
ATOM 5419 O O . ASP B 1 316 ? 57.086 37.235 -21.432 1.00 34.89 336 ASP B O 1
ATOM 5424 N N . HIS B 1 317 ? 58.824 36.841 -20.046 1.00 9.53 337 HIS B N 1
ATOM 5425 C CA . HIS B 1 317 ? 59.810 37.106 -21.090 1.00 20.04 337 HIS B CA 1
ATOM 5426 C C . HIS B 1 317 ? 59.650 36.144 -22.259 1.00 15.20 337 HIS B C 1
ATOM 5427 O O . HIS B 1 317 ? 59.748 36.549 -23.426 1.00 25.99 337 HIS B O 1
ATOM 5434 N N . ARG B 1 318 ? 59.410 34.861 -21.966 1.00 23.72 338 ARG B N 1
ATOM 5435 C CA . ARG B 1 318 ? 59.122 33.902 -23.027 1.00 18.97 338 ARG B CA 1
ATOM 5436 C C . ARG B 1 318 ? 57.970 34.382 -23.899 1.00 22.86 338 ARG B C 1
ATOM 5437 O O . ARG B 1 318 ? 58.037 34.305 -25.134 1.00 32.08 338 ARG B O 1
ATOM 5445 N N . PHE B 1 319 ? 56.906 34.892 -23.274 1.00 25.04 339 PHE B N 1
ATOM 5446 C CA . PHE B 1 319 ? 55.777 35.391 -24.054 1.00 17.35 339 PHE B CA 1
ATOM 5447 C C . PHE B 1 319 ? 56.179 36.583 -24.913 1.00 28.76 339 PHE B C 1
ATOM 5448 O O . PHE B 1 319 ? 55.692 36.733 -26.040 1.00 22.07 339 PHE B O 1
ATOM 5456 N N . ALA B 1 320 ? 57.065 37.442 -24.403 1.00 30.12 340 ALA B N 1
ATOM 5457 C CA . ALA B 1 320 ? 57.576 38.533 -25.231 1.00 21.33 340 ALA B CA 1
ATOM 5458 C C . ALA B 1 320 ? 58.287 37.992 -26.469 1.00 30.47 340 ALA B C 1
ATOM 5459 O O . ALA B 1 320 ? 58.036 38.442 -27.598 1.00 30.41 340 ALA B O 1
ATOM 5461 N N . THR B 1 321 ? 59.174 37.011 -26.274 1.00 19.76 341 THR B N 1
ATOM 5462 C CA . THR B 1 321 ? 59.889 36.412 -27.398 1.00 11.78 341 THR B CA 1
ATOM 5463 C C . THR B 1 321 ? 58.922 35.846 -28.433 1.00 29.26 341 THR B C 1
ATOM 5464 O O . THR B 1 321 ? 59.023 36.151 -29.630 1.00 38.89 341 THR B O 1
ATOM 5468 N N . LEU B 1 322 ? 57.971 35.017 -27.985 1.00 30.58 342 LEU B N 1
ATOM 5469 C CA . LEU B 1 322 ? 56.995 34.442 -28.908 1.00 17.81 342 LEU B CA 1
ATOM 5470 C C . LEU B 1 322 ? 56.198 35.528 -29.620 1.00 37.10 342 LEU B C 1
ATOM 5471 O O . LEU B 1 322 ? 55.829 35.371 -30.789 1.00 34.76 342 LEU B O 1
ATOM 5476 N N . SER B 1 323 ? 55.916 36.634 -28.928 1.00 37.97 343 SER B N 1
ATOM 5477 C CA . SER B 1 323 ? 55.260 37.764 -29.578 1.00 19.84 343 SER B CA 1
ATOM 5478 C C . SER B 1 323 ? 56.096 38.283 -30.741 1.00 16.83 343 SER B C 1
ATOM 5479 O O . SER B 1 323 ? 55.579 38.504 -31.844 1.00 16.07 343 SER B O 1
ATOM 5482 N N . ARG B 1 324 ? 57.398 38.475 -30.514 1.00 25.80 344 ARG B N 1
ATOM 5483 C CA . ARG B 1 324 ? 58.270 38.976 -31.575 1.00 20.26 344 ARG B CA 1
ATOM 5484 C C . ARG B 1 324 ? 58.300 38.017 -32.763 1.00 31.75 344 ARG B C 1
ATOM 5485 O O . ARG B 1 324 ? 58.001 38.402 -33.904 1.00 38.71 344 ARG B O 1
ATOM 5493 N N . LEU B 1 325 ? 58.660 36.755 -32.506 1.00 19.14 345 LEU B N 1
ATOM 5494 C CA . LEU B 1 325 ? 58.759 35.770 -33.581 1.00 25.03 345 LEU B CA 1
ATOM 5495 C C . LEU B 1 325 ? 57.449 35.657 -34.350 1.00 31.53 345 LEU B C 1
ATOM 5496 O O . LEU B 1 325 ? 57.429 35.717 -35.587 1.00 39.23 345 LEU B O 1
ATOM 5501 N N . PHE B 1 326 ? 56.338 35.496 -33.627 1.00 37.23 346 PHE B N 1
ATOM 5502 C CA . PHE B 1 326 ? 55.041 35.361 -34.277 1.00 33.25 346 PHE B CA 1
ATOM 5503 C C . PHE B 1 326 ? 54.691 36.596 -35.093 1.00 34.58 346 PHE B C 1
ATOM 5504 O O . PHE B 1 326 ? 54.040 36.482 -36.137 1.00 33.30 346 PHE B O 1
ATOM 5512 N N . ASN B 1 327 ? 55.107 37.781 -34.639 1.00 35.54 347 ASN B N 1
ATOM 5513 C CA . ASN B 1 327 ? 54.839 38.993 -35.408 1.00 25.14 347 ASN B CA 1
ATOM 5514 C C . ASN B 1 327 ? 55.612 38.995 -36.722 1.00 29.42 347 ASN B C 1
ATOM 5515 O O . ASN B 1 327 ? 55.046 39.289 -37.783 1.00 28.00 347 ASN B O 1
ATOM 5520 N N . ARG B 1 328 ? 56.907 38.668 -36.675 1.00 17.91 348 ARG B N 1
ATOM 5521 C CA . ARG B 1 328 ? 57.699 38.648 -37.905 1.00 27.35 348 ARG B CA 1
ATOM 5522 C C . ARG B 1 328 ? 57.159 37.613 -38.888 1.00 33.80 348 ARG B C 1
ATOM 5523 O O . ARG B 1 328 ? 56.969 37.900 -40.079 1.00 53.39 348 ARG B O 1
ATOM 5531 N N . LEU B 1 329 ? 56.898 36.401 -38.399 1.00 21.42 349 LEU B N 1
ATOM 5532 C CA . LEU B 1 329 ? 56.387 35.346 -39.268 1.00 16.62 349 LEU B CA 1
ATOM 5533 C C . LEU B 1 329 ? 55.014 35.707 -39.831 1.00 32.40 349 LEU B C 1
ATOM 5534 O O . LEU B 1 329 ? 54.717 35.425 -41.000 1.00 34.45 349 LEU B O 1
ATOM 5539 N N . THR B 1 330 ? 54.167 36.338 -39.014 1.00 42.01 350 THR B N 1
ATOM 5540 C CA . THR B 1 330 ? 52.879 36.822 -39.502 1.00 33.91 350 THR B CA 1
ATOM 5541 C C . THR B 1 330 ? 53.062 37.849 -40.613 1.00 39.81 350 THR B C 1
ATOM 5542 O O . THR B 1 330 ? 52.324 37.837 -41.606 1.00 46.16 350 THR B O 1
ATOM 5546 N N . GLN B 1 331 ? 54.035 38.751 -40.461 1.00 28.90 351 GLN B N 1
ATOM 5547 C CA . GLN B 1 331 ? 54.384 39.656 -41.551 1.00 38.62 351 GLN B CA 1
ATOM 5548 C C . GLN B 1 331 ? 54.710 38.877 -42.818 1.00 39.66 351 GLN B C 1
ATOM 5549 O O . GLN B 1 331 ? 54.215 39.195 -43.905 1.00 55.60 351 GLN B O 1
ATOM 5555 N N . SER B 1 332 ? 55.552 37.848 -42.689 1.00 33.55 352 SER B N 1
ATOM 5556 C CA . SER B 1 332 ? 55.957 37.069 -43.856 1.00 18.56 352 SER B CA 1
ATOM 5557 C C . SER B 1 332 ? 54.753 36.448 -44.557 1.00 29.60 352 SER B C 1
ATOM 5558 O O . SER B 1 332 ? 54.550 36.648 -45.762 1.00 37.60 352 SER B O 1
ATOM 5561 N N . LEU B 1 333 ? 53.934 35.692 -43.819 1.00 34.14 353 LEU B N 1
ATOM 5562 C CA . LEU B 1 333 ? 52.824 34.988 -44.456 1.00 22.93 353 LEU B CA 1
ATOM 5563 C C . LEU B 1 333 ? 51.735 35.945 -44.934 1.00 42.94 353 LEU B C 1
ATOM 5564 O O . LEU B 1 333 ? 51.002 35.625 -45.877 1.00 35.62 353 LEU B O 1
ATOM 5569 N N . ALA B 1 334 ? 51.621 37.120 -44.310 1.00 36.67 354 ALA B N 1
ATOM 5570 C CA . ALA B 1 334 ? 50.558 38.053 -44.673 1.00 22.88 354 ALA B CA 1
ATOM 5571 C C . ALA B 1 334 ? 50.770 38.629 -46.067 1.00 29.86 354 ALA B C 1
ATOM 5572 O O . ALA B 1 334 ? 49.810 38.784 -46.831 1.00 37.84 354 ALA B O 1
ATOM 5574 N N . LYS B 1 335 ? 52.019 38.953 -46.419 1.00 34.88 355 LYS B N 1
ATOM 5575 C CA . LYS B 1 335 ? 52.318 39.448 -47.760 1.00 35.51 355 LYS B CA 1
ATOM 5576 C C . LYS B 1 335 ? 51.902 38.466 -48.847 1.00 35.99 355 LYS B C 1
ATOM 5577 O O . LYS B 1 335 ? 51.767 38.864 -50.010 1.00 31.59 355 LYS B O 1
ATOM 5583 N N . ILE B 1 336 ? 51.703 37.200 -48.498 1.00 34.10 356 ILE B N 1
ATOM 5584 C CA . ILE B 1 336 ? 51.254 36.184 -49.438 1.00 25.58 356 ILE B CA 1
ATOM 5585 C C . ILE B 1 336 ? 49.745 35.986 -49.371 1.00 33.88 356 ILE B C 1
ATOM 5586 O O . ILE B 1 336 ? 49.089 35.833 -50.402 1.00 49.26 356 ILE B O 1
ATOM 5591 N N . ASP B 1 337 ? 49.180 35.997 -48.166 1.00 36.71 357 ASP B N 1
ATOM 5592 C CA . ASP B 1 337 ? 47.745 35.824 -47.948 1.00 36.48 357 ASP B CA 1
ATOM 5593 C C . ASP B 1 337 ? 47.206 37.119 -47.345 1.00 43.75 357 ASP B C 1
ATOM 5594 O O . ASP B 1 337 ? 47.344 37.354 -46.141 1.00 61.18 357 ASP B O 1
ATOM 5599 N N . ASP B 1 338 ? 46.590 37.956 -48.183 1.00 40.50 358 ASP B N 1
ATOM 5600 C CA . ASP B 1 338 ? 46.059 39.233 -47.718 1.00 48.72 358 ASP B CA 1
ATOM 5601 C C . ASP B 1 338 ? 44.779 39.090 -46.904 1.00 44.20 358 ASP B C 1
ATOM 5602 O O . ASP B 1 338 ? 44.231 40.109 -46.470 1.00 36.26 358 ASP B O 1
ATOM 5607 N N . ARG B 1 339 ? 44.290 37.871 -46.692 1.00 39.45 359 ARG B N 1
ATOM 5608 C CA . ARG B 1 339 ? 43.132 37.625 -45.843 1.00 46.31 359 ARG B CA 1
ATOM 5609 C C . ARG B 1 339 ? 43.516 37.149 -44.448 1.00 49.64 359 ARG B C 1
ATOM 5610 O O . ARG B 1 339 ? 42.635 36.990 -43.597 1.00 57.54 359 ARG B O 1
ATOM 5618 N N . LEU B 1 340 ? 44.809 36.936 -44.189 1.00 45.08 360 LEU B N 1
ATOM 5619 C CA . LEU B 1 340 ? 45.239 36.334 -42.931 1.00 41.61 360 LEU B CA 1
ATOM 5620 C C . LEU B 1 340 ? 45.191 37.328 -41.777 1.00 45.78 360 LEU B C 1
ATOM 5621 O O . LEU B 1 340 ? 44.721 36.992 -40.687 1.00 51.74 360 LEU B O 1
ATOM 5626 N N . LEU B 1 341 ? 45.696 38.546 -41.985 1.00 35.56 361 LEU B N 1
ATOM 5627 C CA . LEU B 1 341 ? 45.670 39.539 -40.914 1.00 32.65 361 LEU B CA 1
ATOM 5628 C C . LEU B 1 341 ? 44.245 39.797 -40.440 1.00 31.76 361 LEU B C 1
ATOM 5629 O O . LEU B 1 341 ? 43.992 39.917 -39.232 1.00 35.36 361 LEU B O 1
ATOM 5634 N N . GLY B 1 342 ? 43.298 39.861 -41.377 1.00 31.42 362 GLY B N 1
ATOM 5635 C CA . GLY B 1 342 ? 41.903 39.998 -40.993 1.00 30.90 362 GLY B CA 1
ATOM 5636 C C . GLY B 1 342 ? 41.427 38.852 -40.122 1.00 32.44 362 GLY B C 1
ATOM 5637 O O . GLY B 1 342 ? 40.805 39.064 -39.078 1.00 55.17 362 GLY B O 1
ATOM 5638 N N . THR B 1 343 ? 41.726 37.618 -40.532 1.00 25.72 363 THR B N 1
ATOM 5639 C CA . THR B 1 343 ? 41.336 36.473 -39.718 1.00 33.40 363 THR B CA 1
ATOM 5640 C C . THR B 1 343 ? 42.056 36.458 -38.374 1.00 55.58 363 THR B C 1
ATOM 5641 O O . THR B 1 343 ? 41.573 35.821 -37.431 1.00 61.67 363 THR B O 1
ATOM 5645 N N . LEU B 1 344 ? 43.185 37.164 -38.261 1.00 57.27 364 LEU B N 1
ATOM 5646 C CA . LEU B 1 344 ? 43.894 37.284 -36.993 1.00 47.39 364 LEU B CA 1
ATOM 5647 C C . LEU B 1 344 ? 43.272 38.342 -36.094 1.00 53.29 364 LEU B C 1
ATOM 5648 O O . LEU B 1 344 ? 43.395 38.259 -34.867 1.00 46.96 364 LEU B O 1
ATOM 5653 N N . LEU B 1 345 ? 42.615 39.340 -36.679 1.00 52.79 365 LEU B N 1
ATOM 5654 C CA . LEU B 1 345 ? 41.975 40.398 -35.912 1.00 42.34 365 LEU B CA 1
ATOM 5655 C C . LEU B 1 345 ? 40.490 40.158 -35.678 1.00 42.91 365 LEU B C 1
ATOM 5656 O O . LEU B 1 345 ? 39.847 40.971 -35.007 1.00 61.12 365 LEU B O 1
ATOM 5661 N N . GLY B 1 346 ? 39.926 39.076 -36.209 1.00 42.53 366 GLY B N 1
ATOM 5662 C CA . GLY B 1 346 ? 38.490 38.892 -36.164 1.00 53.66 366 GLY B CA 1
ATOM 5663 C C . GLY B 1 346 ? 37.700 39.876 -36.996 1.00 75.35 366 GLY B C 1
ATOM 5664 O O . GLY B 1 346 ? 36.468 39.778 -37.040 1.00 97.34 366 GLY B O 1
ATOM 5665 N N . GLN B 1 347 ? 38.364 40.832 -37.636 1.00 73.01 367 GLN B N 1
ATOM 5666 C CA . GLN B 1 347 ? 37.752 41.739 -38.591 1.00 71.55 367 GLN B CA 1
ATOM 5667 C C . GLN B 1 347 ? 37.948 41.181 -39.989 1.00 73.23 367 GLN B C 1
ATOM 5668 O O . GLN B 1 347 ? 38.915 40.469 -40.260 1.00 72.57 367 GLN B O 1
ATOM 5674 N N . ASP B 1 348 ? 37.028 41.498 -40.881 1.00 80.04 368 ASP B N 1
ATOM 5675 C CA . ASP B 1 348 ? 37.153 41.057 -42.259 1.00 91.22 368 ASP B CA 1
ATOM 5676 C C . ASP B 1 348 ? 37.682 42.223 -43.085 1.00 75.49 368 ASP B C 1
ATOM 5677 O O . ASP B 1 348 ? 37.011 43.245 -43.253 1.00 64.14 368 ASP B O 1
ATOM 5682 N N . VAL B 1 349 ? 38.899 42.044 -43.594 1.00 73.37 369 VAL B N 1
ATOM 5683 C CA . VAL B 1 349 ? 39.690 43.137 -44.132 1.00 73.26 369 VAL B CA 1
ATOM 5684 C C . VAL B 1 349 ? 40.811 42.494 -44.934 1.00 70.10 369 VAL B C 1
ATOM 5685 O O . VAL B 1 349 ? 41.139 41.321 -44.723 1.00 79.70 369 VAL B O 1
ATOM 5689 N N . SER B 1 350 ? 41.376 43.236 -45.875 1.00 52.19 370 SER B N 1
ATOM 5690 C CA . SER B 1 350 ? 42.460 42.724 -46.699 1.00 52.49 370 SER B CA 1
ATOM 5691 C C . SER B 1 350 ? 43.681 43.618 -46.542 1.00 55.03 370 SER B C 1
ATOM 5692 O O . SER B 1 350 ? 43.564 44.851 -46.509 1.00 60.56 370 SER B O 1
ATOM 5695 N N . SER B 1 351 ? 44.848 42.989 -46.434 1.00 36.31 371 SER B N 1
ATOM 5696 C CA . SER B 1 351 ? 46.099 43.685 -46.183 1.00 41.34 371 SER B CA 1
ATOM 5697 C C . SER B 1 351 ? 46.830 43.970 -47.488 1.00 50.57 371 SER B C 1
ATOM 5698 O O . SER B 1 351 ? 46.667 43.262 -48.483 1.00 38.61 371 SER B O 1
ATOM 5701 N N . LYS B 1 352 ? 47.640 45.024 -47.466 1.00 45.72 372 LYS B N 1
ATOM 5702 C CA . LYS B 1 352 ? 48.450 45.417 -48.615 1.00 48.46 372 LYS B CA 1
ATOM 5703 C C . LYS B 1 352 ? 49.713 46.062 -48.067 1.00 56.22 372 LYS B C 1
ATOM 5704 O O . LYS B 1 352 ? 49.644 47.135 -47.465 1.00 52.20 372 LYS B O 1
ATOM 5710 N N . PHE B 1 353 ? 50.856 45.422 -48.272 1.00 62.23 373 PHE B N 1
ATOM 5711 C CA . PHE B 1 353 ? 52.103 45.871 -47.664 1.00 67.25 373 PHE B CA 1
ATOM 5712 C C . PHE B 1 353 ? 52.792 46.874 -48.583 1.00 83.03 373 PHE B C 1
ATOM 5713 O O . PHE B 1 353 ? 53.228 46.526 -49.685 1.00 92.93 373 PHE B O 1
ATOM 5721 N N . ILE B 1 354 ? 52.877 48.129 -48.123 1.00 65.60 374 ILE B N 1
ATOM 5722 C CA . ILE B 1 354 ? 53.648 49.158 -48.810 1.00 46.44 374 ILE B CA 1
ATOM 5723 C C . ILE B 1 354 ? 55.095 49.191 -48.347 1.00 48.92 374 ILE B C 1
ATOM 5724 O O . ILE B 1 354 ? 55.878 50.019 -48.833 1.00 56.30 374 ILE B O 1
ATOM 5729 N N . SER B 1 355 ? 55.473 48.312 -47.425 1.00 57.12 375 SER B N 1
ATOM 5730 C CA . SER B 1 355 ? 56.787 48.305 -46.800 1.00 61.94 375 SER B CA 1
ATOM 5731 C C . SER B 1 355 ? 56.983 46.946 -46.146 1.00 58.56 375 SER B C 1
ATOM 5732 O O . SER B 1 355 ? 56.002 46.244 -45.874 1.00 62.57 375 SER B O 1
ATOM 5735 N N . PRO B 1 356 ? 58.234 46.529 -45.915 1.00 56.13 376 PRO B N 1
ATOM 5736 C CA . PRO B 1 356 ? 58.455 45.241 -45.234 1.00 44.51 376 PRO B CA 1
ATOM 5737 C C . PRO B 1 356 ? 57.667 45.075 -43.944 1.00 45.25 376 PRO B C 1
ATOM 5738 O O . PRO B 1 356 ? 57.204 43.967 -43.646 1.00 40.21 376 PRO B O 1
ATOM 5742 N N . THR B 1 357 ? 57.487 46.150 -43.173 1.00 52.09 377 THR B N 1
ATOM 5743 C CA . THR B 1 357 ? 56.739 46.088 -41.927 1.00 56.05 377 THR B CA 1
ATOM 5744 C C . THR B 1 357 ? 55.436 46.873 -41.949 1.00 65.88 377 THR B C 1
ATOM 5745 O O . THR B 1 357 ? 54.543 46.572 -41.150 1.00 70.92 377 THR B O 1
ATOM 5749 N N . LYS B 1 358 ? 55.303 47.860 -42.829 1.00 63.30 378 LYS B N 1
ATOM 5750 C CA . LYS B 1 358 ? 54.113 48.695 -42.876 1.00 63.15 378 LYS B CA 1
ATOM 5751 C C . LYS B 1 358 ? 53.102 48.134 -43.867 1.00 54.17 378 LYS B C 1
ATOM 5752 O O . LYS B 1 358 ? 53.465 47.538 -44.885 1.00 66.11 378 LYS B O 1
ATOM 5758 N N . PHE B 1 359 ? 51.821 48.339 -43.565 1.00 42.13 379 PHE B N 1
ATOM 5759 C CA . PHE B 1 359 ? 50.761 47.762 -44.378 1.00 51.68 379 PHE B CA 1
ATOM 5760 C C . PHE B 1 359 ? 49.469 48.538 -44.158 1.00 55.78 379 PHE B C 1
ATOM 5761 O O . PHE B 1 359 ? 49.274 49.180 -43.123 1.00 69.04 379 PHE B O 1
ATOM 5769 N N . MET B 1 360 ? 48.591 48.467 -45.160 1.00 54.54 380 MET B N 1
ATOM 5770 C CA . MET B 1 360 ? 47.318 49.173 -45.192 1.00 56.96 380 MET B CA 1
ATOM 5771 C C . MET B 1 360 ? 46.181 48.166 -45.319 1.00 54.63 380 MET B C 1
ATOM 5772 O O . MET B 1 360 ? 46.349 47.089 -45.897 1.00 57.19 380 MET B O 1
ATOM 5777 N N . LEU B 1 361 ? 45.014 48.526 -44.784 1.00 50.57 381 LEU B N 1
ATOM 5778 C CA . LEU B 1 361 ? 43.896 47.600 -44.639 1.00 57.31 381 LEU B CA 1
ATOM 5779 C C . LEU B 1 361 ? 42.655 48.143 -45.333 1.00 66.18 381 LEU B C 1
ATOM 5780 O O . LEU B 1 361 ? 42.276 49.300 -45.120 1.00 65.15 381 LEU B O 1
ATOM 5785 N N . SER B 1 362 ? 42.014 47.297 -46.146 1.00 73.72 382 SER B N 1
ATOM 5786 C CA . SER B 1 362 ? 40.793 47.642 -46.864 1.00 63.29 382 SER B CA 1
ATOM 5787 C C . SER B 1 362 ? 39.634 46.802 -46.352 1.00 71.91 382 SER B C 1
ATOM 5788 O O . SER B 1 362 ? 39.769 45.576 -46.274 1.00 62.12 382 SER B O 1
ATOM 5791 N N . PRO B 1 363 ? 38.470 47.397 -46.050 1.00 85.93 383 PRO B N 1
ATOM 5792 C CA . PRO B 1 363 ? 37.422 46.650 -45.333 1.00 95.25 383 PRO B CA 1
ATOM 5793 C C . PRO B 1 363 ? 36.791 45.552 -46.177 1.00 99.07 383 PRO B C 1
ATOM 5794 O O . PRO B 1 363 ? 37.277 45.288 -47.281 1.00 93.65 383 PRO B O 1
ATOM 5798 N N . CYS B 1 364 ? 35.740 44.906 -45.636 1.00 132.15 384 CYS B N 1
ATOM 5799 C CA . CYS B 1 364 ? 34.825 43.963 -46.294 1.00 150.27 384 CYS B CA 1
ATOM 5800 C C . CYS B 1 364 ? 34.357 42.870 -45.338 1.00 161.34 384 CYS B C 1
ATOM 5801 O O . CYS B 1 364 ? 34.430 43.025 -44.115 1.00 165.51 384 CYS B O 1
ATOM 5804 N N . LEU B 1 365 ? 33.856 41.773 -45.909 1.00 164.90 385 LEU B N 1
ATOM 5805 C CA . LEU B 1 365 ? 33.487 40.547 -45.200 1.00 164.94 385 LEU B CA 1
ATOM 5806 C C . LEU B 1 365 ? 33.041 39.520 -46.234 1.00 159.37 385 LEU B C 1
ATOM 5807 O O . LEU B 1 365 ? 31.929 39.595 -46.751 1.00 153.58 385 LEU B O 1
ATOM 5812 N N . SER B 1 400 ? 31.628 17.656 -38.423 1.00 75.83 420 SER B N 1
ATOM 5813 C CA . SER B 1 400 ? 33.068 17.833 -38.561 1.00 79.26 420 SER B CA 1
ATOM 5814 C C . SER B 1 400 ? 33.779 17.481 -37.249 1.00 72.50 420 SER B C 1
ATOM 5815 O O . SER B 1 400 ? 33.270 17.767 -36.166 1.00 55.09 420 SER B O 1
ATOM 5818 N N . GLN B 1 401 ? 35.014 16.826 -37.359 1.00 78.14 421 GLN B N 1
ATOM 5819 C CA . GLN B 1 401 ? 35.789 16.364 -36.213 1.00 89.56 421 GLN B CA 1
ATOM 5820 C C . GLN B 1 401 ? 36.745 17.446 -35.717 1.00 83.36 421 GLN B C 1
ATOM 5821 O O . GLN B 1 401 ? 37.243 18.257 -36.506 1.00 92.21 421 GLN B O 1
ATOM 5827 N N . PRO B 1 402 ? 37.017 17.475 -34.412 1.00 69.84 422 PRO B N 1
ATOM 5828 C CA . PRO B 1 402 ? 38.010 18.411 -33.874 1.00 62.87 422 PRO B CA 1
ATOM 5829 C C . PRO B 1 402 ? 39.404 17.803 -33.808 1.00 55.77 422 PRO B C 1
ATOM 5830 O O . PRO B 1 402 ? 39.584 16.613 -33.543 1.00 66.22 422 PRO B O 1
ATOM 5834 N N . VAL B 1 403 ? 40.408 18.645 -34.054 1.00 51.63 423 VAL B N 1
ATOM 5835 C CA . VAL B 1 403 ? 41.811 18.244 -34.005 1.00 59.14 423 VAL B CA 1
ATOM 5836 C C . VAL B 1 403 ? 42.577 19.268 -33.176 1.00 50.24 423 VAL B C 1
ATOM 5837 O O . VAL B 1 403 ? 42.485 20.474 -33.430 1.00 43.36 423 VAL B O 1
ATOM 5841 N N . ASP B 1 404 ? 43.334 18.786 -32.190 1.00 44.16 424 ASP B N 1
ATOM 5842 C CA . ASP B 1 404 ? 43.981 19.632 -31.190 1.00 37.69 424 ASP B CA 1
ATOM 5843 C C . ASP B 1 404 ? 45.494 19.487 -31.306 1.00 36.70 424 ASP B C 1
ATOM 5844 O O . ASP B 1 404 ? 46.045 18.418 -31.019 1.00 34.55 424 ASP B O 1
ATOM 5849 N N . LEU B 1 405 ? 46.165 20.570 -31.706 1.00 37.99 425 LEU B N 1
ATOM 5850 C CA . LEU B 1 405 ? 47.612 20.541 -31.891 1.00 35.45 425 LEU B CA 1
ATOM 5851 C C . LEU B 1 405 ? 48.372 20.730 -30.585 1.00 41.03 425 LEU B C 1
ATOM 5852 O O . LEU B 1 405 ? 49.515 20.271 -30.469 1.00 33.45 425 LEU B O 1
ATOM 5857 N N . TYR B 1 406 ? 47.766 21.393 -29.599 1.00 40.72 426 TYR B N 1
ATOM 5858 C CA . TYR B 1 406 ? 48.493 21.898 -28.440 1.00 29.45 426 TYR B CA 1
ATOM 5859 C C . TYR B 1 406 ? 48.399 21.003 -27.214 1.00 27.30 426 TYR B C 1
ATOM 5860 O O . TYR B 1 406 ? 49.347 20.965 -26.423 1.00 29.83 426 TYR B O 1
ATOM 5869 N N . SER B 1 407 ? 47.284 20.292 -27.035 1.00 16.70 427 SER B N 1
ATOM 5870 C CA . SER B 1 407 ? 47.068 19.430 -25.872 1.00 21.07 427 SER B CA 1
ATOM 5871 C C . SER B 1 407 ? 47.201 20.201 -24.562 1.00 38.73 427 SER B C 1
ATOM 5872 O O . SER B 1 407 ? 47.665 19.663 -23.554 1.00 49.55 427 SER B O 1
ATOM 5875 N N . PHE B 1 408 ? 46.799 21.470 -24.568 1.00 49.60 428 PHE B N 1
ATOM 5876 C CA . PHE B 1 408 ? 46.813 22.275 -23.353 1.00 16.52 428 PHE B CA 1
ATOM 5877 C C . PHE B 1 408 ? 45.739 21.772 -22.396 1.00 36.38 428 PHE B C 1
ATOM 5878 O O . PHE B 1 408 ? 44.561 21.695 -22.760 1.00 33.87 428 PHE B O 1
ATOM 5886 N N . LYS B 1 409 ? 46.140 21.433 -21.177 1.00 34.40 429 LYS B N 1
ATOM 5887 C CA . LYS B 1 409 ? 45.224 20.904 -20.180 1.00 38.33 429 LYS B CA 1
ATOM 5888 C C . LYS B 1 409 ? 44.826 21.989 -19.185 1.00 35.80 429 LYS B C 1
ATOM 5889 O O . LYS B 1 409 ? 45.428 23.064 -19.118 1.00 42.57 429 LYS B O 1
ATOM 5895 N N . GLU B 1 410 ? 43.787 21.690 -18.409 1.00 45.99 430 GLU B N 1
ATOM 5896 C CA . GLU B 1 410 ? 43.277 22.629 -17.418 1.00 39.83 430 GLU B CA 1
ATOM 5897 C C . GLU B 1 410 ? 44.362 22.977 -16.410 1.00 29.95 430 GLU B C 1
ATOM 5898 O O . GLU B 1 410 ? 44.924 22.092 -15.758 1.00 30.19 430 GLU B O 1
ATOM 5904 N N . LEU B 1 411 ? 44.659 24.268 -16.288 1.00 26.36 431 LEU B N 1
ATOM 5905 C CA . LEU B 1 411 ? 45.679 24.728 -15.356 1.00 18.31 431 LEU B CA 1
ATOM 5906 C C . LEU B 1 411 ? 45.109 24.773 -13.947 1.00 31.26 431 LEU B C 1
ATOM 5907 O O . LEU B 1 411 ? 44.016 25.306 -13.726 1.00 31.03 431 LEU B O 1
ATOM 5912 N N . TRP B 1 412 ? 45.845 24.216 -12.991 1.00 38.28 432 TRP B N 1
ATOM 5913 C CA . TRP B 1 412 ? 45.383 24.167 -11.611 1.00 57.75 432 TRP B CA 1
ATOM 5914 C C . TRP B 1 412 ? 45.802 25.439 -10.885 1.00 57.57 432 TRP B C 1
ATOM 5915 O O . TRP B 1 412 ? 46.998 25.693 -10.699 1.00 63.44 432 TRP B O 1
ATOM 5926 N N . LEU B 1 413 ? 44.831 26.217 -10.476 1.00 40.32 433 LEU B N 1
ATOM 5927 C CA . LEU B 1 413 ? 45.074 27.401 -9.665 1.00 31.13 433 LEU B CA 1
ATOM 5928 C C . LEU B 1 413 ? 45.083 27.027 -8.187 1.00 50.30 433 LEU B C 1
ATOM 5929 O O . LEU B 1 413 ? 44.251 26.228 -7.745 1.00 46.89 433 LEU B O 1
ATOM 5934 N N . PRO B 1 414 ? 46.012 27.581 -7.412 1.00 55.16 434 PRO B N 1
ATOM 5935 C CA . PRO B 1 414 ? 46.034 27.291 -5.975 1.00 33.36 434 PRO B CA 1
ATOM 5936 C C . PRO B 1 414 ? 44.790 27.838 -5.298 1.00 30.35 434 PRO B C 1
ATOM 5937 O O . PRO B 1 414 ? 44.360 28.962 -5.565 1.00 31.00 434 PRO B O 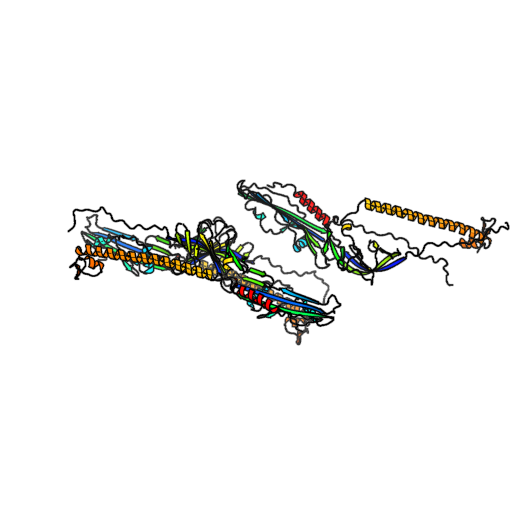1
ATOM 5941 N N . GLN B 1 415 ? 44.207 27.030 -4.422 1.00 18.89 435 GLN B N 1
ATOM 5942 C CA . GLN B 1 4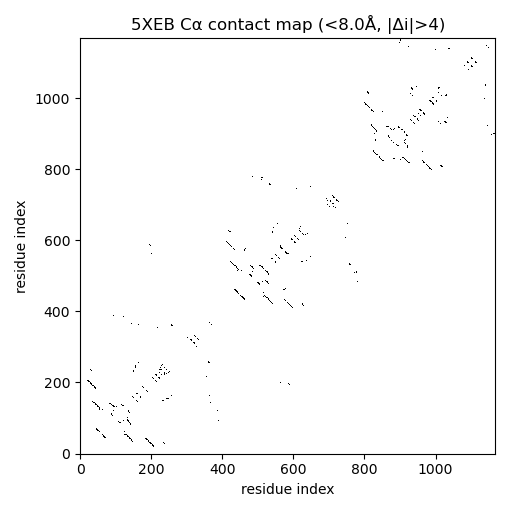15 ? 43.029 27.445 -3.680 1.00 41.26 435 GLN B CA 1
ATOM 5943 C C . GLN B 1 415 ? 43.437 28.126 -2.379 1.00 44.24 435 GLN B C 1
ATOM 5944 O O . GLN B 1 415 ? 44.542 27.931 -1.867 1.00 54.28 435 GLN B O 1
ATOM 5950 N N . LEU B 1 416 ? 42.527 28.935 -1.846 1.00 50.00 436 LEU B N 1
ATOM 5951 C CA . LEU B 1 416 ? 42.780 29.609 -0.580 1.00 49.30 436 LEU B CA 1
ATOM 5952 C C . LEU B 1 416 ? 42.817 28.585 0.546 1.00 53.51 436 LEU B C 1
ATOM 5953 O O . LEU B 1 416 ? 41.823 27.899 0.806 1.00 65.93 436 LEU B O 1
ATOM 5958 N N . LEU B 1 417 ? 43.964 28.482 1.210 1.00 44.30 437 LEU B N 1
ATOM 5959 C CA . LEU B 1 417 ? 44.171 27.456 2.222 1.00 60.10 437 LEU B CA 1
ATOM 5960 C C . LEU B 1 417 ? 43.555 27.891 3.547 1.00 61.37 437 LEU B C 1
ATOM 5961 O O . LEU B 1 417 ? 43.901 28.949 4.086 1.00 38.79 437 LEU B O 1
ATOM 5966 N N . ASP B 1 418 ? 42.639 27.074 4.063 1.00 59.40 438 ASP B N 1
ATOM 5967 C CA . ASP B 1 418 ? 42.000 27.296 5.355 1.00 56.57 438 ASP B CA 1
ATOM 5968 C C . ASP B 1 418 ? 42.753 26.468 6.392 1.00 44.51 438 ASP B C 1
ATOM 5969 O O . ASP B 1 418 ? 42.682 25.236 6.379 1.00 62.83 438 ASP B O 1
ATOM 5974 N N . VAL B 1 419 ? 43.475 27.143 7.285 1.00 23.76 439 VAL B N 1
ATOM 5975 C CA . VAL B 1 419 ? 44.459 26.506 8.156 1.00 34.56 439 VAL B CA 1
ATOM 5976 C C . VAL B 1 419 ? 44.055 26.723 9.609 1.00 42.24 439 VAL B C 1
ATOM 5977 O O . VAL B 1 419 ? 43.732 27.848 10.008 1.00 40.67 439 VAL B O 1
ATOM 5981 N N . ASN B 1 420 ? 44.095 25.651 10.402 1.00 42.11 440 ASN B N 1
ATOM 5982 C CA . ASN B 1 420 ? 43.667 25.699 11.797 1.00 38.59 440 ASN B CA 1
ATOM 5983 C C . ASN B 1 420 ? 44.763 26.276 12.683 1.00 45.25 440 ASN B C 1
ATOM 5984 O O . ASN B 1 420 ? 45.937 25.912 12.546 1.00 41.62 440 ASN B O 1
ATOM 5989 N N . VAL B 1 421 ? 44.384 27.170 13.596 1.00 39.47 441 VAL B N 1
ATOM 5990 C CA . VAL B 1 421 ? 45.294 27.744 14.586 1.00 27.59 441 VAL B CA 1
ATOM 5991 C C . VAL B 1 421 ? 44.506 27.762 15.891 1.00 35.81 441 VAL B C 1
ATOM 5992 O O . VAL B 1 421 ? 43.638 28.624 16.084 1.00 46.98 441 VAL B O 1
ATOM 5996 N N . LYS B 1 422 ? 44.797 26.813 16.780 1.00 34.37 442 LYS B N 1
ATOM 5997 C CA . LYS B 1 422 ? 44.010 26.597 17.989 1.00 29.79 442 LYS B CA 1
ATOM 5998 C C . LYS B 1 422 ? 44.725 26.975 19.280 1.00 24.95 442 LYS B C 1
ATOM 5999 O O . LYS B 1 422 ? 44.066 27.052 20.320 1.00 46.63 442 LYS B O 1
ATOM 6005 N N . GLY B 1 423 ? 46.036 27.206 19.256 1.00 23.29 443 GLY B N 1
ATOM 6006 C CA . GLY B 1 423 ? 46.739 27.587 20.467 1.00 33.52 443 GLY B CA 1
ATOM 6007 C C . GLY B 1 423 ? 47.163 26.394 21.307 1.00 29.18 443 GLY B C 1
ATOM 6008 O O . GLY B 1 423 ? 47.044 25.231 20.911 1.00 39.26 443 GLY B O 1
ATOM 6009 N N . VAL B 1 424 ? 47.667 26.705 22.502 1.00 25.37 444 VAL B N 1
ATOM 6010 C CA . VAL B 1 424 ? 48.190 25.690 23.407 1.00 19.55 444 VAL B CA 1
ATOM 6011 C C . VAL B 1 424 ? 47.086 25.220 24.346 1.00 20.89 444 VAL B C 1
ATOM 6012 O O . VAL B 1 424 ? 46.077 25.898 24.557 1.00 21.29 444 VAL B O 1
ATOM 6016 N N . VAL B 1 425 ? 47.297 24.039 24.934 1.00 33.85 445 VAL B N 1
ATOM 6017 C CA . VAL B 1 425 ? 46.281 23.421 25.782 1.00 41.95 445 VAL B CA 1
ATOM 6018 C C . VAL B 1 425 ? 46.090 24.217 27.067 1.00 32.54 445 VAL B C 1
ATOM 6019 O O . VAL B 1 425 ? 44.972 24.325 27.586 1.00 18.17 445 VAL B O 1
ATOM 6023 N N . ALA B 1 426 ? 47.170 24.792 27.600 1.00 33.79 446 ALA B N 1
ATOM 6024 C CA . ALA B 1 426 ? 47.077 25.524 28.859 1.00 29.85 446 ALA B CA 1
ATOM 6025 C C . ALA B 1 426 ? 46.151 26.729 28.767 1.00 39.78 446 ALA B C 1
ATOM 6026 O O . ALA B 1 426 ? 45.623 27.168 29.795 1.00 50.22 446 ALA B O 1
ATOM 6028 N N . ASP B 1 427 ? 45.942 27.273 27.570 1.00 45.42 447 ASP B N 1
ATOM 6029 C CA . ASP B 1 427 ? 45.058 28.416 27.385 1.00 32.31 447 ASP B CA 1
ATOM 6030 C C . ASP B 1 427 ? 43.615 28.016 27.110 1.00 27.42 447 ASP B C 1
ATOM 6031 O O . ASP B 1 427 ? 42.775 28.898 26.899 1.00 26.76 447 ASP B O 1
ATOM 6036 N N . GLU B 1 428 ? 43.307 26.721 27.095 1.00 27.78 448 GLU B N 1
ATOM 6037 C CA . GLU B 1 428 ? 41.914 26.296 27.097 1.00 21.11 448 GLU B CA 1
ATOM 6038 C C . GLU B 1 428 ? 41.233 26.810 28.359 1.00 23.52 448 GLU B C 1
ATOM 6039 O O . GLU B 1 428 ? 41.840 26.864 29.432 1.00 48.08 448 GLU B O 1
ATOM 6045 N N . GLU B 1 429 ? 39.961 27.194 28.222 1.00 34.62 449 GLU B N 1
ATOM 6046 C CA . GLU B 1 429 ? 39.276 27.914 29.293 1.00 38.71 449 GLU B CA 1
ATOM 6047 C C . GLU B 1 429 ? 39.263 27.117 30.594 1.00 35.76 449 GLU B C 1
ATOM 6048 O O . GLU B 1 429 ? 39.407 27.690 31.681 1.00 40.95 449 GLU B O 1
ATOM 6054 N N . GLY B 1 430 ? 39.106 25.796 30.503 1.00 31.78 450 GLY B N 1
ATOM 6055 C CA . GLY B 1 430 ? 39.027 24.990 31.712 1.00 29.91 450 GLY B CA 1
ATOM 6056 C C . GLY B 1 430 ? 40.347 24.922 32.458 1.00 38.30 450 GLY B C 1
ATOM 6057 O O . GLY B 1 430 ? 40.403 25.148 33.671 1.00 42.13 450 GLY B O 1
ATOM 6058 N N . TRP B 1 431 ? 41.430 24.604 31.743 1.00 33.86 451 TRP B N 1
ATOM 6059 C CA . TRP B 1 431 ? 42.735 24.532 32.389 1.00 35.20 451 TRP B CA 1
ATOM 6060 C C . TRP B 1 431 ? 43.201 25.904 32.857 1.00 34.93 451 TRP B C 1
ATOM 6061 O O . TRP B 1 431 ? 43.895 26.010 33.878 1.00 49.26 451 TRP B O 1
ATOM 6072 N N . SER B 1 432 ? 42.825 26.961 32.133 1.00 30.43 452 SER B N 1
ATOM 6073 C CA . SER B 1 432 ? 43.043 28.316 32.631 1.00 28.01 452 SER B CA 1
ATOM 6074 C C . SER B 1 432 ? 42.320 28.530 33.955 1.00 33.87 452 SER B C 1
ATOM 6075 O O . SER B 1 432 ? 42.880 29.114 34.891 1.00 53.60 452 SER B O 1
ATOM 6078 N N . PHE B 1 433 ? 41.071 28.067 34.047 1.00 38.59 453 PHE B N 1
ATOM 6079 C CA . PHE B 1 433 ? 40.326 28.147 35.301 1.00 28.20 453 PHE B CA 1
ATOM 6080 C C . PHE B 1 433 ? 41.048 27.404 36.423 1.00 38.30 453 PHE B C 1
ATOM 6081 O O . PHE B 1 433 ? 41.129 27.899 37.555 1.00 35.64 453 PHE B O 1
ATOM 6089 N N . VAL B 1 434 ? 41.590 26.221 36.121 1.00 38.01 454 VAL B N 1
ATOM 6090 C CA . VAL B 1 434 ? 42.302 25.439 37.132 1.00 29.99 454 VAL B CA 1
ATOM 6091 C C . VAL B 1 434 ? 43.526 26.198 37.632 1.00 20.55 454 VAL B C 1
ATOM 6092 O O . VAL B 1 434 ? 43.713 26.387 38.842 1.00 38.84 454 VAL B O 1
ATOM 6096 N N . ALA B 1 435 ? 44.382 26.641 36.705 1.00 27.41 455 ALA B N 1
ATOM 6097 C CA . ALA B 1 435 ? 45.588 27.364 37.100 1.00 34.76 455 ALA B CA 1
ATOM 6098 C C . ALA B 1 435 ? 45.243 28.620 37.890 1.00 30.34 455 ALA B C 1
ATOM 6099 O O . ALA B 1 435 ? 45.920 28.954 38.872 1.00 46.51 455 ALA B O 1
ATOM 6101 N N . GLN B 1 436 ? 44.182 29.321 37.485 1.00 20.93 456 GLN B N 1
ATOM 6102 C CA . GLN B 1 436 ? 43.751 30.507 38.216 1.00 29.31 456 GLN B CA 1
ATOM 6103 C C . GLN B 1 436 ? 43.361 30.158 39.645 1.00 36.94 456 GLN B C 1
ATOM 6104 O O . GLN B 1 436 ? 43.785 30.826 40.594 1.00 37.72 456 GLN B O 1
ATOM 6110 N N . SER B 1 437 ? 42.545 29.115 39.818 1.00 36.07 457 SER B N 1
ATOM 6111 C CA . SER B 1 437 ? 42.109 28.739 41.160 1.00 23.33 457 SER B CA 1
ATOM 6112 C C . SER B 1 437 ? 43.293 28.352 42.037 1.00 38.18 457 SER B C 1
ATOM 6113 O O . SER B 1 437 ? 43.358 28.741 43.212 1.00 40.03 457 SER B O 1
ATOM 6116 N N . LYS B 1 438 ? 44.242 27.589 41.485 1.00 35.19 458 LYS B N 1
ATOM 6117 C CA . LYS B 1 438 ? 45.442 27.244 42.243 1.00 29.52 458 LYS B CA 1
ATOM 6118 C C . LYS B 1 438 ? 46.201 28.496 42.667 1.00 35.11 458 LYS B C 1
ATOM 6119 O O . LYS B 1 438 ? 46.607 28.629 43.830 1.00 28.31 458 LYS B O 1
ATOM 6125 N N . GLN B 1 439 ? 46.392 29.435 41.735 1.00 24.57 459 GLN B N 1
ATOM 6126 C CA . GLN B 1 439 ? 47.107 30.661 42.071 1.00 34.85 459 GLN B CA 1
ATOM 6127 C C . GLN B 1 439 ? 46.359 31.482 43.115 1.00 46.00 459 GLN B C 1
ATOM 6128 O O . GLN B 1 439 ? 46.986 32.172 43.926 1.00 53.74 459 GLN B O 1
ATOM 6134 N N . ALA B 1 440 ? 45.025 31.421 43.113 1.00 39.17 460 ALA B N 1
ATOM 6135 C CA . ALA B 1 440 ? 44.255 32.108 44.144 1.00 23.00 460 ALA B CA 1
ATOM 6136 C C . ALA B 1 440 ? 44.471 31.462 45.506 1.00 22.65 460 ALA B C 1
ATOM 6137 O O . ALA B 1 440 ? 44.641 32.164 46.512 1.00 23.97 460 ALA B O 1
ATOM 6139 N N . LEU B 1 441 ? 44.470 30.126 45.555 1.00 33.64 461 LEU B N 1
ATOM 6140 C CA . LEU B 1 441 ? 44.785 29.426 46.797 1.00 33.58 461 LEU B CA 1
ATOM 6141 C C . LEU B 1 441 ? 46.157 29.832 47.322 1.00 33.57 461 LEU B C 1
ATOM 6142 O O . LEU B 1 441 ? 46.312 30.147 48.508 1.00 41.00 461 LEU B O 1
ATOM 6147 N N . ILE B 1 442 ? 47.169 29.829 46.450 1.00 40.50 462 ILE B N 1
ATOM 6148 C CA . ILE B 1 442 ? 48.502 30.267 46.860 1.00 33.63 462 ILE B CA 1
ATOM 6149 C C . ILE B 1 442 ? 48.458 31.703 47.369 1.00 45.57 462 ILE B C 1
ATOM 6150 O O . ILE B 1 442 ? 49.105 32.045 48.366 1.00 53.27 462 ILE B O 1
ATOM 6155 N N . ASP B 1 443 ? 47.681 32.560 46.701 1.00 46.46 463 ASP B N 1
ATOM 6156 C CA . ASP B 1 443 ? 47.595 33.961 47.100 1.00 28.29 463 ASP B CA 1
ATOM 6157 C C . ASP B 1 443 ? 46.970 34.127 48.478 1.00 33.23 463 ASP B C 1
ATOM 6158 O O . ASP B 1 443 ? 47.333 35.055 49.210 1.00 38.19 463 ASP B O 1
ATOM 6163 N N . THR B 1 444 ? 46.033 33.254 48.853 1.00 39.25 464 THR B N 1
ATOM 6164 C CA . THR B 1 444 ? 45.379 33.389 50.150 1.00 33.36 464 THR B CA 1
ATOM 6165 C C . THR B 1 444 ? 46.144 32.711 51.280 1.00 34.89 464 THR B C 1
ATOM 6166 O O . THR B 1 444 ? 45.878 33.006 52.452 1.00 34.77 464 THR B O 1
ATOM 6170 N N . MET B 1 445 ? 47.089 31.825 50.965 1.00 35.20 465 MET B N 1
ATOM 6171 C CA . MET B 1 445 ? 47.891 31.142 51.970 1.00 34.59 465 MET B CA 1
ATOM 6172 C C . MET B 1 445 ? 49.189 31.879 52.285 1.00 40.47 465 MET B C 1
ATOM 6173 O O . MET B 1 445 ? 50.090 31.294 52.899 1.00 39.79 465 MET B O 1
ATOM 6178 N N . THR B 1 446 ? 49.299 33.149 51.887 1.00 28.76 466 THR B N 1
ATOM 6179 C CA . THR B 1 446 ? 50.559 33.870 52.040 1.00 23.01 466 THR B CA 1
ATOM 6180 C C . THR B 1 446 ? 50.927 34.055 53.507 1.00 43.11 466 THR B C 1
ATOM 6181 O O . THR B 1 446 ? 52.098 33.915 53.882 1.00 57.26 466 THR B O 1
ATOM 6185 N N . TYR B 1 447 ? 49.950 34.372 54.354 1.00 47.97 467 TYR B N 1
ATOM 6186 C CA . TYR B 1 447 ? 50.232 34.559 55.770 1.00 33.98 467 TYR B CA 1
ATOM 6187 C C . TYR B 1 447 ? 48.977 34.283 56.584 1.00 30.04 467 TYR B C 1
ATOM 6188 O O . TYR B 1 447 ? 47.853 34.329 56.075 1.00 34.92 467 TYR B O 1
ATOM 6197 N N . THR B 1 448 ? 49.193 33.991 57.864 1.00 30.79 468 THR B N 1
ATOM 6198 C CA . THR B 1 448 ? 48.118 33.658 58.785 1.00 35.29 468 THR B CA 1
ATOM 6199 C C . THR B 1 448 ? 47.398 34.922 59.241 1.00 31.35 468 THR B C 1
ATOM 6200 O O . THR B 1 448 ? 47.998 35.993 59.371 1.00 30.52 468 THR B O 1
ATOM 6204 N N . LYS B 1 449 ? 46.094 34.790 59.480 1.00 34.36 469 LYS B N 1
ATOM 6205 C CA . LYS B 1 449 ? 45.249 35.912 59.868 1.00 38.00 469 LYS B CA 1
ATOM 6206 C C . LYS B 1 449 ? 44.532 35.567 61.164 1.00 50.04 469 LYS B C 1
ATOM 6207 O O . LYS B 1 449 ? 43.758 34.605 61.211 1.00 41.19 469 LYS B O 1
ATOM 6213 N N . ASN B 1 450 ? 44.793 36.347 62.211 1.00 53.47 470 ASN B N 1
ATOM 6214 C CA . ASN B 1 450 ? 44.178 36.132 63.517 1.00 41.39 470 ASN B CA 1
ATOM 6215 C C . ASN B 1 450 ? 42.735 36.622 63.465 1.00 57.00 470 ASN B C 1
ATOM 6216 O O . ASN B 1 450 ? 42.484 37.822 63.315 1.00 59.82 470 ASN B O 1
ATOM 6221 N N . GLY B 1 451 ? 41.787 35.694 63.595 1.00 54.97 471 GLY B N 1
ATOM 6222 C CA . GLY B 1 451 ? 40.379 36.037 63.520 1.00 52.89 471 GLY B CA 1
ATOM 6223 C C . GLY B 1 451 ? 39.769 36.557 64.802 1.00 71.10 471 GLY B C 1
ATOM 6224 O O . GLY B 1 451 ? 38.627 37.027 64.777 1.00 88.69 471 GLY B O 1
ATOM 6225 N N . GLY B 1 452 ? 40.494 36.488 65.913 1.00 68.68 472 GLY B N 1
ATOM 6226 C CA . GLY B 1 452 ? 39.983 36.948 67.192 1.00 62.20 472 GLY B CA 1
ATOM 6227 C C . GLY B 1 452 ? 39.657 38.428 67.223 1.00 68.47 472 GLY B C 1
ATOM 6228 O O . GLY B 1 452 ? 40.237 39.186 68.001 1.00 77.93 472 GLY B O 1
ATOM 6229 N N . ASN C 1 5 ? 50.156 -52.410 -124.072 1.00 104.72 25 ASN C N 1
ATOM 6230 C CA . ASN C 1 5 ? 48.856 -51.906 -123.645 1.00 109.91 25 ASN C CA 1
ATOM 6231 C C . ASN C 1 5 ? 47.734 -52.712 -124.298 1.00 118.43 25 ASN C C 1
ATOM 6232 O O . ASN C 1 5 ? 47.915 -53.287 -125.371 1.00 116.76 25 ASN C O 1
ATOM 6237 N N . LYS C 1 6 ? 46.578 -52.747 -123.645 1.00 120.42 26 LYS C N 1
ATOM 6238 C CA . LYS C 1 6 ? 45.439 -53.545 -124.080 1.00 127.05 26 LYS C CA 1
ATOM 6239 C C . LYS C 1 6 ? 44.211 -52.654 -124.256 1.00 126.66 26 LYS C C 1
ATOM 6240 O O . LYS C 1 6 ? 44.275 -51.430 -124.123 1.00 122.13 26 LYS C O 1
ATOM 6246 N N . ALA C 1 7 ? 43.080 -53.288 -124.563 1.00 126.80 27 ALA C N 1
ATOM 6247 C CA . ALA C 1 7 ? 41.816 -52.590 -124.760 1.00 122.19 27 ALA C CA 1
ATOM 6248 C C . ALA C 1 7 ? 40.877 -52.715 -123.567 1.00 118.53 27 ALA C C 1
ATOM 6249 O O . ALA C 1 7 ? 39.789 -52.131 -123.588 1.00 112.37 27 ALA C O 1
ATOM 6251 N N . GLN C 1 8 ? 41.270 -53.458 -122.533 1.00 126.28 28 GLN C N 1
ATOM 6252 C CA . GLN C 1 8 ? 40.451 -53.646 -121.335 1.00 130.46 28 GLN C CA 1
ATOM 6253 C C . GLN C 1 8 ? 40.553 -52.388 -120.476 1.00 133.53 28 GLN C C 1
ATOM 6254 O O . GLN C 1 8 ? 41.341 -52.296 -119.531 1.00 131.55 28 GLN C O 1
ATOM 6260 N N . GLN C 1 9 ? 39.731 -51.391 -120.814 1.00 136.95 29 GLN C N 1
ATOM 6261 C CA . GLN C 1 9 ? 39.791 -50.097 -120.134 1.00 131.25 29 GLN C CA 1
ATOM 6262 C C . GLN C 1 9 ? 39.116 -50.175 -118.759 1.00 118.78 29 GLN C C 1
ATOM 6263 O O . GLN C 1 9 ? 38.124 -49.509 -118.465 1.00 114.60 29 GLN C O 1
ATOM 6269 N N . GLN C 1 10 ? 39.702 -51.005 -117.893 1.00 117.72 30 GLN C N 1
ATOM 6270 C CA . GLN C 1 10 ? 39.215 -51.135 -116.526 1.00 112.24 30 GLN C CA 1
ATOM 6271 C C . GLN C 1 10 ? 39.320 -49.805 -115.790 1.00 99.03 30 GLN C C 1
ATOM 6272 O O . GLN C 1 10 ? 40.288 -49.550 -115.065 1.00 95.31 30 GLN C O 1
ATOM 6278 N N . GLY C 1 11 ? 38.338 -48.941 -116.007 1.00 92.57 31 GLY C N 1
ATOM 6279 C CA . GLY C 1 11 ? 38.141 -47.764 -115.189 1.00 82.31 31 GLY C CA 1
ATOM 6280 C C . GLY C 1 11 ? 36.743 -47.893 -114.628 1.00 91.77 31 GLY C C 1
ATOM 6281 O O . GLY C 1 11 ? 36.273 -49.009 -114.403 1.00 91.21 31 GLY C O 1
ATOM 6282 N N . PRO C 1 12 ? 36.066 -46.762 -114.396 1.00 102.09 32 PRO C N 1
ATOM 6283 C CA . PRO C 1 12 ? 36.600 -45.397 -114.431 1.00 107.10 32 PRO C CA 1
ATOM 6284 C C . PRO C 1 12 ? 36.989 -44.896 -113.035 1.00 116.18 32 PRO C C 1
ATOM 6285 O O . PRO C 1 12 ? 36.405 -45.359 -112.056 1.00 126.79 32 PRO C O 1
ATOM 6289 N N . TYR C 1 13 ? 37.932 -43.958 -112.948 1.00 100.24 33 TYR C N 1
ATOM 6290 C CA . TYR C 1 13 ? 38.520 -43.542 -111.682 1.00 89.41 33 TYR C CA 1
ATOM 6291 C C . TYR C 1 13 ? 38.480 -42.019 -111.553 1.00 89.62 33 TYR C C 1
ATOM 6292 O O . TYR C 1 13 ? 38.142 -41.302 -112.494 1.00 93.80 33 TYR C O 1
ATOM 6301 N N . THR C 1 14 ? 38.839 -41.519 -110.369 1.00 88.63 34 THR C N 1
ATOM 6302 C CA . THR C 1 14 ? 38.777 -40.087 -110.095 1.00 88.42 34 THR C CA 1
ATOM 6303 C C . THR C 1 14 ? 39.556 -39.806 -108.816 1.00 83.24 34 THR C C 1
ATOM 6304 O O . THR C 1 14 ? 39.348 -40.490 -107.814 1.00 85.96 34 THR C O 1
ATOM 6308 N N . LEU C 1 15 ? 40.434 -38.809 -108.856 1.00 75.95 35 LEU C N 1
ATOM 6309 C CA . LEU C 1 15 ? 41.213 -38.427 -107.681 1.00 74.13 35 LEU C CA 1
ATOM 6310 C C . LEU C 1 15 ? 40.336 -37.731 -106.645 1.00 82.79 35 LEU C C 1
ATOM 6311 O O . LEU C 1 15 ? 39.348 -37.069 -106.972 1.00 94.97 35 LEU C O 1
ATOM 6316 N N . VAL C 1 16 ? 40.716 -37.880 -105.374 1.00 78.18 36 VAL C N 1
ATOM 6317 C CA . VAL C 1 16 ? 39.987 -37.284 -104.261 1.00 83.03 36 VAL C CA 1
ATOM 6318 C C . VAL C 1 16 ? 40.925 -36.394 -103.460 1.00 84.52 36 VAL C C 1
ATOM 6319 O O . VAL C 1 16 ? 42.097 -36.727 -103.254 1.00 84.00 36 VAL C O 1
ATOM 6323 N N . ASP C 1 17 ? 40.395 -35.263 -103.004 1.00 83.60 37 ASP C N 1
ATOM 6324 C CA . ASP C 1 17 ? 41.126 -34.370 -102.122 1.00 71.31 37 ASP C CA 1
ATOM 6325 C C . ASP C 1 17 ? 41.056 -34.874 -100.686 1.00 72.96 37 ASP C C 1
ATOM 6326 O O . ASP C 1 17 ? 40.076 -35.499 -100.271 1.00 73.59 37 ASP C O 1
ATOM 6331 N N . TYR C 1 18 ? 42.112 -34.597 -99.927 1.00 80.36 38 TYR C N 1
ATOM 6332 C CA . TYR C 1 18 ? 42.133 -34.931 -98.509 1.00 86.54 38 TYR C CA 1
ATOM 6333 C C . TYR C 1 18 ? 41.444 -33.825 -97.723 1.00 86.87 38 TYR C C 1
ATOM 6334 O O . TYR C 1 18 ? 41.852 -32.662 -97.790 1.00 89.38 38 TYR C O 1
ATOM 6343 N N . GLN C 1 19 ? 40.402 -34.181 -96.981 1.00 89.02 39 GLN C N 1
ATOM 6344 C CA . GLN C 1 19 ? 39.727 -33.247 -96.091 1.00 83.51 39 GLN C CA 1
ATOM 6345 C C . GLN C 1 19 ? 39.977 -33.681 -94.656 1.00 76.11 39 GLN C C 1
ATOM 6346 O O . GLN C 1 19 ? 39.626 -34.802 -94.271 1.00 78.61 39 GLN C O 1
ATOM 6352 N N . GLU C 1 20 ? 40.607 -32.806 -93.881 1.00 79.49 40 GLU C N 1
ATOM 6353 C CA . GLU C 1 20 ? 40.678 -32.987 -92.444 1.00 89.19 40 GLU C CA 1
ATOM 6354 C C . GLU C 1 20 ? 39.351 -32.565 -91.819 1.00 92.16 40 GLU C C 1
ATOM 6355 O O . GLU C 1 20 ? 38.467 -32.023 -92.487 1.00 91.79 40 GLU C O 1
ATOM 6361 N N . LYS C 1 21 ? 39.207 -32.820 -90.519 1.00 92.67 41 LYS C N 1
ATOM 6362 C CA . LYS C 1 21 ? 37.966 -32.497 -89.828 1.00 98.16 41 LYS C CA 1
ATOM 6363 C C . LYS C 1 21 ? 38.021 -31.068 -89.308 1.00 104.89 41 LYS C C 1
ATOM 6364 O O . LYS C 1 21 ? 38.803 -30.785 -88.385 1.00 107.55 41 LYS C O 1
ATOM 6370 N N . PRO C 1 22 ? 37.229 -30.140 -89.857 1.00 99.79 42 PRO C N 1
ATOM 6371 C CA . PRO C 1 22 ? 37.318 -28.740 -89.429 1.00 87.85 42 PRO C CA 1
ATOM 6372 C C . PRO C 1 22 ? 36.172 -28.314 -88.524 1.00 93.02 42 PRO C C 1
ATOM 6373 O O . PRO C 1 22 ? 35.270 -29.111 -88.247 1.00 97.45 42 PRO C O 1
ATOM 6377 N N . LEU C 1 23 ? 36.205 -27.030 -88.131 1.00 106.59 43 LEU C N 1
ATOM 6378 C CA . LEU C 1 23 ? 35.434 -26.342 -87.091 1.00 115.18 43 LEU C CA 1
ATOM 6379 C C . LEU C 1 23 ? 36.446 -25.575 -86.248 1.00 123.19 43 LEU C C 1
ATOM 6380 O O . LEU C 1 23 ? 36.972 -24.545 -86.684 1.00 131.70 43 LEU C O 1
ATOM 6385 N N . ASN C 1 24 ? 36.695 -26.058 -85.029 1.00 113.35 44 ASN C N 1
ATOM 6386 C CA . ASN C 1 24 ? 37.984 -25.915 -84.352 1.00 91.65 44 ASN C CA 1
ATOM 6387 C C . ASN C 1 24 ? 38.292 -24.558 -83.727 1.00 93.59 44 ASN C C 1
ATOM 6388 O O . ASN C 1 24 ? 37.392 -23.760 -83.447 1.00 83.33 44 ASN C O 1
ATOM 6393 N N . ILE C 1 25 ? 39.589 -24.298 -83.561 1.00 100.98 45 ILE C N 1
ATOM 6394 C CA . ILE C 1 25 ? 40.146 -23.432 -82.527 1.00 98.22 45 ILE C CA 1
ATOM 6395 C C . ILE C 1 25 ? 40.724 -22.168 -83.156 1.00 105.93 45 ILE C C 1
ATOM 6396 O O . ILE C 1 25 ? 41.105 -22.147 -84.331 1.00 115.46 45 ILE C O 1
ATOM 6401 N N . SER C 1 26 ? 40.784 -21.095 -82.363 1.00 122.76 46 SER C N 1
ATOM 6402 C CA . SER C 1 26 ? 41.522 -19.912 -82.792 1.00 120.54 46 SER C CA 1
ATOM 6403 C C . SER C 1 26 ? 42.102 -19.183 -81.589 1.00 112.85 46 SER C C 1
ATOM 6404 O O . SER C 1 26 ? 41.486 -19.121 -80.523 1.00 116.03 46 SER C O 1
ATOM 6407 N N . ARG C 1 27 ? 43.293 -18.616 -81.783 1.00 98.54 47 ARG C N 1
ATOM 6408 C CA . ARG C 1 27 ? 43.934 -17.777 -80.776 1.00 86.16 47 ARG C CA 1
ATOM 6409 C C . ARG C 1 27 ? 43.412 -16.350 -80.900 1.00 98.45 47 ARG C C 1
ATOM 6410 O O . ARG C 1 27 ? 43.496 -15.745 -81.975 1.00 98.11 47 ARG C O 1
ATOM 6418 N N . ILE C 1 28 ? 42.867 -15.810 -79.808 1.00 102.31 48 ILE C N 1
ATOM 6419 C CA . ILE C 1 28 ? 42.261 -14.483 -79.829 1.00 102.63 48 ILE C CA 1
ATOM 6420 C C . ILE C 1 28 ? 42.649 -13.712 -78.574 1.00 95.47 48 ILE C C 1
ATOM 6421 O O . ILE C 1 28 ? 42.931 -14.293 -77.521 1.00 91.05 48 ILE C O 1
ATOM 6426 N N . GLN C 1 29 ? 42.668 -12.386 -78.706 1.00 94.25 49 GLN C N 1
ATOM 6427 C CA . GLN C 1 29 ? 42.756 -11.499 -77.555 1.00 102.52 49 GLN C CA 1
ATOM 6428 C C . GLN C 1 29 ? 41.373 -11.312 -76.948 1.00 112.70 49 GLN C C 1
ATOM 6429 O O . GLN C 1 29 ? 40.375 -11.197 -77.666 1.00 120.42 49 GLN C O 1
ATOM 6435 N N . ILE C 1 30 ? 41.315 -11.277 -75.621 1.00 106.65 50 ILE C N 1
ATOM 6436 C CA . ILE C 1 30 ? 40.062 -11.106 -74.895 1.00 106.22 50 ILE C CA 1
ATOM 6437 C C . ILE C 1 30 ? 40.190 -9.877 -74.007 1.00 108.45 50 ILE C C 1
ATOM 6438 O O . ILE C 1 30 ? 41.039 -9.841 -73.106 1.00 115.96 50 ILE C O 1
ATOM 6443 N N . LYS C 1 31 ? 39.356 -8.872 -74.268 1.00 104.39 51 LYS C N 1
ATOM 6444 C CA . LYS C 1 31 ? 39.315 -7.682 -73.426 1.00 100.31 51 LYS C CA 1
ATOM 6445 C C . LYS C 1 31 ? 38.683 -8.032 -72.085 1.00 102.41 51 LYS C C 1
ATOM 6446 O O . LYS C 1 31 ? 37.510 -8.415 -72.025 1.00 107.68 51 LYS C O 1
ATOM 6452 N N . VAL C 1 32 ? 39.459 -7.905 -71.009 1.00 95.03 52 VAL C N 1
ATOM 6453 C CA . VAL C 1 32 ? 39.010 -8.288 -69.679 1.00 91.34 52 VAL C CA 1
ATOM 6454 C C . VAL C 1 32 ? 39.210 -7.122 -68.720 1.00 97.11 52 VAL C C 1
ATOM 6455 O O . VAL C 1 32 ? 40.038 -6.238 -68.940 1.00 103.92 52 VAL C O 1
ATOM 6459 N N . VAL C 1 33 ? 38.429 -7.134 -67.645 1.00 97.56 53 VAL C N 1
ATOM 6460 C CA . VAL C 1 33 ? 38.585 -6.190 -66.543 1.00 95.42 53 VAL C CA 1
ATOM 6461 C C . VAL C 1 33 ? 39.391 -6.911 -65.470 1.00 84.88 53 VAL C C 1
ATOM 6462 O O . VAL C 1 33 ? 38.852 -7.711 -64.699 1.00 77.26 53 VAL C O 1
ATOM 6466 N N . LYS C 1 34 ? 40.691 -6.633 -65.423 1.00 82.11 54 LYS C N 1
ATOM 6467 C CA . LYS C 1 34 ? 41.597 -7.296 -64.495 1.00 88.43 54 LYS C CA 1
ATOM 6468 C C . LYS C 1 34 ? 41.752 -6.454 -63.234 1.00 84.14 54 LYS C C 1
ATOM 6469 O O . LYS C 1 34 ? 42.254 -5.327 -63.291 1.00 81.14 54 LYS C O 1
ATOM 6475 N N . THR C 1 35 ? 41.309 -7.002 -62.104 1.00 88.24 55 THR C N 1
ATOM 6476 C CA . THR C 1 35 ? 41.536 -6.409 -60.792 1.00 103.58 55 THR C CA 1
ATOM 6477 C C . THR C 1 35 ? 42.681 -7.171 -60.134 1.00 118.71 55 THR C C 1
ATOM 6478 O O . THR C 1 35 ? 42.510 -8.320 -59.713 1.00 122.45 55 THR C O 1
ATOM 6482 N N . SER C 1 36 ? 43.846 -6.536 -60.057 1.00 120.39 56 SER C N 1
ATOM 6483 C CA . SER C 1 36 ? 45.055 -7.158 -59.543 1.00 112.37 56 SER C CA 1
ATOM 6484 C C . SER C 1 36 ? 45.407 -6.576 -58.180 1.00 128.47 56 SER C C 1
ATOM 6485 O O . SER C 1 36 ? 44.669 -5.764 -57.612 1.00 127.46 56 SER C O 1
ATOM 6488 N N . VAL C 1 37 ? 46.554 -7.007 -57.655 1.00 138.69 57 VAL C N 1
ATOM 6489 C CA . VAL C 1 37 ? 47.085 -6.497 -56.396 1.00 142.75 57 VAL C CA 1
ATOM 6490 C C . VAL C 1 37 ? 48.555 -6.886 -56.284 1.00 140.96 57 VAL C C 1
ATOM 6491 O O . VAL C 1 37 ? 48.930 -8.032 -56.553 1.00 150.17 57 VAL C O 1
ATOM 6495 N N . ALA C 1 38 ? 49.402 -5.932 -55.901 1.00 118.26 58 ALA C N 1
ATOM 6496 C CA . ALA C 1 38 ? 50.833 -6.160 -55.756 1.00 101.35 58 ALA C CA 1
ATOM 6497 C C . ALA C 1 38 ? 51.293 -5.618 -54.412 1.00 111.77 58 ALA C C 1
ATOM 6498 O O . ALA C 1 38 ? 50.788 -4.595 -53.944 1.00 111.35 58 ALA C O 1
ATOM 6500 N N . THR C 1 39 ? 52.246 -6.313 -53.787 1.00 126.37 59 THR C N 1
ATOM 6501 C CA . THR C 1 39 ? 52.704 -5.986 -52.443 1.00 131.96 59 THR C CA 1
ATOM 6502 C C . THR C 1 39 ? 54.226 -6.018 -52.399 1.00 135.79 59 THR C C 1
ATOM 6503 O O . THR C 1 39 ? 54.867 -6.765 -53.143 1.00 134.92 59 THR C O 1
ATOM 6507 N N . LYS C 1 40 ? 54.800 -5.209 -51.508 1.00 142.82 60 LYS C N 1
ATOM 6508 C CA . LYS C 1 40 ? 56.248 -5.127 -51.361 1.00 146.86 60 LYS C CA 1
ATOM 6509 C C . LYS C 1 40 ? 56.596 -4.720 -49.936 1.00 146.44 60 LYS C C 1
ATOM 6510 O O . LYS C 1 40 ? 55.795 -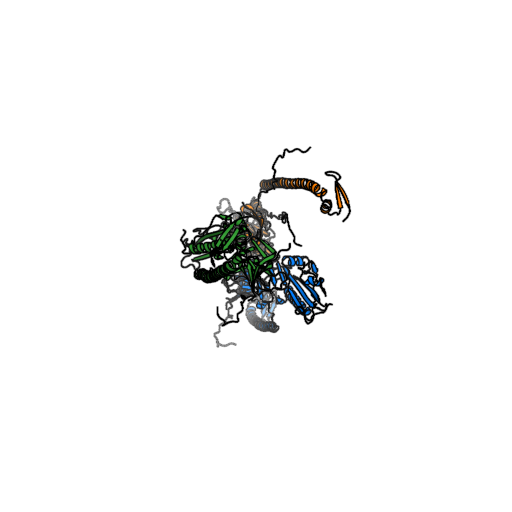4.101 -49.231 1.00 142.40 60 LYS C O 1
ATOM 6516 N N . GLY C 1 41 ? 57.812 -5.078 -49.524 1.00 150.38 61 GLY C N 1
ATOM 6517 C CA . GLY C 1 41 ? 58.339 -4.671 -48.237 1.00 152.92 61 GLY C CA 1
ATOM 6518 C C . GLY C 1 41 ? 58.003 -5.630 -47.113 1.00 145.90 61 GLY C C 1
ATOM 6519 O O . GLY C 1 41 ? 57.324 -6.647 -47.279 1.00 146.73 61 GLY C O 1
ATOM 6520 N N . LEU C 1 42 ? 58.509 -5.285 -45.927 1.00 131.67 62 LEU C N 1
ATOM 6521 C CA . LEU C 1 42 ? 58.245 -6.045 -44.704 1.00 116.23 62 LEU C CA 1
ATOM 6522 C C . LEU C 1 42 ? 57.030 -5.427 -44.019 1.00 114.34 62 LEU C C 1
ATOM 6523 O O . LEU C 1 42 ? 57.133 -4.673 -43.049 1.00 114.34 62 LEU C O 1
ATOM 6528 N N . ASN C 1 43 ? 55.852 -5.762 -44.541 1.00 115.89 63 ASN C N 1
ATOM 6529 C CA . ASN C 1 43 ? 54.610 -5.127 -44.122 1.00 114.19 63 ASN C CA 1
ATOM 6530 C C . ASN C 1 43 ? 53.788 -5.976 -43.159 1.00 108.38 63 ASN C C 1
ATOM 6531 O O . ASN C 1 43 ? 52.638 -5.625 -42.877 1.00 107.92 63 ASN C O 1
ATOM 6536 N N . PHE C 1 44 ? 54.337 -7.075 -42.646 1.00 104.74 64 PHE C N 1
ATOM 6537 C CA . PHE C 1 44 ? 53.661 -7.872 -41.630 1.00 96.69 64 PHE C CA 1
ATOM 6538 C C . PHE C 1 44 ? 54.544 -7.966 -40.394 1.00 101.38 64 PHE C C 1
ATOM 6539 O O . PHE C 1 44 ? 55.760 -8.150 -40.500 1.00 105.14 64 PHE C O 1
ATOM 6547 N N . HIS C 1 45 ? 53.922 -7.843 -39.222 1.00 104.55 65 HIS C N 1
ATOM 6548 C CA . HIS C 1 45 ? 54.635 -7.612 -37.969 1.00 107.17 65 HIS C CA 1
ATOM 6549 C C . HIS C 1 45 ? 53.999 -8.449 -36.868 1.00 92.79 65 HIS C C 1
ATOM 6550 O O . HIS C 1 45 ? 52.791 -8.342 -36.622 1.00 82.94 65 HIS C O 1
ATOM 6557 N N . ILE C 1 46 ? 54.822 -9.260 -36.201 1.00 92.90 66 ILE C N 1
ATOM 6558 C CA . ILE C 1 46 ? 54.377 -10.340 -35.324 1.00 98.82 66 ILE C CA 1
ATOM 6559 C C . ILE C 1 46 ? 54.955 -10.127 -33.934 1.00 106.94 66 ILE C C 1
ATOM 6560 O O . ILE C 1 46 ? 56.176 -9.990 -33.782 1.00 102.25 66 ILE C O 1
ATOM 6565 N N . GLY C 1 47 ? 54.089 -10.145 -32.918 1.00 120.34 67 GLY C N 1
ATOM 6566 C CA . GLY C 1 47 ? 54.588 -10.065 -31.556 1.00 125.88 67 GLY C CA 1
ATOM 6567 C C . GLY C 1 47 ? 53.807 -10.856 -30.525 1.00 124.72 67 GLY C C 1
ATOM 6568 O O . GLY C 1 47 ? 52.622 -10.592 -30.315 1.00 130.31 67 GLY C O 1
ATOM 6569 N N . TYR C 1 48 ? 54.451 -11.816 -29.860 1.00 110.07 68 TYR C N 1
ATOM 6570 C CA . TYR C 1 48 ? 53.818 -12.578 -28.792 1.00 89.77 68 TYR C CA 1
ATOM 6571 C C . TYR C 1 48 ? 54.513 -12.282 -27.468 1.00 92.07 68 TYR C C 1
ATOM 6572 O O . TYR C 1 48 ? 55.662 -11.838 -27.439 1.00 86.10 68 TYR C O 1
ATOM 6581 N N . ARG C 1 49 ? 53.805 -12.543 -26.366 1.00 98.84 69 ARG C N 1
ATOM 6582 C CA . ARG C 1 49 ? 54.298 -12.229 -25.030 1.00 99.86 69 ARG C CA 1
ATOM 6583 C C . ARG C 1 49 ? 53.353 -12.826 -23.994 1.00 87.56 69 ARG C C 1
ATOM 6584 O O . ARG C 1 49 ? 52.133 -12.790 -24.176 1.00 89.77 69 ARG C O 1
ATOM 6592 N N . ALA C 1 50 ? 53.918 -13.362 -22.913 1.00 77.53 70 ALA C N 1
ATOM 6593 C CA . ALA C 1 50 ? 53.133 -14.005 -21.866 1.00 79.67 70 ALA C CA 1
ATOM 6594 C C . ALA C 1 50 ? 53.990 -14.179 -20.619 1.00 82.10 70 ALA C C 1
ATOM 6595 O O . ALA C 1 50 ? 55.226 -14.127 -20.674 1.00 82.10 70 ALA C O 1
ATOM 6597 N N . VAL C 1 51 ? 53.306 -14.400 -19.493 1.00 81.80 71 VAL C N 1
ATOM 6598 C CA . VAL C 1 51 ? 53.929 -14.604 -18.190 1.00 79.71 71 VAL C CA 1
ATOM 6599 C C . VAL C 1 51 ? 53.633 -16.014 -17.705 1.00 93.29 71 VAL C C 1
ATOM 6600 O O . VAL C 1 51 ? 52.499 -16.494 -17.806 1.00 94.57 71 VAL C O 1
ATOM 6604 N N . TRP C 1 52 ? 54.656 -16.668 -17.167 1.00 95.64 72 TRP C N 1
ATOM 6605 C CA . TRP C 1 52 ? 54.489 -17.825 -16.299 1.00 99.06 72 TRP C CA 1
ATOM 6606 C C . TRP C 1 52 ? 54.615 -17.328 -14.867 1.00 100.20 72 TRP C C 1
ATOM 6607 O O . TRP C 1 52 ? 55.714 -16.981 -14.418 1.00 98.42 72 TRP C O 1
ATOM 6618 N N . ARG C 1 53 ? 53.493 -17.276 -14.156 1.00 98.87 73 ARG C N 1
ATOM 6619 C CA . ARG C 1 53 ? 53.478 -16.812 -12.776 1.00 98.87 73 ARG C CA 1
ATOM 6620 C C . ARG C 1 53 ? 53.001 -17.954 -11.890 1.00 92.22 73 ARG C C 1
ATOM 6621 O O . ARG C 1 53 ? 51.909 -18.500 -12.093 1.00 90.52 73 ARG C O 1
ATOM 6629 N N . GLY C 1 54 ? 53.862 -18.360 -10.961 1.00 86.05 74 GLY C N 1
ATOM 6630 C CA . GLY C 1 54 ? 53.540 -19.367 -9.974 1.00 71.19 74 GLY C CA 1
ATOM 6631 C C . GLY C 1 54 ? 53.563 -18.762 -8.589 1.00 74.02 74 GLY C C 1
ATOM 6632 O O . GLY C 1 54 ? 54.622 -18.355 -8.097 1.00 74.45 74 GLY C O 1
ATOM 6633 N N . TYR C 1 55 ? 52.394 -18.684 -7.959 1.00 81.76 75 TYR C N 1
ATOM 6634 C CA . TYR C 1 55 ? 52.225 -18.004 -6.682 1.00 83.14 75 TYR C CA 1
ATOM 6635 C C . TYR C 1 55 ? 51.750 -19.018 -5.653 1.00 83.74 75 TYR C C 1
ATOM 6636 O O . TYR C 1 55 ? 50.675 -19.607 -5.811 1.00 79.90 75 TYR C O 1
ATOM 6645 N N . CYS C 1 56 ? 52.542 -19.216 -4.602 1.00 89.18 76 CYS C N 1
ATOM 6646 C CA . CYS C 1 56 ? 52.292 -20.270 -3.632 1.00 100.36 76 CYS C CA 1
ATOM 6647 C C . CYS C 1 56 ? 52.301 -19.711 -2.217 1.00 95.85 76 CYS C C 1
ATOM 6648 O O . CYS C 1 56 ? 52.729 -18.580 -1.962 1.00 96.76 76 CYS C O 1
ATOM 6651 N N . TYR C 1 57 ? 51.838 -20.552 -1.294 1.00 96.25 77 TYR C N 1
ATOM 6652 C CA . TYR C 1 57 ? 51.906 -20.279 0.132 1.00 88.13 77 TYR C CA 1
ATOM 6653 C C . TYR C 1 57 ? 52.145 -21.585 0.876 1.00 83.48 77 TYR C C 1
ATOM 6654 O O . TYR C 1 57 ? 51.537 -22.610 0.556 1.00 84.66 77 TYR C O 1
ATOM 6663 N N . ASN C 1 58 ? 53.028 -21.537 1.869 1.00 84.58 78 ASN C N 1
ATOM 6664 C CA . ASN C 1 58 ? 53.355 -22.692 2.704 1.00 81.91 78 ASN C CA 1
ATOM 6665 C C . ASN C 1 58 ? 52.868 -22.390 4.120 1.00 85.10 78 ASN C C 1
ATOM 6666 O O . ASN C 1 58 ? 53.620 -21.894 4.960 1.00 74.86 78 ASN C O 1
ATOM 6671 N N . GLY C 1 59 ? 51.601 -22.696 4.377 1.00 82.53 79 GLY C N 1
ATOM 6672 C CA . GLY C 1 59 ? 51.048 -22.632 5.710 1.00 72.31 79 GLY C CA 1
ATOM 6673 C C . GLY C 1 59 ? 51.020 -23.952 6.438 1.00 70.41 79 GLY C C 1
ATOM 6674 O O . GLY C 1 59 ? 50.613 -23.995 7.604 1.00 70.76 79 GLY C O 1
ATOM 6675 N N . GLY C 1 60 ? 51.446 -25.030 5.793 1.00 68.47 80 GLY C N 1
ATOM 6676 C CA . GLY C 1 60 ? 51.394 -26.356 6.368 1.00 70.83 80 GLY C CA 1
ATOM 6677 C C . GLY C 1 60 ? 50.262 -27.186 5.784 1.00 71.26 80 GLY C C 1
ATOM 6678 O O . GLY C 1 60 ? 49.335 -26.679 5.147 1.00 72.43 80 GLY C O 1
ATOM 6679 N N . SER C 1 61 ? 50.342 -28.499 6.015 1.00 78.67 81 SER C N 1
ATOM 6680 C CA . SER C 1 61 ? 49.318 -29.410 5.515 1.00 73.33 81 SER C CA 1
ATOM 6681 C C . SER C 1 61 ? 47.949 -29.131 6.118 1.00 82.19 81 SER C C 1
ATOM 6682 O O . SER C 1 61 ? 46.939 -29.579 5.564 1.00 64.79 81 SER C O 1
ATOM 6685 N N . LEU C 1 62 ? 47.891 -28.404 7.235 1.00 91.17 82 LEU C N 1
ATOM 6686 C CA . LEU C 1 62 ? 46.620 -28.083 7.874 1.00 79.45 82 LEU C CA 1
ATOM 6687 C C . LEU C 1 62 ? 45.959 -26.855 7.262 1.00 68.07 82 LEU C C 1
ATOM 6688 O O . LEU C 1 62 ? 44.735 -26.834 7.091 1.00 65.56 82 LEU C O 1
ATOM 6693 N N . ASP C 1 63 ? 46.744 -25.833 6.930 1.00 65.03 83 ASP C N 1
ATOM 6694 C CA . ASP C 1 63 ? 46.192 -24.591 6.404 1.00 76.16 83 ASP C CA 1
ATOM 6695 C C . ASP C 1 63 ? 45.527 -24.832 5.054 1.00 86.47 83 ASP C C 1
ATOM 6696 O O . ASP C 1 63 ? 46.171 -25.300 4.109 1.00 86.08 83 ASP C O 1
ATOM 6701 N N . LYS C 1 64 ? 44.233 -24.510 4.968 1.00 88.06 84 LYS C N 1
ATOM 6702 C CA . LYS C 1 64 ? 43.467 -24.675 3.736 1.00 91.20 84 LYS C CA 1
ATOM 6703 C C . LYS C 1 64 ? 43.928 -23.751 2.619 1.00 95.37 84 LYS C C 1
ATOM 6704 O O . LYS C 1 64 ? 43.335 -23.778 1.535 1.00 96.00 84 LYS C O 1
ATOM 6710 N N . ASN C 1 65 ? 44.958 -22.937 2.855 1.00 103.16 85 ASN C N 1
ATOM 6711 C CA . ASN C 1 65 ? 45.472 -22.001 1.864 1.00 101.50 85 ASN C CA 1
ATOM 6712 C C . ASN C 1 65 ? 46.925 -22.298 1.508 1.00 89.65 85 ASN C C 1
ATOM 6713 O O . ASN C 1 65 ? 47.626 -21.427 0.985 1.00 78.43 85 ASN C O 1
ATOM 6718 N N . THR C 1 66 ? 47.386 -23.513 1.788 1.00 89.21 86 THR C N 1
ATOM 6719 C CA . THR C 1 66 ? 48.725 -23.956 1.423 1.00 90.13 86 THR C CA 1
ATOM 6720 C C . THR C 1 66 ? 48.675 -24.549 0.019 1.00 97.33 86 THR C C 1
ATOM 6721 O O . THR C 1 66 ? 47.940 -25.507 -0.220 1.00 104.02 86 THR C O 1
ATOM 6725 N N . GLY C 1 67 ? 49.435 -23.989 -0.902 1.00 88.09 87 GLY C N 1
ATOM 6726 C CA . GLY C 1 67 ? 49.442 -24.508 -2.256 1.00 72.41 87 GLY C CA 1
ATOM 6727 C C . GLY C 1 67 ? 49.813 -23.426 -3.248 1.00 76.10 87 GLY C C 1
ATOM 6728 O O . GLY C 1 67 ? 50.171 -22.310 -2.884 1.00 72.68 87 GLY C O 1
ATOM 6729 N N . CYS C 1 68 ? 49.710 -23.786 -4.525 1.00 77.87 88 CYS C N 1
ATOM 6730 C CA . CYS C 1 68 ? 50.175 -22.940 -5.619 1.00 85.51 88 CYS C CA 1
ATOM 6731 C C . CYS C 1 68 ? 49.031 -22.672 -6.588 1.00 76.62 88 CYS C C 1
ATOM 6732 O O . CYS C 1 68 ? 48.540 -23.595 -7.246 1.00 70.64 88 CYS C O 1
ATOM 6735 N N . TYR C 1 69 ? 48.604 -21.413 -6.666 1.00 81.38 89 TYR C N 1
ATOM 6736 C CA . TYR C 1 69 ? 47.870 -20.916 -7.823 1.00 80.25 89 TYR C CA 1
ATOM 6737 C C . TYR C 1 69 ? 48.885 -20.529 -8.894 1.00 73.55 89 TYR C C 1
ATOM 6738 O O . TYR C 1 69 ? 49.712 -19.634 -8.677 1.00 73.55 89 TYR C O 1
ATOM 6747 N N . ASN C 1 70 ? 48.851 -21.223 -10.029 1.00 65.65 90 ASN C N 1
ATOM 6748 C CA . ASN C 1 70 ? 49.767 -20.976 -11.133 1.00 75.20 90 ASN C CA 1
ATOM 6749 C C . ASN C 1 70 ? 48.973 -20.637 -12.385 1.00 90.88 90 ASN C C 1
ATOM 6750 O O . ASN C 1 70 ? 47.873 -21.155 -12.597 1.00 84.50 90 ASN C O 1
ATOM 6755 N N . ASP C 1 71 ? 49.537 -19.765 -13.219 1.00 104.34 91 ASP C N 1
ATOM 6756 C CA . ASP C 1 71 ? 48.904 -19.479 -14.499 1.00 112.59 91 ASP C CA 1
ATOM 6757 C C . ASP C 1 71 ? 49.926 -18.926 -15.481 1.00 114.51 91 ASP C C 1
ATOM 6758 O O . ASP C 1 71 ? 50.905 -18.279 -15.093 1.00 109.68 91 ASP C O 1
ATOM 6763 N N . LEU C 1 72 ? 49.674 -19.198 -16.759 1.00 116.71 92 LEU C N 1
ATOM 6764 C CA . LEU C 1 72 ? 50.417 -18.647 -17.888 1.00 108.73 92 LEU C CA 1
ATOM 6765 C C . LEU C 1 72 ? 49.508 -17.605 -18.538 1.00 109.95 92 LEU C C 1
ATOM 6766 O O . LEU C 1 72 ? 48.712 -17.921 -19.424 1.00 98.37 92 LEU C O 1
ATOM 6771 N N . ILE C 1 73 ? 49.625 -16.362 -18.084 1.00 117.99 93 ILE C N 1
ATOM 6772 C CA . ILE C 1 73 ? 48.756 -15.280 -18.540 1.00 122.42 93 ILE C CA 1
ATOM 6773 C C . ILE C 1 73 ? 49.273 -14.742 -19.868 1.00 111.95 93 ILE C C 1
ATOM 6774 O O . ILE C 1 73 ? 50.436 -14.319 -19.956 1.00 116.14 93 ILE C O 1
ATOM 6779 N N . PRO C 1 74 ? 48.463 -14.740 -20.923 1.00 87.95 94 PRO C N 1
ATOM 6780 C CA . PRO C 1 74 ? 48.914 -14.164 -22.191 1.00 72.28 94 PRO C CA 1
ATOM 6781 C C . PRO C 1 74 ? 48.905 -12.647 -22.131 1.00 96.22 94 PRO C C 1
ATOM 6782 O O . PRO C 1 74 ? 48.090 -12.033 -21.440 1.00 90.18 94 PRO C O 1
ATOM 6786 N N . LYS C 1 75 ? 49.841 -12.035 -22.871 1.00 91.06 95 LYS C N 1
ATOM 6787 C CA . LYS C 1 75 ? 50.012 -10.586 -22.876 1.00 92.71 95 LYS C CA 1
ATOM 6788 C C . LYS C 1 75 ? 50.356 -10.120 -24.293 1.00 98.89 95 LYS C C 1
ATOM 6789 O O . LYS C 1 75 ? 51.483 -9.739 -24.604 1.00 95.38 95 LYS C O 1
ATOM 6795 N N . SER C 1 76 ? 49.358 -10.143 -25.165 1.00 100.54 96 SER C N 1
ATOM 6796 C CA . SER C 1 76 ? 49.554 -9.680 -26.531 1.00 98.26 96 SER C CA 1
ATOM 6797 C C . SER C 1 76 ? 49.846 -8.184 -26.533 1.00 109.70 96 SER C C 1
ATOM 6798 O O . SER C 1 76 ? 49.099 -7.410 -25.922 1.00 121.43 96 SER C O 1
ATOM 6801 N N . PRO C 1 77 ? 50.914 -7.741 -27.192 1.00 109.89 97 PRO C N 1
ATOM 6802 C CA . PRO C 1 77 ? 51.222 -6.307 -27.225 1.00 104.41 97 PRO C CA 1
ATOM 6803 C C . PRO C 1 77 ? 50.143 -5.528 -27.959 1.00 92.71 97 PRO C C 1
ATOM 6804 O O . PRO C 1 77 ? 49.385 -6.066 -28.768 1.00 83.54 97 PRO C O 1
ATOM 6808 N N . THR C 1 78 ? 50.082 -4.235 -27.664 1.00 96.30 98 THR C N 1
ATOM 6809 C CA . THR C 1 78 ? 49.134 -3.362 -28.330 1.00 97.77 98 THR C CA 1
ATOM 6810 C C . THR C 1 78 ? 49.651 -2.962 -29.709 1.00 100.68 98 THR C C 1
ATOM 6811 O O . THR C 1 78 ? 50.791 -3.250 -30.087 1.00 96.45 98 THR C O 1
ATOM 6815 N N . GLU C 1 79 ? 48.772 -2.315 -30.479 1.00 107.53 99 GLU C N 1
ATOM 6816 C CA . GLU C 1 79 ? 49.175 -1.587 -31.675 1.00 110.91 99 GLU C CA 1
ATOM 6817 C C . GLU C 1 79 ? 50.442 -0.782 -31.411 1.00 115.57 99 GLU C C 1
ATOM 6818 O O . GLU C 1 79 ? 51.489 -0.989 -32.044 1.00 108.68 99 GLU C O 1
ATOM 6824 N N . SER C 1 80 ? 50.336 0.135 -30.449 1.00 122.77 100 SER C N 1
ATOM 6825 C CA . SER C 1 80 ? 51.450 0.982 -30.045 1.00 127.53 100 SER C CA 1
ATOM 6826 C C . SER C 1 80 ? 52.700 0.164 -29.761 1.00 122.25 100 SER C C 1
ATOM 6827 O O . SER C 1 80 ? 53.758 0.384 -30.364 1.00 127.65 100 SER C O 1
ATOM 6830 N N . GLU C 1 81 ? 52.594 -0.798 -28.842 1.00 114.40 101 GLU C N 1
ATOM 6831 C CA . GLU C 1 81 ? 53.783 -1.488 -28.357 1.00 110.95 101 GLU C CA 1
ATOM 6832 C C . GLU C 1 81 ? 54.418 -2.372 -29.426 1.00 108.94 101 GLU C C 1
ATOM 6833 O O . GLU C 1 81 ? 55.644 -2.496 -29.469 1.00 104.35 101 GLU C O 1
ATOM 6839 N N . LEU C 1 82 ? 53.616 -2.997 -30.295 1.00 107.05 102 LEU C N 1
ATOM 6840 C CA . LEU C 1 82 ? 54.200 -3.824 -31.348 1.00 107.67 102 LEU C CA 1
ATOM 6841 C C . LEU C 1 82 ? 54.800 -2.983 -32.471 1.00 109.85 102 LEU C C 1
ATOM 6842 O O . LEU C 1 82 ? 55.762 -3.418 -33.112 1.00 106.57 102 LEU C O 1
ATOM 6847 N N . ARG C 1 83 ? 54.266 -1.786 -32.728 1.00 113.99 103 ARG C N 1
ATOM 6848 C CA . ARG C 1 83 ? 54.965 -0.875 -33.632 1.00 113.15 103 ARG C CA 1
ATOM 6849 C C . ARG C 1 83 ? 56.292 -0.418 -33.028 1.00 112.71 103 ARG C C 1
ATOM 6850 O O . ARG C 1 83 ? 57.331 -0.411 -33.711 1.00 115.85 103 ARG C O 1
ATOM 6858 N N . THR C 1 84 ? 56.274 -0.050 -31.743 1.00 111.77 104 THR C N 1
ATOM 6859 C CA . THR C 1 84 ? 57.505 0.288 -31.031 1.00 114.99 104 THR C CA 1
ATOM 6860 C C . THR C 1 84 ? 58.527 -0.838 -31.128 1.00 126.79 104 THR C C 1
ATOM 6861 O O . THR C 1 84 ? 59.717 -0.590 -31.358 1.00 118.93 104 THR C O 1
ATOM 6865 N N . TRP C 1 85 ? 58.082 -2.083 -30.941 1.00 135.55 105 TRP C N 1
ATOM 6866 C CA . TRP C 1 85 ? 58.968 -3.230 -31.118 1.00 143.45 105 TRP C CA 1
ATOM 6867 C C . TRP C 1 85 ? 59.465 -3.322 -32.554 1.00 146.68 105 TRP C C 1
ATOM 6868 O O . TRP C 1 85 ? 60.640 -3.623 -32.797 1.00 149.08 105 TRP C O 1
ATOM 6879 N N . SER C 1 86 ? 58.576 -3.071 -33.519 1.00 147.72 106 SER C N 1
ATOM 6880 C CA . SER C 1 86 ? 58.937 -3.196 -34.926 1.00 148.40 106 SER C CA 1
ATOM 6881 C C . SER C 1 86 ? 60.097 -2.277 -35.279 1.00 147.00 106 SER C C 1
ATOM 6882 O O . SER C 1 86 ? 61.036 -2.687 -35.970 1.00 143.29 106 SER C O 1
ATOM 6885 N N . LYS C 1 87 ? 60.053 -1.029 -34.807 1.00 145.29 107 LYS C N 1
ATOM 6886 C CA . LYS C 1 87 ? 61.172 -0.129 -35.063 1.00 142.64 107 LYS C CA 1
ATOM 6887 C C . LYS C 1 87 ? 62.366 -0.452 -34.176 1.00 137.85 107 LYS C C 1
ATOM 6888 O O . LYS C 1 87 ? 63.517 -0.298 -34.602 1.00 141.27 107 LYS C O 1
ATOM 6894 N N . SER C 1 88 ? 62.115 -0.921 -32.955 1.00 130.78 108 SER C N 1
ATOM 6895 C CA . SER C 1 88 ? 63.182 -1.178 -31.998 1.00 130.91 108 SER C CA 1
ATOM 6896 C C . SER C 1 88 ? 63.869 -2.518 -32.211 1.00 139.29 108 SER C C 1
ATOM 6897 O O . SER C 1 88 ? 64.882 -2.775 -31.550 1.00 135.93 108 SER C O 1
ATOM 6900 N N . GLN C 1 89 ? 63.329 -3.386 -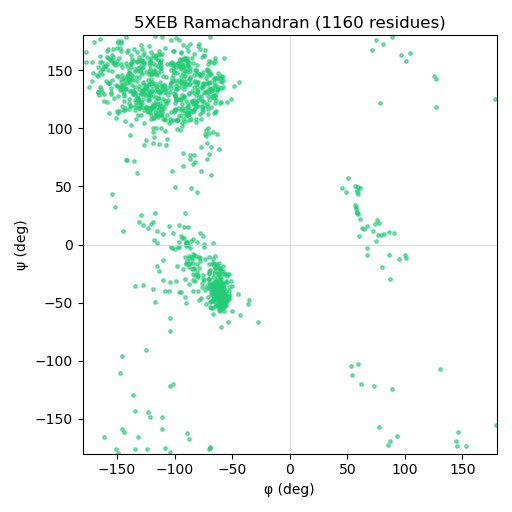33.079 1.00 151.39 109 GLN C N 1
ATOM 6901 C CA . GLN C 1 89 ? 63.826 -4.744 -33.319 1.00 158.93 109 GLN C CA 1
ATOM 6902 C C . GLN C 1 89 ? 63.631 -5.624 -32.084 1.00 164.53 109 GLN C C 1
ATOM 6903 O O . GLN C 1 89 ? 63.782 -6.853 -32.143 1.00 169.10 109 GLN C O 1
ATOM 6909 N N . LYS C 1 90 ? 63.247 -5.015 -30.971 1.00 164.07 110 LYS C N 1
ATOM 6910 C CA . LYS C 1 90 ? 63.307 -5.640 -29.660 1.00 158.65 110 LYS C CA 1
ATOM 6911 C C . LYS C 1 90 ? 61.919 -5.814 -29.066 1.00 151.50 110 LYS C C 1
ATOM 6912 O O . LYS C 1 90 ? 61.035 -4.973 -29.262 1.00 149.07 110 LYS C O 1
ATOM 6918 N N . CYS C 1 91 ? 61.725 -6.881 -28.294 1.00 145.84 111 CYS C N 1
ATOM 6919 C CA . CYS C 1 91 ? 60.421 -7.060 -27.665 1.00 141.12 111 CYS C CA 1
ATOM 6920 C C . CYS C 1 91 ? 60.536 -6.841 -26.163 1.00 132.97 111 CYS C C 1
ATOM 6921 O O . CYS C 1 91 ? 61.472 -7.334 -25.520 1.00 133.76 111 CYS C O 1
ATOM 6924 N N . CYS C 1 92 ? 59.595 -6.062 -25.630 1.00 124.51 112 CYS C N 1
ATOM 6925 C CA . CYS C 1 92 ? 59.598 -5.557 -24.268 1.00 122.75 112 CYS C CA 1
ATOM 6926 C C . CYS C 1 92 ? 58.791 -6.447 -23.340 1.00 129.76 112 CYS C C 1
ATOM 6927 O O . CYS C 1 92 ? 57.929 -7.222 -23.761 1.00 121.61 112 CYS C O 1
ATOM 6930 N N . THR C 1 93 ? 59.093 -6.317 -22.056 1.00 143.58 113 THR C N 1
ATOM 6931 C CA . THR C 1 93 ? 58.535 -7.188 -21.037 1.00 145.86 113 THR C CA 1
ATOM 6932 C C . THR C 1 93 ? 58.887 -6.612 -19.672 1.00 143.55 113 THR C C 1
ATOM 6933 O O . THR C 1 93 ? 59.632 -5.631 -19.557 1.00 153.42 113 THR C O 1
ATOM 6937 N N . GLY C 1 94 ? 58.337 -7.242 -18.637 1.00 125.65 114 GLY C N 1
ATOM 6938 C CA . GLY C 1 94 ? 58.503 -6.780 -17.283 1.00 122.60 114 GLY C CA 1
ATOM 6939 C C . GLY C 1 94 ? 59.355 -7.701 -16.433 1.00 121.67 114 GLY C C 1
ATOM 6940 O O . GLY C 1 94 ? 60.139 -8.513 -16.935 1.00 119.21 114 GLY C O 1
ATOM 6941 N N . PRO C 1 95 ? 59.203 -7.589 -15.116 1.00 120.88 115 PRO C N 1
ATOM 6942 C CA . PRO C 1 95 ? 60.104 -8.302 -14.201 1.00 124.90 115 PRO C CA 1
ATOM 6943 C C . PRO C 1 95 ? 59.882 -9.808 -14.218 1.00 129.21 115 PRO C C 1
ATOM 6944 O O . PRO C 1 95 ? 58.748 -10.287 -14.258 1.00 123.96 115 PRO C O 1
ATOM 6948 N N . ASP C 1 96 ? 60.984 -10.554 -14.183 1.00 146.86 116 ASP C N 1
ATOM 6949 C CA . ASP C 1 96 ? 60.946 -11.990 -13.943 1.00 143.66 116 ASP C CA 1
ATOM 6950 C C . ASP C 1 96 ? 61.579 -12.284 -12.587 1.00 136.54 116 ASP C C 1
ATOM 6951 O O . ASP C 1 96 ? 62.606 -11.699 -12.228 1.00 145.25 116 ASP C O 1
ATOM 6956 N N . ALA C 1 97 ? 60.942 -13.166 -11.821 1.00 118.04 117 ALA C N 1
ATOM 6957 C CA . ALA C 1 97 ? 61.319 -13.401 -10.435 1.00 101.33 117 ALA C CA 1
ATOM 6958 C C . ALA C 1 97 ? 61.550 -14.884 -10.193 1.00 89.37 117 ALA C C 1
ATOM 6959 O O . ALA C 1 97 ? 60.791 -15.729 -10.676 1.00 92.60 117 ALA C O 1
ATOM 6961 N N . VAL C 1 98 ? 62.599 -15.190 -9.436 1.00 85.16 118 VAL C N 1
ATOM 6962 C CA . VAL C 1 98 ? 62.952 -16.558 -9.071 1.00 83.33 118 VAL C CA 1
ATOM 6963 C C . VAL C 1 98 ? 63.017 -16.637 -7.553 1.00 88.67 118 VAL C C 1
ATOM 6964 O O . VAL C 1 98 ? 63.871 -15.994 -6.930 1.00 89.76 118 VAL C O 1
ATOM 6968 N N . ASP C 1 99 ? 62.114 -17.423 -6.964 1.00 87.63 119 ASP C N 1
ATOM 6969 C CA . ASP C 1 99 ? 62.097 -17.681 -5.524 1.00 95.58 119 ASP C CA 1
ATOM 6970 C C . ASP C 1 99 ? 61.948 -16.383 -4.728 1.00 105.62 119 ASP C C 1
ATOM 6971 O O . ASP C 1 99 ? 62.698 -16.110 -3.788 1.00 110.95 119 ASP C O 1
ATOM 6976 N N . ALA C 1 100 ? 60.963 -15.575 -5.117 1.00 103.03 120 ALA C N 1
ATOM 6977 C CA . ALA C 1 100 ? 60.666 -14.317 -4.439 1.00 107.16 120 ALA C CA 1
ATOM 6978 C C . ALA C 1 100 ? 59.609 -14.583 -3.374 1.00 102.42 120 ALA C C 1
ATOM 6979 O O . ALA C 1 100 ? 58.440 -14.820 -3.694 1.00 94.29 120 ALA C O 1
ATOM 6981 N N . TRP C 1 101 ? 60.018 -14.542 -2.110 1.00 109.29 121 TRP C N 1
ATOM 6982 C CA . TRP C 1 101 ? 59.154 -14.919 -1.004 1.00 104.14 121 TRP C CA 1
ATOM 6983 C C . TRP C 1 101 ? 58.986 -13.760 -0.029 1.00 102.77 121 TRP C C 1
ATOM 6984 O O . TRP C 1 101 ? 59.809 -12.842 0.030 1.00 94.98 121 TRP C O 1
ATOM 6995 N N . GLY C 1 102 ? 57.903 -13.828 0.743 1.00 102.07 122 GLY C N 1
ATOM 6996 C CA . GLY C 1 102 ? 57.575 -12.810 1.720 1.00 100.01 122 GLY C CA 1
ATOM 6997 C C . GLY C 1 102 ? 57.343 -11.446 1.100 1.00 104.88 122 GLY C C 1
ATOM 6998 O O . GLY C 1 102 ? 56.457 -11.283 0.254 1.00 100.19 122 GLY C O 1
ATOM 6999 N N . SER C 1 103 ? 58.148 -10.455 1.508 1.00 116.15 123 SER C N 1
ATOM 7000 C CA . SER C 1 103 ? 58.008 -9.099 0.980 1.00 120.20 123 SER C CA 1
ATOM 7001 C C . SER C 1 103 ? 58.018 -9.081 -0.543 1.00 114.50 123 SER C C 1
ATOM 7002 O O . SER C 1 103 ? 57.293 -8.298 -1.169 1.00 109.82 123 SER C O 1
ATOM 7005 N N . ASP C 1 104 ? 58.828 -9.941 -1.158 1.00 123.00 124 ASP C N 1
ATOM 7006 C CA . ASP C 1 104 ? 58.973 -9.936 -2.607 1.00 119.82 124 ASP C CA 1
ATOM 7007 C C . ASP C 1 104 ? 57.840 -10.664 -3.317 1.00 120.01 124 ASP C C 1
ATOM 7008 O O . ASP C 1 104 ? 57.654 -10.460 -4.523 1.00 104.66 124 ASP C O 1
ATOM 7013 N N . ALA C 1 105 ? 57.066 -11.482 -2.596 1.00 145.51 125 ALA C N 1
ATOM 7014 C CA . ALA C 1 105 ? 56.101 -12.364 -3.247 1.00 155.91 125 ALA C CA 1
ATOM 7015 C C . ALA C 1 105 ? 55.081 -11.579 -4.063 1.00 159.87 125 ALA C C 1
ATOM 7016 O O . ALA C 1 105 ? 54.721 -11.981 -5.176 1.00 166.18 125 ALA C O 1
ATOM 7018 N N . ARG C 1 106 ? 54.618 -10.451 -3.540 1.00 153.77 126 ARG C N 1
ATOM 7019 C CA . ARG C 1 106 ? 53.588 -9.687 -4.226 1.00 144.69 126 ARG C CA 1
ATOM 7020 C C . ARG C 1 106 ? 54.122 -8.916 -5.429 1.00 136.25 126 ARG C C 1
ATOM 7021 O O . ARG C 1 106 ? 53.372 -8.127 -6.016 1.00 143.13 126 ARG C O 1
ATOM 7029 N N . ILE C 1 107 ? 55.384 -9.129 -5.818 1.00 125.26 127 ILE C N 1
ATOM 7030 C CA . ILE C 1 107 ? 55.796 -8.756 -7.166 1.00 110.39 127 ILE C CA 1
ATOM 7031 C C . ILE C 1 107 ? 54.974 -9.535 -8.182 1.00 101.10 127 ILE C C 1
ATOM 7032 O O . ILE C 1 107 ? 54.860 -9.123 -9.342 1.00 99.06 127 ILE C O 1
ATOM 7037 N N . CYS C 1 108 ? 54.389 -10.661 -7.760 1.00 98.93 128 CYS C N 1
ATOM 7038 C CA . CYS C 1 108 ? 53.444 -11.405 -8.581 1.00 104.25 128 CYS C CA 1
ATOM 7039 C C . CYS C 1 108 ? 52.144 -10.643 -8.816 1.00 112.36 128 CYS C C 1
ATOM 7040 O O . CYS C 1 108 ? 51.397 -10.996 -9.735 1.00 116.37 128 CYS C O 1
ATOM 7043 N N . TRP C 1 109 ? 51.852 -9.610 -8.018 1.00 122.34 129 TRP C N 1
ATOM 7044 C CA . TRP C 1 109 ? 50.555 -8.943 -8.084 1.00 135.22 129 TRP C CA 1
ATOM 7045 C C . TRP C 1 109 ? 50.693 -7.431 -8.216 1.00 143.67 129 TRP C C 1
ATOM 7046 O O . TRP C 1 109 ? 49.790 -6.682 -7.828 1.00 146.51 129 TRP C O 1
ATOM 7057 N N . ALA C 1 110 ? 51.810 -6.963 -8.760 1.00 129.27 130 ALA C N 1
ATOM 7058 C CA . ALA C 1 110 ? 51.960 -5.553 -9.093 1.00 137.58 130 ALA C CA 1
ATOM 7059 C C . ALA C 1 110 ? 51.595 -5.340 -10.554 1.00 138.62 130 ALA C C 1
ATOM 7060 O O . ALA C 1 110 ? 51.927 -6.163 -11.412 1.00 140.56 130 ALA C O 1
ATOM 7062 N N . GLU C 1 111 ? 50.894 -4.246 -10.837 1.00 137.76 131 GLU C N 1
ATOM 7063 C CA . GLU C 1 111 ? 50.584 -3.946 -12.229 1.00 135.66 131 GLU C CA 1
ATOM 7064 C C . GLU C 1 111 ? 51.854 -3.473 -12.921 1.00 134.70 131 GLU C C 1
ATOM 7065 O O . GLU C 1 111 ? 52.181 -2.283 -12.907 1.00 126.66 131 GLU C O 1
ATOM 7071 N N . TRP C 1 112 ? 52.561 -4.417 -13.538 1.00 138.27 132 TRP C N 1
ATOM 7072 C CA . TRP C 1 112 ? 53.916 -4.187 -14.011 1.00 143.12 132 TRP C CA 1
ATOM 7073 C C . TRP C 1 112 ? 53.942 -3.157 -15.133 1.00 146.35 132 TRP C C 1
ATOM 7074 O O . TRP C 1 112 ? 52.953 -2.925 -15.832 1.00 148.12 132 TRP C O 1
ATOM 7085 N N . LYS C 1 113 ? 55.101 -2.527 -15.289 1.00 149.02 133 LYS C N 1
ATOM 7086 C CA . LYS C 1 113 ? 55.384 -1.641 -16.408 1.00 152.11 133 LYS C CA 1
ATOM 7087 C C . LYS C 1 113 ? 56.345 -2.367 -17.340 1.00 150.86 133 LYS C C 1
ATOM 7088 O O . LYS C 1 113 ? 57.424 -2.789 -16.914 1.00 154.73 133 LYS C O 1
ATOM 7094 N N . MET C 1 114 ? 55.940 -2.534 -18.600 1.00 139.87 134 MET C N 1
ATOM 7095 C CA . MET C 1 114 ? 56.749 -3.258 -19.573 1.00 128.95 134 MET C CA 1
ATOM 7096 C C . MET C 1 114 ? 57.971 -2.434 -19.960 1.00 127.49 134 MET C C 1
ATOM 7097 O O . MET C 1 114 ? 57.937 -1.686 -20.944 1.00 135.38 134 MET C O 1
ATOM 7102 N N . GLU C 1 115 ? 59.055 -2.567 -19.202 1.00 122.58 135 GLU C N 1
ATOM 7103 C CA . GLU C 1 115 ? 60.197 -1.668 -19.323 1.00 120.54 135 GLU C CA 1
ATOM 7104 C C . GLU C 1 115 ? 61.427 -2.300 -19.953 1.00 129.30 135 GLU C C 1
ATOM 7105 O O . GLU C 1 115 ? 62.109 -1.639 -20.739 1.00 130.89 135 GLU C O 1
ATOM 7111 N N . LEU C 1 116 ? 61.748 -3.553 -19.640 1.00 130.52 136 LEU C N 1
ATOM 7112 C CA . LEU C 1 116 ? 62.980 -4.160 -20.130 1.00 131.17 136 LEU C CA 1
ATOM 7113 C C . LEU C 1 116 ? 62.680 -5.045 -21.330 1.00 129.43 136 LEU C C 1
ATOM 7114 O O . LEU C 1 116 ? 61.828 -5.931 -21.256 1.00 125.92 136 LEU C O 1
ATOM 7119 N N . CYS C 1 117 ? 63.402 -4.818 -22.419 1.00 139.57 137 CYS C N 1
ATOM 7120 C CA . CYS C 1 117 ? 63.191 -5.492 -23.690 1.00 146.19 137 CYS C CA 1
ATOM 7121 C C . CYS C 1 117 ? 64.461 -6.231 -24.081 1.00 150.31 137 CYS C C 1
ATOM 7122 O O . CYS C 1 117 ? 65.530 -6.002 -23.513 1.00 148.74 137 CYS C O 1
ATOM 7125 N N . HIS C 1 118 ? 64.362 -7.125 -25.058 1.00 156.02 138 HIS C N 1
ATOM 7126 C CA . HIS C 1 118 ? 65.560 -7.890 -25.401 1.00 161.36 138 HIS C CA 1
ATOM 7127 C C . HIS C 1 118 ? 65.390 -8.493 -26.794 1.00 163.96 138 HIS C C 1
ATOM 7128 O O . HIS C 1 118 ? 64.463 -8.128 -27.536 1.00 161.44 138 HIS C O 1
ATOM 7135 N N . THR C 1 119 ? 66.265 -9.460 -27.105 1.00 170.78 139 THR C N 1
ATOM 7136 C CA . THR C 1 119 ? 66.513 -10.058 -28.419 1.00 172.06 139 THR C CA 1
ATOM 7137 C C . THR C 1 119 ? 65.604 -11.240 -28.733 1.00 167.59 139 THR C C 1
ATOM 7138 O O . THR C 1 119 ? 65.244 -11.437 -29.902 1.00 166.09 139 THR C O 1
ATOM 7142 N N . ALA C 1 120 ? 65.231 -12.023 -27.722 1.00 164.89 140 ALA C N 1
ATOM 7143 C CA . ALA C 1 120 ? 64.462 -13.255 -27.839 1.00 165.74 140 ALA C CA 1
ATOM 7144 C C . ALA C 1 120 ? 64.305 -13.824 -26.434 1.00 171.93 140 ALA C C 1
ATOM 7145 O O . ALA C 1 120 ? 65.299 -13.998 -25.723 1.00 166.97 140 ALA C O 1
ATOM 7147 N N . LYS C 1 121 ? 63.073 -14.075 -26.001 1.00 190.61 141 LYS C N 1
ATOM 7148 C CA . LYS C 1 121 ? 62.813 -14.443 -24.617 1.00 186.70 141 LYS C CA 1
ATOM 7149 C C . LYS C 1 121 ? 62.149 -15.803 -24.557 1.00 176.56 141 LYS C C 1
ATOM 7150 O O . LYS C 1 121 ? 61.303 -16.133 -25.394 1.00 181.25 141 LYS C O 1
ATOM 7156 N N . GLU C 1 122 ? 62.534 -16.579 -23.554 1.00 146.73 142 GLU C N 1
ATOM 7157 C CA . GLU C 1 122 ? 61.842 -17.810 -23.220 1.00 118.42 142 GLU C CA 1
ATOM 7158 C C . GLU C 1 122 ? 61.663 -17.862 -21.714 1.00 101.50 142 GLU C C 1
ATOM 7159 O O . GLU C 1 122 ? 62.618 -17.634 -20.964 1.00 103.68 142 GLU C O 1
ATOM 7165 N N . LEU C 1 123 ? 60.440 -18.137 -21.278 1.00 90.07 143 LEU C N 1
ATOM 7166 C CA . LEU C 1 123 ? 60.170 -18.276 -19.859 1.00 77.18 143 LEU C CA 1
ATOM 7167 C C . LEU C 1 123 ? 60.559 -19.665 -19.381 1.00 78.54 143 LEU C C 1
ATOM 7168 O O . LEU C 1 123 ? 60.518 -20.642 -20.136 1.00 66.25 143 LEU C O 1
ATOM 7173 N N . LYS C 1 124 ? 60.948 -19.748 -18.114 1.00 73.26 144 LYS C N 1
ATOM 7174 C CA . LYS C 1 124 ? 61.297 -21.018 -17.498 1.00 77.44 144 LYS C CA 1
ATOM 7175 C C . LYS C 1 124 ? 60.274 -21.322 -16.413 1.00 74.94 144 LYS C C 1
ATOM 7176 O O . LYS C 1 124 ? 60.035 -20.496 -15.526 1.00 66.30 144 LYS C O 1
ATOM 7182 N N . LYS C 1 125 ? 59.666 -22.500 -16.502 1.00 71.72 145 LYS C N 1
ATOM 7183 C CA . LYS C 1 125 ? 58.595 -22.915 -15.599 1.00 67.51 145 LYS C CA 1
ATOM 7184 C C . LYS C 1 125 ? 59.178 -23.163 -14.214 1.00 91.10 145 LYS C C 1
ATOM 7185 O O . LYS C 1 125 ? 59.701 -24.243 -13.930 1.00 94.01 145 LYS C O 1
ATOM 7191 N N . TYR C 1 126 ? 59.093 -22.162 -13.343 1.00 92.74 146 TYR C N 1
ATOM 7192 C CA . TYR C 1 126 ? 59.631 -22.245 -11.993 1.00 88.93 146 TYR C CA 1
ATOM 7193 C C . TYR C 1 126 ? 58.501 -22.320 -10.978 1.00 75.87 146 TYR C C 1
ATOM 7194 O O . TYR C 1 126 ? 57.510 -21.590 -11.082 1.00 78.85 146 TYR C O 1
ATOM 7203 N N . SER C 1 127 ? 58.658 -23.203 -9.993 1.00 67.04 147 SER C N 1
ATOM 7204 C CA . SER C 1 127 ? 57.724 -23.262 -8.877 1.00 61.84 147 SER C CA 1
ATOM 7205 C C . SER C 1 127 ? 58.375 -23.999 -7.718 1.00 85.37 147 SER C C 1
ATOM 7206 O O . SER C 1 127 ? 58.929 -25.087 -7.900 1.00 86.40 147 SER C O 1
ATOM 7209 N N . ASN C 1 128 ? 58.320 -23.387 -6.539 1.00 87.40 148 ASN C N 1
ATOM 7210 C CA . ASN C 1 128 ? 58.662 -24.031 -5.281 1.00 83.61 148 ASN C CA 1
ATOM 7211 C C . ASN C 1 128 ? 57.757 -23.429 -4.217 1.00 73.14 148 ASN C C 1
ATOM 7212 O O . ASN C 1 128 ? 57.097 -22.416 -4.447 1.00 72.37 148 ASN C O 1
ATOM 7217 N N . ASN C 1 129 ? 57.713 -24.066 -3.050 1.00 61.47 149 ASN C N 1
ATOM 7218 C CA . ASN C 1 129 ? 56.871 -23.563 -1.970 1.00 61.81 149 ASN C CA 1
ATOM 7219 C C . ASN C 1 129 ? 57.352 -24.093 -0.629 1.00 69.81 149 ASN C C 1
ATOM 7220 O O . ASN C 1 129 ? 56.732 -24.992 -0.050 1.00 78.82 149 ASN C O 1
ATOM 7225 N N A ASN C 1 130 ? 58.462 -23.543 -0.136 0.69 66.31 150 ASN C N 1
ATOM 7226 N N B ASN C 1 130 ? 58.445 -23.535 -0.109 0.31 66.15 150 ASN C N 1
ATOM 7227 C CA A ASN C 1 130 ? 59.136 -24.062 1.043 0.69 66.12 150 ASN C CA 1
ATOM 7228 C CA B ASN C 1 130 ? 59.010 -24.081 1.118 0.31 66.30 150 ASN C CA 1
ATOM 7229 C C A ASN C 1 130 ? 59.316 -23.045 2.161 0.69 69.29 150 ASN C C 1
ATOM 7230 C C B ASN C 1 130 ? 59.469 -23.007 2.096 0.31 69.24 150 ASN C C 1
ATOM 7231 O O A ASN C 1 130 ? 59.739 -23.432 3.256 0.69 74.35 150 ASN C O 1
ATOM 7232 O O B ASN C 1 130 ? 60.243 -23.307 3.013 0.31 70.94 150 ASN C O 1
ATOM 7241 N N . HIS C 1 131 ? 59.016 -21.768 1.928 1.00 69.35 151 HIS C N 1
ATOM 7242 C CA . HIS C 1 131 ? 59.201 -20.735 2.943 1.00 71.10 151 HIS C CA 1
ATOM 7243 C C . HIS C 1 131 ? 57.980 -20.792 3.852 1.00 76.35 151 HIS C C 1
ATOM 7244 O O . HIS C 1 131 ? 56.941 -20.188 3.579 1.00 71.95 151 HIS C O 1
ATOM 7251 N N . PHE C 1 132 ? 58.111 -21.555 4.937 1.00 87.20 152 PHE C N 1
ATOM 7252 C CA . PHE C 1 132 ? 56.987 -21.829 5.822 1.00 98.47 152 PHE C CA 1
ATOM 7253 C C . PHE C 1 132 ? 56.402 -20.535 6.375 1.00 127.96 152 PHE C C 1
ATOM 7254 O O . PHE C 1 132 ? 57.133 -19.634 6.792 1.00 129.53 152 PHE C O 1
ATOM 7262 N N . ALA C 1 133 ? 55.072 -20.454 6.371 1.00 152.57 153 ALA C N 1
ATOM 7263 C CA . ALA C 1 133 ? 54.286 -19.289 6.769 1.00 155.48 153 ALA C CA 1
ATOM 7264 C C . ALA C 1 133 ? 54.500 -18.090 5.857 1.00 149.99 153 ALA C C 1
ATOM 7265 O O . ALA C 1 133 ? 54.108 -16.974 6.215 1.00 155.37 153 ALA C O 1
ATOM 7267 N N . TYR C 1 134 ? 55.113 -18.285 4.690 1.00 135.17 154 TYR C N 1
ATOM 7268 C CA . TYR C 1 134 ? 55.354 -17.210 3.739 1.00 123.94 154 TYR C CA 1
ATOM 7269 C C . TYR C 1 134 ? 54.853 -17.613 2.361 1.00 116.95 154 TYR C C 1
ATOM 7270 O O . TYR C 1 134 ? 54.872 -18.791 1.993 1.00 115.96 154 TYR C O 1
ATOM 7279 N N . HIS C 1 135 ? 54.397 -16.621 1.605 1.00 108.11 155 HIS C N 1
ATOM 7280 C CA . HIS C 1 135 ? 54.142 -16.822 0.190 1.00 96.01 155 HIS C CA 1
ATOM 7281 C C . HIS C 1 135 ? 55.462 -16.873 -0.568 1.00 90.28 155 HIS C C 1
ATOM 7282 O O . HIS C 1 135 ? 56.506 -16.438 -0.079 1.00 93.04 155 HIS C O 1
ATOM 7289 N N . THR C 1 136 ? 55.407 -17.414 -1.780 1.00 87.22 156 THR C N 1
ATOM 7290 C CA . THR C 1 136 ? 56.569 -17.410 -2.654 1.00 89.00 156 THR C CA 1
ATOM 7291 C C . THR C 1 136 ? 56.094 -17.227 -4.087 1.00 87.18 156 THR C C 1
ATOM 7292 O O . THR C 1 136 ? 55.035 -17.733 -4.470 1.00 78.38 156 THR C O 1
ATOM 7296 N N . CYS C 1 137 ? 56.874 -16.484 -4.867 1.00 89.35 157 CYS C N 1
ATOM 7297 C CA . CYS C 1 137 ? 56.453 -16.024 -6.181 1.00 90.50 157 CYS C CA 1
ATOM 7298 C C . CYS C 1 137 ? 57.527 -16.316 -7.215 1.00 92.90 157 CYS C C 1
ATOM 7299 O O . CYS C 1 137 ? 58.718 -16.100 -6.968 1.00 84.97 157 CYS C O 1
ATOM 7302 N N . ASN C 1 138 ? 57.097 -16.812 -8.373 1.00 95.91 158 ASN C N 1
ATOM 7303 C CA . ASN C 1 138 ? 57.977 -17.016 -9.517 1.00 94.76 158 ASN C CA 1
ATOM 7304 C C . ASN C 1 138 ? 57.341 -16.368 -10.736 1.00 91.33 158 ASN C C 1
ATOM 7305 O O . ASN C 1 138 ? 56.238 -16.748 -11.139 1.00 97.51 158 ASN C O 1
ATOM 7310 N N . LEU C 1 139 ? 58.027 -15.384 -11.312 1.00 81.92 159 LEU C N 1
ATOM 7311 C CA . LEU C 1 139 ? 57.599 -14.730 -12.542 1.00 81.60 159 LEU C CA 1
ATOM 7312 C C . LEU C 1 139 ? 58.625 -15.030 -13.624 1.00 83.72 159 LEU C C 1
ATOM 7313 O O . LEU C 1 139 ? 59.832 -14.931 -13.380 1.00 90.09 159 LEU C O 1
ATOM 7318 N N . SER C 1 140 ? 58.151 -15.408 -14.811 1.00 84.47 160 SER C N 1
ATOM 7319 C 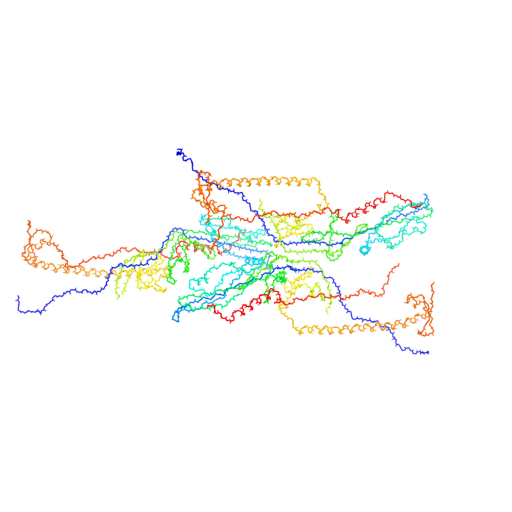CA . SER C 1 140 ? 59.054 -15.786 -15.897 1.00 91.63 160 SER C CA 1
ATOM 7320 C C . SER C 1 140 ? 58.404 -15.401 -17.219 1.00 98.11 160 SER C C 1
ATOM 7321 O O . SER C 1 140 ? 57.378 -15.971 -17.593 1.00 94.25 160 SER C O 1
ATOM 7324 N N . TRP C 1 141 ? 59.009 -14.457 -17.932 1.00 100.37 161 TRP C N 1
ATOM 7325 C CA . TRP C 1 141 ? 58.401 -13.885 -19.124 1.00 96.70 161 TRP C CA 1
ATOM 7326 C C . TRP C 1 141 ? 58.872 -14.577 -20.396 1.00 90.54 161 TRP C C 1
ATOM 7327 O O . TRP C 1 141 ? 59.933 -15.203 -20.441 1.00 90.09 161 TRP C O 1
ATOM 7338 N N . ARG C 1 142 ? 58.073 -14.421 -21.451 1.00 89.15 162 ARG C N 1
ATOM 7339 C CA . ARG C 1 142 ? 58.533 -14.722 -22.799 1.00 92.76 162 ARG C CA 1
ATOM 7340 C C . ARG C 1 142 ? 57.868 -13.749 -23.763 1.00 95.43 162 ARG C C 1
ATOM 7341 O O . ARG C 1 142 ? 56.697 -13.402 -23.592 1.00 94.63 162 ARG C O 1
ATOM 7349 N N . CYS C 1 143 ? 58.629 -13.278 -24.748 1.00 97.77 163 CYS C N 1
ATOM 7350 C CA . CYS C 1 143 ? 58.049 -12.542 -25.863 1.00 99.25 163 CYS C CA 1
ATOM 7351 C C . CYS C 1 143 ? 58.892 -12.797 -27.103 1.00 97.62 163 CYS C C 1
ATOM 7352 O O . CYS C 1 143 ? 59.951 -13.428 -27.046 1.00 92.10 163 CYS C O 1
ATOM 7355 N N . GLY C 1 144 ? 58.401 -12.301 -28.233 1.00 104.76 164 GLY C N 1
ATOM 7356 C CA . GLY C 1 144 ? 59.069 -12.494 -29.502 1.00 105.96 164 GLY C CA 1
ATOM 7357 C C . GLY C 1 144 ? 58.456 -11.662 -30.606 1.00 104.81 164 GLY C C 1
ATOM 7358 O O . GLY C 1 144 ? 57.245 -11.415 -30.614 1.00 104.22 164 GLY C O 1
ATOM 7359 N N . LEU C 1 145 ? 59.289 -11.231 -31.550 1.00 99.55 165 LEU C N 1
ATOM 7360 C CA . LEU C 1 145 ? 58.871 -10.341 -32.620 1.00 93.45 165 LEU C CA 1
ATOM 7361 C C . LEU C 1 145 ? 59.522 -10.770 -33.924 1.00 91.24 165 LEU C C 1
ATOM 7362 O O . LEU C 1 145 ? 60.701 -11.135 -33.945 1.00 82.62 165 LEU C O 1
ATOM 7367 N N . LYS C 1 146 ? 58.754 -10.719 -35.010 1.00 93.67 166 LYS C N 1
ATOM 7368 C CA . LYS C 1 146 ? 59.308 -10.952 -36.337 1.00 93.64 166 LYS C CA 1
ATOM 7369 C C . LYS C 1 146 ? 58.623 -10.035 -37.336 1.00 86.78 166 LYS C C 1
ATOM 7370 O O . LYS C 1 146 ? 57.395 -9.911 -37.327 1.00 69.76 166 LYS C O 1
ATOM 7376 N N . SER C 1 147 ? 59.417 -9.392 -38.190 1.00 96.20 167 SER C N 1
ATOM 7377 C CA . SER C 1 147 ? 58.914 -8.521 -39.247 1.00 101.67 167 SER C CA 1
ATOM 7378 C C . SER C 1 147 ? 59.198 -9.201 -40.581 1.00 105.31 167 SER C C 1
ATOM 7379 O O . SER C 1 147 ? 60.361 -9.378 -40.959 1.00 104.09 167 SER C O 1
ATOM 7382 N N . THR C 1 148 ? 58.141 -9.591 -41.287 1.00 107.67 168 THR C N 1
ATOM 7383 C CA . THR C 1 148 ? 58.262 -10.335 -42.531 1.00 103.03 168 THR C CA 1
ATOM 7384 C C . THR C 1 148 ? 57.323 -9.744 -43.575 1.00 97.32 168 THR C C 1
ATOM 7385 O O . THR C 1 148 ? 56.641 -8.738 -43.341 1.00 88.31 168 THR C O 1
ATOM 7389 N N . HIS C 1 149 ? 57.287 -10.391 -44.737 1.00 109.11 169 HIS C N 1
ATOM 7390 C CA . HIS C 1 149 ? 56.483 -9.954 -45.871 1.00 112.85 169 HIS C CA 1
ATOM 7391 C C . HIS C 1 149 ? 55.316 -10.912 -46.062 1.00 103.80 169 HIS C C 1
ATOM 7392 O O . HIS C 1 149 ? 55.518 -12.099 -46.335 1.00 104.30 169 HIS C O 1
ATOM 7399 N N . ILE C 1 150 ? 54.117 -10.395 -45.924 1.00 106.53 170 ILE C N 1
ATOM 7400 C CA . ILE C 1 150 ? 52.892 -11.120 -46.229 1.00 116.73 170 ILE C CA 1
ATOM 7401 C C . ILE C 1 150 ? 52.567 -10.897 -47.700 1.00 136.25 170 ILE C C 1
ATOM 7402 O O . ILE C 1 150 ? 52.976 -9.896 -48.302 1.00 133.98 170 ILE C O 1
ATOM 7407 N N . GLU C 1 151 ? 51.847 -11.840 -48.301 1.00 162.18 171 GLU C N 1
ATOM 7408 C CA . GLU C 1 151 ? 51.320 -11.675 -49.654 1.00 165.20 171 GLU C CA 1
ATOM 7409 C C . GLU C 1 151 ? 49.800 -11.741 -49.556 1.00 160.36 171 GLU C C 1
ATOM 7410 O O . GLU C 1 151 ? 49.221 -12.828 -49.473 1.00 169.18 171 GLU C O 1
ATOM 7416 N N . VAL C 1 152 ? 49.164 -10.575 -49.566 1.00 120.01 172 VAL C N 1
ATOM 7417 C CA . VAL C 1 152 ? 47.723 -10.478 -49.363 1.00 94.45 172 VAL C CA 1
ATOM 7418 C C . VAL C 1 152 ? 47.000 -10.801 -50.661 1.00 86.46 172 VAL C C 1
ATOM 7419 O O . VAL C 1 152 ? 47.403 -10.369 -51.748 1.00 70.86 172 VAL C O 1
ATOM 7423 N N . ARG C 1 153 ? 45.921 -11.567 -50.543 1.00 87.62 173 ARG C N 1
ATOM 7424 C CA . ARG C 1 153 ? 45.205 -12.146 -51.666 1.00 96.29 173 ARG C CA 1
ATOM 7425 C C . ARG C 1 153 ? 43.829 -11.496 -51.815 1.00 90.79 173 ARG C C 1
ATOM 7426 O O . ARG C 1 153 ? 43.442 -10.617 -51.040 1.00 84.29 173 ARG C O 1
ATOM 7434 N N . LEU C 1 154 ? 43.090 -11.930 -52.836 1.00 88.11 174 LEU C N 1
ATOM 7435 C CA . LEU C 1 154 ? 41.811 -11.336 -53.197 1.00 84.22 174 LEU C CA 1
ATOM 7436 C C . LEU C 1 154 ? 40.687 -12.353 -53.053 1.00 89.66 174 LEU C C 1
ATOM 7437 O O . LEU C 1 154 ? 40.890 -13.558 -53.232 1.00 84.79 174 LEU C O 1
ATOM 7442 N N . GLN C 1 155 ? 39.491 -11.857 -52.736 1.00 93.39 175 GLN C N 1
ATOM 7443 C CA . GLN C 1 155 ? 38.337 -12.736 -52.617 1.00 95.39 175 GLN C CA 1
ATOM 7444 C C . GLN C 1 155 ? 37.062 -11.932 -52.823 1.00 106.42 175 GLN C C 1
ATOM 7445 O O . GLN C 1 155 ? 36.945 -10.811 -52.324 1.00 97.64 175 GLN C O 1
ATOM 7451 N N . ALA C 1 156 ? 36.113 -12.517 -53.548 1.00 128.65 176 ALA C N 1
ATOM 7452 C CA . ALA C 1 156 ? 34.833 -11.884 -53.839 1.00 140.09 176 ALA C CA 1
ATOM 7453 C C . ALA C 1 156 ? 33.728 -12.578 -53.055 1.00 141.25 176 ALA C C 1
ATOM 7454 O O . ALA C 1 156 ? 33.663 -13.812 -53.022 1.00 131.75 176 ALA C O 1
ATOM 7456 N N . SER C 1 157 ? 32.867 -11.782 -52.423 1.00 143.36 177 SER C N 1
ATOM 7457 C CA . SER C 1 157 ? 31.712 -12.300 -51.692 1.00 136.12 177 SER C CA 1
ATOM 7458 C C . SER C 1 157 ? 30.635 -11.228 -51.745 1.00 133.47 177 SER C C 1
ATOM 7459 O O . SER C 1 157 ? 30.759 -10.187 -51.091 1.00 131.70 177 SER C O 1
ATOM 7462 N N . GLY C 1 158 ? 29.585 -11.488 -52.514 1.00 143.44 178 GLY C N 1
ATOM 7463 C CA . GLY C 1 158 ? 28.687 -10.444 -52.952 1.00 160.29 178 GLY C CA 1
ATOM 7464 C C . GLY C 1 158 ? 29.071 -9.822 -54.273 1.00 168.57 178 GLY C C 1
ATOM 7465 O O . GLY C 1 158 ? 28.472 -8.813 -54.663 1.00 171.23 178 GLY C O 1
ATOM 7466 N N . GLY C 1 159 ? 30.042 -10.403 -54.982 1.00 168.65 179 GLY C N 1
ATOM 7467 C CA . GLY C 1 159 ? 30.574 -9.865 -56.216 1.00 165.70 179 GLY C CA 1
ATOM 7468 C C . GLY C 1 159 ? 31.695 -8.868 -56.025 1.00 158.80 179 GLY C C 1
ATOM 7469 O O . GLY C 1 159 ? 32.571 -8.755 -56.890 1.00 160.23 179 GLY C O 1
ATOM 7470 N N . LEU C 1 160 ? 31.686 -8.145 -54.913 1.00 148.25 180 LEU C N 1
ATOM 7471 C CA . LEU C 1 160 ? 32.726 -7.166 -54.637 1.00 136.01 180 LEU C CA 1
ATOM 7472 C C . LEU C 1 160 ? 34.011 -7.879 -54.241 1.00 130.67 180 LEU C C 1
ATOM 7473 O O . LEU C 1 160 ? 34.027 -8.662 -53.285 1.00 124.79 180 LEU C O 1
ATOM 7478 N N . VAL C 1 161 ? 35.085 -7.616 -54.976 1.00 129.90 181 VAL C N 1
ATOM 7479 C CA . VAL C 1 161 ? 36.382 -8.174 -54.621 1.00 128.44 181 VAL C CA 1
ATOM 7480 C C . VAL C 1 161 ? 36.986 -7.327 -53.508 1.00 128.95 181 VAL C C 1
ATOM 7481 O O . VAL C 1 161 ? 36.974 -6.091 -53.564 1.00 133.68 181 VAL C O 1
ATOM 7485 N N . SER C 1 162 ? 37.464 -7.994 -52.466 1.00 117.79 182 SER C N 1
ATOM 7486 C CA . SER C 1 162 ? 38.119 -7.344 -51.347 1.00 113.49 182 SER C CA 1
ATOM 7487 C C . SER C 1 162 ? 39.429 -8.061 -51.068 1.00 113.52 182 SER C C 1
ATOM 7488 O O . SER C 1 162 ? 39.644 -9.202 -51.493 1.00 113.73 182 SER C O 1
ATOM 7491 N N . MET C 1 163 ? 40.307 -7.369 -50.354 1.00 113.70 183 MET C N 1
ATOM 7492 C CA . MET C 1 163 ? 41.623 -7.894 -50.029 1.00 109.21 183 MET C CA 1
ATOM 7493 C C . MET C 1 163 ? 41.571 -8.589 -48.676 1.00 98.80 183 MET C C 1
ATOM 7494 O O . MET C 1 163 ? 41.108 -8.008 -47.691 1.00 87.79 183 MET C O 1
ATOM 7499 N N . VAL C 1 164 ? 42.034 -9.835 -48.637 1.00 71.83 184 VAL C N 1
ATOM 7500 C CA . VAL C 1 164 ? 42.076 -10.622 -47.415 1.00 75.28 184 VAL C CA 1
ATOM 7501 C C . VAL C 1 164 ? 43.482 -11.176 -47.255 1.00 86.98 184 VAL C C 1
ATOM 7502 O O . VAL C 1 164 ? 44.239 -11.298 -48.220 1.00 75.46 184 VAL C O 1
ATOM 7506 N N . ALA C 1 165 ? 43.831 -11.512 -46.019 1.00 86.63 185 ALA C N 1
ATOM 7507 C CA . ALA C 1 165 ? 45.014 -12.322 -45.770 1.00 87.83 185 ALA C CA 1
ATOM 7508 C C . ALA C 1 165 ? 44.578 -13.689 -45.267 1.00 81.91 185 ALA C C 1
ATOM 7509 O O . ALA C 1 165 ? 43.661 -13.802 -44.442 1.00 82.59 185 ALA C O 1
ATOM 7511 N N . VAL C 1 166 ? 45.225 -14.719 -45.796 1.00 81.34 186 VAL C N 1
ATOM 7512 C CA . VAL C 1 166 ? 44.938 -16.098 -45.434 1.00 90.83 186 VAL C CA 1
ATOM 7513 C C . VAL C 1 166 ? 45.772 -16.465 -44.216 1.00 92.26 186 VAL C C 1
ATOM 7514 O O . VAL C 1 166 ? 46.981 -16.208 -44.173 1.00 86.44 186 VAL C O 1
ATOM 7518 N N . MET C 1 167 ? 45.129 -17.031 -43.226 1.00 80.27 187 MET C N 1
ATOM 7519 C CA . MET C 1 167 ? 45.833 -17.574 -42.083 1.00 72.53 187 MET C CA 1
ATOM 7520 C C . MET C 1 167 ? 45.898 -19.087 -42.188 1.00 76.47 187 MET C C 1
ATOM 7521 O O . MET C 1 167 ? 45.076 -19.708 -42.871 1.00 73.38 187 MET C O 1
ATOM 7526 N N . PRO C 1 168 ? 46.880 -19.720 -41.536 1.00 76.35 188 PRO C N 1
ATOM 7527 C CA . PRO C 1 168 ? 46.959 -21.190 -41.576 1.00 62.56 188 PRO C CA 1
ATOM 7528 C C . PRO C 1 168 ? 45.669 -21.879 -41.168 1.00 61.75 188 PRO C C 1
ATOM 7529 O O . PRO C 1 168 ? 45.414 -23.012 -41.598 1.00 76.52 188 PRO C O 1
ATOM 7533 N N . ASN C 1 169 ? 44.836 -21.219 -40.362 1.00 73.84 189 ASN C N 1
ATOM 7534 C CA . ASN C 1 169 ? 43.534 -21.767 -40.004 1.00 73.06 189 ASN C CA 1
ATOM 7535 C C . ASN C 1 169 ? 42.608 -21.887 -41.206 1.00 66.65 189 ASN C C 1
ATOM 7536 O O . ASN C 1 169 ? 41.681 -22.707 -41.185 1.00 60.38 189 ASN C O 1
ATOM 7541 N N . GLY C 1 170 ? 42.852 -21.109 -42.255 1.00 61.63 190 GLY C N 1
ATOM 7542 C CA . GLY C 1 170 ? 41.905 -20.941 -43.331 1.00 61.29 190 GLY C CA 1
ATOM 7543 C C . GLY C 1 170 ? 41.011 -19.735 -43.173 1.00 73.84 190 GLY C C 1
ATOM 7544 O O . GLY C 1 170 ? 40.321 -19.361 -44.129 1.00 62.61 190 GLY C O 1
ATOM 7545 N N . THR C 1 171 ? 41.005 -19.121 -41.991 1.00 66.69 191 THR C N 1
ATOM 7546 C CA . THR C 1 171 ? 40.220 -17.919 -41.759 1.00 76.08 191 THR C CA 1
ATOM 7547 C C . THR C 1 171 ? 40.726 -16.783 -42.635 1.00 91.63 191 THR C C 1
ATOM 7548 O O . THR C 1 171 ? 41.912 -16.444 -42.604 1.00 91.54 191 THR C O 1
ATOM 7552 N N . LEU C 1 172 ? 39.829 -16.208 -43.432 1.00 96.09 192 LEU C N 1
ATOM 7553 C CA . LEU C 1 172 ? 40.145 -15.008 -44.193 1.00 93.50 192 LEU C CA 1
ATOM 7554 C C . LEU C 1 172 ? 40.041 -13.807 -43.265 1.00 95.77 192 LEU C C 1
ATOM 7555 O O . LEU C 1 172 ? 39.000 -13.602 -42.633 1.00 107.68 192 LEU C O 1
ATOM 7560 N N . ILE C 1 173 ? 41.100 -13.016 -43.164 1.00 94.13 193 ILE C N 1
ATOM 7561 C CA . ILE C 1 173 ? 41.054 -11.780 -42.388 1.00 105.80 193 ILE C CA 1
ATOM 7562 C C . ILE C 1 173 ? 40.851 -10.620 -43.358 1.00 101.59 193 ILE C C 1
ATOM 7563 O O . ILE C 1 173 ? 41.640 -10.473 -44.310 1.00 99.10 193 ILE C O 1
ATOM 7568 N N . PRO C 1 174 ? 39.792 -9.827 -43.200 1.00 91.46 194 PRO C N 1
ATOM 7569 C CA . PRO C 1 174 ? 39.558 -8.711 -44.120 1.00 86.19 194 PRO C CA 1
ATOM 7570 C C . PRO C 1 174 ? 40.584 -7.608 -43.936 1.00 78.89 194 PRO C C 1
ATOM 7571 O O . PRO C 1 174 ? 41.094 -7.366 -42.838 1.00 78.05 194 PRO C O 1
ATOM 7575 N N . ILE C 1 175 ? 40.870 -6.923 -45.036 1.00 76.89 195 ILE C N 1
ATOM 7576 C CA . ILE C 1 175 ? 41.935 -5.933 -45.098 1.00 88.80 195 ILE C CA 1
ATOM 7577 C C . ILE C 1 175 ? 41.492 -4.790 -45.995 1.00 116.67 195 ILE C C 1
ATOM 7578 O O . ILE C 1 175 ? 40.898 -5.011 -47.055 1.00 116.85 195 ILE C O 1
ATOM 7583 N N . GLU C 1 176 ? 41.779 -3.569 -45.565 1.00 130.22 196 GLU C N 1
ATOM 7584 C CA . GLU C 1 176 ? 41.714 -2.410 -46.436 1.00 136.62 196 GLU C CA 1
ATOM 7585 C C . GLU C 1 176 ? 43.115 -1.860 -46.662 1.00 134.49 196 GLU C C 1
ATOM 7586 O O . GLU C 1 176 ? 44.031 -2.075 -45.863 1.00 137.85 196 GLU C O 1
ATOM 7592 N N . GLY C 1 177 ? 43.272 -1.141 -47.769 1.00 124.83 197 GLY C N 1
ATOM 7593 C CA . GLY C 1 177 ? 44.486 -0.385 -48.000 1.00 113.40 197 GLY C CA 1
ATOM 7594 C C . GLY C 1 177 ? 44.446 0.923 -47.237 1.00 125.64 197 GLY C C 1
ATOM 7595 O O . GLY C 1 177 ? 44.779 1.981 -47.777 1.00 110.72 197 GLY C O 1
ATOM 7596 N N . THR C 1 178 ? 44.039 0.850 -45.969 1.00 171.88 198 THR C N 1
ATOM 7597 C CA . THR C 1 178 ? 43.723 2.027 -45.169 1.00 178.83 198 THR C CA 1
ATOM 7598 C C . THR C 1 178 ? 44.860 2.368 -44.214 1.00 176.69 198 THR C C 1
ATOM 7599 O O . THR C 1 178 ? 45.974 2.679 -44.646 1.00 180.61 198 THR C O 1
ATOM 7603 N N . ARG C 1 179 ? 44.572 2.353 -42.926 1.00 162.59 199 ARG C N 1
ATOM 7604 C CA . ARG C 1 179 ? 45.504 2.346 -41.817 1.00 152.34 199 ARG C CA 1
ATOM 7605 C C . ARG C 1 179 ? 45.863 0.911 -41.455 1.00 140.20 199 ARG C C 1
ATOM 7606 O O . ARG C 1 179 ? 45.135 -0.026 -41.796 1.00 138.15 199 ARG C O 1
ATOM 7614 N N . PRO C 1 180 ? 46.994 0.704 -40.773 1.00 124.99 200 PRO C N 1
ATOM 7615 C CA . PRO C 1 180 ? 47.429 -0.662 -40.439 1.00 114.76 200 PRO C CA 1
ATOM 7616 C C . PRO C 1 180 ? 46.377 -1.546 -39.774 1.00 111.82 200 PRO C C 1
ATOM 7617 O O . PRO C 1 180 ? 45.802 -1.191 -38.740 1.00 108.36 200 PRO C O 1
ATOM 7621 N N . THR C 1 181 ? 46.129 -2.710 -40.377 1.00 116.58 201 THR C N 1
ATOM 7622 C CA . THR C 1 181 ? 45.221 -3.701 -39.811 1.00 115.61 201 THR C CA 1
ATOM 7623 C C . THR C 1 181 ? 45.866 -4.388 -38.614 1.00 96.47 201 THR C C 1
ATOM 7624 O O . THR C 1 181 ? 47.045 -4.736 -38.644 1.00 87.44 201 THR C O 1
ATOM 7628 N N . TYR C 1 182 ? 45.088 -4.605 -37.557 1.00 94.16 202 TYR C N 1
ATOM 7629 C CA . TYR C 1 182 ? 45.648 -5.149 -36.326 1.00 91.49 202 TYR C CA 1
ATOM 7630 C C . TYR C 1 182 ? 44.645 -6.074 -35.656 1.00 97.40 202 TYR C C 1
ATOM 7631 O O . TYR C 1 182 ? 43.479 -5.704 -35.488 1.00 99.39 202 TYR C O 1
ATOM 7640 N N . TRP C 1 183 ? 45.096 -7.267 -35.267 1.00 96.57 203 TRP C N 1
ATOM 7641 C CA . TRP C 1 183 ? 44.234 -8.183 -34.526 1.00 99.79 203 TRP C CA 1
ATOM 7642 C C . TRP C 1 183 ? 45.102 -9.024 -33.594 1.00 104.28 203 TRP C C 1
ATOM 7643 O O . TRP C 1 183 ? 46.319 -8.844 -33.524 1.00 100.75 203 TRP C O 1
ATOM 7654 N N . THR C 1 184 ? 44.467 -9.932 -32.850 1.00 108.79 204 THR C N 1
ATOM 7655 C CA . THR C 1 184 ? 45.153 -10.597 -31.746 1.00 104.56 204 THR C CA 1
ATOM 7656 C C . THR C 1 184 ? 44.677 -12.035 -31.588 1.00 116.52 204 THR C C 1
ATOM 7657 O O . THR C 1 184 ? 43.473 -12.305 -31.604 1.00 118.20 204 THR C O 1
ATOM 7661 N N . GLU C 1 185 ? 45.637 -12.943 -31.404 1.00 123.14 205 GLU C N 1
ATOM 7662 C CA . GLU C 1 185 ? 45.433 -14.391 -31.370 1.00 125.98 205 GLU C CA 1
ATOM 7663 C C . GLU C 1 185 ? 45.998 -14.948 -30.064 1.00 123.52 205 GLU C C 1
ATOM 7664 O O . GLU C 1 185 ? 47.162 -15.349 -30.025 1.00 121.23 205 GLU C O 1
ATOM 7670 N N . ASP C 1 186 ? 45.172 -15.002 -29.015 1.00 122.02 206 ASP C N 1
ATOM 7671 C CA . ASP C 1 186 ? 45.616 -15.448 -27.695 1.00 116.01 206 ASP C CA 1
ATOM 7672 C C . ASP C 1 186 ? 46.751 -14.573 -27.178 1.00 104.66 206 ASP C C 1
ATOM 7673 O O . ASP C 1 186 ? 46.524 -13.452 -26.713 1.00 96.29 206 ASP C O 1
ATOM 7678 N N . SER C 1 187 ? 47.978 -15.090 -27.256 1.00 102.21 207 SER C N 1
ATOM 7679 C CA . SER C 1 187 ? 49.168 -14.360 -26.838 1.00 98.95 207 SER C CA 1
ATOM 7680 C C . SER C 1 187 ? 49.790 -13.542 -27.960 1.00 95.37 207 SER C C 1
ATOM 7681 O O . SER C 1 187 ? 50.599 -12.649 -27.684 1.00 85.60 207 SER C O 1
ATOM 7684 N N . PHE C 1 188 ? 49.432 -13.826 -29.207 1.00 89.73 208 PHE C N 1
ATOM 7685 C CA . PHE C 1 188 ? 50.018 -13.184 -30.371 1.00 88.53 208 PHE C CA 1
ATOM 7686 C C . PHE C 1 188 ? 49.274 -11.905 -30.731 1.00 85.56 208 PHE C C 1
ATOM 7687 O O . PHE C 1 188 ? 48.084 -11.748 -30.446 1.00 82.75 208 PHE C O 1
ATOM 7695 N N . ALA C 1 189 ? 49.998 -10.993 -31.371 1.00 83.61 209 ALA C N 1
ATOM 7696 C CA . ALA C 1 189 ? 49.456 -9.751 -31.897 1.00 84.55 209 ALA C CA 1
ATOM 7697 C C . ALA C 1 189 ? 49.991 -9.553 -33.307 1.00 99.69 209 ALA C C 1
ATOM 7698 O O . ALA C 1 189 ? 51.187 -9.749 -33.564 1.00 83.68 209 ALA C O 1
ATOM 7700 N N . TYR C 1 190 ? 49.090 -9.157 -34.205 1.00 103.74 210 TYR C N 1
ATOM 7701 C CA . TYR C 1 190 ? 49.317 -9.127 -35.643 1.00 103.41 210 TYR C CA 1
ATOM 7702 C C . TYR C 1 190 ? 49.084 -7.719 -36.171 1.00 98.77 210 TYR C C 1
ATOM 7703 O O . TYR C 1 190 ? 47.996 -7.156 -35.980 1.00 96.37 210 TYR C O 1
ATOM 7712 N N . LEU C 1 191 ? 50.093 -7.168 -36.852 1.00 104.72 211 LEU C N 1
ATOM 7713 C CA . LEU C 1 191 ? 49.996 -5.858 -37.485 1.00 110.88 211 LEU C CA 1
ATOM 7714 C C . LEU C 1 191 ? 50.351 -5.973 -38.961 1.00 114.50 211 LEU C C 1
ATOM 7715 O O . LEU C 1 191 ? 51.349 -6.603 -39.315 1.00 118.00 211 LEU C O 1
ATOM 7720 N N . TYR C 1 192 ? 49.547 -5.342 -39.814 1.00 111.70 212 TYR C N 1
ATOM 7721 C CA . TYR C 1 192 ? 49.707 -5.395 -41.261 1.00 108.12 212 TYR C CA 1
ATOM 7722 C C . TYR C 1 192 ? 49.651 -3.979 -41.810 1.00 102.67 212 TYR C C 1
ATOM 7723 O O . TYR C 1 192 ? 48.624 -3.305 -41.686 1.00 100.28 212 TYR C O 1
ATOM 7732 N N . ASP C 1 193 ? 50.747 -3.531 -42.416 1.00 104.02 213 ASP C N 1
ATOM 7733 C CA . ASP C 1 193 ? 50.814 -2.184 -42.969 1.00 104.64 213 ASP C CA 1
ATOM 7734 C C . ASP C 1 193 ? 50.340 -2.200 -44.418 1.00 99.64 213 ASP C C 1
ATOM 7735 O O . ASP C 1 193 ? 50.902 -2.945 -45.231 1.00 99.18 213 ASP C O 1
ATOM 7740 N N . PRO C 1 194 ? 49.333 -1.408 -44.783 1.00 100.07 214 PRO C N 1
ATOM 7741 C CA . PRO C 1 194 ? 48.859 -1.371 -46.175 1.00 99.17 214 PRO C CA 1
ATOM 7742 C C . PRO C 1 194 ? 49.642 -0.450 -47.102 1.00 105.08 214 PRO C C 1
ATOM 7743 O O . PRO C 1 194 ? 49.228 -0.284 -48.255 1.00 100.73 214 PRO C O 1
ATOM 7747 N N . ALA C 1 195 ? 50.725 0.169 -46.643 1.00 112.61 215 ALA C N 1
ATOM 7748 C CA . ALA C 1 195 ? 51.600 0.913 -47.535 1.00 124.99 215 ALA C CA 1
ATOM 7749 C C . ALA C 1 195 ? 52.530 -0.047 -48.263 1.00 134.53 215 ALA C C 1
ATOM 7750 O O . ALA C 1 195 ? 52.942 -1.079 -47.724 1.00 142.02 215 ALA C O 1
ATOM 7752 N N . GLY C 1 196 ? 52.856 0.298 -49.505 1.00 135.74 216 GLY C N 1
ATOM 7753 C CA . GLY C 1 196 ? 53.617 -0.597 -50.348 1.00 140.18 216 GLY C CA 1
ATOM 7754 C C . GLY C 1 196 ? 52.814 -1.714 -50.973 1.00 143.71 216 GLY C C 1
ATOM 7755 O O . GLY C 1 196 ? 53.406 -2.623 -51.567 1.00 145.34 216 GLY C O 1
ATOM 7756 N N . THR C 1 197 ? 51.488 -1.688 -50.844 1.00 143.20 217 THR C N 1
ATOM 7757 C CA . THR C 1 197 ? 50.603 -2.668 -51.469 1.00 139.64 217 THR C CA 1
ATOM 7758 C C . THR C 1 197 ? 49.513 -1.906 -52.209 1.00 137.52 217 THR C C 1
ATOM 7759 O O . THR C 1 197 ? 48.661 -1.271 -51.578 1.00 135.50 217 THR C O 1
ATOM 7763 N N . GLU C 1 198 ? 49.534 -1.963 -53.537 1.00 137.35 218 GLU C N 1
ATOM 7764 C CA . GLU C 1 198 ? 48.539 -1.294 -54.359 1.00 135.70 218 GLU C CA 1
ATOM 7765 C C . GLU C 1 198 ? 47.626 -2.315 -55.027 1.00 126.20 218 GLU C C 1
ATOM 7766 O O . GLU C 1 198 ? 48.053 -3.414 -55.394 1.00 131.38 218 GLU C O 1
ATOM 7772 N N . LYS C 1 199 ? 46.357 -1.936 -55.168 1.00 113.79 219 LYS C N 1
ATOM 7773 C CA . LYS C 1 199 ? 45.343 -2.749 -55.831 1.00 106.52 219 LYS C CA 1
ATOM 7774 C C . LYS C 1 199 ? 44.691 -1.894 -56.907 1.00 104.30 219 LYS C C 1
ATOM 7775 O O . LYS C 1 199 ? 44.043 -0.888 -56.595 1.00 107.16 219 LYS C O 1
ATOM 7781 N N . LYS C 1 200 ? 44.862 -2.286 -58.167 1.00 100.33 220 LYS C N 1
ATOM 7782 C CA . LYS C 1 200 ? 44.410 -1.487 -59.296 1.00 90.26 220 LYS C CA 1
ATOM 7783 C C . LYS C 1 200 ? 43.417 -2.267 -60.145 1.00 91.65 220 LYS C C 1
ATOM 7784 O O . LYS C 1 200 ? 43.585 -3.468 -60.375 1.00 88.75 220 LYS C O 1
ATOM 7790 N N . THR C 1 201 ? 42.379 -1.569 -60.597 1.00 96.83 221 THR C N 1
ATOM 7791 C CA . THR C 1 201 ? 41.413 -2.094 -61.553 1.00 98.07 221 THR C CA 1
ATOM 7792 C C . THR C 1 201 ? 41.790 -1.575 -62.935 1.00 104.61 221 THR C C 1
ATOM 7793 O O . THR C 1 201 ? 41.900 -0.360 -63.132 1.00 97.62 221 THR C O 1
ATOM 7797 N N . GLU C 1 202 ? 41.991 -2.485 -63.886 1.00 112.03 222 GLU C N 1
ATOM 7798 C CA . GLU C 1 202 ? 42.526 -2.090 -65.183 1.00 120.36 222 GLU C CA 1
ATOM 7799 C C . GLU C 1 202 ? 41.901 -2.908 -66.302 1.00 121.33 222 GLU C C 1
ATOM 7800 O O . GLU C 1 202 ? 41.901 -4.141 -66.253 1.00 116.68 222 GLU C O 1
ATOM 7806 N N . SER C 1 203 ? 41.385 -2.211 -67.312 1.00 121.70 223 SER C N 1
ATOM 7807 C CA . SER C 1 203 ? 40.870 -2.849 -68.518 1.00 118.82 223 SER C CA 1
ATOM 7808 C C . SER C 1 203 ? 42.051 -3.240 -69.399 1.00 111.72 223 SER C C 1
ATOM 7809 O O . SER C 1 203 ? 42.751 -2.373 -69.933 1.00 116.27 223 SER C O 1
ATOM 7812 N N . THR C 1 204 ? 42.280 -4.544 -69.546 1.00 102.02 224 THR C N 1
ATOM 7813 C CA . THR C 1 204 ? 43.420 -5.050 -70.300 1.00 103.45 224 THR C CA 1
ATOM 7814 C C . THR C 1 204 ? 42.983 -6.126 -71.289 1.00 116.39 224 THR C C 1
ATOM 7815 O O . THR C 1 204 ? 41.789 -6.270 -71.570 1.00 104.30 224 THR C O 1
ATOM 7819 N N . PHE C 1 205 ? 43.940 -6.881 -71.826 1.00 144.13 225 PHE C N 1
ATOM 7820 C CA . PHE C 1 205 ? 43.658 -7.967 -72.753 1.00 148.14 225 PHE C CA 1
ATOM 7821 C C . PHE C 1 205 ? 44.377 -9.229 -72.293 1.00 141.83 225 PHE C C 1
ATOM 7822 O O . PHE C 1 205 ? 45.352 -9.174 -71.539 1.00 145.96 225 PHE C O 1
ATOM 7830 N N . LEU C 1 206 ? 43.882 -10.375 -72.759 1.00 123.63 226 LEU C N 1
ATOM 7831 C CA . LEU C 1 206 ? 44.477 -11.665 -72.431 1.00 104.67 226 LEU C CA 1
ATOM 7832 C C . LEU C 1 206 ? 44.548 -12.527 -73.681 1.00 88.93 226 LEU C C 1
ATOM 7833 O O . LEU C 1 206 ? 43.549 -12.675 -74.392 1.00 91.98 226 LEU C O 1
ATOM 7838 N N . TRP C 1 207 ? 45.726 -13.088 -73.945 1.00 90.93 227 TRP C N 1
ATOM 7839 C CA . TRP C 1 207 ? 45.903 -14.026 -75.046 1.00 93.43 227 TRP C CA 1
ATOM 7840 C C . TRP C 1 207 ? 45.297 -15.369 -74.664 1.00 89.41 227 TRP C C 1
ATOM 7841 O O . TRP C 1 207 ? 45.773 -16.028 -73.733 1.00 96.53 227 TRP C O 1
ATOM 7852 N N . CYS C 1 208 ? 44.252 -15.782 -75.379 1.00 88.12 228 CYS C N 1
ATOM 7853 C CA . CYS C 1 208 ? 43.533 -16.993 -75.019 1.00 94.92 228 CYS C CA 1
ATOM 7854 C C . CYS C 1 208 ? 43.252 -17.822 -76.263 1.00 94.02 228 CYS C C 1
ATOM 7855 O O . CYS C 1 208 ? 43.414 -17.368 -77.400 1.00 88.01 228 CYS C O 1
ATOM 7858 N N . PHE C 1 209 ? 42.820 -19.056 -76.023 1.00 92.18 229 PHE C N 1
ATOM 7859 C CA . PHE C 1 209 ? 42.439 -19.989 -77.071 1.00 86.77 229 PHE C CA 1
ATOM 7860 C C . PHE C 1 209 ? 40.942 -20.252 -76.983 1.00 86.12 229 PHE C C 1
ATOM 7861 O O . PHE C 1 209 ? 40.415 -20.532 -75.898 1.00 92.75 229 PHE C O 1
ATOM 7869 N N . LYS C 1 210 ? 40.271 -20.152 -78.129 1.00 86.39 230 LYS C N 1
ATOM 7870 C CA . LYS C 1 210 ? 38.821 -20.245 -78.251 1.00 93.07 230 LYS C CA 1
ATOM 7871 C C . LYS C 1 210 ? 38.494 -21.517 -79.025 1.00 94.32 230 LYS C C 1
ATOM 7872 O O . LYS C 1 210 ? 38.783 -21.610 -80.227 1.00 92.89 230 LYS C O 1
ATOM 7878 N N . GLU C 1 211 ? 37.898 -22.493 -78.337 1.00 90.25 231 GLU C N 1
ATOM 7879 C CA . GLU C 1 211 ? 37.637 -23.810 -78.913 1.00 97.93 231 GLU C CA 1
ATOM 7880 C C . GLU C 1 211 ? 36.251 -24.281 -78.505 1.00 103.04 231 GLU C C 1
ATOM 7881 O O . GLU C 1 211 ? 35.982 -24.457 -77.313 1.00 99.13 231 GLU C O 1
ATOM 7887 N N . HIS C 1 212 ? 35.387 -24.505 -79.493 1.00 88.23 232 HIS C N 1
ATOM 7888 C CA . HIS C 1 212 ? 34.063 -25.054 -79.231 1.00 101.91 232 HIS C CA 1
ATOM 7889 C C . HIS C 1 212 ? 34.172 -26.455 -78.636 1.00 110.56 232 HIS C C 1
ATOM 7890 O O . HIS C 1 212 ? 35.052 -27.238 -79.005 1.00 119.82 232 HIS C O 1
ATOM 7897 N N . ILE C 1 213 ? 33.267 -26.770 -77.712 1.00 99.46 233 ILE C N 1
ATOM 7898 C CA . ILE C 1 213 ? 33.242 -28.089 -77.088 1.00 79.73 233 ILE C CA 1
ATOM 7899 C C . ILE C 1 213 ? 32.768 -29.120 -78.107 1.00 65.79 233 ILE C C 1
ATOM 7900 O O . ILE C 1 213 ? 32.505 -30.275 -77.771 1.00 63.67 233 ILE C O 1
ATOM 7905 N N . PHE C 1 239 ? 31.268 -22.623 -76.541 1.00 93.50 259 PHE C N 1
ATOM 7906 C CA . PHE C 1 239 ? 32.693 -22.350 -76.682 1.00 89.10 259 PHE C CA 1
ATOM 7907 C C . PHE C 1 239 ? 33.423 -22.473 -75.349 1.00 78.30 259 PHE C C 1
ATOM 7908 O O . PHE C 1 239 ? 32.813 -22.398 -74.283 1.00 74.49 259 PHE C O 1
ATOM 7916 N N . ASN C 1 240 ? 34.738 -22.669 -75.428 1.00 85.64 260 ASN C N 1
ATOM 7917 C CA . ASN C 1 240 ? 35.618 -22.682 -74.270 1.00 75.77 260 ASN C CA 1
ATOM 7918 C C . ASN C 1 240 ? 36.774 -21.724 -74.513 1.00 72.37 260 ASN C C 1
ATOM 7919 O O . ASN C 1 240 ? 37.238 -21.558 -75.647 1.00 74.82 260 ASN C O 1
ATOM 7924 N N . TYR C 1 241 ? 37.238 -21.098 -73.433 1.00 65.22 261 TYR C N 1
ATOM 7925 C CA . TYR C 1 241 ? 38.269 -20.068 -73.494 1.00 60.01 261 TYR C CA 1
ATOM 7926 C C . TYR C 1 241 ? 39.350 -20.397 -72.476 1.00 64.76 261 TYR C C 1
ATOM 7927 O O . TYR C 1 241 ? 39.063 -20.506 -71.280 1.00 70.53 261 TYR C O 1
ATOM 7936 N N . TYR C 1 242 ? 40.587 -20.550 -72.948 1.00 65.10 262 TYR C N 1
ATOM 7937 C CA . TYR C 1 242 ? 41.718 -20.903 -72.093 1.00 68.83 262 TYR C CA 1
ATOM 7938 C C . TYR C 1 242 ? 42.726 -19.761 -72.108 1.00 81.44 262 TYR C C 1
ATOM 7939 O O . TYR C 1 242 ? 43.219 -19.382 -73.175 1.00 81.09 262 TYR C O 1
ATOM 7948 N N . CYS C 1 243 ? 43.046 -19.234 -70.925 1.00 87.61 263 CYS C N 1
ATOM 7949 C CA . CYS C 1 243 ? 43.730 -17.955 -70.795 1.00 86.65 263 CYS C CA 1
ATOM 7950 C C . CYS C 1 243 ? 44.953 -18.053 -69.890 1.00 73.55 263 CYS C C 1
ATOM 7951 O O . CYS C 1 243 ? 45.067 -18.945 -69.042 1.00 75.22 263 CYS C O 1
ATOM 7954 N N . ARG C 1 244 ? 45.855 -17.084 -70.075 1.00 74.47 264 ARG C N 1
ATOM 7955 C CA . ARG C 1 244 ? 47.114 -16.976 -69.349 1.00 66.77 264 ARG C CA 1
ATOM 7956 C C . ARG C 1 244 ? 47.386 -15.511 -69.031 1.00 73.26 264 ARG C C 1
ATOM 7957 O O . ARG C 1 244 ? 47.045 -14.621 -69.815 1.00 54.74 264 ARG C O 1
ATOM 7965 N N . ASP C 1 245 ? 48.005 -15.262 -67.872 1.00 87.16 265 ASP C N 1
ATOM 7966 C CA . ASP C 1 245 ? 48.391 -13.902 -67.503 1.00 103.44 265 ASP C CA 1
ATOM 7967 C C . ASP C 1 245 ? 49.694 -13.852 -66.708 1.00 117.45 265 ASP C C 1
ATOM 7968 O O . ASP C 1 245 ? 50.785 -13.854 -67.289 1.00 124.51 265 ASP C O 1
ATOM 7973 N N . ASN C 1 246 ? 49.588 -13.803 -65.383 1.00 114.19 266 ASN C N 1
ATOM 7974 C CA . ASN C 1 246 ? 50.704 -13.427 -64.513 1.00 108.57 266 ASN C CA 1
ATOM 7975 C C . ASN C 1 246 ? 51.326 -14.664 -63.868 1.00 101.14 266 ASN C C 1
ATOM 7976 O O . ASN C 1 246 ? 51.324 -14.841 -62.649 1.00 105.42 266 ASN C O 1
ATOM 7981 N N . GLY C 1 247 ? 51.883 -15.527 -64.714 1.00 86.14 267 GLY C N 1
ATOM 7982 C CA . GLY C 1 247 ? 52.264 -16.842 -64.244 1.00 67.64 267 GLY C CA 1
ATOM 7983 C C . GLY C 1 247 ? 51.082 -17.699 -63.864 1.00 61.01 267 GLY C C 1
ATOM 7984 O O . GLY C 1 247 ? 51.250 -18.710 -63.177 1.00 56.99 267 GLY C O 1
ATOM 7985 N N . TYR C 1 248 ? 49.884 -17.314 -64.294 1.00 62.33 268 TYR C N 1
ATOM 7986 C CA . TYR C 1 248 ? 48.649 -18.005 -63.968 1.00 71.69 268 TYR C CA 1
ATOM 7987 C C . TYR C 1 248 ? 47.981 -18.502 -65.242 1.00 71.56 268 TYR C C 1
ATOM 7988 O O . TYR C 1 248 ? 48.071 -17.870 -66.299 1.00 75.49 268 TYR C O 1
ATOM 7997 N N . TYR C 1 249 ? 47.305 -19.642 -65.129 1.00 64.94 269 TYR C N 1
ATOM 7998 C CA . TYR C 1 249 ? 46.658 -20.286 -66.263 1.00 59.61 269 TYR C CA 1
ATOM 7999 C C . TYR C 1 249 ? 45.275 -20.743 -65.829 1.00 65.37 269 TYR C C 1
ATOM 8000 O O . TYR C 1 249 ? 45.136 -21.395 -64.790 1.00 60.57 269 TYR C O 1
ATOM 8009 N N . PHE C 1 250 ? 44.260 -20.394 -66.616 1.00 63.48 270 PHE C N 1
ATOM 8010 C CA . PHE C 1 250 ? 42.894 -20.535 -66.129 1.00 60.19 270 PHE C CA 1
ATOM 8011 C C . PHE C 1 250 ? 41.917 -20.401 -67.285 1.00 65.48 270 PHE C C 1
ATOM 8012 O O . PHE C 1 250 ? 42.142 -19.619 -68.213 1.00 53.14 270 PHE C O 1
ATOM 8020 N N . GLU C 1 251 ? 40.828 -21.160 -67.210 1.00 73.27 271 GLU C N 1
ATOM 8021 C CA . GLU C 1 251 ? 39.696 -20.903 -68.083 1.00 83.32 271 GLU C CA 1
ATOM 8022 C C . GLU C 1 251 ? 39.011 -19.601 -67.678 1.00 78.62 271 GLU C C 1
ATOM 8023 O O . GLU C 1 251 ? 39.136 -19.125 -66.546 1.00 82.13 271 GLU C O 1
ATOM 8029 N N . LEU C 1 252 ? 38.278 -19.021 -68.627 1.00 77.15 272 LEU C N 1
ATOM 8030 C CA . LEU C 1 252 ? 37.465 -17.833 -68.371 1.00 82.88 272 LEU C CA 1
ATOM 8031 C C . LEU C 1 252 ? 36.145 -18.007 -69.104 1.00 105.53 272 LEU C C 1
ATOM 8032 O O . LEU C 1 252 ? 36.028 -17.682 -70.293 1.00 104.69 272 LEU C O 1
ATOM 8037 N N . PRO C 1 253 ? 35.120 -18.519 -68.421 1.00 119.40 273 PRO C N 1
ATOM 8038 C CA . PRO C 1 253 ? 33.815 -18.695 -69.072 1.00 124.79 273 PRO C CA 1
ATOM 8039 C C . PRO C 1 253 ? 33.126 -17.376 -69.384 1.00 118.16 273 PRO C C 1
ATOM 8040 O O . PRO C 1 253 ? 33.689 -16.296 -69.177 1.00 122.31 273 PRO C O 1
ATOM 8044 N N . ALA C 1 254 ? 31.899 -17.456 -69.885 1.00 107.83 274 ALA C N 1
ATOM 8045 C CA . ALA C 1 254 ? 31.135 -16.274 -70.249 1.00 114.21 274 ALA C CA 1
ATOM 8046 C C . ALA C 1 254 ? 30.236 -15.847 -69.097 1.00 127.92 274 ALA C C 1
ATOM 8047 O O . ALA C 1 254 ? 29.601 -16.681 -68.445 1.00 128.89 274 ALA C O 1
ATOM 8049 N N . ASN C 1 255 ? 30.197 -14.537 -68.848 1.00 138.13 275 ASN C N 1
ATOM 8050 C CA . ASN C 1 255 ? 29.293 -13.942 -67.867 1.00 147.34 275 ASN C CA 1
ATOM 8051 C C . ASN C 1 255 ? 29.555 -14.481 -66.459 1.00 149.02 275 ASN C C 1
ATOM 8052 O O . ASN C 1 255 ? 28.637 -14.870 -65.733 1.00 152.51 275 ASN C O 1
ATOM 8057 N N . ARG C 1 256 ? 30.829 -14.485 -66.070 1.00 139.97 276 ARG C N 1
ATOM 8058 C CA . ARG C 1 256 ? 31.227 -15.008 -64.773 1.00 134.74 276 ARG C CA 1
ATOM 8059 C C . ARG C 1 256 ? 32.494 -14.302 -64.313 1.00 130.11 276 ARG C C 1
ATOM 8060 O O . ARG C 1 256 ? 33.270 -13.782 -65.122 1.00 132.99 276 ARG C O 1
ATOM 8068 N N . LEU C 1 257 ? 32.685 -14.272 -62.998 1.00 122.43 277 LEU C N 1
ATOM 8069 C CA . LEU C 1 257 ? 33.867 -13.685 -62.383 1.00 114.11 277 LEU C CA 1
ATOM 8070 C C . LEU C 1 257 ? 34.852 -14.796 -62.046 1.00 110.80 277 LEU C C 1
ATOM 8071 O O . LEU C 1 257 ? 34.458 -15.829 -61.494 1.00 115.68 277 LEU C O 1
ATOM 8076 N N . VAL C 1 258 ? 36.124 -14.591 -62.383 1.00 104.09 278 VAL C N 1
ATOM 8077 C CA . VAL C 1 258 ? 37.158 -15.594 -62.137 1.00 83.73 278 VAL C CA 1
ATOM 8078 C C . VAL C 1 258 ? 38.219 -14.972 -61.240 1.00 72.55 278 VAL C C 1
ATOM 8079 O O . VAL C 1 258 ? 39.000 -14.126 -61.688 1.00 66.65 278 VAL C O 1
ATOM 8083 N N . CYS C 1 259 ? 38.264 -15.399 -59.982 1.00 72.09 279 CYS C N 1
ATOM 8084 C CA . CYS C 1 259 ? 39.201 -14.852 -59.010 1.00 78.29 279 CYS C CA 1
ATOM 8085 C C . CYS C 1 259 ? 40.265 -15.890 -58.676 1.00 77.54 279 CYS C C 1
ATOM 8086 O O . CYS C 1 259 ? 39.945 -17.013 -58.273 1.00 77.89 279 CYS C O 1
ATOM 8089 N N . LEU C 1 260 ? 41.474 -15.517 -58.838 1.00 83.13 280 LEU C N 1
ATOM 8090 C CA . LEU C 1 260 ? 42.861 -15.882 -58.591 1.00 94.27 280 LEU C CA 1
ATOM 8091 C C . LEU C 1 260 ? 43.334 -15.227 -57.299 1.00 93.27 280 LEU C C 1
ATOM 8092 O O . LEU C 1 260 ? 43.010 -14.062 -57.045 1.00 107.02 280 LEU C O 1
ATOM 8097 N N . PRO C 1 261 ? 44.106 -15.946 -56.481 1.00 81.35 281 PRO C N 1
ATOM 8098 C CA . PRO C 1 261 ? 44.518 -15.382 -55.184 1.00 77.84 281 PRO C CA 1
ATOM 8099 C C . PRO C 1 261 ? 45.000 -13.941 -55.264 1.00 86.97 281 PRO C C 1
ATOM 8100 O O . PRO C 1 261 ? 44.585 -13.122 -54.441 1.00 64.61 281 PRO C O 1
ATOM 8104 N N . THR C 1 262 ? 45.803 -13.583 -56.266 1.00 105.04 282 THR C N 1
ATOM 8105 C CA . THR C 1 262 ? 46.315 -12.222 -56.376 1.00 115.15 282 THR C CA 1
ATOM 8106 C C . THR C 1 262 ? 45.841 -11.514 -57.645 1.00 116.43 282 THR C C 1
ATOM 8107 O O . THR C 1 262 ? 46.520 -10.608 -58.134 1.00 118.53 282 THR C O 1
ATOM 8111 N N . SER C 1 263 ? 44.680 -11.896 -58.184 1.00 109.20 283 SER C N 1
ATOM 8112 C CA . SER C 1 263 ? 44.125 -11.217 -59.357 1.00 88.97 283 SER C CA 1
ATOM 8113 C C . SER C 1 263 ? 42.718 -11.737 -59.616 1.00 78.04 283 SER C C 1
ATOM 8114 O O . SER C 1 263 ? 42.370 -12.844 -59.211 1.00 64.40 283 SER C O 1
ATOM 8117 N N . CYS C 1 264 ? 41.913 -10.931 -60.307 1.00 81.52 284 CYS C N 1
ATOM 8118 C CA . CYS C 1 264 ? 40.582 -11.363 -60.715 1.00 94.99 284 CYS C CA 1
ATOM 8119 C C . CYS C 1 264 ? 40.284 -10.829 -62.109 1.00 97.80 284 CYS C C 1
ATOM 8120 O O . CYS C 1 264 ? 40.832 -9.806 -62.530 1.00 104.40 284 CYS C O 1
ATOM 8123 N N . TYR C 1 265 ? 39.409 -11.536 -62.826 1.00 92.18 285 TYR C N 1
ATOM 8124 C CA . TYR C 1 265 ? 39.175 -11.284 -64.239 1.00 77.86 285 TYR C CA 1
ATOM 8125 C C . TYR C 1 265 ? 37.692 -11.387 -64.562 1.00 79.56 285 TYR C C 1
ATOM 8126 O O . TYR C 1 265 ? 36.954 -12.184 -63.967 1.00 78.35 285 TYR C O 1
ATOM 8135 N N . LYS C 1 266 ? 37.284 -10.580 -65.542 1.00 80.84 286 LYS C N 1
ATOM 8136 C CA . LYS C 1 266 ? 35.907 -10.444 -65.993 1.00 82.43 286 LYS C CA 1
ATOM 8137 C C . LYS C 1 266 ? 35.929 -9.903 -67.416 1.00 84.36 286 LYS C C 1
ATOM 8138 O O . LYS C 1 266 ? 36.731 -9.021 -67.729 1.00 91.46 286 LYS C O 1
ATOM 8144 N N . ARG C 1 267 ? 35.054 -10.434 -68.269 1.00 79.96 287 ARG C N 1
ATOM 8145 C CA . ARG C 1 267 ? 34.985 -9.982 -69.654 1.00 78.83 287 ARG C CA 1
ATOM 8146 C C . ARG C 1 267 ? 34.442 -8.558 -69.724 1.00 83.77 287 ARG C C 1
ATOM 8147 O O . ARG C 1 267 ? 33.445 -8.230 -69.073 1.00 79.94 287 ARG C O 1
ATOM 8155 N N . GLU C 1 268 ? 35.102 -7.712 -70.516 1.00 94.39 288 GLU C N 1
ATOM 8156 C CA . GLU C 1 268 ? 34.685 -6.320 -70.644 1.00 111.78 288 GLU C CA 1
ATOM 8157 C C . GLU C 1 268 ? 33.310 -6.225 -71.290 1.00 117.72 288 GLU C C 1
ATOM 8158 O O . GLU C 1 268 ? 33.065 -6.804 -72.353 1.00 124.77 288 GLU C O 1
ATOM 8164 N N . GLY C 1 269 ? 32.411 -5.486 -70.644 1.00 112.37 289 GLY C N 1
ATOM 8165 C CA . GLY C 1 269 ? 31.066 -5.342 -71.163 1.00 112.25 289 GLY C CA 1
ATOM 8166 C C . GLY C 1 269 ? 30.192 -6.562 -70.999 1.00 114.09 289 GLY C C 1
ATOM 8167 O O . GLY C 1 269 ? 29.173 -6.680 -71.685 1.00 104.19 289 GLY C O 1
ATOM 8168 N N . ALA C 1 270 ? 30.564 -7.483 -70.113 1.00 120.96 290 ALA C N 1
ATOM 8169 C CA . ALA C 1 270 ? 29.762 -8.657 -69.811 1.00 127.01 290 ALA C CA 1
ATOM 8170 C C . ALA C 1 270 ? 29.048 -8.457 -68.478 1.00 134.34 290 ALA C C 1
ATOM 8171 O O . ALA C 1 270 ? 29.238 -7.454 -67.787 1.00 133.23 290 ALA C O 1
ATOM 8173 N N . ILE C 1 271 ? 28.207 -9.422 -68.111 1.00 139.26 291 ILE C N 1
ATOM 8174 C CA . ILE C 1 271 ? 27.428 -9.351 -66.881 1.00 132.25 291 ILE C CA 1
ATOM 8175 C C . ILE C 1 271 ? 27.785 -10.547 -66.007 1.00 123.55 291 ILE C C 1
ATOM 8176 O O . ILE C 1 271 ? 27.804 -11.686 -66.477 1.00 130.06 291 ILE C O 1
ATOM 8181 N N . VAL C 1 272 ? 28.070 -10.278 -64.739 1.00 101.57 292 VAL C N 1
ATOM 8182 C CA . VAL C 1 272 ? 28.674 -11.253 -63.840 1.00 95.94 292 VAL C CA 1
ATOM 8183 C C . VAL C 1 272 ? 27.647 -11.641 -62.784 1.00 115.94 292 VAL C C 1
ATOM 8184 O O . VAL C 1 272 ? 26.756 -10.857 -62.440 1.00 117.87 292 VAL C O 1
ATOM 8188 N N . ASN C 1 273 ? 27.742 -12.882 -62.310 1.00 144.02 293 ASN C N 1
ATOM 8189 C CA . ASN C 1 273 ? 26.893 -13.338 -61.215 1.00 162.14 293 ASN C CA 1
ATOM 8190 C C . ASN C 1 273 ? 27.131 -12.494 -59.967 1.00 174.78 293 ASN C C 1
ATOM 8191 O O . ASN C 1 273 ? 28.270 -12.141 -59.650 1.00 177.64 293 ASN C O 1
ATOM 8196 N N . THR C 1 274 ? 26.048 -12.183 -59.243 1.00 183.03 294 THR C N 1
ATOM 8197 C CA . THR C 1 274 ? 26.183 -11.421 -58.002 1.00 186.07 294 THR C CA 1
ATOM 8198 C C . THR C 1 274 ? 27.194 -12.068 -57.059 1.00 180.19 294 THR C C 1
ATOM 8199 O O . THR C 1 274 ? 28.062 -11.387 -56.510 1.00 187.55 294 THR C O 1
ATOM 8203 N N . MET C 1 275 ? 27.104 -13.383 -56.856 1.00 165.04 295 MET C N 1
ATOM 8204 C CA . MET C 1 275 ? 28.245 -14.107 -56.300 1.00 147.80 295 MET C CA 1
ATOM 8205 C C . MET C 1 275 ? 28.416 -15.404 -57.084 1.00 142.03 295 MET C C 1
ATOM 8206 O O . MET C 1 275 ? 28.474 -15.359 -58.311 1.00 129.27 295 MET C O 1
ATOM 8211 N N . HIS C 1 276 ? 28.513 -16.548 -56.407 1.00 154.65 296 HIS C N 1
ATOM 8212 C CA . HIS C 1 276 ? 28.710 -17.842 -57.048 1.00 166.55 296 HIS C CA 1
ATOM 8213 C C . HIS C 1 276 ? 29.792 -17.824 -58.136 1.00 170.66 296 HIS C C 1
ATOM 8214 O O . HIS C 1 276 ? 29.564 -18.313 -59.243 1.00 178.86 296 HIS C O 1
ATOM 8221 N N . PRO C 1 277 ? 30.973 -17.272 -57.850 1.00 156.75 297 PRO C N 1
ATOM 8222 C CA . PRO C 1 277 ? 32.012 -17.227 -58.874 1.00 145.82 297 PRO C CA 1
ATOM 8223 C C . PRO C 1 277 ? 32.952 -18.422 -58.764 1.00 137.89 297 PRO C C 1
ATOM 8224 O O . PRO C 1 277 ? 32.990 -19.133 -57.763 1.00 136.01 297 PRO C O 1
ATOM 8228 N N . ASN C 1 278 ? 33.713 -18.631 -59.836 1.00 132.17 298 ASN C N 1
ATOM 8229 C CA . ASN C 1 278 ? 34.726 -19.680 -59.842 1.00 124.68 298 ASN C CA 1
ATOM 8230 C C . ASN C 1 278 ? 36.005 -19.091 -59.260 1.00 126.83 298 ASN C C 1
ATOM 8231 O O . ASN C 1 278 ? 36.948 -18.734 -59.970 1.00 135.61 298 ASN C O 1
ATOM 8236 N N . THR C 1 279 ? 36.020 -18.974 -57.936 1.00 120.91 299 THR C N 1
ATOM 8237 C CA . THR C 1 279 ? 37.173 -18.457 -57.216 1.00 108.60 299 THR C CA 1
ATOM 8238 C C . THR C 1 279 ? 38.088 -19.602 -56.790 1.00 94.46 299 THR C C 1
ATOM 8239 O O . THR C 1 279 ? 37.755 -20.783 -56.915 1.00 91.42 299 THR C O 1
ATOM 8243 N N . TRP C 1 280 ? 39.256 -19.236 -56.273 1.00 93.80 300 TRP C N 1
ATOM 8244 C CA . TRP C 1 280 ? 40.268 -20.219 -55.916 1.00 97.52 300 TRP C CA 1
ATOM 8245 C C . TRP C 1 280 ? 39.954 -20.864 -54.573 1.00 96.79 300 TRP C C 1
ATOM 8246 O O . TRP C 1 280 ? 39.519 -20.198 -53.628 1.00 95.71 300 TRP C O 1
ATOM 8257 N N . LYS C 1 281 ? 40.176 -22.173 -54.499 1.00 95.70 301 LYS C N 1
ATOM 8258 C CA . LYS C 1 281 ? 39.985 -22.911 -53.260 1.00 98.12 301 LYS C CA 1
ATOM 8259 C C . LYS C 1 281 ? 41.018 -22.476 -52.228 1.00 102.16 301 LYS C C 1
ATOM 8260 O O . LYS C 1 281 ? 42.222 -22.478 -52.505 1.00 111.72 301 LYS C O 1
ATOM 8266 N N . VAL C 1 282 ? 40.551 -22.094 -51.037 1.00 96.50 302 VAL C N 1
ATOM 8267 C CA . VAL C 1 282 ? 41.482 -21.821 -49.946 1.00 81.64 302 VAL C CA 1
ATOM 8268 C C . VAL C 1 282 ? 42.186 -23.103 -49.524 1.00 68.18 302 VAL C C 1
ATOM 8269 O O . VAL C 1 282 ? 43.378 -23.096 -49.193 1.00 56.53 302 VAL C O 1
ATOM 8273 N N . SER C 1 283 ? 41.463 -24.226 -49.546 1.00 69.41 303 SER C N 1
ATOM 8274 C CA . SER C 1 283 ? 42.025 -25.508 -49.136 1.00 72.69 303 SER C CA 1
ATOM 8275 C C . SER C 1 283 ? 43.203 -25.932 -50.002 1.00 76.22 303 SER C C 1
ATOM 8276 O O . SER C 1 283 ? 44.000 -26.774 -49.574 1.00 76.71 303 SER C O 1
ATOM 8279 N N . GLU C 1 284 ? 43.338 -25.374 -51.205 1.00 79.57 304 GLU C N 1
ATOM 8280 C CA . GLU C 1 284 ? 44.398 -25.793 -52.113 1.00 86.73 304 GLU C CA 1
ATOM 8281 C C . GLU C 1 284 ? 45.717 -25.080 -51.860 1.00 81.48 304 GLU C C 1
ATOM 8282 O O . GLU C 1 284 ? 46.766 -25.589 -52.270 1.00 88.16 304 GLU C O 1
ATOM 8288 N N . LYS C 1 285 ? 45.698 -23.917 -51.207 1.00 55.05 305 LYS C N 1
ATOM 8289 C CA . LYS C 1 285 ? 46.937 -23.241 -50.856 1.00 54.56 305 LYS C CA 1
ATOM 8290 C C . LYS C 1 285 ? 47.368 -23.503 -49.421 1.00 71.18 305 LYS C C 1
ATOM 8291 O O . LYS C 1 285 ? 48.538 -23.283 -49.093 1.00 71.86 305 LYS C O 1
ATOM 8297 N N . LEU C 1 286 ? 46.455 -23.963 -48.564 1.00 72.34 306 LEU C N 1
ATOM 8298 C CA . LEU C 1 286 ? 46.842 -24.448 -47.244 1.00 69.42 306 LEU C CA 1
ATOM 8299 C C . LEU C 1 286 ? 47.409 -25.858 -47.325 1.00 63.83 306 LEU C C 1
ATOM 8300 O O . LEU C 1 286 ? 48.469 -26.146 -46.759 1.00 70.89 306 LEU C O 1
ATOM 8305 N N . HIS C 1 287 ? 46.712 -26.747 -48.027 1.00 53.16 307 HIS C N 1
ATOM 8306 C CA . HIS C 1 287 ? 47.094 -28.147 -48.111 1.00 66.87 307 HIS C CA 1
ATOM 8307 C C . HIS C 1 287 ? 48.085 -28.362 -49.246 1.00 69.99 307 HIS C C 1
ATOM 8308 O O . HIS C 1 287 ? 47.931 -27.809 -50.339 1.00 77.13 307 HIS C O 1
ATOM 8315 N N . SER C 1 288 ? 49.103 -29.171 -48.976 1.00 62.25 308 SER C N 1
ATOM 8316 C CA . SER C 1 288 ? 50.117 -29.495 -49.965 1.00 66.82 308 SER C CA 1
ATOM 8317 C C . SER C 1 288 ? 49.678 -30.681 -50.813 1.00 69.11 308 SER C C 1
ATOM 8318 O O . SER C 1 288 ? 48.912 -31.541 -50.368 1.00 62.29 308 SER C O 1
ATOM 8321 N N . ALA C 1 289 ? 50.167 -30.714 -52.049 1.00 67.42 309 ALA C N 1
ATOM 8322 C CA . ALA C 1 289 ? 49.887 -31.823 -52.947 1.00 56.19 309 ALA C CA 1
ATOM 8323 C C . ALA C 1 289 ? 50.798 -33.001 -52.632 1.00 55.28 309 ALA C C 1
ATOM 8324 O O . ALA C 1 289 ? 51.899 -32.838 -52.100 1.00 65.27 309 ALA C O 1
ATOM 8326 N N . SER C 1 290 ? 50.330 -34.197 -52.969 1.00 49.63 310 SER C N 1
ATOM 8327 C CA . SER C 1 290 ? 51.081 -35.412 -52.694 1.00 55.41 310 SER C CA 1
ATOM 8328 C C . SER C 1 290 ? 52.050 -35.716 -53.832 1.00 55.95 310 SER C C 1
ATOM 8329 O O . SER C 1 290 ? 51.869 -35.276 -54.970 1.00 53.97 310 SER C O 1
ATOM 8332 N N . GLN C 1 291 ? 53.097 -36.480 -53.503 1.00 61.26 311 GLN C N 1
ATOM 8333 C CA . GLN C 1 291 ? 54.004 -36.975 -54.535 1.00 63.63 311 GLN C CA 1
ATOM 8334 C C . GLN C 1 291 ? 53.255 -37.760 -55.601 1.00 73.33 311 GLN C C 1
ATOM 8335 O O . GLN C 1 291 ? 53.642 -37.742 -56.775 1.00 67.50 311 GLN C O 1
ATOM 8341 N N . PHE C 1 292 ? 52.187 -38.459 -55.209 1.00 76.41 312 PHE C N 1
ATOM 8342 C CA . PHE C 1 292 ? 51.380 -39.190 -56.178 1.00 70.85 312 PHE C CA 1
ATOM 8343 C C . PHE C 1 292 ? 50.698 -38.248 -57.162 1.00 76.56 312 PHE C C 1
ATOM 8344 O O . PHE C 1 292 ? 50.499 -38.607 -58.328 1.00 68.71 312 PHE C O 1
ATOM 8352 N N . ASP C 1 293 ? 50.337 -37.042 -56.715 1.00 82.35 313 ASP C N 1
ATOM 8353 C CA . ASP C 1 293 ? 49.721 -36.073 -57.616 1.00 74.29 313 ASP C CA 1
ATOM 8354 C C . ASP C 1 293 ? 50.713 -35.597 -58.670 1.00 42.49 313 ASP C C 1
ATOM 8355 O O . ASP C 1 293 ? 50.400 -35.573 -59.866 1.00 42.10 313 ASP C O 1
ATOM 8360 N N . VAL C 1 294 ? 51.916 -35.208 -58.243 1.00 48.58 314 VAL C N 1
ATOM 8361 C CA . VAL C 1 294 ? 52.920 -34.728 -59.188 1.00 45.41 314 VAL C CA 1
ATOM 8362 C C . VAL C 1 294 ? 53.351 -35.849 -60.125 1.00 66.19 314 VAL C C 1
ATOM 8363 O O . VAL C 1 294 ? 53.512 -35.638 -61.333 1.00 91.89 314 VAL C O 1
ATOM 8367 N N . ASN C 1 295 ? 53.545 -37.057 -59.586 1.00 49.21 315 ASN C N 1
ATOM 8368 C CA . ASN C 1 295 ? 53.867 -38.200 -60.435 1.00 42.17 315 ASN C CA 1
ATOM 8369 C C . ASN C 1 295 ? 52.760 -38.460 -61.448 1.00 55.75 315 ASN C C 1
ATOM 8370 O O . ASN C 1 295 ? 53.034 -38.790 -62.607 1.00 59.82 315 ASN C O 1
ATOM 8375 N N . ASN C 1 296 ? 51.501 -38.311 -61.028 1.00 61.18 316 ASN C N 1
ATOM 8376 C CA . ASN C 1 296 ? 50.386 -38.474 -61.954 1.00 59.57 316 ASN C CA 1
ATOM 8377 C C . ASN C 1 296 ? 50.418 -37.408 -63.041 1.00 65.80 316 ASN C C 1
ATOM 8378 O O . ASN C 1 296 ? 50.120 -37.690 -64.208 1.00 71.61 316 ASN C O 1
ATOM 8383 N N . VAL C 1 297 ? 50.774 -36.174 -62.676 1.00 70.95 317 VAL C N 1
ATOM 8384 C CA . VAL C 1 297 ? 50.945 -35.120 -63.672 1.00 58.42 317 VAL C CA 1
ATOM 8385 C C . VAL C 1 297 ? 52.033 -35.504 -64.665 1.00 46.70 317 VAL C C 1
ATOM 8386 O O . VAL C 1 297 ? 51.897 -35.286 -65.875 1.00 48.24 317 VAL C O 1
ATOM 8390 N N . VAL C 1 298 ? 53.121 -36.100 -64.172 1.00 53.95 318 VAL C N 1
ATOM 8391 C CA . VAL C 1 298 ? 54.194 -36.550 -65.055 1.00 68.81 318 VAL C CA 1
ATOM 8392 C C . VAL C 1 298 ? 53.678 -37.614 -66.016 1.00 73.75 318 VAL C C 1
ATOM 8393 O O . VAL C 1 298 ? 53.938 -37.565 -67.224 1.00 86.64 318 VAL C O 1
ATOM 8397 N N . HIS C 1 299 ? 52.933 -38.590 -65.491 1.00 43.42 319 HIS C N 1
ATOM 8398 C CA . HIS C 1 299 ? 52.417 -39.661 -66.338 1.00 53.29 319 HIS C CA 1
ATOM 8399 C C . HIS C 1 299 ? 51.450 -39.122 -67.385 1.00 60.96 319 HIS C C 1
ATOM 8400 O O . HIS C 1 299 ? 51.411 -39.618 -68.517 1.00 52.51 319 HIS C O 1
ATOM 8407 N N . SER C 1 300 ? 50.661 -38.107 -67.025 1.00 63.46 320 SER C N 1
ATOM 8408 C CA . SER C 1 300 ? 49.794 -37.464 -68.008 1.00 44.12 320 SER C CA 1
ATOM 8409 C C . SER C 1 300 ? 50.615 -36.739 -69.066 1.00 57.20 320 SER C C 1
ATOM 8410 O O . SER C 1 300 ? 50.271 -36.766 -70.253 1.00 63.72 320 SER C O 1
ATOM 8413 N N . LEU C 1 301 ? 51.704 -36.087 -68.655 1.00 63.08 321 LEU C N 1
ATOM 8414 C CA . LEU C 1 301 ? 52.604 -35.463 -69.619 1.00 57.61 321 LEU C CA 1
ATOM 8415 C C . LEU C 1 301 ? 53.173 -36.495 -70.584 1.00 54.94 321 LEU C C 1
ATOM 8416 O O . LEU C 1 301 ? 53.315 -36.226 -71.783 1.00 57.92 321 LEU C O 1
ATOM 8421 N N . VAL C 1 302 ? 53.491 -37.690 -70.081 1.00 57.31 322 VAL C N 1
ATOM 8422 C CA . VAL C 1 302 ? 53.974 -38.766 -70.942 1.00 55.68 322 VAL C CA 1
ATOM 8423 C C . VAL C 1 302 ? 52.887 -39.195 -71.921 1.00 59.24 322 VAL C C 1
ATOM 8424 O O . VAL C 1 302 ? 53.105 -39.248 -73.139 1.00 57.00 322 VAL C O 1
ATOM 8428 N N . TYR C 1 303 ? 51.700 -39.514 -71.395 1.00 67.94 323 TYR C N 1
ATOM 8429 C CA . TYR C 1 303 ? 50.569 -39.917 -72.227 1.00 66.61 323 TYR C CA 1
ATOM 8430 C C . TYR C 1 303 ? 50.260 -38.883 -73.302 1.00 54.08 323 TYR C C 1
ATOM 8431 O O . TYR C 1 303 ? 49.820 -39.238 -74.402 1.00 55.63 323 TYR C O 1
ATOM 8440 N N . GLU C 1 304 ? 50.490 -37.603 -73.007 1.00 49.56 324 GLU C N 1
ATOM 8441 C CA . GLU C 1 304 ? 50.310 -36.556 -74.005 1.00 62.84 324 GLU C CA 1
ATOM 8442 C C . GLU C 1 304 ? 51.419 -36.600 -75.049 1.00 74.74 324 GLU C C 1
ATOM 8443 O O . GLU C 1 304 ? 51.155 -36.616 -76.261 1.00 83.21 324 GLU C O 1
ATOM 8449 N N . THR C 1 305 ? 52.674 -36.623 -74.591 1.00 78.76 325 THR C N 1
ATOM 8450 C CA . THR C 1 305 ? 53.806 -36.578 -75.508 1.00 75.78 325 THR C CA 1
ATOM 8451 C C . THR C 1 305 ? 53.814 -37.768 -76.457 1.00 77.42 325 THR C C 1
ATOM 8452 O O . THR C 1 305 ? 54.334 -37.660 -77.571 1.00 78.92 325 THR C O 1
ATOM 8456 N N . GLU C 1 306 ? 53.247 -38.904 -76.045 1.00 75.86 326 GLU C N 1
ATOM 8457 C CA . GLU C 1 306 ? 53.089 -40.015 -76.980 1.00 77.70 326 GLU C CA 1
ATOM 8458 C C . GLU C 1 306 ? 52.184 -39.627 -78.144 1.00 68.39 326 GLU C C 1
ATOM 8459 O O . GLU C 1 306 ? 52.494 -39.919 -79.307 1.00 73.75 326 GLU C O 1
ATOM 8465 N N . GLY C 1 307 ? 51.066 -38.959 -77.852 1.00 57.34 327 GLY C N 1
ATOM 8466 C CA . GLY C 1 307 ? 50.199 -38.488 -78.920 1.00 60.07 327 GLY C CA 1
ATOM 8467 C C . GLY C 1 307 ? 50.872 -37.455 -79.803 1.00 72.19 327 GLY C C 1
ATOM 8468 O O . GLY C 1 307 ? 50.720 -37.476 -81.029 1.00 85.84 327 GLY C O 1
ATOM 8469 N N . LEU C 1 308 ? 51.629 -36.536 -79.193 1.00 59.84 328 LEU C N 1
ATOM 8470 C CA . LEU C 1 308 ? 52.388 -35.568 -79.982 1.00 49.65 328 LEU C CA 1
ATOM 8471 C C . LEU C 1 308 ? 53.355 -36.274 -80.930 1.00 54.87 328 LEU C C 1
ATOM 8472 O O . LEU C 1 308 ? 53.445 -35.930 -82.117 1.00 59.30 328 LEU C O 1
ATOM 8477 N N . ARG C 1 309 ? 54.085 -37.270 -80.418 1.00 59.70 329 ARG C N 1
ATOM 8478 C CA . ARG C 1 309 ? 54.977 -38.066 -81.258 1.00 60.94 329 ARG C CA 1
ATOM 8479 C C . ARG C 1 309 ? 54.217 -38.707 -82.409 1.00 56.45 329 ARG C C 1
ATOM 8480 O O . ARG C 1 309 ? 54.673 -38.688 -83.559 1.00 51.63 329 ARG C O 1
ATOM 8488 N N . LEU C 1 310 ? 53.055 -39.294 -82.111 1.00 39.24 330 LEU C N 1
ATOM 8489 C CA . LEU C 1 310 ? 52.258 -39.940 -83.149 1.00 39.32 330 LEU C CA 1
ATOM 8490 C C . LEU C 1 310 ? 51.892 -38.958 -84.255 1.00 48.13 330 LEU C C 1
ATOM 8491 O O . LEU C 1 310 ? 52.105 -39.233 -85.441 1.00 45.03 330 LEU C O 1
ATOM 8496 N N . ALA C 1 311 ? 51.344 -37.798 -83.880 1.00 46.05 331 ALA C N 1
ATOM 8497 C CA . ALA C 1 311 ? 50.923 -36.816 -84.877 1.00 50.04 331 ALA C CA 1
ATOM 8498 C C . ALA C 1 311 ? 52.104 -36.329 -85.711 1.00 59.75 331 ALA C C 1
ATOM 8499 O O . ALA C 1 311 ? 52.052 -36.337 -86.950 1.00 63.16 331 ALA C O 1
ATOM 8501 N N . LEU C 1 312 ? 53.182 -35.902 -85.045 1.00 59.51 332 LEU C N 1
ATOM 8502 C CA . LEU C 1 312 ? 54.339 -35.377 -85.766 1.00 67.05 332 LEU C CA 1
ATOM 8503 C C . LEU C 1 312 ? 54.928 -36.418 -86.711 1.00 77.03 332 LEU C C 1
ATOM 8504 O O . LEU C 1 312 ? 55.303 -36.096 -87.846 1.00 83.47 332 LEU C O 1
ATOM 8509 N N . SER C 1 313 ? 55.013 -37.674 -86.264 1.00 73.20 333 SER C N 1
ATOM 8510 C CA . SER C 1 313 ? 55.523 -38.732 -87.132 1.00 48.65 333 SER C CA 1
ATOM 8511 C C . SER C 1 313 ? 54.595 -38.966 -88.317 1.00 43.92 333 SER C C 1
ATOM 8512 O O . SER C 1 313 ? 55.057 -39.196 -89.442 1.00 54.91 333 SER C O 1
ATOM 8515 N N . GLN C 1 314 ? 53.280 -38.910 -88.085 1.00 48.23 334 GLN C N 1
ATOM 8516 C CA . GLN C 1 314 ? 52.324 -39.091 -89.173 1.00 56.18 334 GLN C CA 1
ATOM 8517 C C . GLN C 1 314 ? 52.499 -38.018 -90.241 1.00 68.55 334 GLN C C 1
ATOM 8518 O O . GLN C 1 314 ? 52.523 -38.317 -91.441 1.00 75.86 334 GLN C O 1
ATOM 8524 N N . LEU C 1 315 ? 52.627 -36.757 -89.821 1.00 62.29 335 LEU C N 1
ATOM 8525 C CA . LEU C 1 315 ? 52.799 -35.685 -90.799 1.00 58.50 335 LEU C CA 1
ATOM 8526 C C . LEU C 1 315 ? 54.169 -35.752 -91.466 1.00 56.16 335 LEU C C 1
ATOM 8527 O O . LEU C 1 315 ? 54.314 -35.342 -92.626 1.00 50.84 335 LEU C O 1
ATOM 8532 N N . ASP C 1 316 ? 55.178 -36.264 -90.758 1.00 56.00 336 ASP C N 1
ATOM 8533 C CA . ASP C 1 316 ? 56.456 -36.563 -91.396 1.00 56.66 336 ASP C CA 1
ATOM 8534 C C . ASP C 1 316 ? 56.264 -37.557 -92.537 1.00 44.88 336 ASP C C 1
ATOM 8535 O O . ASP C 1 316 ? 56.774 -37.360 -93.648 1.00 57.96 336 ASP C O 1
ATOM 8540 N N . HIS C 1 317 ? 55.517 -38.632 -92.275 1.00 47.76 337 HIS C N 1
ATOM 8541 C CA . HIS C 1 317 ? 55.201 -39.599 -93.321 1.00 61.71 337 HIS C CA 1
ATOM 8542 C C . HIS C 1 317 ? 54.455 -38.938 -94.474 1.00 55.92 337 HIS C C 1
ATOM 8543 O O . HIS C 1 317 ? 54.696 -39.257 -95.646 1.00 66.28 337 HIS C O 1
ATOM 8550 N N . ARG C 1 318 ? 53.541 -38.013 -94.160 1.00 52.60 338 ARG C N 1
ATOM 8551 C CA . ARG C 1 318 ? 52.876 -37.247 -95.211 1.00 69.69 338 ARG C CA 1
ATOM 8552 C C . ARG C 1 318 ? 53.889 -36.513 -96.080 1.00 73.52 338 ARG C C 1
ATOM 8553 O O . ARG C 1 318 ? 53.785 -36.522 -97.315 1.00 78.36 338 ARG C O 1
ATOM 8561 N N . PHE C 1 319 ? 54.876 -35.865 -95.452 1.00 73.95 339 PHE C N 1
ATOM 8562 C CA . PHE C 1 319 ? 55.921 -35.196 -96.222 1.00 41.97 339 PHE C CA 1
ATOM 8563 C C . PHE C 1 319 ? 56.712 -36.175 -97.081 1.00 42.46 339 PHE C C 1
ATOM 8564 O O . PHE C 1 319 ? 57.140 -35.821 -98.186 1.00 66.88 339 PHE C O 1
ATOM 8572 N N . ALA C 1 320 ? 56.928 -37.399 -96.592 1.00 56.13 340 ALA C N 1
ATOM 8573 C CA . ALA C 1 320 ? 57.577 -38.418 -97.416 1.00 71.72 340 ALA C CA 1
ATOM 8574 C C . ALA C 1 320 ? 56.741 -38.740 -98.652 1.00 74.62 340 ALA C C 1
ATOM 8575 O O . ALA C 1 320 ? 57.263 -38.819 -99.775 1.00 83.27 340 ALA C O 1
ATOM 8577 N N . THR C 1 321 ? 55.432 -38.923 -98.461 1.00 55.10 341 THR C N 1
ATOM 8578 C CA . THR C 1 321 ? 54.543 -39.207 -99.584 1.00 42.82 341 THR C CA 1
ATOM 8579 C C . THR C 1 321 ? 54.583 -38.085 -100.616 1.00 51.61 341 THR C C 1
ATOM 8580 O O . THR C 1 321 ? 54.772 -38.332 -101.815 1.00 52.09 341 THR C O 1
ATOM 8584 N N . LEU C 1 322 ? 54.409 -36.838 -100.164 1.00 64.76 342 LEU C N 1
ATOM 8585 C CA . LEU C 1 322 ? 54.495 -35.703 -101.079 1.00 58.03 342 LEU C CA 1
ATOM 8586 C C . LEU C 1 322 ? 55.850 -35.639 -101.770 1.00 74.22 342 LEU C C 1
ATOM 8587 O O . LEU C 1 322 ? 55.935 -35.225 -102.932 1.00 68.56 342 LEU C O 1
ATOM 8592 N N . SER C 1 323 ? 56.916 -36.042 -101.074 1.00 85.54 343 SER C N 1
ATOM 8593 C CA . SER C 1 323 ? 58.233 -36.111 -101.699 1.00 80.54 343 SER C CA 1
ATOM 8594 C C . SER C 1 323 ? 58.233 -37.081 -102.875 1.00 61.83 343 SER C C 1
ATOM 8595 O O . SER C 1 323 ? 58.699 -36.747 -103.971 1.00 52.23 343 SER C O 1
ATOM 8598 N N . ARG C 1 324 ? 57.708 -38.293 -102.666 1.00 47.68 344 ARG C N 1
ATOM 8599 C CA . ARG C 1 324 ? 57.691 -39.275 -103.748 1.00 59.56 344 ARG C CA 1
ATOM 8600 C C . ARG C 1 324 ? 56.843 -38.793 -104.920 1.00 70.16 344 ARG C C 1
ATOM 8601 O O . ARG C 1 324 ? 57.302 -38.777 -106.071 1.00 78.92 344 ARG C O 1
ATOM 8609 N N . LEU C 1 325 ? 55.599 -38.390 -104.643 1.00 68.38 345 LEU C N 1
ATOM 8610 C CA . LEU C 1 325 ? 54.691 -37.986 -105.714 1.00 67.55 345 LEU C CA 1
ATOM 8611 C C . LEU C 1 325 ? 55.247 -36.799 -106.494 1.00 76.34 345 LEU C C 1
ATOM 8612 O O . LEU C 1 325 ? 55.267 -36.805 -107.732 1.00 80.89 345 LEU C O 1
ATOM 8617 N N . PHE C 1 326 ? 55.710 -35.769 -105.779 1.00 76.10 346 PHE C N 1
ATOM 8618 C CA . PHE C 1 326 ? 56.314 -34.619 -106.445 1.00 70.62 346 PHE C CA 1
ATOM 8619 C C . PHE C 1 326 ? 57.543 -35.023 -107.249 1.00 73.85 346 PHE C C 1
ATOM 8620 O O . PHE C 1 326 ? 57.812 -34.436 -108.304 1.00 78.64 346 PHE C O 1
ATOM 8628 N N . ASN C 1 327 ? 58.297 -36.018 -106.772 1.00 70.82 347 ASN C N 1
ATOM 8629 C CA . ASN C 1 327 ? 59.453 -36.496 -107.526 1.00 58.97 347 ASN C CA 1
ATOM 8630 C C . ASN C 1 327 ? 59.028 -37.102 -108.858 1.00 59.73 347 ASN C C 1
ATOM 8631 O O . ASN C 1 327 ? 59.551 -36.730 -109.916 1.00 65.79 347 ASN C O 1
ATOM 8636 N N . ARG C 1 328 ? 58.079 -38.041 -108.825 1.00 48.01 348 ARG C N 1
ATOM 8637 C CA . ARG C 1 328 ? 57.648 -38.696 -110.059 1.00 53.28 348 ARG C CA 1
ATOM 8638 C C . ARG C 1 328 ? 57.049 -37.690 -111.036 1.00 48.76 348 ARG C C 1
ATOM 8639 O O . ARG C 1 328 ? 57.377 -37.689 -112.232 1.00 49.59 348 ARG C O 1
ATOM 8647 N N . LEU C 1 329 ? 56.170 -36.817 -110.541 1.00 53.08 349 LEU C N 1
ATOM 8648 C CA . LEU C 1 329 ? 55.563 -35.815 -111.412 1.00 62.11 349 LEU C CA 1
ATOM 8649 C C . LEU C 1 329 ? 56.619 -34.881 -111.996 1.00 66.69 349 LEU C C 1
ATOM 8650 O O . LEU C 1 329 ? 56.525 -34.475 -113.163 1.00 75.13 349 LEU C O 1
ATOM 8655 N N . THR C 1 330 ? 57.637 -34.535 -111.201 1.00 58.77 350 THR C N 1
ATOM 8656 C CA . THR C 1 330 ? 58.751 -33.751 -111.726 1.00 57.14 350 THR C CA 1
ATOM 8657 C C . THR C 1 330 ? 59.472 -34.502 -112.838 1.00 55.09 350 THR C C 1
ATOM 8658 O O . THR C 1 330 ? 59.869 -33.904 -113.846 1.00 55.40 350 THR C O 1
ATOM 8662 N N . GLN C 1 331 ? 59.651 -35.818 -112.674 1.00 53.91 351 GLN C N 1
ATOM 8663 C CA . GLN C 1 331 ? 60.220 -36.624 -113.749 1.00 54.95 351 GLN C CA 1
ATOM 8664 C C . GLN C 1 331 ? 59.377 -36.525 -115.012 1.00 67.27 351 GLN C C 1
ATOM 8665 O O . GLN C 1 331 ? 59.913 -36.498 -116.126 1.00 72.22 351 GLN C O 1
ATOM 8671 N N . SER C 1 332 ? 58.053 -36.470 -114.859 1.00 70.56 352 SER C N 1
ATOM 8672 C CA . SER C 1 332 ? 57.187 -36.375 -116.030 1.00 60.77 352 SER C CA 1
ATOM 8673 C C . SER C 1 332 ? 57.337 -35.026 -116.725 1.00 64.87 352 SER C C 1
ATOM 8674 O O . SER C 1 332 ? 57.618 -34.965 -117.928 1.00 53.49 352 SER C O 1
ATOM 8677 N N . LEU C 1 333 ? 57.152 -33.930 -115.983 1.00 68.62 353 LEU C N 1
ATOM 8678 C CA . LEU C 1 333 ? 57.143 -32.614 -116.616 1.00 63.56 353 LEU C CA 1
ATOM 8679 C C . LEU C 1 333 ? 58.526 -32.210 -117.116 1.00 73.17 353 LEU C C 1
ATOM 8680 O O . LEU C 1 333 ? 58.634 -31.473 -118.103 1.00 54.83 353 LEU C O 1
ATOM 8685 N N . ALA C 1 334 ? 59.589 -32.683 -116.460 1.00 74.22 354 ALA C N 1
ATOM 8686 C CA . ALA C 1 334 ? 60.941 -32.302 -116.853 1.00 58.04 354 ALA C CA 1
ATOM 8687 C C . ALA C 1 334 ? 61.359 -32.917 -118.183 1.00 56.01 354 ALA C C 1
ATOM 8688 O O . ALA C 1 334 ? 62.258 -32.382 -118.841 1.00 59.70 354 ALA C O 1
ATOM 8690 N N . LYS C 1 335 ? 60.739 -34.026 -118.592 1.00 59.50 355 LYS C N 1
ATOM 8691 C CA . LYS C 1 335 ? 60.970 -34.561 -119.928 1.00 56.77 355 LYS C CA 1
ATOM 8692 C C . LYS C 1 335 ? 60.356 -33.690 -121.014 1.00 65.82 355 LYS C C 1
ATOM 8693 O O . LYS C 1 335 ? 60.640 -33.908 -122.197 1.00 68.05 355 LYS C O 1
ATOM 8699 N N . ILE C 1 336 ? 59.523 -32.722 -120.644 1.00 74.93 356 ILE C N 1
ATOM 8700 C CA . ILE C 1 336 ? 58.944 -31.777 -121.586 1.00 68.76 356 ILE C CA 1
ATOM 8701 C C . ILE C 1 336 ? 59.612 -30.412 -121.488 1.00 58.20 356 ILE C C 1
ATOM 8702 O O . ILE C 1 336 ? 59.854 -29.760 -122.504 1.00 62.96 356 ILE C O 1
ATOM 8707 N N . ASP C 1 337 ? 59.920 -29.972 -120.270 1.00 57.57 357 ASP C N 1
ATOM 8708 C CA . ASP C 1 337 ? 60.591 -28.700 -120.018 1.00 65.64 357 ASP C CA 1
ATOM 8709 C C . ASP C 1 337 ? 61.946 -29.004 -119.392 1.00 79.27 357 ASP C C 1
ATOM 8710 O O . ASP C 1 337 ? 62.016 -29.470 -118.250 1.00 88.32 357 ASP C O 1
ATOM 8715 N N . ASP C 1 338 ? 63.020 -28.745 -120.138 1.00 81.52 358 ASP C N 1
ATOM 8716 C CA . ASP C 1 338 ? 64.366 -29.051 -119.672 1.00 85.66 358 ASP C CA 1
ATOM 8717 C C . ASP C 1 338 ? 64.989 -27.929 -118.851 1.00 78.07 358 ASP C C 1
ATOM 8718 O O . ASP C 1 338 ? 66.051 -28.136 -118.254 1.00 82.97 358 ASP C O 1
ATOM 8723 N N . ARG C 1 339 ? 64.368 -26.754 -118.813 1.00 70.00 359 ARG C N 1
ATOM 8724 C CA . ARG C 1 339 ? 64.747 -25.701 -117.883 1.00 66.78 359 ARG C CA 1
ATOM 8725 C C . ARG C 1 339 ? 64.041 -25.841 -116.541 1.00 70.43 359 ARG C C 1
ATOM 8726 O O . ARG C 1 339 ? 64.309 -25.055 -115.626 1.00 58.84 359 ARG C O 1
ATOM 8734 N N . LEU C 1 340 ? 63.160 -26.835 -116.407 1.00 74.66 360 LEU C N 1
ATOM 8735 C CA . LEU C 1 340 ? 62.348 -26.986 -115.205 1.00 77.32 360 LEU C CA 1
ATOM 8736 C C . LEU C 1 340 ? 63.208 -27.328 -113.994 1.00 68.54 360 LEU C C 1
ATOM 8737 O O . LEU C 1 340 ? 63.152 -26.647 -112.963 1.00 61.06 360 LEU C O 1
ATOM 8742 N N . LEU C 1 341 ? 64.002 -28.397 -114.095 1.00 71.46 361 LEU C N 1
ATOM 8743 C CA . LEU C 1 341 ? 64.879 -28.774 -112.992 1.00 63.71 361 LEU C CA 1
ATOM 8744 C C . LEU C 1 341 ? 65.842 -27.650 -112.633 1.00 75.15 361 LEU C C 1
ATOM 8745 O O . LEU C 1 341 ? 66.194 -27.484 -111.457 1.00 83.38 361 LEU C O 1
ATOM 8750 N N . GLY C 1 342 ? 66.262 -26.861 -113.624 1.00 70.64 362 GLY C N 1
ATOM 8751 C CA . GLY C 1 342 ? 67.142 -25.740 -113.341 1.00 64.05 362 GLY C CA 1
ATOM 8752 C C . GLY C 1 342 ? 66.510 -24.725 -112.408 1.00 74.37 362 GLY C C 1
ATOM 8753 O O . GLY C 1 342 ? 67.085 -24.369 -111.376 1.00 78.25 362 GLY C O 1
ATOM 8754 N N . THR C 1 343 ? 65.312 -24.249 -112.753 1.00 85.15 363 THR C N 1
ATOM 8755 C CA . THR C 1 343 ? 64.626 -23.293 -111.892 1.00 90.04 363 THR C CA 1
ATOM 8756 C C . THR C 1 343 ? 64.060 -23.936 -110.632 1.00 88.47 363 THR C C 1
ATOM 8757 O O . THR C 1 343 ? 63.661 -23.208 -109.716 1.00 94.28 363 THR C O 1
ATOM 8761 N N . LEU C 1 344 ? 64.011 -25.270 -110.560 1.00 77.58 364 LEU C N 1
ATOM 8762 C CA . LEU C 1 344 ? 63.672 -25.933 -109.304 1.00 72.87 364 LEU C CA 1
ATOM 8763 C C . LEU C 1 344 ? 64.867 -26.000 -108.366 1.00 72.15 364 LEU C C 1
ATOM 8764 O O . LEU C 1 344 ? 64.690 -26.033 -107.142 1.00 52.99 364 LEU C O 1
ATOM 8769 N N . LEU C 1 345 ? 66.080 -26.032 -108.914 1.00 84.62 365 LEU C N 1
ATOM 8770 C CA . LEU C 1 345 ? 67.291 -25.911 -108.117 1.00 81.54 365 LEU C CA 1
ATOM 8771 C C . LEU C 1 345 ? 67.741 -24.467 -107.944 1.00 78.47 365 LEU C C 1
ATOM 8772 O O . LEU C 1 345 ? 68.589 -24.197 -107.087 1.00 82.37 365 LEU C O 1
ATOM 8777 N N . GLY C 1 346 ? 67.194 -23.537 -108.729 1.00 87.19 366 GLY C N 1
ATOM 8778 C CA . GLY C 1 346 ? 67.698 -22.183 -108.793 1.00 103.38 366 GLY C CA 1
ATOM 8779 C C . GLY C 1 346 ? 68.919 -22.006 -109.666 1.00 118.33 366 GLY C C 1
ATOM 8780 O O . GLY C 1 346 ? 69.216 -20.876 -110.073 1.00 126.96 366 GLY C O 1
ATOM 8781 N N . GLN C 1 347 ? 69.636 -23.086 -109.968 1.00 116.02 367 GLN C N 1
ATOM 8782 C CA . GLN C 1 347 ? 70.796 -23.030 -110.844 1.00 110.48 367 GLN C CA 1
ATOM 8783 C C . GLN C 1 347 ? 70.338 -23.029 -112.295 1.00 113.51 367 GLN C C 1
ATOM 8784 O O . GLN C 1 347 ? 69.489 -23.835 -112.684 1.00 117.47 367 GLN C O 1
ATOM 8790 N N . ASP C 1 348 ? 70.897 -22.129 -113.099 1.00 112.21 368 ASP C N 1
ATOM 8791 C CA . ASP C 1 348 ? 70.525 -22.045 -114.507 1.00 108.85 368 ASP C CA 1
ATOM 8792 C C . ASP C 1 348 ? 71.217 -23.174 -115.262 1.00 110.51 368 ASP C C 1
ATOM 8793 O O . ASP C 1 348 ? 72.434 -23.138 -115.475 1.00 107.47 368 ASP C O 1
ATOM 8798 N N . VAL C 1 349 ? 70.439 -24.176 -115.670 1.00 114.65 369 VAL C N 1
ATOM 8799 C CA . VAL C 1 349 ? 70.982 -25.380 -116.290 1.00 110.01 369 VAL C CA 1
ATOM 8800 C C . VAL C 1 349 ? 69.863 -26.030 -117.092 1.00 95.82 369 VAL C C 1
ATOM 8801 O O . VAL C 1 349 ? 68.683 -25.742 -116.885 1.00 92.30 369 VAL C O 1
ATOM 8805 N N . SER C 1 350 ? 70.235 -26.905 -118.024 1.00 86.22 370 SER C N 1
ATOM 8806 C CA . SER C 1 350 ? 69.277 -27.658 -118.819 1.00 81.51 370 SER C CA 1
ATOM 8807 C C . SER C 1 350 ? 69.479 -29.149 -118.584 1.00 74.73 370 SER C C 1
ATOM 8808 O O . SER C 1 350 ? 70.600 -29.612 -118.356 1.00 73.82 370 SER C O 1
ATOM 8811 N N . SER C 1 351 ? 68.385 -29.900 -118.646 1.00 66.51 371 SER C N 1
ATOM 8812 C CA . SER C 1 351 ? 68.402 -31.324 -118.349 1.00 69.52 371 SER C CA 1
ATOM 8813 C C . SER C 1 351 ? 68.078 -32.143 -119.593 1.00 72.75 371 SER C C 1
ATOM 8814 O O . SER C 1 351 ? 67.325 -31.708 -120.469 1.00 62.11 371 SER C O 1
ATOM 8817 N N . LYS C 1 352 ? 68.658 -33.340 -119.660 1.00 70.73 372 LYS C N 1
ATOM 8818 C CA . LYS C 1 352 ? 68.414 -34.266 -120.761 1.00 71.85 372 LYS C CA 1
ATOM 8819 C C . LYS C 1 352 ? 68.296 -35.668 -120.185 1.00 82.24 372 LYS C C 1
ATOM 8820 O O . LYS C 1 352 ? 69.262 -36.189 -119.621 1.00 74.35 372 LYS C O 1
ATOM 8826 N N . PHE C 1 353 ? 67.120 -36.273 -120.326 1.00 94.58 373 PHE C N 1
ATOM 8827 C CA . PHE C 1 353 ? 66.845 -37.579 -119.740 1.00 95.07 373 PHE C CA 1
ATOM 8828 C C . PHE C 1 353 ? 67.303 -38.681 -120.686 1.00 90.36 373 PHE C C 1
ATOM 8829 O O . PHE C 1 353 ? 66.763 -38.827 -121.789 1.00 99.79 373 PHE C O 1
ATOM 8837 N N . ILE C 1 354 ? 68.301 -39.459 -120.252 1.00 80.48 374 ILE C N 1
ATOM 8838 C CA . ILE C 1 354 ? 68.704 -40.659 -120.976 1.00 88.95 374 ILE C CA 1
ATOM 8839 C C . ILE C 1 354 ? 67.940 -41.890 -120.513 1.00 91.83 374 ILE C C 1
ATOM 8840 O O . ILE C 1 354 ? 68.151 -42.983 -121.056 1.00 96.67 374 ILE C O 1
ATOM 8845 N N . SER C 1 355 ? 67.056 -41.746 -119.529 1.00 87.40 375 SER C N 1
ATOM 8846 C CA . SER C 1 355 ? 66.332 -42.857 -118.930 1.00 84.01 375 SER C CA 1
ATOM 8847 C C . SER C 1 355 ? 64.970 -42.362 -118.457 1.00 84.11 375 SER C C 1
ATOM 8848 O O . SER C 1 355 ? 64.687 -41.161 -118.554 1.00 88.52 375 SER C O 1
ATOM 8851 N N . PRO C 1 356 ? 64.092 -43.240 -117.960 1.00 75.99 376 PRO C N 1
ATOM 8852 C CA . PRO C 1 356 ? 62.853 -42.747 -117.336 1.00 73.05 376 PRO C CA 1
ATOM 8853 C C . PRO C 1 356 ? 63.079 -41.968 -116.048 1.00 90.62 376 PRO C C 1
ATOM 8854 O O . PRO C 1 356 ? 62.159 -41.270 -115.605 1.00 87.84 376 PRO C O 1
ATOM 8858 N N . THR C 1 357 ? 64.259 -42.059 -115.435 1.00 96.30 377 THR C N 1
ATOM 8859 C CA . THR C 1 357 ? 64.505 -41.415 -114.146 1.00 89.16 377 THR C CA 1
ATOM 8860 C C . THR C 1 357 ? 65.826 -40.660 -114.082 1.00 85.94 377 THR C C 1
ATOM 8861 O O . THR C 1 357 ? 65.895 -39.611 -113.437 1.00 89.46 377 THR C O 1
ATOM 8865 N N . LYS C 1 358 ? 66.871 -41.164 -114.731 1.00 79.61 378 LYS C N 1
ATOM 8866 C CA . LYS C 1 358 ? 68.221 -40.622 -114.632 1.00 76.79 378 LYS C CA 1
ATOM 8867 C C . LYS C 1 358 ? 68.491 -39.668 -115.791 1.00 81.32 378 LYS C C 1
ATOM 8868 O O . LYS C 1 358 ? 68.061 -39.914 -116.921 1.00 92.96 378 LYS C O 1
ATOM 8874 N N . PHE C 1 359 ? 69.202 -38.576 -115.506 1.00 76.18 379 PHE C N 1
ATOM 8875 C CA . PHE C 1 359 ? 69.286 -37.460 -116.440 1.00 79.20 379 PHE C CA 1
ATOM 8876 C C . PHE C 1 359 ? 70.652 -36.789 -116.346 1.00 79.22 379 PHE C C 1
ATOM 8877 O O . PHE C 1 359 ? 71.470 -37.108 -115.480 1.00 81.87 379 PHE C O 1
ATOM 8885 N N . MET C 1 360 ? 70.880 -35.836 -117.254 1.00 83.53 380 MET C N 1
ATOM 8886 C CA . MET C 1 360 ? 72.128 -35.092 -117.359 1.00 89.20 380 MET C CA 1
ATOM 8887 C C . MET C 1 360 ? 71.837 -33.595 -117.344 1.00 91.63 380 MET C C 1
ATOM 8888 O O . MET C 1 360 ? 70.709 -33.158 -117.589 1.00 96.45 380 MET C O 1
ATOM 8893 N N . LEU C 1 361 ? 72.881 -32.807 -117.073 1.00 94.04 381 LEU C N 1
ATOM 8894 C CA . LEU C 1 361 ? 72.770 -31.358 -116.958 1.00 104.66 381 LEU C CA 1
ATOM 8895 C C . LEU C 1 361 ? 73.781 -30.671 -117.870 1.00 113.96 381 LEU C C 1
ATOM 8896 O O . LEU C 1 361 ? 74.812 -31.241 -118.234 1.00 121.23 381 LEU C O 1
ATOM 8901 N N . SER C 1 362 ? 73.470 -29.418 -118.228 1.00 115.53 382 SER C N 1
ATOM 8902 C CA . SER C 1 362 ? 74.286 -28.593 -119.115 1.00 118.68 382 SER C CA 1
ATOM 8903 C C . SER C 1 362 ? 73.995 -27.114 -118.870 1.00 126.19 382 SER C C 1
ATOM 8904 O O . SER C 1 362 ? 72.888 -26.641 -119.157 1.00 126.59 382 SER C O 1
ATOM 8907 N N . PRO C 1 363 ? 74.965 -26.352 -118.352 1.00 133.40 383 PRO C N 1
ATOM 8908 C CA . PRO C 1 363 ? 74.658 -25.013 -117.826 1.00 134.21 383 PRO C CA 1
ATOM 8909 C C . PRO C 1 363 ? 74.962 -23.860 -118.775 1.00 125.48 383 PRO C C 1
ATOM 8910 O O . PRO C 1 363 ? 75.853 -23.957 -119.627 1.00 129.86 383 PRO C O 1
ATOM 8914 N N . CYS C 1 364 ? 74.228 -22.757 -118.614 1.00 115.62 384 CYS C N 1
ATOM 8915 C CA . CYS C 1 364 ? 74.379 -21.536 -119.402 1.00 115.19 384 CYS C CA 1
ATOM 8916 C C . CYS C 1 364 ? 73.419 -20.480 -118.870 1.00 116.88 384 CYS C C 1
ATOM 8917 O O . CYS C 1 364 ? 72.409 -20.798 -118.237 1.00 113.38 384 CYS C O 1
ATOM 8920 N N . LEU C 1 365 ? 73.750 -19.218 -119.140 1.00 117.36 385 LEU C N 1
ATOM 8921 C CA . LEU C 1 365 ? 72.850 -18.086 -118.905 1.00 118.38 385 LEU C CA 1
ATOM 8922 C C . LEU C 1 365 ? 73.373 -16.858 -119.645 1.00 121.61 385 LEU C C 1
ATOM 8923 O O . LEU C 1 365 ? 72.699 -16.322 -120.526 1.00 125.09 385 LEU C O 1
ATOM 8928 N N . SER C 1 400 ? 52.752 -5.713 -111.026 1.00 113.02 420 SER C N 1
ATOM 8929 C CA . SER C 1 400 ? 52.276 -7.089 -110.972 1.00 112.20 420 SER C CA 1
ATOM 8930 C C . SER C 1 400 ? 51.741 -7.440 -109.588 1.00 114.53 420 SER C C 1
ATOM 8931 O O . SER C 1 400 ? 52.473 -7.393 -108.601 1.00 116.76 420 SER C O 1
ATOM 8934 N N . GLN C 1 401 ? 50.457 -7.788 -109.520 1.00 114.99 421 GLN C N 1
ATOM 8935 C CA . GLN C 1 401 ? 49.874 -8.252 -108.273 1.00 117.91 421 GLN C CA 1
ATOM 8936 C C . GLN C 1 401 ? 50.306 -9.690 -107.992 1.00 109.83 421 GLN C C 1
ATOM 8937 O O . GLN C 1 401 ? 50.496 -10.479 -108.920 1.00 115.86 421 GLN C O 1
ATOM 8943 N N . PRO C 1 402 ? 50.498 -10.046 -106.726 1.00 92.06 422 PRO C N 1
ATOM 8944 C CA . PRO C 1 402 ? 50.881 -11.420 -106.391 1.00 86.04 422 PRO C CA 1
ATOM 8945 C C . PRO C 1 402 ? 49.697 -12.324 -106.082 1.00 97.61 422 PRO C C 1
ATOM 8946 O O . PRO C 1 402 ? 48.640 -11.885 -105.633 1.00 96.21 422 PRO C O 1
ATOM 8950 N N . VAL C 1 403 ? 49.901 -13.619 -106.330 1.00 98.85 423 VAL C N 1
ATOM 8951 C CA . VAL C 1 403 ? 48.866 -14.641 -106.166 1.00 93.35 423 VAL C CA 1
ATOM 8952 C C . VAL C 1 403 ? 49.360 -15.685 -105.175 1.00 85.09 423 VAL C C 1
ATOM 8953 O O . VAL C 1 403 ? 50.482 -16.186 -105.306 1.00 86.18 423 VAL C O 1
ATOM 8957 N N . ASP C 1 404 ? 48.513 -16.036 -104.207 1.00 92.47 424 ASP C N 1
ATOM 8958 C CA . ASP C 1 404 ? 48.838 -17.035 -103.191 1.00 100.59 424 ASP C CA 1
ATOM 8959 C C . ASP C 1 404 ? 47.913 -18.233 -103.373 1.00 90.47 424 ASP C C 1
ATOM 8960 O O . ASP C 1 404 ? 46.705 -18.138 -103.127 1.00 87.42 424 ASP C O 1
ATOM 8965 N N . LEU C 1 405 ? 48.485 -19.362 -103.800 1.00 82.45 425 LEU C N 1
ATOM 8966 C CA . LEU C 1 405 ? 47.713 -20.578 -104.026 1.00 69.26 425 LEU C CA 1
ATOM 8967 C C . LEU C 1 405 ? 47.506 -21.397 -102.759 1.00 64.96 425 LEU C C 1
ATOM 8968 O O . LEU C 1 405 ? 46.644 -22.282 -102.746 1.00 60.14 425 LEU C O 1
ATOM 8973 N N . TYR C 1 406 ? 48.271 -21.127 -101.703 1.00 68.36 426 TYR C N 1
ATOM 8974 C CA . TYR C 1 406 ? 48.322 -22.009 -100.543 1.00 78.16 426 TYR C CA 1
ATOM 8975 C C . TYR C 1 406 ? 47.547 -21.490 -99.343 1.00 81.58 426 TYR C C 1
ATOM 8976 O O . TYR C 1 406 ? 47.019 -22.298 -98.570 1.00 75.30 426 TYR C O 1
ATOM 8985 N N . SER C 1 407 ? 47.473 -20.168 -99.166 1.00 85.87 427 SER C N 1
ATOM 8986 C CA . SER C 1 407 ? 46.824 -19.555 -98.006 1.00 86.86 427 SER C CA 1
ATOM 8987 C C . SER C 1 407 ? 47.472 -20.001 -96.695 1.00 95.51 427 SER C C 1
ATOM 8988 O O . SER C 1 407 ? 46.823 -20.017 -95.646 1.00 101.29 427 SER C O 1
ATOM 8991 N N . PHE C 1 408 ? 48.751 -20.368 -96.749 1.00 95.29 428 PHE C N 1
ATOM 8992 C CA . PHE C 1 408 ? 49.495 -20.751 -95.552 1.00 84.11 428 PHE C CA 1
ATOM 8993 C C . PHE C 1 408 ? 49.630 -19.538 -94.641 1.00 91.88 428 PHE C C 1
ATOM 8994 O O . PHE C 1 408 ? 50.319 -18.571 -94.984 1.00 100.29 428 PHE C O 1
ATOM 9002 N N . LYS C 1 409 ? 48.987 -19.583 -93.481 1.00 91.04 429 LYS C N 1
ATOM 9003 C CA . LYS C 1 409 ? 49.051 -18.481 -92.539 1.00 88.49 429 LYS C CA 1
ATOM 9004 C C . LYS C 1 409 ? 50.083 -18.767 -91.452 1.00 85.49 429 LYS C C 1
ATOM 9005 O O . LYS C 1 409 ? 50.709 -19.830 -91.406 1.00 76.16 429 LYS C O 1
ATOM 9011 N N . GLU C 1 410 ? 50.255 -17.787 -90.569 1.00 87.96 430 GLU C N 1
ATOM 9012 C CA . GLU C 1 410 ? 51.233 -17.847 -89.491 1.00 87.11 430 GLU C CA 1
ATOM 9013 C C . GLU C 1 410 ? 51.053 -19.104 -88.652 1.00 75.66 430 GLU C C 1
ATOM 9014 O O . GLU C 1 410 ? 49.972 -19.354 -88.113 1.00 77.94 430 GLU C O 1
ATOM 9020 N N . LEU C 1 411 ? 52.114 -19.902 -88.557 1.00 66.06 431 LEU C N 1
ATOM 9021 C CA . LEU C 1 411 ? 52.116 -21.091 -87.712 1.00 64.51 431 LEU C CA 1
ATOM 9022 C C . LEU C 1 411 ? 52.504 -20.671 -86.302 1.00 69.26 431 LEU C C 1
ATOM 9023 O O . LEU C 1 411 ? 53.666 -20.340 -86.042 1.00 60.10 431 LEU C O 1
ATOM 9028 N N . TRP C 1 412 ? 51.535 -20.677 -85.392 1.00 78.16 432 TRP C N 1
ATOM 9029 C CA . TRP C 1 412 ? 51.822 -20.282 -84.022 1.00 86.79 432 TRP C CA 1
ATOM 9030 C C . TRP C 1 412 ? 52.613 -21.372 -83.311 1.00 78.93 432 TRP C C 1
ATOM 9031 O O . TRP C 1 412 ? 52.246 -22.550 -83.349 1.00 83.64 432 TRP C O 1
ATOM 9042 N N . LEU C 1 413 ? 53.703 -20.970 -82.654 1.00 65.17 433 LEU C N 1
ATOM 9043 C CA . LEU C 1 413 ? 54.584 -21.871 -81.927 1.00 66.75 433 LEU C CA 1
ATOM 9044 C C . LEU C 1 413 ? 54.335 -21.774 -80.429 1.00 61.61 433 LEU C C 1
ATOM 9045 O O . LEU C 1 413 ? 54.131 -20.675 -79.904 1.00 64.19 433 LEU C O 1
ATOM 9050 N N . PRO C 1 414 ? 54.352 -22.903 -79.725 1.00 58.01 434 PRO C N 1
ATOM 9051 C CA . PRO C 1 414 ? 54.161 -22.866 -78.270 1.00 60.70 434 PRO C CA 1
ATOM 9052 C C . PRO C 1 414 ? 55.285 -22.094 -77.593 1.00 71.80 434 PRO C C 1
ATOM 9053 O O . PRO C 1 414 ? 56.464 -22.304 -77.879 1.00 58.34 434 PRO C O 1
ATOM 9057 N N . GLN C 1 415 ? 54.912 -21.185 -76.699 1.00 73.51 435 GLN C N 1
ATOM 9058 C CA . GLN C 1 415 ? 55.886 -20.385 -75.974 1.00 83.90 435 GLN C CA 1
ATOM 9059 C C . GLN C 1 415 ? 56.191 -21.016 -74.621 1.00 81.38 435 GLN C C 1
ATOM 9060 O O . GLN C 1 415 ? 55.378 -21.756 -74.061 1.00 72.30 435 GLN C O 1
ATOM 9066 N N . LEU C 1 416 ? 57.385 -20.726 -74.109 1.00 88.17 436 LEU C N 1
ATOM 9067 C CA . LEU C 1 416 ? 57.846 -21.321 -72.860 1.00 83.14 436 LEU C CA 1
ATOM 9068 C C . LEU C 1 416 ? 57.057 -20.733 -71.699 1.00 95.91 436 LEU C C 1
ATOM 9069 O O . LEU C 1 416 ? 57.188 -19.546 -71.381 1.00 90.37 436 LEU C O 1
ATOM 9074 N N . LEU C 1 417 ? 56.243 -21.568 -71.062 1.00 96.91 437 LEU C N 1
ATOM 9075 C CA . LEU C 1 417 ? 55.279 -21.104 -70.075 1.00 86.90 437 LEU C CA 1
ATOM 9076 C C . LEU C 1 417 ? 55.961 -20.851 -68.736 1.00 85.10 437 LEU C C 1
ATOM 9077 O O . LEU C 1 417 ? 56.534 -21.769 -68.139 1.00 76.01 437 LEU C O 1
ATOM 9082 N N . ASP C 1 418 ? 55.896 -19.607 -68.268 1.00 89.87 438 ASP C N 1
ATOM 9083 C CA . ASP C 1 418 ? 56.311 -19.277 -66.912 1.00 96.55 438 ASP C CA 1
ATOM 9084 C C . ASP C 1 418 ? 55.170 -19.611 -65.959 1.00 88.43 438 ASP C C 1
ATOM 9085 O O . ASP C 1 418 ? 54.070 -19.061 -66.082 1.00 96.64 438 ASP C O 1
ATOM 9090 N N . VAL C 1 419 ? 55.424 -20.519 -65.020 1.00 72.58 439 VAL C N 1
ATOM 9091 C CA . VAL C 1 419 ? 54.390 -21.043 -64.139 1.00 62.89 439 VAL C CA 1
ATOM 9092 C C . VAL C 1 419 ? 54.694 -20.623 -62.707 1.00 73.41 439 VAL C C 1
ATOM 9093 O O . VAL C 1 419 ? 55.857 -20.522 -62.301 1.00 80.94 439 VAL C O 1
ATOM 9097 N N . ASN C 1 420 ? 53.634 -20.380 -61.939 1.00 72.39 440 ASN C N 1
ATOM 9098 C CA . ASN C 1 420 ? 53.761 -19.926 -60.560 1.00 81.43 440 ASN C CA 1
ATOM 9099 C C . ASN C 1 420 ? 53.723 -21.120 -59.613 1.00 92.88 440 ASN C C 1
ATOM 9100 O O . ASN C 1 420 ? 52.743 -21.873 -59.591 1.00 93.64 440 ASN C O 1
ATOM 9105 N N . VAL C 1 421 ? 54.790 -21.289 -58.836 1.00 95.10 441 VAL C N 1
ATOM 9106 C CA . VAL C 1 421 ? 54.850 -22.264 -57.753 1.00 88.26 441 VAL C CA 1
ATOM 9107 C C . VAL C 1 421 ? 55.160 -21.503 -56.472 1.00 77.44 441 VAL C C 1
ATOM 9108 O O . VAL C 1 421 ? 56.148 -20.762 -56.410 1.00 73.69 441 VAL C O 1
ATOM 9112 N N . LYS C 1 422 ? 54.317 -21.681 -55.455 1.00 69.76 442 LYS C N 1
ATOM 9113 C CA . LYS C 1 422 ? 54.419 -20.865 -54.251 1.00 62.73 442 LYS C CA 1
ATOM 9114 C C . LYS C 1 422 ? 54.499 -21.705 -52.981 1.00 53.60 442 LYS C C 1
ATOM 9115 O O . LYS C 1 422 ? 55.183 -21.325 -52.026 1.00 57.47 442 LYS C O 1
ATOM 9121 N N . GLY C 1 423 ? 53.806 -22.834 -52.952 1.00 51.59 443 GLY C N 1
ATOM 9122 C CA . GLY C 1 423 ? 53.793 -23.670 -51.768 1.00 54.83 443 GLY C CA 1
ATOM 9123 C C . GLY C 1 423 ? 52.623 -23.361 -50.854 1.00 54.30 443 GLY C C 1
ATOM 9124 O O . GLY C 1 423 ? 51.654 -22.692 -51.225 1.00 54.58 443 GLY C O 1
ATOM 9125 N N . VAL C 1 424 ? 52.729 -23.857 -49.625 1.00 67.22 444 VAL C N 1
ATOM 9126 C CA . VAL C 1 424 ? 51.634 -23.767 -48.671 1.00 69.62 444 VAL C CA 1
ATOM 9127 C C . VAL C 1 424 ? 51.810 -22.536 -47.791 1.00 63.35 444 VAL C C 1
ATOM 9128 O O . VAL C 1 424 ? 52.879 -21.924 -47.727 1.00 55.08 444 VAL C O 1
ATOM 9132 N N . VAL C 1 425 ? 50.731 -22.176 -47.095 1.00 62.89 445 VAL C N 1
ATOM 9133 C CA . VAL C 1 425 ? 50.727 -20.974 -46.268 1.00 78.68 445 VAL C CA 1
ATOM 9134 C C . VAL C 1 425 ? 51.488 -21.205 -44.970 1.00 82.66 445 VAL C C 1
ATOM 9135 O O . VAL C 1 425 ? 52.168 -20.301 -44.470 1.00 89.85 445 VAL C O 1
ATOM 9139 N N . ALA C 1 426 ? 51.389 -22.413 -44.405 1.00 81.79 446 ALA C N 1
ATOM 9140 C CA . ALA C 1 426 ? 52.060 -22.699 -43.141 1.00 74.96 446 ALA C CA 1
ATOM 9141 C C . ALA C 1 426 ? 53.563 -22.478 -43.238 1.00 71.66 446 ALA C C 1
ATOM 9142 O O . ALA C 1 426 ? 54.214 -22.194 -42.226 1.00 51.36 446 ALA C O 1
ATOM 9144 N N . ASP C 1 427 ? 54.127 -22.591 -44.438 1.00 84.64 447 ASP C N 1
ATOM 9145 C CA . ASP C 1 427 ? 55.554 -22.406 -44.651 1.00 83.50 447 ASP C CA 1
ATOM 9146 C C . ASP C 1 427 ? 55.922 -20.969 -45.002 1.00 79.99 447 ASP C C 1
ATOM 9147 O O . ASP C 1 427 ? 57.085 -20.704 -45.323 1.00 78.45 447 ASP C O 1
ATOM 9152 N N . GLU C 1 428 ? 54.965 -20.042 -44.964 1.00 79.33 448 GLU C N 1
ATOM 9153 C CA . GLU C 1 428 ? 55.320 -18.630 -44.938 1.00 79.44 448 GLU C CA 1
ATOM 9154 C C . GLU C 1 428 ? 56.095 -18.349 -43.657 1.00 83.74 448 GLU C C 1
ATOM 9155 O O . GLU C 1 428 ? 55.699 -18.787 -42.573 1.00 94.12 448 GLU C O 1
ATOM 9161 N N . GLU C 1 429 ? 57.213 -17.627 -43.786 1.00 99.57 449 GLU C N 1
ATOM 9162 C CA . GLU C 1 429 ? 58.165 -17.542 -42.681 1.00 95.49 449 GLU C CA 1
ATOM 9163 C C . GLU C 1 429 ? 57.556 -16.895 -41.442 1.00 96.03 449 GLU C C 1
ATOM 9164 O O . GLU C 1 429 ? 58.008 -17.162 -40.322 1.00 104.97 449 GLU C O 1
ATOM 9170 N N . GLY C 1 430 ? 56.535 -16.055 -41.612 1.00 87.06 450 GLY C N 1
ATOM 9171 C CA . GLY C 1 430 ? 55.872 -15.478 -40.452 1.00 75.48 450 GLY C CA 1
ATOM 9172 C C . GLY C 1 430 ? 55.081 -16.511 -39.672 1.00 73.71 450 GLY C C 1
ATOM 9173 O O . GLY C 1 430 ? 55.263 -16.671 -38.459 1.00 79.77 450 GLY C O 1
ATOM 9174 N N . TRP C 1 431 ? 54.192 -17.233 -40.359 1.00 79.64 451 TRP C N 1
ATOM 9175 C CA . TRP C 1 431 ? 53.449 -18.304 -39.705 1.00 88.51 451 TRP C CA 1
ATOM 9176 C C . TRP C 1 431 ? 54.376 -19.417 -39.231 1.00 87.86 451 TRP C C 1
ATOM 9177 O O . TRP C 1 431 ? 54.123 -20.032 -38.188 1.00 94.87 451 TRP C O 1
ATOM 9188 N N . SER C 1 432 ? 55.444 -19.693 -39.984 1.00 79.77 452 SER C N 1
ATOM 9189 C CA . SER C 1 432 ? 56.464 -20.625 -39.512 1.00 80.72 452 SER C CA 1
ATOM 9190 C C . SER C 1 432 ? 57.061 -20.157 -38.190 1.00 89.29 452 SER C C 1
ATOM 9191 O O . SER C 1 432 ? 57.294 -20.964 -37.280 1.00 96.96 452 SER C O 1
ATOM 9194 N N . PHE C 1 433 ? 57.306 -18.851 -38.065 1.00 87.52 453 PHE C N 1
ATOM 9195 C CA . PHE C 1 433 ? 57.783 -18.296 -36.802 1.00 90.35 453 PHE C CA 1
ATOM 9196 C C . PHE C 1 433 ? 56.756 -18.488 -35.693 1.00 84.39 453 PHE C C 1
ATOM 9197 O O . PHE C 1 433 ? 57.114 -18.810 -34.553 1.00 82.80 453 PHE C O 1
ATOM 9205 N N . VAL C 1 434 ? 55.473 -18.293 -36.009 1.00 74.88 454 VAL C N 1
ATOM 9206 C CA . VAL C 1 434 ? 54.418 -18.477 -35.011 1.00 72.76 454 VAL C CA 1
ATOM 9207 C C . VAL C 1 434 ? 54.424 -19.911 -34.492 1.00 83.26 454 VAL C C 1
ATOM 9208 O O . VAL C 1 434 ? 54.533 -20.158 -33.283 1.00 86.80 454 VAL C O 1
ATOM 9212 N N . ALA C 1 435 ? 54.309 -20.878 -35.407 1.00 78.84 455 ALA C N 1
ATOM 9213 C CA . ALA C 1 435 ? 54.277 -22.282 -35.007 1.00 72.54 455 ALA C CA 1
ATOM 9214 C C . ALA C 1 435 ? 55.544 -22.675 -34.257 1.00 70.86 455 ALA C C 1
ATOM 9215 O O . ALA C 1 435 ? 55.486 -23.430 -33.278 1.00 69.60 455 ALA C O 1
ATOM 9217 N N . GLN C 1 436 ? 56.700 -22.169 -34.697 1.00 71.36 456 GLN C N 1
ATOM 9218 C CA . GLN C 1 436 ? 57.945 -22.476 -34.001 1.00 83.38 456 GLN C CA 1
ATOM 9219 C C . GLN C 1 436 ? 57.927 -21.940 -32.575 1.00 86.50 456 GLN C C 1
ATOM 9220 O O . GLN C 1 436 ? 58.375 -22.620 -31.643 1.00 87.40 456 GLN C O 1
ATOM 9226 N N . SER C 1 437 ? 57.408 -20.725 -32.381 1.00 87.44 457 SER C N 1
ATOM 9227 C CA . SER C 1 437 ? 57.331 -20.173 -31.032 1.00 87.75 457 SER C CA 1
ATOM 9228 C C . SER C 1 437 ? 56.383 -20.986 -30.158 1.00 101.47 457 SER C C 1
ATOM 9229 O O . SER C 1 437 ? 56.663 -21.208 -28.973 1.00 111.52 457 SER C O 1
ATOM 9232 N N . LYS C 1 438 ? 55.254 -21.431 -30.720 1.00 100.21 458 LYS C N 1
ATOM 9233 C CA . LYS C 1 438 ? 54.379 -22.341 -29.982 1.00 89.52 458 LYS C CA 1
ATOM 9234 C C . LYS C 1 438 ? 55.125 -23.605 -29.570 1.00 108.11 458 LYS C C 1
ATOM 9235 O O . LYS C 1 438 ? 55.007 -24.064 -28.424 1.00 114.03 458 LYS C O 1
ATOM 9241 N N . GLN C 1 439 ? 55.905 -24.176 -30.492 1.00 126.87 459 GLN C N 1
ATOM 9242 C CA . GLN C 1 439 ? 56.681 -25.372 -30.180 1.00 122.95 459 GLN C CA 1
ATOM 9243 C C . GLN C 1 439 ? 57.683 -25.104 -29.064 1.00 104.35 459 GLN C C 1
ATOM 9244 O O . GLN C 1 439 ? 57.931 -25.973 -28.219 1.00 108.04 459 GLN C O 1
ATOM 9250 N N . ALA C 1 440 ? 58.275 -23.907 -29.045 1.00 85.24 460 ALA C N 1
ATOM 9251 C CA . ALA C 1 440 ? 59.158 -23.539 -27.944 1.00 61.50 460 ALA C CA 1
ATOM 9252 C C . ALA C 1 440 ? 58.390 -23.465 -26.630 1.00 80.25 460 ALA C C 1
ATOM 9253 O O . ALA C 1 440 ? 58.886 -23.908 -25.584 1.00 82.12 460 ALA C O 1
ATOM 9255 N N . LEU C 1 441 ? 57.172 -22.916 -26.666 1.00 77.83 461 LEU C N 1
ATOM 9256 C CA . LEU C 1 441 ? 56.352 -22.841 -25.461 1.00 66.56 461 LEU C CA 1
ATOM 9257 C C . LEU C 1 441 ? 56.075 -24.228 -24.899 1.00 67.40 461 LEU C C 1
ATOM 9258 O O . LEU C 1 441 ? 56.305 -24.486 -23.712 1.00 69.24 461 LEU C O 1
ATOM 9263 N N . ILE C 1 442 ? 55.579 -25.143 -25.737 1.00 63.34 462 ILE C N 1
ATOM 9264 C CA . ILE C 1 442 ? 55.292 -26.478 -25.225 1.00 75.02 462 ILE C CA 1
ATOM 9265 C C . ILE C 1 442 ? 56.569 -27.233 -24.878 1.00 82.50 462 ILE C C 1
ATOM 9266 O O . ILE C 1 442 ? 56.529 -28.168 -24.069 1.00 87.13 462 ILE C O 1
ATOM 9271 N N . ASP C 1 443 ? 57.710 -26.847 -25.457 1.00 75.74 463 ASP C N 1
ATOM 9272 C CA . ASP C 1 443 ? 58.972 -27.482 -25.091 1.00 61.83 463 ASP C CA 1
ATOM 9273 C C . ASP C 1 443 ? 59.403 -27.079 -23.686 1.00 68.81 463 ASP C C 1
ATOM 9274 O O . ASP C 1 443 ? 59.818 -27.928 -22.887 1.00 86.89 463 ASP C O 1
ATOM 9279 N N . THR C 1 444 ? 59.310 -25.787 -23.361 1.00 61.70 464 THR C N 1
ATOM 9280 C CA . THR C 1 444 ? 59.774 -25.329 -22.056 1.00 58.12 464 THR C CA 1
ATOM 9281 C C . THR C 1 444 ? 58.787 -25.623 -20.930 1.00 64.86 464 THR C C 1
ATOM 9282 O O . THR C 1 444 ? 59.195 -25.652 -19.764 1.00 70.59 464 THR C O 1
ATOM 9286 N N . MET C 1 445 ? 57.513 -25.848 -21.243 1.00 72.66 465 MET C N 1
ATOM 9287 C CA . MET C 1 445 ? 56.492 -26.087 -20.231 1.00 72.23 465 MET C CA 1
ATOM 9288 C C . MET C 1 445 ? 56.351 -27.558 -19.857 1.00 75.95 465 MET C C 1
ATOM 9289 O O . MET C 1 445 ? 55.357 -27.927 -19.222 1.00 73.23 465 MET C O 1
ATOM 9294 N N . THR C 1 446 ? 57.316 -28.400 -20.226 1.00 80.14 466 THR C N 1
ATOM 9295 C CA . THR C 1 446 ? 57.229 -29.831 -19.955 1.00 85.44 466 THR C CA 1
ATOM 9296 C C . THR C 1 446 ? 57.123 -30.118 -18.462 1.00 78.68 466 THR C C 1
ATOM 9297 O O . THR C 1 446 ? 56.058 -30.517 -17.979 1.00 59.36 466 THR C O 1
ATOM 9301 N N . TYR C 1 447 ? 58.210 -29.917 -17.719 1.00 83.97 467 TYR C N 1
ATOM 9302 C CA . TYR C 1 447 ? 58.233 -30.225 -16.296 1.00 85.03 467 TYR C CA 1
ATOM 9303 C C . TYR C 1 447 ? 58.721 -29.024 -15.500 1.00 73.23 467 TYR C C 1
ATOM 9304 O O . TYR C 1 447 ? 59.653 -28.325 -15.911 1.00 65.38 467 TYR C O 1
ATOM 9313 N N . THR C 1 448 ? 58.082 -28.798 -14.356 1.00 75.81 468 THR C N 1
ATOM 9314 C CA . THR C 1 448 ? 58.428 -27.685 -13.484 1.00 81.58 468 THR C CA 1
ATOM 9315 C C . THR C 1 448 ? 59.770 -27.932 -12.801 1.00 98.23 468 THR C C 1
ATOM 9316 O O . THR C 1 448 ? 60.126 -29.066 -12.471 1.00 102.41 468 THR C O 1
ATOM 9320 N N . LYS C 1 449 ? 60.520 -26.851 -12.591 1.00 102.28 469 LYS C N 1
ATOM 9321 C CA . LYS C 1 449 ? 61.831 -26.913 -11.965 1.00 103.89 469 LYS C CA 1
ATOM 9322 C C . LYS C 1 449 ? 61.835 -26.115 -10.668 1.00 111.19 469 LYS C C 1
ATOM 9323 O O . LYS C 1 449 ? 61.122 -25.115 -10.530 1.00 108.61 469 LYS C O 1
ATOM 9329 N N . ASN C 1 450 ? 62.646 -26.570 -9.716 1.00 123.47 470 ASN C N 1
ATOM 9330 C CA . ASN C 1 450 ? 62.785 -25.918 -8.418 1.00 121.17 470 ASN C CA 1
ATOM 9331 C C . ASN C 1 450 ? 63.928 -24.913 -8.512 1.00 106.94 470 ASN C C 1
ATOM 9332 O O . ASN C 1 450 ? 65.102 -25.296 -8.536 1.00 108.94 470 ASN C O 1
ATOM 9337 N N . GLY C 1 451 ? 63.584 -23.623 -8.563 1.00 78.07 471 GLY C N 1
ATOM 9338 C CA . GLY C 1 451 ? 64.579 -22.598 -8.825 1.00 71.53 471 GLY C CA 1
ATOM 9339 C C . GLY C 1 451 ? 65.364 -22.137 -7.617 1.00 58.16 471 GLY C C 1
ATOM 9340 O O . GLY C 1 451 ? 66.452 -21.577 -7.781 1.00 58.89 471 GLY C O 1
ATOM 9341 N N . GLY C 1 452 ? 64.842 -22.352 -6.414 1.00 57.90 472 GLY C N 1
ATOM 9342 C CA . GLY C 1 452 ? 65.527 -21.933 -5.205 1.00 65.75 472 GLY C CA 1
ATOM 9343 C C . GLY C 1 452 ? 66.847 -22.642 -4.971 1.00 66.98 472 GLY C C 1
ATOM 9344 O O . GLY C 1 452 ? 67.057 -23.247 -3.920 1.00 74.03 472 GLY C O 1
#

InterPro domains:
  IPR004955 Baculovirus Gp64, envelope glycoprotein [PF03273] (22-519)

Solvent-accessible surface area: 79074 Å² total; per-residue (Å²): 174,138,161,98,107,166,134,39,139,174,123,174,141,133,148,147,90,192,114,115,97,86,47,70,52,77,10,92,0,35,37,14,24,10,56,20,159,48,121,2,2,26,0,0,19,10,5,0,11,41,0,33,1,47,28,18,21,120,174,52,206,113,47,32,59,188,68,80,54,33,74,54,30,0,79,55,81,36,0,84,69,1,17,156,58,116,80,2,15,1,3,48,64,10,72,37,15,108,22,101,87,1,164,56,0,119,52,167,40,139,54,136,114,48,38,116,75,46,66,1,92,41,53,16,8,40,98,36,137,51,106,68,0,0,0,0,5,0,5,1,7,36,65,31,7,85,6,57,1,12,0,24,6,76,48,33,137,22,51,14,11,0,1,19,56,122,23,63,48,24,103,12,83,35,24,163,37,30,66,39,63,62,128,20,9,0,1,4,0,35,10,70,53,25,69,48,40,44,22,58,30,71,8,104,0,81,48,55,114,159,102,45,35,93,5,74,39,97,4,40,82,25,94,0,42,63,58,103,15,7,3,21,10,18,10,1,0,62,54,66,84,24,131,40,84,97,93,136,34,49,58,27,133,25,38,134,35,30,128,92,74,56,155,154,70,85,74,84,99,70,115,66,108,82,185,96,53,99,35,86,165,108,47,120,62,98,80,98,131,115,144,57,43,108,62,117,94,117,83,143,114,14,49,73,91,1,109,148,64,63,97,29,20,0,103,86,93,74,101,50,13,29,5,162,44,111,18,97,72,125,84,110,73,66,101,109,196,161,170,135,124,97,139,135,80,166,166,171,146,107,122,116,104,171,110,75,90,50,136,139,52,27,2,50,112,42,118,6,13,54,38,10,62,110,4,100,92,28,36,108,87,18,43,93,139,70,47,114,28,68,188,144,146,84,127,175,145,43,139,169,122,177,137,137,151,143,95,187,102,114,112,82,44,66,40,82,10,77,0,37,32,14,22,9,62,22,158,45,122,1,3,25,0,0,17,8,4,0,13,35,0,24,0,49,30,18,21,117,175,47,205,106,53,32,61,183,62,73,64,34,74,60,27,0,75,43,79,40,0,58,79,1,15,156,62,99,86,2,17,2,3,46,66,8,72,42,12,108,26,110,94,1,133,56,0,113,50,168,40,149,54,135,109,47,43,106,79,50,52,0,78,40,59,17,8,34,102,33,135,52,109,68,0,0,0,0,3,0,4,1,7,29,65,21,7,83,6,51,1,12,0,26,10,83,51,40,126,34,57,14,11,1,1,19,56,119,25,58,50,26,98,10,113,37,26,144,24,28,67,37,62,66,123,17,9,0,0,3,0,39,9,72,52,23,66,46,36,42,26,65,32,72,5,100,0,80,54,57,125,151,112,48,38,94,5,79,42,86,9,33,78,25,90,0,45,66,68,94,16,8,4,20,10,15,1,0,0,62,45,67,85,24,139,45,72,122,103,118,30,49,62,22,124,26,41,125,34,31,125,93,73,55,155,157,70,85,75,82,96,72,114,62,114,81,177,106,55,101,34,100,161,111,42,119,62,100,78,100,127,115,144,59,40,109,60,115,95,122,84,144,116,14,47,69,88,1,107,143,60,60,102,30,19,1,100,82,95,74,104,53,11,32,4,141,44,103,36,98,79,127,83,116,70,55,119,96,167,152,173,128,131,96,149,144,69,172,169,169,144,104,119,119,94,168,112,99,89,54,137,142,54,29,1,53,114,40,105,4,10,54,35,12,60,118,5,104,97,30,33,107,86,16,44,94,140,72,51,111,26,76,189,158,100,149,175,153,38,138,172,122,175,138,140,147,145,85,193,81,173,87,80,49,69,49,99,16,142,0,40,42,14,18,13,52,21,155,47,114,4,6,27,0,0,13,12,6,0,16,48,0,28,2,46,26,20,19,122,171,52,201,107,50,35,55,191,66,74,52,44,72,44,34,1,79,57,77,37,0,74,75,0,30,159,56,120,68,2,20,12,11,49,101,10,84,35,11,106,20,111,75,0,152,60,0,120,49,176,49,133,54,121,131,18,103,92,75,26,58,0,93,39,52,20,12,40,101,36,134,55,110,72,0,0,0,1,11,12,8,0,6,35,74,51,3,71,4,65,0,16,0,19,8,91,51,23,135,23,52,13,8,5,1,17,52,130,22,71,55,15,108,12,120,58,77,178,33,32,62,52,65,62,129,18,12,0,0,3,2,41,13,67,51,16,105,89,97,88,96,82,37,109,7,108,2,81,55,73,113,154,128,34,34,89,7,75,42,86,10,37,82,26,88,2,38,57,69,76,19,8,2,18,12,14,1,3,1,50,69,59,91,24,127,32,72,108,96,139,24,71,53,28,125,33,43,132,48,32,121,90,76,55,157,156,67,90,72,82,98,67,118,61,107,81,186,110,56,101,37,94,159,107,43,123,63,97,76,97,130,113,145,56,40,111,61,116,94,123,82,143,114,16,48,69,87,2,107,146,58,66,113,25,22,0,98,85,101,69,106,49,8,37,8,158,42,102,35,99,78,130,84,101,76,68,110,101,189,162,171,134,129,95,148,144,71,169,163,170,146,108,111,122,78,172,99,96,97,52,136,131,48,29,1,50,110,38,99,4,11,51,45,10,61,112,6,105,89,28,44,104,88,24,37,94,138,63,91,120,26,77